Protein 6J27 (pdb70)

Foldseek 3Di:
DDQVLLQVLQVVVCVVPVDPGGSVLLLLLVQQLVPFFAPLSSLQRRLAAPLRNLSSLVSCVVVVQWDQDQTIHGPDDDPHHHGDDDQDPVLRNQPFWLCPFALSLLVVVVVLVVVADAADPVAPDWEFDSRLLSRLLRVCVVVVQAAQWEEEEEAPSNVNQVSSQSSVGHPAYEYEHQDVSNQVSQVVVCVVVVTRYHYDRDDLLAFDPPCQFLAGQEYEYAWLQDVLRCCSRVVNVLRRHVWAFGKYKYWAGNNQAPVVSVVVVQVVQVVQAKDWDDKRFQSTWIDFHPCQCVWQCQVSDSHHDRDDDIRTGTIMIMMGGRTRGDDDRHRRDDDSGDSSDTRD/DDLVVLQVLQVVVCVVPVDPGGSLLLLLLVQLQVVDFAPLSSLQRRLAAPLSSLSSLVSCVVVVQWDFDQTIHGRDDDPHHHDDDPQDPVQRNQPFWLCVQALSLLVVQVVLVVVADADDPVQLDFEFDSRLLSRLLRVCVVVVQAAAWEEEEEAPSNCNQSSSQSSVGYPAYEYEHQDVRNQVSQVVVCVVVVTRYHYDHDDLLAFDPPCQFLATQEYEYAWLQDPLGCCSGVVNVLRRHVWANGKYKYWAGNNLAPVVSVVVVCVVQVVQFKDWDDKRFQSTWTDFHPCQCVWQCQVSDSHHDRDPDTRTGTIIIMMGGRTRGPDDRHRRDDDSHDSSDTGD/DLVLLQVLQVVLCVVPVDPGGSLLLLLLVQLLVVDFAPLSSLQRRLAAPLSSLSSLVSCVVVVQWDFDQTIHGPDDDPRHRDDDPADPVQRNQPFWLCPFALSLLVLQVVLVVPADAADPVQLDWEFDSRLLSRLLRVCVVVVQAAAWEEEEEAPSNPNQSSSQSSVGHPAYEYEHQDPRNQVSQVVSCVVVVTRYHYDHDDLLAFDPPVQFLATQEYEYEWAQAPLGCCSRVVNVLRRHVWAFGKYKYWAGNNQAPVVSVVVVQVVQVVQAKDWDDKRFQSTWTDDHDCQCVWQCQVSDSHHDRDPDTRTGTIMIMMGGRTRRNDDRHRRDDDSGDSSDTGD/DDLVLLQVLQVVLCVVPVDPGGSLLLLLLVLQLVVDFAPLSSLQRRLAAVLSNLSSLVSCVVVVQWDQDQTIHGDDDDPHHNDDDPADPVQRNQPFWLCVQALSLLVVQVVLVVPADAADPVALDWEFDSRLLSRLLRVCVVVVQAAQWEEEEEAASNVNQVSSQSSVGYPAYEYEHQDVSNQVSQVVSCVVVVTRYHYDRDFLLAFDDPCQFLAGQEYEYAWAQDPLGCCSRVVNVLRRHVWAFGKYKYWAGNNQAPVVSVVVVQVVQVVQQKDWDDKRFQSTWTDDHDCQCVWQCQVSDSHHDRDPGTRTGTIIIMMGGRTRGDDDRHGRDDDSGDSSDIRD

Solvent-accessible surface area: 47296 Å² total; per-residue (Å²): 74,98,90,97,21,4,48,82,0,1,75,48,5,91,174,89,42,73,17,61,1,13,27,9,18,0,7,24,0,0,2,2,9,97,34,23,125,50,6,15,40,0,3,97,37,2,64,1,4,0,37,1,0,6,20,0,2,87,0,1,34,157,80,45,24,5,122,55,99,133,3,0,33,42,98,42,160,13,52,5,16,92,25,18,85,2,49,1,100,64,4,100,12,10,0,8,16,7,44,82,9,40,19,80,0,2,27,25,0,69,44,28,12,175,105,25,23,135,16,47,63,112,80,42,11,13,41,0,14,20,86,0,0,1,1,8,0,0,3,0,26,16,7,8,1,0,47,49,12,27,0,0,1,1,23,2,24,4,0,1,0,0,0,0,2,1,5,67,33,11,142,71,0,0,0,0,12,29,4,49,84,0,11,170,13,0,81,119,0,11,127,36,19,67,26,68,12,57,5,63,86,26,48,12,106,69,53,4,51,143,81,30,28,39,26,0,37,0,0,0,5,41,10,22,15,0,84,57,0,10,69,0,29,0,4,5,0,0,9,0,0,67,6,70,3,4,0,0,1,0,1,0,4,18,7,14,0,2,21,32,19,0,3,88,5,2,110,42,0,8,110,20,7,1,0,2,0,6,0,8,17,34,2,0,33,11,58,57,16,58,21,2,66,118,2,68,0,32,91,76,2,46,17,104,107,116,19,165,128,58,1,19,28,2,0,1,0,0,0,4,1,58,116,120,0,102,34,147,50,52,135,5,119,53,96,19,30,36,78,11,6,0,7,74,74,110,94,109,21,3,36,101,1,0,90,37,4,84,178,85,40,70,18,69,1,15,19,8,14,0,7,25,0,0,1,0,2,31,14,4,15,58,7,16,24,0,4,94,28,1,60,1,3,0,38,0,0,8,21,0,1,77,0,0,38,159,87,45,18,5,83,56,90,115,4,0,15,19,71,25,90,19,60,5,10,52,21,16,123,0,54,1,100,70,3,105,12,8,0,6,39,0,140,125,7,41,39,155,0,17,110,54,0,79,63,32,10,178,108,18,21,118,16,51,61,114,81,42,10,15,28,0,23,31,61,0,0,2,0,7,0,0,4,0,28,22,5,11,1,0,53,44,14,23,0,0,2,0,22,2,24,3,0,0,0,0,0,0,2,2,5,64,31,9,134,74,1,0,0,0,12,37,3,49,81,0,13,171,14,0,81,129,0,8,183,73,56,63,27,68,12,56,6,64,90,21,50,12,106,65,48,3,55,139,78,27,28,53,25,0,30,0,0,1,4,39,9,21,15,1,84,58,0,10,90,0,29,0,4,10,0,0,7,0,0,76,5,73,2,4,0,0,1,0,1,0,4,18,8,13,1,2,19,33,18,0,2,92,5,2,86,52,0,12,120,37,7,1,0,2,0,5,0,6,18,33,2,0,18,11,60,56,14,59,22,2,66,119,2,65,0,28,90,77,2,41,14,100,122,122,19,170,133,54,1,19,29,2,0,1,0,0,0,4,1,56,113,123,0,97,35,155,36,53,146,9,144,47,99,29,29,38,74,12,4,0,7,79,119,101,129,30,10,58,104,1,3,76,62,6,111,220,89,44,68,20,64,3,17,19,9,15,0,13,21,0,3,1,0,9,66,53,26,103,47,7,16,44,0,3,102,34,1,60,1,3,0,38,1,0,6,22,0,1,80,0,1,37,154,74,42,43,4,116,56,101,116,3,1,34,44,103,46,172,23,84,0,10,105,21,18,102,0,50,2,114,70,4,103,11,2,0,5,30,0,65,35,10,41,40,142,0,7,81,54,0,74,65,30,9,175,101,29,22,120,10,42,59,118,80,43,11,16,46,0,22,32,53,0,0,2,0,9,0,0,4,0,27,13,5,8,1,0,48,46,14,24,0,0,1,0,21,2,25,4,0,0,0,0,0,0,1,1,5,65,34,10,141,76,0,0,0,0,12,38,2,51,65,1,12,149,15,0,77,128,0,8,183,73,56,67,28,65,13,51,7,63,88,22,50,12,105,79,56,2,56,137,80,33,28,42,25,0,32,0,0,1,5,41,10,21,15,1,80,63,0,10,69,0,28,0,4,7,0,0,8,0,0,73,6,75,2,4,0,0,2,0,1,1,4,19,8,14,0,2,19,34,17,0,2,89,6,2,87,56,0,15,115,30,8,1,0,2,0,5,0,7,18,32,2,0,29,10,57,55,15,55,22,3,69,119,3,66,0,30,91,78,2,41,16,105,124,118,19,163,142,53,1,20,29,2,0,0,0,0,0,5,1,56,115,117,0,95,35,135,41,42,147,6,113,51,104,31,29,38,77,11,4,0,8,80,74,92,84,92,14,0,49,83,0,0,72,51,5,90,169,87,40,70,16,66,1,12,27,8,19,0,5,23,1,0,1,0,9,95,40,24,115,46,4,16,10,0,3,49,43,2,59,1,2,0,37,1,0,8,22,0,2,80,0,0,38,158,80,43,20,4,116,57,96,116,2,0,34,42,101,38,169,18,50,6,12,90,21,16,91,0,47,2,39,72,3,67,10,4,0,6,27,0,133,126,8,41,37,71,0,9,29,46,0,38,8,1,9,93,64,26,19,123,14,42,60,116,80,40,10,15,44,0,24,30,66,0,0,1,0,6,0,0,2,0,23,16,6,8,1,1,43,47,10,32,0,0,1,0,21,2,25,3,0,0,0,0,0,0,1,2,4,66,32,10,134,72,0,0,0,0,14,30,4,48,84,1,8,163,14,0,82,110,0,10,185,22,29,70,28,66,15,59,2,64,85,23,44,14,104,67,48,4,50,141,81,31,26,39,26,0,36,0,0,1,4,39,9,22,12,1,86,65,0,12,59,0,29,0,2,5,0,0,9,0,0,63,6,79,3,3,0,0,1,0,0,0,4,18,8,15,1,4,21,31,18,0,4,83,4,2,90,42,0,6,116,25,6,1,0,2,0,6,0,7,16,28,2,0,7,10,62,54,15,56,23,1,72,121,3,66,0,30,92,75,1,40,14,104,104,116,11,71,34,40,2,19,22,2,0,0,0,0,0,5,1,57,111,118,0,114,22,154,47,59,108,13,127,49,95,19,29,38,81,12,6,0,7,80

InterPro domains:
  IPR002723 N(4)-bis(aminopropyl)spermidine synthase, C-terminal [PF01861] (115-351)
  IPR014435 N(4)-bis(aminopropyl)spermidine synthase [MF_01947] (30-353)
  IPR014435 N(4)-bis(aminopropyl)spermidine synthase [PIRSF005895] (12-352)
  IPR029063 S-adenosyl-L-methionine-dependent methyltransferase superfamily [G3DSA:3.40.50.150] (113-331)
  IPR029063 S-adenosyl-L-methionine-dependent methyltransferase superfamily [SSF53335] (169-288)
  IPR036388 Winged helix-like DNA-binding domain superfamily [G3DSA:1.10.10.10] (15-87)
  IPR051720 rRNA N6-Adenosine-Methyltransferase/Polyamine Synthase [PTHR23290] (116-289)

Radius of gyration: 34.95 Å; Cα contacts (8 Å, |Δi|>4): 3190; chains: 4; bounding box: 82×90×99 Å

B-factor: mean 28.36, std 10.37, range [14.69, 94.41]

Structure (mmCIF, N/CA/C/O backbone):
data_6J27
#
_entry.id   6J27
#
_cell.length_a   69.570
_cell.length_b   158.606
_cell.length_c   71.936
_cell.angle_alpha   90.00
_cell.angle_beta   118.95
_cell.angle_gamma   90.00
#
_symmetry.space_group_name_H-M   'P 1 21 1'
#
loop_
_entity.id
_entity.type
_entity.pdbx_description
1 polymer 'N(4)-bis(aminopropyl)spermidine synthase'
2 non-polymer 'FE (III) ION'
3 non-polymer "5'-DEOXY-5'-METHYLTHIOADENOSINE"
4 non-polymer N,N-bis(3-aminopropyl)butane-1,4-diamine
5 non-polymer 'TRIETHYLENE GLYCOL'
6 non-polymer DI(HYDROXYETHYL)ETHER
7 water water
#
loop_
_atom_site.group_PDB
_atom_site.id
_atom_site.type_symbol
_atom_site.label_atom_id
_atom_site.label_alt_id
_atom_site.label_comp_id
_atom_site.label_asym_id
_atom_site.label_entity_id
_atom_site.label_seq_id
_atom_site.pdbx_PDB_ins_code
_atom_site.Cartn_x
_atom_site.Cartn_y
_atom_site.Cartn_z
_atom_site.occupancy
_atom_site.B_iso_or_equiv
_atom_site.auth_seq_id
_atom_site.auth_comp_id
_atom_site.auth_asym_id
_atom_site.auth_atom_id
_atom_site.pdbx_PDB_model_num
ATOM 1 N N . VAL A 1 31 ? -14.804 14.471 34.313 1.00 53.93 10 VAL A N 1
ATOM 2 C CA . VAL A 1 31 ? -13.915 13.956 35.376 1.00 51.79 10 VAL A CA 1
ATOM 3 C C . VAL A 1 31 ? -14.704 13.358 36.554 1.00 51.42 10 VAL A C 1
ATOM 4 O O . VAL A 1 31 ? -15.381 14.062 37.296 1.00 55.16 10 VAL A O 1
ATOM 8 N N . ASN A 1 32 ? -14.567 12.066 36.761 1.00 49.89 11 ASN A N 1
ATOM 9 C CA . ASN A 1 32 ? -15.386 11.383 37.774 1.00 48.71 11 ASN A CA 1
ATOM 10 C C . ASN A 1 32 ? -14.480 10.858 38.848 1.00 43.69 11 ASN A C 1
ATOM 11 O O . ASN A 1 32 ? -13.228 10.934 38.727 1.00 39.43 11 ASN A O 1
ATOM 16 N N . LYS A 1 33 ? -15.124 10.321 39.889 1.00 37.70 12 LYS A N 1
ATOM 17 C CA . LYS A 1 33 ? -14.469 9.772 41.060 1.00 39.58 12 LYS A CA 1
ATOM 18 C C . LYS A 1 33 ? -13.366 8.743 40.772 1.00 34.52 12 LYS A C 1
ATOM 19 O O . LYS A 1 33 ? -12.352 8.718 41.456 1.00 25.04 12 LYS A O 1
ATOM 25 N N . GLU A 1 34 ? -13.564 7.887 39.765 1.00 30.62 13 GLU A N 1
ATOM 26 C CA . GLU A 1 34 ? -12.591 6.849 39.513 1.00 30.45 13 GLU A CA 1
ATOM 27 C C . GLU A 1 34 ? -11.269 7.428 39.033 1.00 30.56 13 GLU A C 1
ATOM 28 O O . GLU A 1 34 ? -10.219 6.875 39.292 1.00 32.39 13 GLU A O 1
ATOM 34 N N . ALA A 1 35 ? -11.316 8.548 38.354 1.00 30.94 14 ALA A N 1
ATOM 35 C CA . ALA A 1 35 ? -10.105 9.140 37.890 1.00 32.24 14 ALA A CA 1
ATOM 36 C C . ALA A 1 35 ? -9.248 9.558 39.111 1.00 34.39 14 ALA A C 1
ATOM 37 O O . ALA A 1 35 ? -8.020 9.364 39.058 1.00 31.98 14 ALA A O 1
ATOM 39 N N . LEU A 1 36 ? -9.865 10.021 40.219 1.00 30.08 15 LEU A N 1
ATOM 40 C CA . LEU A 1 36 ? -9.074 10.362 41.402 1.00 27.52 15 LEU A CA 1
ATOM 41 C C . LEU A 1 36 ? -8.416 9.158 41.998 1.00 28.15 15 LEU A C 1
ATOM 42 O O . LEU A 1 36 ? -7.268 9.196 42.461 1.00 27.67 15 LEU A O 1
ATOM 47 N N . VAL A 1 37 ? -9.154 8.044 42.008 1.00 24.14 16 VAL A N 1
ATOM 48 C CA . VAL A 1 37 ? -8.655 6.826 42.503 1.00 26.24 16 VAL A CA 1
ATOM 49 C C . VAL A 1 37 ? -7.497 6.369 41.617 1.00 25.98 16 VAL A C 1
ATOM 50 O O . VAL A 1 37 ? -6.485 5.929 42.117 1.00 25.58 16 VAL A O 1
ATOM 54 N N . GLN A 1 38 ? -7.657 6.470 40.314 1.00 26.83 17 GLN A N 1
ATOM 55 C CA . GLN A 1 38 ? -6.564 5.978 39.462 1.00 28.27 17 GLN A CA 1
ATOM 56 C C . GLN A 1 38 ? -5.260 6.819 39.524 1.00 26.24 17 GLN A C 1
ATOM 57 O O . GLN A 1 38 ? -4.155 6.286 39.404 1.00 28.46 17 GLN A O 1
ATOM 63 N N . VAL A 1 39 ? -5.402 8.115 39.702 1.00 26.97 18 VAL A N 1
ATOM 64 C CA . VAL A 1 39 ? -4.239 8.988 39.825 1.00 26.39 18 VAL A CA 1
ATOM 65 C C . VAL A 1 39 ? -3.482 8.583 41.082 1.00 25.98 18 VAL A C 1
ATOM 66 O O . VAL A 1 39 ? -2.268 8.446 41.074 1.00 24.36 18 VAL A O 1
ATOM 70 N N . ALA A 1 40 ? -4.203 8.384 42.186 1.00 25.44 19 ALA A N 1
ATOM 71 C CA . ALA A 1 40 ? -3.573 8.041 43.460 1.00 24.80 19 ALA A CA 1
ATOM 72 C C . ALA A 1 40 ? -2.835 6.683 43.371 1.00 25.53 19 ALA A C 1
ATOM 73 O O . ALA A 1 40 ? -1.732 6.507 43.852 1.00 24.78 19 ALA A O 1
ATOM 75 N N . GLU A 1 41 ? -3.502 5.694 42.783 1.00 26.73 20 GLU A N 1
ATOM 76 C CA . GLU A 1 41 ? -2.953 4.356 42.641 1.00 29.94 20 GLU A CA 1
ATOM 77 C C . GLU A 1 41 ? -1.613 4.414 41.826 1.00 29.95 20 GLU A C 1
ATOM 78 O O . GLU A 1 41 ? -0.682 3.735 42.141 1.00 27.84 20 GLU A O 1
ATOM 84 N N . GLU A 1 42 ? -1.590 5.244 40.798 1.00 29.17 21 GLU A N 1
ATOM 85 C CA . GLU A 1 42 ? -0.385 5.424 39.950 1.00 34.03 21 GLU A CA 1
ATOM 86 C C . GLU A 1 42 ? 0.782 5.948 40.768 1.00 34.81 21 GLU A C 1
ATOM 87 O O . GLU A 1 42 ? 1.891 5.415 40.719 1.00 34.45 21 GLU A O 1
ATOM 93 N N . VAL A 1 43 ? 0.524 6.978 41.566 1.00 31.59 22 VAL A N 1
ATOM 94 C CA . VAL A 1 43 ? 1.559 7.511 42.455 1.00 31.54 22 VAL A CA 1
ATOM 95 C C . VAL A 1 43 ? 1.927 6.477 43.446 1.00 32.98 22 VAL A C 1
ATOM 96 O O . VAL A 1 43 ? 3.117 6.220 43.723 1.00 31.10 22 VAL A O 1
ATOM 100 N N . ARG A 1 44 ? 0.931 5.802 43.983 1.00 31.22 23 ARG A N 1
ATOM 101 C CA . ARG A 1 44 ? 1.237 4.764 44.935 1.00 34.80 23 ARG A CA 1
ATOM 102 C C . ARG A 1 44 ? 2.168 3.688 44.313 1.00 40.15 23 ARG A C 1
ATOM 103 O O . ARG A 1 44 ? 3.147 3.246 44.945 1.00 33.65 23 ARG A O 1
ATOM 111 N N . ARG A 1 45 ? 1.855 3.282 43.087 1.00 37.68 24 ARG A N 1
ATOM 112 C CA . ARG A 1 45 ? 2.635 2.252 42.399 1.00 43.58 24 ARG A CA 1
ATOM 113 C C . ARG A 1 45 ? 4.047 2.730 42.110 1.00 41.71 24 ARG A C 1
ATOM 114 O O . ARG A 1 45 ? 4.957 1.960 42.201 1.00 39.03 24 ARG A O 1
ATOM 122 N N . ALA A 1 46 ? 4.203 3.989 41.727 1.00 38.98 25 ALA A N 1
ATOM 123 C CA . ALA A 1 46 ? 5.531 4.515 41.441 1.00 43.12 25 ALA A CA 1
ATOM 124 C C . ALA A 1 46 ? 6.420 4.833 42.690 1.00 46.36 25 ALA A C 1
ATOM 125 O O . ALA A 1 46 ? 7.654 4.862 42.579 1.00 42.85 25 ALA A O 1
ATOM 127 N N . THR A 1 47 ? 5.830 5.038 43.869 1.00 39.10 26 THR A N 1
ATOM 128 C CA . THR A 1 47 ? 6.602 5.548 45.018 1.00 37.70 26 THR A CA 1
ATOM 129 C C . THR A 1 47 ? 6.590 4.711 46.285 1.00 39.04 26 THR A C 1
ATOM 130 O O . THR A 1 47 ? 7.446 4.886 47.119 1.00 36.06 26 THR A O 1
ATOM 134 N N . GLY A 1 48 ? 5.611 3.832 46.476 1.00 35.00 27 GLY A N 1
ATOM 135 C CA . GLY A 1 48 ? 5.504 3.110 47.708 1.00 31.18 27 GLY A CA 1
ATOM 136 C C . GLY A 1 48 ? 4.924 3.927 48.840 1.00 27.86 27 GLY A C 1
ATOM 137 O O . GLY A 1 48 ? 4.831 3.399 49.957 1.00 33.44 27 GLY A O 1
ATOM 138 N N . LEU A 1 49 ? 4.537 5.171 48.561 1.00 27.75 28 LEU A N 1
ATOM 139 C CA . LEU A 1 49 ? 4.008 6.076 49.571 1.00 29.31 28 LEU A CA 1
ATOM 140 C C . LEU A 1 49 ? 2.492 5.925 49.781 1.00 28.51 28 LEU A C 1
ATOM 141 O O . LEU A 1 49 ? 1.796 5.515 48.871 1.00 31.26 28 LEU A O 1
ATOM 146 N N . PRO A 1 50 ? 1.969 6.293 50.966 1.00 29.36 29 PRO A N 1
ATOM 147 C CA . PRO A 1 50 ? 0.525 6.159 51.222 1.00 29.67 29 PRO A CA 1
ATOM 148 C C . PRO A 1 50 ? -0.354 7.297 50.629 1.00 30.34 29 PRO A C 1
ATOM 149 O O . PRO A 1 50 ? -0.941 8.149 51.378 1.00 30.63 29 PRO A O 1
ATOM 153 N N . VAL A 1 51 ? -0.487 7.289 49.311 1.00 25.49 30 VAL A N 1
ATOM 154 C CA . VAL A 1 51 ? -1.211 8.272 48.585 1.00 25.15 30 VAL A CA 1
ATOM 155 C C . VAL A 1 51 ? -2.622 7.751 48.269 1.00 30.43 30 VAL A C 1
ATOM 156 O O . VAL A 1 51 ? -2.788 6.714 47.580 1.00 29.48 30 VAL A O 1
ATOM 160 N N . GLY A 1 52 ? -3.625 8.503 48.708 1.00 27.59 31 GLY A N 1
ATOM 161 C CA . GLY A 1 52 ? -5.056 8.113 48.542 1.00 27.24 31 GLY A CA 1
ATOM 162 C C . GLY A 1 52 ? -5.825 8.972 47.597 1.00 25.55 31 GLY A C 1
ATOM 163 O O . GLY A 1 52 ? -5.386 10.073 47.263 1.00 26.18 31 GLY A O 1
ATOM 164 N N . TRP A 1 53 ? -7.053 8.555 47.239 1.00 22.53 32 TRP A N 1
ATOM 165 C CA . TRP A 1 53 ? -7.877 9.315 46.378 1.00 22.10 32 TRP A CA 1
ATOM 166 C C . TRP A 1 53 ? -8.189 10.688 46.991 1.00 23.37 32 TRP A C 1
ATOM 167 O O . TRP A 1 53 ? -8.337 11.653 46.272 1.00 23.90 32 TRP A O 1
ATOM 178 N N . ARG A 1 54 ? -8.324 10.757 48.327 1.00 24.18 33 ARG A N 1
ATOM 179 C CA . ARG A 1 54 ? -8.712 12.044 48.938 1.00 25.76 33 ARG A CA 1
ATOM 180 C C . ARG A 1 54 ? -7.534 13.039 48.864 1.00 23.87 33 ARG A C 1
ATOM 181 O O . ARG A 1 54 ? -7.786 14.258 48.729 1.00 24.19 33 ARG A O 1
ATOM 189 N N . ASP A 1 55 ? -6.297 12.537 48.786 1.00 25.81 34 ASP A N 1
ATOM 190 C CA . ASP A 1 55 ? -5.138 13.454 48.504 1.00 26.64 34 ASP A CA 1
ATOM 191 C C . ASP A 1 55 ? -5.302 14.118 47.162 1.00 25.56 34 ASP A C 1
ATOM 192 O O . ASP A 1 55 ? -5.084 15.327 47.006 1.00 21.33 34 ASP A O 1
ATOM 197 N N . VAL A 1 56 ? -5.749 13.353 46.155 1.00 22.40 35 VAL A N 1
ATOM 198 C CA . VAL A 1 56 ? -6.006 13.914 44.878 1.00 22.16 35 VAL A CA 1
ATOM 199 C C . VAL A 1 56 ? -7.160 14.869 44.893 1.00 21.57 35 VAL A C 1
ATOM 200 O O . VAL A 1 56 ? -7.144 15.897 44.259 1.00 21.58 35 VAL A O 1
ATOM 204 N N . GLU A 1 57 ? -8.192 14.577 45.690 1.00 22.45 36 GLU A N 1
ATOM 205 C CA . GLU A 1 57 ? -9.334 15.433 45.728 1.00 23.85 36 GLU A CA 1
ATOM 206 C C . GLU A 1 57 ? -8.911 16.779 46.286 1.00 22.72 36 GLU A C 1
ATOM 207 O O . GLU A 1 57 ? -9.297 17.815 45.794 1.00 20.82 36 GLU A O 1
ATOM 213 N N . ARG A 1 58 ? -8.116 16.719 47.321 1.00 23.29 37 ARG A N 1
ATOM 214 C CA A ARG A 1 58 ? -7.658 17.930 48.003 0.50 22.23 37 ARG A CA 1
ATOM 215 C CA B ARG A 1 58 ? -7.630 17.928 48.003 0.50 21.65 37 ARG A CA 1
ATOM 216 C C . ARG A 1 58 ? -6.793 18.755 47.055 1.00 21.95 37 ARG A C 1
ATOM 217 O O . ARG A 1 58 ? -6.903 19.974 47.023 1.00 22.80 37 ARG A O 1
ATOM 232 N N . THR A 1 59 ? -5.974 18.072 46.261 1.00 20.74 38 THR A N 1
ATOM 233 C CA . THR A 1 59 ? -5.101 18.756 45.315 1.00 22.78 38 THR A CA 1
ATOM 234 C C . THR A 1 59 ? -5.930 19.535 44.290 1.00 21.53 38 THR A C 1
ATOM 235 O O . THR A 1 59 ? -5.666 20.712 43.999 1.00 22.06 38 THR A O 1
ATOM 239 N N . LEU A 1 60 ? -6.988 18.908 43.749 1.00 21.69 39 LEU A N 1
ATOM 240 C CA . LEU A 1 60 ? -7.846 19.552 42.792 1.00 22.55 39 LEU A CA 1
ATOM 241 C C . LEU A 1 60 ? -8.643 20.665 43.355 1.00 21.94 39 LEU A C 1
ATOM 242 O O . LEU A 1 60 ? -8.771 21.721 42.724 1.00 23.10 39 LEU A O 1
ATOM 247 N N . GLY A 1 61 ? -9.206 20.433 44.547 1.00 22.78 40 GLY A N 1
ATOM 248 C CA . GLY A 1 61 ? -9.921 21.456 45.302 1.00 23.05 40 GLY A CA 1
ATOM 249 C C . GLY A 1 61 ? -9.183 22.741 45.451 1.00 22.78 40 GLY A C 1
ATOM 250 O O . GLY A 1 61 ? -9.749 23.811 45.212 1.00 23.70 40 GLY A O 1
ATOM 251 N N . ALA A 1 62 ? -7.920 22.650 45.887 1.00 21.41 41 ALA A N 1
ATOM 252 C CA . ALA A 1 62 ? -7.113 23.839 46.057 1.00 23.26 41 ALA A CA 1
ATOM 253 C C . ALA A 1 62 ? -6.959 24.634 44.736 1.00 22.15 41 ALA A C 1
ATOM 254 O O . ALA A 1 62 ? -6.968 25.851 44.698 1.00 21.50 41 ALA A O 1
ATOM 256 N N . LEU A 1 63 ? -6.838 23.897 43.651 1.00 24.70 42 LEU A N 1
ATOM 257 C CA . LEU A 1 63 ? -6.633 24.508 42.333 1.00 27.01 42 LEU A CA 1
ATOM 258 C C . LEU A 1 63 ? -7.899 25.179 41.834 1.00 29.40 42 LEU A C 1
ATOM 259 O O . LEU A 1 63 ? -7.855 25.952 40.881 1.00 28.88 42 LEU A O 1
ATOM 264 N N . ARG A 1 64 ? -9.041 24.915 42.476 1.00 27.10 43 ARG A N 1
ATOM 265 C CA . ARG A 1 64 ? -10.240 25.634 42.116 1.00 28.92 43 ARG A CA 1
ATOM 266 C C . ARG A 1 64 ? -10.124 27.036 42.633 1.00 30.02 43 ARG A C 1
ATOM 267 O O . ARG A 1 64 ? -10.808 27.918 42.138 1.00 33.01 43 ARG A O 1
ATOM 275 N N . ALA A 1 65 ? -9.296 27.248 43.663 1.00 27.27 44 ALA A N 1
ATOM 276 C CA . ALA A 1 65 ? -9.175 28.565 44.259 1.00 28.96 44 ALA A CA 1
ATOM 277 C C . ALA A 1 65 ? -7.932 29.326 43.867 1.00 28.21 44 ALA A C 1
ATOM 278 O O . ALA A 1 65 ? -7.826 30.493 44.172 1.00 30.50 44 ALA A O 1
ATOM 280 N N . THR A 1 66 ? -6.937 28.672 43.319 1.00 27.04 45 THR A N 1
ATOM 281 C CA . THR A 1 66 ? -5.693 29.390 43.035 1.00 25.78 45 THR A CA 1
ATOM 282 C C . THR A 1 66 ? -4.957 28.785 41.896 1.00 29.25 45 THR A C 1
ATOM 283 O O . THR A 1 66 ? -5.092 27.588 41.667 1.00 29.91 45 THR A O 1
ATOM 287 N N . ARG A 1 67 ? -4.143 29.617 41.216 1.00 28.75 46 ARG A N 1
ATOM 288 C CA . ARG A 1 67 ? -3.187 29.151 40.220 1.00 31.97 46 ARG A CA 1
ATOM 289 C C . ARG A 1 67 ? -1.769 29.132 40.725 1.00 32.18 46 ARG A C 1
ATOM 290 O O . ARG A 1 67 ? -0.871 28.573 40.079 1.00 31.70 46 ARG A O 1
ATOM 298 N N . ASP A 1 68 ? -1.546 29.695 41.900 1.00 27.81 47 ASP A N 1
ATOM 299 C CA . ASP A 1 68 ? -0.205 29.872 42.411 1.00 27.13 47 ASP A CA 1
ATOM 300 C C . ASP A 1 68 ? 0.231 28.591 43.106 1.00 25.10 47 ASP A C 1
ATOM 301 O O . ASP A 1 68 ? -0.514 28.019 43.937 1.00 24.58 47 ASP A O 1
ATOM 306 N N . LEU A 1 69 ? 1.412 28.090 42.789 1.00 25.29 48 LEU A N 1
ATOM 307 C CA . LEU A 1 69 ? 1.840 26.823 43.344 1.00 21.60 48 LEU A CA 1
ATOM 308 C C . LEU A 1 69 ? 1.934 26.841 44.888 1.00 22.84 48 LEU A C 1
ATOM 309 O O . LEU A 1 69 ? 1.498 25.906 45.538 1.00 23.71 48 LEU A O 1
ATOM 314 N N . TRP A 1 70 ? 2.526 27.881 45.473 1.00 20.50 49 TRP A N 1
ATOM 315 C CA . TRP A 1 70 ? 2.737 27.880 46.916 1.00 21.89 49 TRP A CA 1
ATOM 316 C C . TRP A 1 70 ? 1.383 27.933 47.649 1.00 20.22 49 TRP A C 1
ATOM 317 O O . TRP A 1 70 ? 1.176 27.242 48.663 1.00 22.63 49 TRP A O 1
ATOM 328 N N . GLU A 1 71 ? 0.507 28.783 47.186 1.00 22.10 50 GLU A N 1
ATOM 329 C CA . GLU A 1 71 ? -0.852 28.862 47.716 1.00 24.46 50 GLU A CA 1
ATOM 330 C C . GLU A 1 71 ? -1.590 27.504 47.574 1.00 25.96 50 GLU A C 1
ATOM 331 O O . GLU A 1 71 ? -2.296 27.074 48.498 1.00 25.36 50 GLU A O 1
ATOM 337 N N . ALA A 1 72 ? -1.411 26.811 46.441 1.00 24.17 51 ALA A N 1
ATOM 338 C CA . ALA A 1 72 ? -1.979 25.496 46.255 1.00 24.06 51 ALA A CA 1
ATOM 339 C C . ALA A 1 72 ? -1.486 24.517 47.283 1.00 26.07 51 ALA A C 1
ATOM 340 O O . ALA A 1 72 ? -2.280 23.664 47.768 1.00 25.21 51 ALA A O 1
ATOM 342 N N . VAL A 1 73 ? -0.179 24.578 47.604 1.00 21.88 52 VAL A N 1
ATOM 343 C CA . VAL A 1 73 ? 0.319 23.778 48.677 1.00 20.36 52 VAL A CA 1
ATOM 344 C C . VAL A 1 73 ? -0.421 24.118 49.987 1.00 20.52 52 VAL A C 1
ATOM 345 O O . VAL A 1 73 ? -0.922 23.206 50.669 1.00 21.36 52 VAL A O 1
ATOM 349 N N . ARG A 1 74 ? -0.492 25.395 50.331 1.00 18.90 53 ARG A N 1
ATOM 350 C CA . ARG A 1 74 ? -1.147 25.797 51.606 1.00 20.00 53 ARG A CA 1
ATOM 351 C C . ARG A 1 74 ? -2.613 25.340 51.707 1.00 22.11 53 ARG A C 1
ATOM 352 O O . ARG A 1 74 ? -3.099 24.817 52.756 1.00 25.85 53 ARG A O 1
ATOM 360 N N . LEU A 1 75 ? -3.330 25.430 50.613 1.00 20.43 54 LEU A N 1
ATOM 361 C CA . LEU A 1 75 ? -4.749 25.111 50.637 1.00 21.84 54 LEU A CA 1
ATOM 362 C C . LEU A 1 75 ? -5.044 23.635 50.640 1.00 23.34 54 LEU A C 1
ATOM 363 O O . LEU A 1 75 ? -6.098 23.256 51.078 1.00 25.38 54 LEU A O 1
ATOM 368 N N . SER A 1 76 ? -4.145 22.828 50.095 1.00 21.28 55 SER A N 1
ATOM 369 C CA . SER A 1 76 ? -4.309 21.434 49.841 1.00 20.94 55 SER A CA 1
ATOM 370 C C . SER A 1 76 ? -4.353 20.575 51.057 1.00 21.95 55 SER A C 1
ATOM 371 O O . SER A 1 76 ? -5.093 19.601 51.054 1.00 21.94 55 SER A O 1
ATOM 374 N N . ARG A 1 77 ? -3.518 20.862 52.071 1.00 20.09 56 ARG A N 1
ATOM 375 C CA . ARG A 1 77 ? -3.283 19.960 53.147 1.00 19.03 56 ARG A CA 1
ATOM 376 C C . ARG A 1 77 ? -2.752 18.616 52.721 1.00 21.90 56 ARG A C 1
ATOM 377 O O . ARG A 1 77 ? -3.009 17.637 53.373 1.00 19.00 56 ARG A O 1
ATOM 385 N N . VAL A 1 78 ? -1.953 18.592 51.666 1.00 21.35 57 VAL A N 1
ATOM 386 C CA . VAL A 1 78 ? -1.350 17.316 51.190 1.00 19.95 57 VAL A CA 1
ATOM 387 C C . VAL A 1 78 ? 0.192 17.474 51.251 1.00 18.97 57 VAL A C 1
ATOM 388 O O . VAL A 1 78 ? 0.663 18.596 50.979 1.00 17.86 57 VAL A O 1
ATOM 392 N N . PRO A 1 79 ? 0.932 16.395 51.534 1.00 17.85 58 PRO A N 1
ATOM 393 C CA . PRO A 1 79 ? 2.401 16.574 51.525 1.00 18.40 58 PRO A CA 1
ATOM 394 C C . PRO A 1 79 ? 2.930 17.038 50.169 1.00 16.90 58 PRO A C 1
ATOM 395 O O . PRO A 1 79 ? 2.435 16.580 49.099 1.00 17.49 58 PRO A O 1
ATOM 399 N N . LEU A 1 80 ? 3.917 17.943 50.194 1.00 17.15 59 LEU A N 1
ATOM 400 C CA . LEU A 1 80 ? 4.556 18.375 48.951 1.00 17.58 59 LEU A CA 1
ATOM 401 C C . LEU A 1 80 ? 5.148 17.139 48.175 1.00 18.25 59 LEU A C 1
ATOM 402 O O . LEU A 1 80 ? 5.075 17.091 46.907 1.00 19.22 59 LEU A O 1
ATOM 407 N N . ARG A 1 81 ? 5.675 16.168 48.896 1.00 18.59 60 ARG A N 1
ATOM 408 C CA . ARG A 1 81 ? 6.137 14.894 48.247 1.00 19.89 60 ARG A CA 1
ATOM 409 C C . ARG A 1 81 ? 5.086 14.206 47.387 1.00 23.45 60 ARG A C 1
ATOM 410 O O . ARG A 1 81 ? 5.437 13.437 46.411 1.00 21.47 60 ARG A O 1
ATOM 418 N N . PHE A 1 82 ? 3.834 14.318 47.817 1.00 21.06 61 PHE A N 1
ATOM 419 C CA . PHE A 1 82 ? 2.694 13.752 47.109 1.00 22.44 61 PHE A CA 1
ATOM 420 C C . PHE A 1 82 ? 2.203 14.673 46.031 1.00 20.51 61 PHE A C 1
ATOM 421 O O . PHE A 1 82 ? 1.810 14.232 44.942 1.00 20.25 61 PHE A O 1
ATOM 429 N N . LEU A 1 83 ? 2.152 15.977 46.298 1.00 19.97 62 LEU A N 1
ATOM 430 C CA . LEU A 1 83 ? 1.628 16.947 45.380 1.00 19.40 62 LEU A CA 1
ATOM 431 C C . LEU A 1 83 ? 2.319 16.916 44.044 1.00 19.37 62 LEU A C 1
ATOM 432 O O . LEU A 1 83 ? 1.665 17.004 43.005 1.00 20.96 62 LEU A O 1
ATOM 437 N N . VAL A 1 84 ? 3.634 16.788 44.063 1.00 20.89 63 VAL A N 1
ATOM 438 C CA . VAL A 1 84 ? 4.357 16.838 42.810 1.00 22.64 63 VAL A CA 1
ATOM 439 C C . VAL A 1 84 ? 3.916 15.720 41.855 1.00 20.68 63 VAL A C 1
ATOM 440 O O . VAL A 1 84 ? 3.544 16.023 40.724 1.00 21.98 63 VAL A O 1
ATOM 444 N N . PRO A 1 85 ? 3.921 14.474 42.305 1.00 19.77 64 PRO A N 1
ATOM 445 C CA . PRO A 1 85 ? 3.495 13.444 41.338 1.00 22.23 64 PRO A CA 1
ATOM 446 C C . PRO A 1 85 ? 1.997 13.445 41.079 1.00 24.03 64 PRO A C 1
ATOM 447 O O . PRO A 1 85 ? 1.598 13.047 39.980 1.00 22.59 64 PRO A O 1
ATOM 451 N N . ILE A 1 86 ? 1.185 13.923 42.031 1.00 20.11 65 ILE A N 1
ATOM 452 C CA . ILE A 1 86 ? -0.219 14.062 41.748 1.00 21.87 65 ILE A CA 1
ATOM 453 C C . ILE A 1 86 ? -0.435 15.096 40.635 1.00 21.79 65 ILE A C 1
ATOM 454 O O . ILE A 1 86 ? -1.153 14.838 39.669 1.00 22.09 65 ILE A O 1
ATOM 459 N N . TRP A 1 87 ? 0.169 16.263 40.763 1.00 20.56 66 TRP A N 1
ATOM 460 C CA . TRP A 1 87 ? 0.048 17.326 39.759 1.00 21.59 66 TRP A CA 1
ATOM 461 C C . TRP A 1 87 ? 0.519 16.830 38.391 1.00 23.10 66 TRP A C 1
ATOM 462 O O . TRP A 1 87 ? -0.090 17.198 37.356 1.00 25.55 66 TRP A O 1
ATOM 473 N N . GLU A 1 88 ? 1.578 16.021 38.405 1.00 22.57 67 GLU A N 1
ATOM 474 C CA . GLU A 1 88 ? 2.110 15.382 37.131 1.00 27.12 67 GLU A CA 1
ATOM 475 C C . GLU A 1 88 ? 1.078 14.471 36.531 1.00 27.45 67 GLU A C 1
ATOM 476 O O . GLU A 1 88 ? 0.837 14.463 35.299 1.00 25.72 67 GLU A O 1
ATOM 482 N N . GLY A 1 89 ? 0.433 13.700 37.381 1.00 26.98 68 GLY A N 1
ATOM 483 C CA . GLY A 1 89 ? -0.587 12.725 36.906 1.00 27.43 68 GLY A CA 1
ATOM 484 C C . GLY A 1 89 ? -1.797 13.390 36.370 1.00 27.94 68 GLY A C 1
ATOM 485 O O . GLY A 1 89 ? -2.434 12.881 35.435 1.00 27.27 68 GLY A O 1
ATOM 486 N N . LEU A 1 90 ? -2.190 14.492 36.990 1.00 25.52 69 LEU A N 1
ATOM 487 C CA . LEU A 1 90 ? -3.343 15.261 36.537 1.00 25.47 69 LEU A CA 1
ATOM 488 C C . LEU A 1 90 ? -3.052 15.922 35.179 1.00 27.58 69 LEU A C 1
ATOM 489 O O . LEU A 1 90 ? -3.912 15.958 34.320 1.00 28.47 69 LEU A O 1
ATOM 494 N N . ALA A 1 91 ? -1.817 16.411 34.979 1.00 25.94 70 ALA A N 1
ATOM 495 C CA . ALA A 1 91 ? -1.406 16.989 33.680 1.00 28.60 70 ALA A CA 1
ATOM 496 C C . ALA A 1 91 ? -1.332 15.923 32.594 1.00 29.35 70 ALA A C 1
ATOM 497 O O . ALA A 1 91 ? -1.795 16.176 31.483 1.00 32.01 70 ALA A O 1
ATOM 499 N N . ARG A 1 92 ? -0.897 14.715 32.930 1.00 31.52 71 ARG A N 1
ATOM 500 C CA . ARG A 1 92 ? -0.826 13.644 31.923 1.00 35.50 71 ARG A CA 1
ATOM 501 C C . ARG A 1 92 ? -2.205 13.281 31.426 1.00 36.92 71 ARG A C 1
ATOM 502 O O . ARG A 1 92 ? -2.327 12.870 30.293 1.00 38.88 71 ARG A O 1
ATOM 510 N N . ARG A 1 93 ? -3.234 13.448 32.259 1.00 33.41 72 ARG A N 1
ATOM 511 C CA . ARG A 1 93 ? -4.622 13.277 31.860 1.00 32.63 72 ARG A CA 1
ATOM 512 C C . ARG A 1 93 ? -5.277 14.515 31.289 1.00 34.91 72 ARG A C 1
ATOM 513 O O . ARG A 1 93 ? -6.486 14.561 31.150 1.00 38.34 72 ARG A O 1
ATOM 521 N N . GLY A 1 94 ? -4.516 15.536 30.941 1.00 36.74 73 GLY A N 1
ATOM 522 C CA . GLY A 1 94 ? -5.150 16.758 30.450 1.00 35.86 73 GLY A CA 1
ATOM 523 C C . GLY A 1 94 ? -6.074 17.531 31.382 1.00 34.45 73 GLY A C 1
ATOM 524 O O . GLY A 1 94 ? -6.821 18.402 30.926 1.00 35.63 73 GLY A O 1
ATOM 525 N N . LEU A 1 95 ? -5.996 17.302 32.695 1.00 34.10 74 LEU A N 1
ATOM 526 C CA . LEU A 1 95 ? -6.832 18.031 33.666 1.00 32.83 74 LEU A CA 1
ATOM 527 C C . LEU A 1 95 ? -6.265 19.296 34.176 1.00 33.18 74 LEU A C 1
ATOM 528 O O . LEU A 1 95 ? -6.984 20.113 34.711 1.00 37.83 74 LEU A O 1
ATOM 533 N N . LEU A 1 96 ? -4.965 19.474 33.961 1.00 30.06 75 LEU A N 1
ATOM 534 C CA . LEU A 1 96 ? -4.163 20.493 34.536 1.00 32.05 75 LEU A CA 1
ATOM 535 C C . LEU A 1 96 ? -3.104 20.952 33.550 1.00 28.73 75 LEU A C 1
ATOM 536 O O . LEU A 1 96 ? -2.411 20.117 32.948 1.00 29.22 75 LEU A O 1
ATOM 541 N N . ARG A 1 97 ? -2.989 22.263 33.385 1.00 28.53 76 ARG A N 1
ATOM 542 C CA . ARG A 1 97 ? -1.944 22.847 32.537 1.00 32.98 76 ARG A CA 1
ATOM 543 C C . ARG A 1 97 ? -0.874 23.384 33.466 1.00 34.03 76 ARG A C 1
ATOM 544 O O . ARG A 1 97 ? -1.165 24.097 34.437 1.00 31.24 76 ARG A O 1
ATOM 552 N N . VAL A 1 98 ? 0.371 23.056 33.149 1.00 33.48 77 VAL A N 1
ATOM 553 C CA . VAL A 1 98 ? 1.506 23.466 33.944 1.00 40.19 77 VAL A CA 1
ATOM 554 C C . VAL A 1 98 ? 2.347 24.368 33.102 1.00 40.29 77 VAL A C 1
ATOM 555 O O . VAL A 1 98 ? 3.102 23.889 32.213 1.00 40.89 77 VAL A O 1
ATOM 559 N N . GLU A 1 99 ? 2.142 25.651 33.304 1.00 37.52 78 GLU A N 1
ATOM 560 C CA . GLU A 1 99 ? 2.787 26.672 32.532 1.00 42.88 78 GLU A CA 1
ATOM 561 C C . GLU A 1 99 ? 2.639 28.038 33.285 1.00 45.24 78 GLU A C 1
ATOM 562 O O . GLU A 1 99 ? 1.544 28.614 33.330 1.00 52.61 78 GLU A O 1
ATOM 568 N N . GLU A 1 100 ? 3.713 28.556 33.877 1.00 46.30 79 GLU A N 1
ATOM 569 C CA . GLU A 1 100 ? 3.661 29.787 34.742 1.00 46.89 79 GLU A CA 1
ATOM 570 C C . GLU A 1 100 ? 2.682 29.817 35.948 1.00 44.22 79 GLU A C 1
ATOM 571 O O . GLU A 1 100 ? 2.544 30.825 36.630 1.00 40.51 79 GLU A O 1
ATOM 577 N N . GLY A 1 101 ? 2.045 28.700 36.230 1.00 39.31 80 GLY A N 1
ATOM 578 C CA . GLY A 1 101 ? 0.946 28.633 37.200 1.00 32.94 80 GLY A CA 1
ATOM 579 C C . GLY A 1 101 ? 0.462 27.223 37.062 1.00 34.28 80 GLY A C 1
ATOM 580 O O . GLY A 1 101 ? 0.965 26.451 36.225 1.00 31.58 80 GLY A O 1
ATOM 581 N N . LEU A 1 102 ? -0.489 26.842 37.896 1.00 29.20 81 LEU A N 1
ATOM 582 C CA . LEU A 1 102 ? -1.139 25.554 37.746 1.00 28.09 81 LEU A CA 1
ATOM 583 C C . LEU A 1 102 ? -2.625 25.877 37.446 1.00 30.87 81 LEU A C 1
ATOM 584 O O . LEU A 1 102 ? -3.341 26.442 38.288 1.00 27.96 81 LEU A O 1
ATOM 589 N N . ASP A 1 103 ? -3.061 25.567 36.232 1.00 30.27 82 ASP A N 1
ATOM 590 C CA . ASP A 1 103 ? -4.426 25.932 35.775 1.00 32.81 82 ASP A CA 1
ATOM 591 C C . ASP A 1 103 ? -5.278 24.732 35.563 1.00 31.25 82 ASP A C 1
ATOM 592 O O . ASP A 1 103 ? -4.950 23.896 34.760 1.00 33.44 82 ASP A O 1
ATOM 597 N N . LEU A 1 104 ? -6.403 24.635 36.272 1.00 34.28 83 LEU A N 1
ATOM 598 C CA . LEU A 1 104 ? -7.374 23.552 36.021 1.00 37.02 83 LEU A CA 1
ATOM 599 C C . LEU A 1 104 ? -7.984 23.642 34.631 1.00 35.92 83 LEU A C 1
ATOM 600 O O . LEU A 1 104 ? -8.394 24.665 34.243 1.00 36.98 83 LEU A O 1
ATOM 605 N N . LEU A 1 105 ? -8.024 22.559 33.892 1.00 35.87 84 LEU A N 1
ATOM 606 C CA . LEU A 1 105 ? -8.613 22.629 32.550 1.00 39.88 84 LEU A CA 1
ATOM 607 C C . LEU A 1 105 ? -10.023 22.044 32.487 1.00 39.42 84 LEU A C 1
ATOM 608 O O . LEU A 1 105 ? -10.638 22.055 31.428 1.00 41.30 84 LEU A O 1
ATOM 613 N N . ALA A 1 106 ? -10.508 21.488 33.581 1.00 42.22 85 ALA A N 1
ATOM 614 C CA . ALA A 1 106 ? -11.827 20.896 33.595 1.00 40.01 85 ALA A CA 1
ATOM 615 C C . ALA A 1 106 ? -12.554 21.130 34.924 1.00 43.77 85 ALA A C 1
ATOM 616 O O . ALA A 1 106 ? -11.930 21.410 35.952 1.00 35.87 85 ALA A O 1
ATOM 618 N N . GLU A 1 107 ? -13.882 20.988 34.900 1.00 43.41 86 GLU A N 1
ATOM 619 C CA . GLU A 1 107 ? -14.660 20.998 36.139 1.00 47.81 86 GLU A CA 1
ATOM 620 C C . GLU A 1 107 ? -14.337 19.693 36.868 1.00 46.47 86 GLU A C 1
ATOM 621 O O . GLU A 1 107 ? -14.232 18.638 36.243 1.00 44.81 86 GLU A O 1
ATOM 627 N N . VAL A 1 108 ? -14.213 19.754 38.193 1.00 43.26 87 VAL A N 1
ATOM 628 C CA . VAL A 1 108 ? -13.798 18.572 38.946 1.00 40.14 87 VAL A CA 1
ATOM 629 C C . VAL A 1 108 ? -14.688 18.241 40.118 1.00 39.99 87 VAL A C 1
ATOM 630 O O . VAL A 1 108 ? -15.329 19.118 40.655 1.00 42.42 87 VAL A O 1
ATOM 634 N N . PRO A 1 109 ? -14.709 16.969 40.518 1.00 41.94 88 PRO A N 1
ATOM 635 C CA . PRO A 1 109 ? -15.483 16.553 41.680 1.00 45.01 88 PRO A CA 1
ATOM 636 C C . PRO A 1 109 ? -14.664 16.769 42.947 1.00 40.90 88 PRO A C 1
ATOM 637 O O . PRO A 1 109 ? -14.250 15.761 43.580 1.00 38.11 88 PRO A O 1
ATOM 641 N N . ALA A 1 110 ? -14.423 18.048 43.292 1.00 36.31 89 ALA A N 1
ATOM 642 C CA . ALA A 1 110 ? -13.567 18.391 44.451 1.00 31.39 89 ALA A CA 1
ATOM 643 C C . ALA A 1 110 ? -14.070 19.613 45.116 1.00 27.86 89 ALA A C 1
ATOM 644 O O . ALA A 1 110 ? -14.261 20.632 44.474 1.00 27.69 89 ALA A O 1
ATOM 646 N N . PRO A 1 111 ? -14.239 19.557 46.441 1.00 24.96 90 PRO A N 1
ATOM 647 C CA . PRO A 1 111 ? -14.744 20.729 47.130 1.00 24.26 90 PRO A CA 1
ATOM 648 C C . PRO A 1 111 ? -13.760 21.885 47.100 1.00 27.03 90 PRO A C 1
ATOM 649 O O . PRO A 1 111 ? -12.568 21.691 47.278 1.00 26.16 90 PRO A O 1
ATOM 653 N N . ARG A 1 112 ? -14.245 23.067 46.912 1.00 29.17 91 ARG A N 1
ATOM 654 C CA A ARG A 1 112 ? -13.428 24.271 46.933 0.50 32.99 91 ARG A CA 1
ATOM 655 C CA B ARG A 1 112 ? -13.372 24.218 46.938 0.50 33.37 91 ARG A CA 1
ATOM 656 C C . ARG A 1 112 ? -13.104 24.608 48.411 1.00 35.40 91 ARG A C 1
ATOM 657 O O . ARG A 1 112 ? -13.895 24.293 49.299 1.00 29.23 91 ARG A O 1
ATOM 672 N N . PRO A 1 113 ? -11.939 25.226 48.676 1.00 37.09 92 PRO A N 1
ATOM 673 C CA . PRO A 1 113 ? -11.578 25.647 50.032 1.00 36.67 92 PRO A CA 1
ATOM 674 C C . PRO A 1 113 ? -12.598 26.539 50.677 1.00 32.25 92 PRO A C 1
ATOM 675 O O . PRO A 1 113 ? -13.085 27.475 50.032 1.00 35.64 92 PRO A O 1
ATOM 679 N N . GLY A 1 114 ? -12.917 26.285 51.931 1.00 33.56 93 GLY A N 1
ATOM 680 C CA . GLY A 1 114 ? -13.862 27.145 52.647 1.00 34.32 93 GLY A CA 1
ATOM 681 C C . GLY A 1 114 ? -13.176 28.406 53.117 1.00 35.04 93 GLY A C 1
ATOM 682 O O . GLY A 1 114 ? -11.979 28.511 53.097 1.00 41.93 93 GLY A O 1
ATOM 683 N N . GLU A 1 115 ? -13.939 29.366 53.574 1.00 33.59 94 GLU A N 1
ATOM 684 C CA . GLU A 1 115 ? -13.409 30.636 53.974 1.00 36.44 94 GLU A CA 1
ATOM 685 C C . GLU A 1 115 ? -13.868 31.029 55.367 1.00 32.05 94 GLU A C 1
ATOM 686 O O . GLU A 1 115 ? -14.104 32.196 55.641 1.00 30.32 94 GLU A O 1
ATOM 692 N N . ALA A 1 116 ? -13.931 30.090 56.283 1.00 30.53 95 ALA A N 1
ATOM 693 C CA . ALA A 1 116 ? -14.505 30.408 57.571 1.00 30.87 95 ALA A CA 1
ATOM 694 C C . ALA A 1 116 ? -13.501 30.757 58.693 1.00 32.94 95 ALA A C 1
ATOM 695 O O . ALA A 1 116 ? -13.929 31.047 59.818 1.00 35.60 95 ALA A O 1
ATOM 697 N N . ALA A 1 117 ? -12.208 30.714 58.423 1.00 27.44 96 ALA A N 1
ATOM 698 C CA . ALA A 1 117 ? -11.170 31.150 59.408 1.00 31.87 96 ALA A CA 1
ATOM 699 C C . ALA A 1 117 ? -11.510 32.498 60.034 1.00 30.75 96 ALA A C 1
ATOM 700 O O . ALA A 1 117 ? -11.881 33.430 59.329 1.00 34.37 96 ALA A O 1
ATOM 702 N N . CYS A 1 118 ? -11.386 32.635 61.345 1.00 34.33 97 CYS A N 1
ATOM 703 C CA . CYS A 1 118 ? -11.624 33.957 61.984 1.00 33.31 97 CYS A CA 1
ATOM 704 C C . CYS A 1 118 ? -10.481 34.887 61.634 1.00 35.70 97 CYS A C 1
ATOM 705 O O . CYS A 1 118 ? -9.325 34.613 61.980 1.00 35.60 97 CYS A O 1
ATOM 708 N N . PRO A 1 119 ? -10.782 36.002 60.945 1.00 39.77 98 PRO A N 1
ATOM 709 C CA . PRO A 1 119 ? -9.650 36.841 60.512 1.00 44.81 98 PRO A CA 1
ATOM 710 C C . PRO A 1 119 ? -8.922 37.530 61.674 1.00 44.31 98 PRO A C 1
ATOM 711 O O . PRO A 1 119 ? -7.741 37.844 61.524 1.00 41.78 98 PRO A O 1
ATOM 715 N N . ALA A 1 120 ? -9.584 37.729 62.822 1.00 42.18 99 ALA A N 1
ATOM 716 C CA . ALA A 1 120 ? -8.918 38.413 63.949 1.00 41.57 99 ALA A CA 1
ATOM 717 C C . ALA A 1 120 ? -7.724 37.633 64.543 1.00 46.65 99 ALA A C 1
ATOM 718 O O . ALA A 1 120 ? -6.743 38.239 64.951 1.00 44.24 99 ALA A O 1
ATOM 720 N N . CYS A 1 121 ? -7.796 36.301 64.563 1.00 39.10 100 CYS A N 1
ATOM 721 C CA . CYS A 1 121 ? -6.749 35.492 65.167 1.00 37.78 100 CYS A CA 1
ATOM 722 C C . CYS A 1 121 ? -6.108 34.564 64.120 1.00 40.29 100 CYS A C 1
ATOM 723 O O . CYS A 1 121 ? -5.405 33.605 64.496 1.00 37.16 100 CYS A O 1
ATOM 726 N N . GLU A 1 122 ? -6.314 34.854 62.829 1.00 37.91 101 GLU A N 1
ATOM 727 C CA . GLU A 1 122 ? -5.851 34.011 61.712 1.00 37.68 101 GLU A CA 1
ATOM 728 C C . GLU A 1 122 ? -6.216 32.526 61.861 1.00 36.07 101 GLU A C 1
ATOM 729 O O . GLU A 1 122 ? -5.466 31.604 61.502 1.00 31.48 101 GLU A O 1
ATOM 735 N N . GLY A 1 123 ? -7.407 32.313 62.387 1.00 28.63 102 GLY A N 1
ATOM 736 C CA . GLY A 1 123 ? -7.906 30.966 62.593 1.00 27.83 102 GLY A CA 1
ATOM 737 C C . GLY A 1 123 ? -7.364 30.179 63.746 1.00 28.13 102 GLY A C 1
ATOM 738 O O . GLY A 1 123 ? -7.730 29.018 63.910 1.00 30.92 102 GLY A O 1
ATOM 739 N N . ARG A 1 124 ? -6.562 30.816 64.610 1.00 27.45 103 ARG A N 1
ATOM 740 C CA . ARG A 1 124 ? -5.974 30.134 65.771 1.00 27.16 103 ARG A CA 1
ATOM 741 C C . ARG A 1 124 ? -6.927 29.914 66.941 1.00 27.39 103 ARG A C 1
ATOM 742 O O . ARG A 1 124 ? -6.869 28.891 67.627 1.00 26.00 103 ARG A O 1
ATOM 750 N N . GLY A 1 125 ? -7.758 30.907 67.202 1.00 26.28 104 GLY A N 1
ATOM 751 C CA . GLY A 1 125 ? -8.574 30.949 68.392 1.00 27.23 104 GLY A CA 1
ATOM 752 C C . GLY A 1 125 ? -7.896 31.617 69.564 1.00 27.24 104 GLY A C 1
ATOM 753 O O . GLY A 1 125 ? -8.539 31.849 70.592 1.00 31.23 104 GLY A O 1
ATOM 754 N N . LEU A 1 126 ? -6.595 31.899 69.442 1.00 28.22 105 LEU A N 1
ATOM 755 C CA . LEU A 1 126 ? -5.767 32.388 70.552 1.00 29.53 105 LEU A CA 1
ATOM 756 C C . LEU A 1 126 ? -5.046 33.611 70.019 1.00 28.60 105 LEU A C 1
ATOM 757 O O . LEU A 1 126 ? -4.670 33.605 68.829 1.00 27.84 105 LEU A O 1
ATOM 762 N N . VAL A 1 127 ? -4.883 34.629 70.872 1.00 28.08 106 VAL A N 1
ATOM 763 C CA . VAL A 1 127 ? -4.194 35.873 70.485 1.00 29.03 106 VAL A CA 1
ATOM 764 C C . VAL A 1 127 ? -3.006 36.111 71.480 1.00 29.16 106 VAL A C 1
ATOM 765 O O . VAL A 1 127 ? -3.208 36.270 72.664 1.00 31.89 106 VAL A O 1
ATOM 769 N N . GLY A 1 128 ? -1.784 36.209 70.973 1.00 26.04 107 GLY A N 1
ATOM 770 C CA . GLY A 1 128 ? -0.617 36.311 71.854 1.00 26.81 107 GLY A CA 1
ATOM 771 C C . GLY A 1 128 ? -0.463 37.669 72.528 1.00 31.60 107 GLY A C 1
ATOM 772 O O . GLY A 1 128 ? 0.305 37.811 73.491 1.00 25.98 107 GLY A O 1
ATOM 773 N N . GLU A 1 129 ? -1.150 38.676 71.958 1.00 36.57 108 GLU A N 1
ATOM 774 C CA A GLU A 1 129 ? -1.168 40.045 72.485 0.50 37.09 108 GLU A CA 1
ATOM 775 C CA B GLU A 1 129 ? -1.156 40.041 72.508 0.50 36.35 108 GLU A CA 1
ATOM 776 C C . GLU A 1 129 ? -1.637 40.108 73.942 1.00 36.24 108 GLU A C 1
ATOM 777 O O . GLU A 1 129 ? -1.246 40.984 74.688 1.00 35.69 108 GLU A O 1
ATOM 788 N N . ARG A 1 130 ? -2.439 39.143 74.351 1.00 32.59 109 ARG A N 1
ATOM 789 C CA . ARG A 1 130 ? -2.973 39.137 75.667 1.00 36.34 109 ARG A CA 1
ATOM 790 C C . ARG A 1 130 ? -1.999 38.583 76.732 1.00 34.74 109 ARG A C 1
ATOM 791 O O . ARG A 1 130 ? -2.294 38.593 77.921 1.00 30.81 109 ARG A O 1
ATOM 799 N N . LEU A 1 131 ? -0.845 38.071 76.327 1.00 30.33 110 LEU A N 1
ATOM 800 C CA . LEU A 1 131 ? 0.127 37.529 77.301 1.00 26.31 110 LEU A CA 1
ATOM 801 C C . LEU A 1 131 ? 0.599 38.513 78.373 1.00 27.54 110 LEU A C 1
ATOM 802 O O . LEU A 1 131 ? 0.808 39.686 78.087 1.00 30.51 110 LEU A O 1
ATOM 807 N N . PRO A 1 132 ? 0.842 38.024 79.560 1.00 27.22 111 PRO A N 1
ATOM 808 C CA . PRO A 1 132 ? 1.374 38.871 80.628 1.00 32.85 111 PRO A CA 1
ATOM 809 C C . PRO A 1 132 ? 2.775 39.400 80.357 1.00 31.84 111 PRO A C 1
ATOM 810 O O . PRO A 1 132 ? 3.452 38.946 79.449 1.00 27.77 111 PRO A O 1
ATOM 814 N N . GLY A 1 133 ? 3.181 40.381 81.161 1.00 30.94 112 GLY A N 1
ATOM 815 C CA . GLY A 1 133 ? 4.550 40.908 81.171 1.00 32.56 112 GLY A CA 1
ATOM 816 C C . GLY A 1 133 ? 4.911 41.678 79.916 1.00 28.34 112 GLY A C 1
ATOM 817 O O . GLY A 1 133 ? 6.098 41.827 79.596 1.00 26.61 112 GLY A O 1
ATOM 818 N N . ARG A 1 134 ? 3.898 42.082 79.178 1.00 27.42 113 ARG A N 1
ATOM 819 C CA . ARG A 1 134 ? 4.085 42.755 77.913 1.00 28.51 113 ARG A CA 1
ATOM 820 C C . ARG A 1 134 ? 4.947 41.879 76.983 1.00 29.14 113 ARG A C 1
ATOM 821 O O . ARG A 1 134 ? 5.730 42.402 76.193 1.00 25.99 113 ARG A O 1
ATOM 829 N N . ALA A 1 135 ? 4.846 40.548 77.132 1.00 23.85 114 ALA A N 1
ATOM 830 C CA . ALA A 1 135 ? 5.643 39.641 76.313 1.00 22.67 114 ALA A CA 1
ATOM 831 C C . ALA A 1 135 ? 5.549 39.863 74.861 1.00 22.94 114 ALA A C 1
ATOM 832 O O . ALA A 1 135 ? 6.530 39.686 74.200 1.00 24.15 114 ALA A O 1
ATOM 834 N N . ALA A 1 136 ? 4.427 40.286 74.330 1.00 23.20 115 ALA A N 1
ATOM 835 C CA . ALA A 1 136 ? 4.267 40.359 72.912 1.00 24.45 115 ALA A CA 1
ATOM 836 C C . ALA A 1 136 ? 5.084 41.485 72.367 1.00 26.67 115 ALA A C 1
ATOM 837 O O . ALA A 1 136 ? 5.830 41.338 71.455 1.00 25.80 115 ALA A O 1
ATOM 839 N N . GLU A 1 137 ? 5.017 42.643 73.000 1.00 28.09 116 GLU A N 1
ATOM 840 C CA A GLU A 1 137 ? 5.776 43.824 72.541 0.50 27.62 116 GLU A CA 1
ATOM 841 C CA B GLU A 1 137 ? 5.794 43.750 72.479 0.50 28.12 116 GLU A CA 1
ATOM 842 C C . GLU A 1 137 ? 7.324 43.605 72.769 1.00 26.93 116 GLU A C 1
ATOM 843 O O . GLU A 1 137 ? 8.194 43.996 71.945 1.00 29.54 116 GLU A O 1
ATOM 854 N N . ARG A 1 138 ? 7.681 42.991 73.901 1.00 24.32 117 ARG A N 1
ATOM 855 C CA . ARG A 1 138 ? 9.084 42.783 74.174 1.00 26.78 117 ARG A CA 1
ATOM 856 C C . ARG A 1 138 ? 9.639 41.734 73.191 1.00 28.19 117 ARG A C 1
ATOM 857 O O . ARG A 1 138 ? 10.737 41.879 72.642 1.00 25.18 117 ARG A O 1
ATOM 865 N N . PHE A 1 139 ? 8.812 40.736 72.870 1.00 25.99 118 PHE A N 1
ATOM 866 C CA . PHE A 1 139 ? 9.246 39.665 71.918 1.00 23.75 118 PHE A CA 1
ATOM 867 C C . PHE A 1 139 ? 9.503 40.228 70.532 1.00 24.62 118 PHE A C 1
ATOM 868 O O . PHE A 1 139 ? 10.490 39.884 69.911 1.00 24.76 118 PHE A O 1
ATOM 876 N N . LEU A 1 140 ? 8.625 41.098 70.070 1.00 27.83 119 LEU A N 1
ATOM 877 C CA . LEU A 1 140 ? 8.738 41.640 68.740 1.00 28.79 119 LEU A CA 1
ATOM 878 C C . LEU A 1 140 ? 10.009 42.470 68.580 1.00 28.02 119 LEU A C 1
ATOM 879 O O . LEU A 1 140 ? 10.597 42.439 67.500 1.00 28.37 119 LEU A O 1
ATOM 884 N N . ALA A 1 141 ? 10.441 43.184 69.645 1.00 25.40 120 ALA A N 1
ATOM 885 C CA . ALA A 1 141 ? 11.732 43.852 69.641 1.00 28.24 120 ALA A CA 1
ATOM 886 C C . ALA A 1 141 ? 12.926 42.890 69.458 1.00 31.07 120 ALA A C 1
ATOM 887 O O . ALA A 1 141 ? 13.807 43.163 68.661 1.00 31.52 120 ALA A O 1
ATOM 889 N N . TRP A 1 142 ? 12.946 41.756 70.207 1.00 26.52 121 TRP A N 1
ATOM 890 C CA . TRP A 1 142 ? 14.000 40.788 70.110 1.00 25.21 121 TRP A CA 1
ATOM 891 C C . TRP A 1 142 ? 13.958 40.069 68.764 1.00 28.14 121 TRP A C 1
ATOM 892 O O . TRP A 1 142 ? 14.998 39.724 68.202 1.00 27.30 121 TRP A O 1
ATOM 903 N N . ALA A 1 143 ? 12.765 39.870 68.246 1.00 22.83 122 ALA A N 1
ATOM 904 C CA . ALA A 1 143 ? 12.609 39.105 66.955 1.00 23.70 122 ALA A CA 1
ATOM 905 C C . ALA A 1 143 ? 13.297 39.819 65.783 1.00 26.84 122 ALA A C 1
ATOM 906 O O . ALA A 1 143 ? 13.773 39.176 64.852 1.00 26.55 122 ALA A O 1
ATOM 908 N N . LYS A 1 144 ? 13.360 41.139 65.848 1.00 25.93 123 LYS A N 1
ATOM 909 C CA . LYS A 1 144 ? 14.024 41.910 64.857 1.00 31.22 123 LYS A CA 1
ATOM 910 C C . LYS A 1 144 ? 15.498 41.638 64.716 1.00 31.34 123 LYS A C 1
ATOM 911 O O . LYS A 1 144 ? 16.053 41.947 63.657 1.00 32.56 123 LYS A O 1
ATOM 917 N N . GLU A 1 145 ? 16.143 41.066 65.725 1.00 28.67 124 GLU A N 1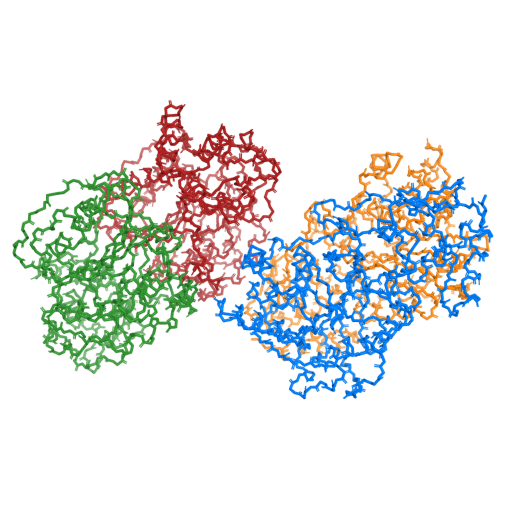
ATOM 918 C CA . GLU A 1 145 ? 17.561 40.723 65.639 1.00 30.60 124 GLU A CA 1
ATOM 919 C C . GLU A 1 145 ? 17.847 39.215 65.665 1.00 26.54 124 GLU A C 1
ATOM 920 O O . GLU A 1 145 ? 18.955 38.818 65.891 1.00 26.56 124 GLU A O 1
ATOM 926 N N . ARG A 1 146 ? 16.846 38.376 65.489 1.00 23.30 125 ARG A N 1
ATOM 927 C CA . ARG A 1 146 ? 17.032 36.902 65.610 1.00 23.03 125 ARG A CA 1
ATOM 928 C C . ARG A 1 146 ? 17.951 36.328 64.540 1.00 24.67 125 ARG A C 1
ATOM 929 O O . ARG A 1 146 ? 18.018 36.873 63.436 1.00 22.62 125 ARG A O 1
ATOM 937 N N . PRO A 1 147 ? 18.611 35.222 64.827 1.00 24.67 126 PRO A N 1
ATOM 938 C CA . PRO A 1 147 ? 19.391 34.590 63.815 1.00 24.62 126 PRO A CA 1
ATOM 939 C C . PRO A 1 147 ? 18.535 34.106 62.623 1.00 28.75 126 PRO A C 1
ATOM 940 O O . PRO A 1 147 ? 17.466 33.485 62.850 1.00 24.92 126 PRO A O 1
ATOM 944 N N . GLU A 1 148 ? 18.998 34.394 61.398 1.00 26.36 127 GLU A N 1
ATOM 945 C CA . GLU A 1 148 ? 18.458 33.853 60.151 1.00 30.61 127 GLU A CA 1
ATOM 946 C C . GLU A 1 148 ? 18.343 32.299 60.147 1.00 24.50 127 GLU A C 1
ATOM 947 O O . GLU A 1 148 ? 19.201 31.619 60.642 1.00 23.20 127 GLU A O 1
ATOM 953 N N . ALA A 1 149 ? 17.320 31.755 59.531 1.00 21.49 128 ALA A N 1
ATOM 954 C CA . ALA A 1 149 ? 17.182 30.321 59.378 1.00 21.86 128 ALA A CA 1
ATOM 955 C C . ALA A 1 149 ? 18.201 29.763 58.388 1.00 21.49 128 ALA A C 1
ATOM 956 O O . ALA A 1 149 ? 18.292 30.273 57.258 1.00 24.32 128 ALA A O 1
ATOM 958 N N . ILE A 1 150 ? 18.953 28.756 58.801 1.00 19.48 129 ILE A N 1
ATOM 959 C CA . ILE A 1 150 ? 19.956 28.121 57.938 1.00 21.43 129 ILE A CA 1
ATOM 960 C C . ILE A 1 150 ? 19.687 26.671 57.665 1.00 20.56 129 ILE A C 1
ATOM 961 O O . ILE A 1 150 ? 19.114 25.938 58.484 1.00 22.14 129 ILE A O 1
ATOM 966 N N . GLN A 1 151 ? 20.153 26.248 56.505 1.00 20.92 130 GLN A N 1
ATOM 967 C CA . GLN A 1 151 ? 19.887 24.912 56.047 1.00 20.75 130 GLN A CA 1
ATOM 968 C C . GLN A 1 151 ? 20.569 23.834 56.875 1.00 21.99 130 GLN A C 1
ATOM 969 O O . GLN A 1 151 ? 20.089 22.684 56.882 1.00 23.41 130 GLN A O 1
ATOM 975 N N . ASP A 1 152 ? 21.734 24.154 57.498 1.00 20.48 131 ASP A N 1
ATOM 976 C CA . ASP A 1 152 ? 22.527 23.223 58.289 1.00 23.97 131 ASP A CA 1
ATOM 977 C C . ASP A 1 152 ? 21.688 22.493 59.291 1.00 23.17 131 ASP A C 1
ATOM 978 O O . ASP A 1 152 ? 21.970 21.370 59.576 1.00 22.27 131 ASP A O 1
ATOM 983 N N . PHE A 1 153 ? 20.617 23.115 59.795 1.00 23.57 132 PHE A N 1
ATOM 984 C CA . PHE A 1 153 ? 19.769 22.474 60.831 1.00 23.76 132 PHE A CA 1
ATOM 985 C C . PHE A 1 153 ? 18.284 22.427 60.473 1.00 23.95 132 PHE A C 1
ATOM 986 O O . PHE A 1 153 ? 17.430 22.357 61.347 1.00 25.37 132 PHE A O 1
ATOM 994 N N . ASP A 1 154 ? 17.969 22.451 59.192 1.00 24.25 133 ASP A N 1
ATOM 995 C CA . ASP A 1 154 ? 16.570 22.362 58.733 1.00 22.33 133 ASP A CA 1
ATOM 996 C C . ASP A 1 154 ? 15.720 23.468 59.341 1.00 23.47 133 ASP A C 1
ATOM 997 O O . ASP A 1 154 ? 14.542 23.280 59.581 1.00 23.25 133 ASP A O 1
ATOM 1002 N N . GLN A 1 155 ? 16.323 24.639 59.534 1.00 21.95 134 GLN A N 1
ATOM 1003 C CA . GLN A 1 155 ? 15.631 25.760 60.195 1.00 20.22 134 GLN A CA 1
ATOM 1004 C C . GLN A 1 155 ? 14.566 26.458 59.389 1.00 21.21 134 GLN A C 1
ATOM 1005 O O . GLN A 1 155 ? 14.618 26.585 58.165 1.00 20.70 134 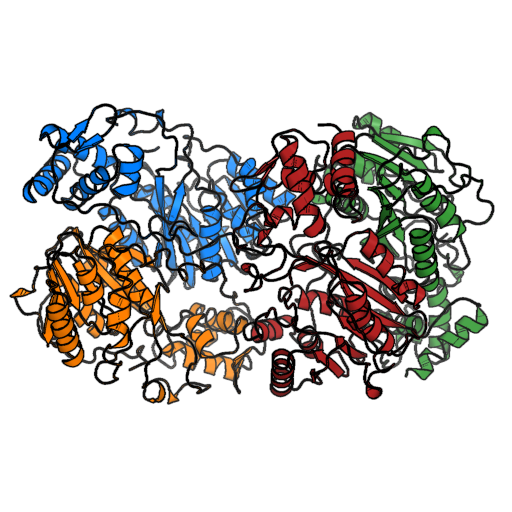GLN A O 1
ATOM 1011 N N . GLY A 1 156 ? 13.570 27.004 60.096 1.00 22.46 135 GLY A N 1
ATOM 1012 C CA . GLY A 1 156 ? 12.588 27.861 59.474 1.00 22.32 135 GLY A CA 1
ATOM 1013 C C . GLY A 1 156 ? 11.595 28.281 60.541 1.00 20.82 135 GLY A C 1
ATOM 1014 O O . GLY A 1 156 ? 10.836 27.438 61.059 1.00 21.29 135 GLY A O 1
ATOM 1015 N N . TYR A 1 157 ? 11.626 29.536 60.920 1.00 19.23 136 TYR A N 1
ATOM 1016 C CA . TYR A 1 157 ? 10.883 29.904 62.090 1.00 19.31 136 TYR A CA 1
ATOM 1017 C C . TYR A 1 157 ? 9.511 30.399 61.733 1.00 19.76 136 TYR A C 1
ATOM 1018 O O . TYR A 1 157 ? 9.237 30.926 60.634 1.00 20.04 136 TYR A O 1
ATOM 1027 N N . VAL A 1 158 ? 8.618 30.218 62.697 1.00 19.27 137 VAL A N 1
ATOM 1028 C CA . VAL A 1 158 ? 7.290 30.686 62.583 1.00 20.36 137 VAL A CA 1
ATOM 1029 C C . VAL A 1 158 ? 7.257 32.198 62.752 1.00 20.27 137 VAL A C 1
ATOM 1030 O O . VAL A 1 158 ? 8.205 32.798 63.266 1.00 22.91 137 VAL A O 1
ATOM 1034 N N . THR A 1 159 ? 6.177 32.800 62.320 1.00 19.02 138 THR A N 1
ATOM 1035 C CA . THR A 1 159 ? 5.951 34.226 62.529 1.00 20.00 138 THR A CA 1
ATOM 1036 C C . THR A 1 159 ? 5.925 34.557 63.997 1.00 20.18 138 THR A C 1
ATOM 1037 O O . THR A 1 159 ? 5.587 33.732 64.832 1.00 20.84 138 THR A O 1
ATOM 1041 N N . PRO A 1 160 ? 6.274 35.794 64.354 1.00 20.79 139 PRO A N 1
ATOM 1042 C CA . PRO A 1 160 ? 6.217 36.139 65.784 1.00 20.36 139 PRO A CA 1
ATOM 1043 C C . PRO A 1 160 ? 4.845 35.921 66.372 1.00 19.05 139 PRO A C 1
ATOM 1044 O O . PRO A 1 160 ? 4.780 35.425 67.511 1.00 19.28 139 PRO A O 1
ATOM 1048 N N . GLU A 1 161 ? 3.766 36.218 65.647 1.00 20.28 140 GLU A N 1
ATOM 1049 C CA A GLU A 1 161 ? 2.421 36.040 66.151 0.50 21.79 140 GLU A CA 1
ATOM 1050 C CA B GLU A 1 161 ? 2.396 36.024 66.136 0.50 22.89 140 GLU A CA 1
ATOM 1051 C C . GLU A 1 161 ? 2.175 34.536 66.478 1.00 20.84 140 GLU A C 1
ATOM 1052 O O . GLU A 1 161 ? 1.460 34.179 67.441 1.00 18.91 140 GLU A O 1
ATOM 1063 N N . SER A 1 162 ? 2.753 33.656 65.633 1.00 19.71 141 SER A N 1
ATOM 1064 C CA . SER A 1 162 ? 2.646 32.229 65.820 1.00 18.30 141 SER A CA 1
ATOM 1065 C C . SER A 1 162 ? 3.358 31.746 67.107 1.00 17.49 141 SER A C 1
ATOM 1066 O O . SER A 1 162 ? 2.802 30.908 67.881 1.00 17.81 141 SER A O 1
ATOM 1069 N N . THR A 1 163 ? 4.553 32.272 67.353 1.00 16.72 142 THR A N 1
ATOM 1070 C CA . THR A 1 163 ? 5.283 31.935 68.559 1.00 18.49 142 THR A CA 1
ATOM 1071 C C . THR A 1 163 ? 4.518 32.350 69.800 1.00 18.66 142 THR A C 1
ATOM 1072 O O . THR A 1 163 ? 4.390 31.552 70.786 1.00 17.48 142 THR A O 1
ATOM 1076 N N . LEU A 1 164 ? 4.069 33.592 69.759 1.00 19.02 143 LEU A N 1
ATOM 1077 C CA . LEU A 1 164 ? 3.316 34.129 70.883 1.00 20.22 143 LEU A CA 1
ATOM 1078 C C . LEU A 1 164 ? 2.016 33.367 71.099 1.00 18.63 143 LEU A C 1
ATOM 1079 O O . LEU A 1 164 ? 1.674 33.161 72.243 1.00 22.33 143 LEU A O 1
ATOM 1084 N N . ALA A 1 165 ? 1.312 32.956 70.037 1.00 18.29 144 ALA A N 1
ATOM 1085 C CA . ALA A 1 165 ? 0.059 32.223 70.205 1.00 17.71 144 ALA A CA 1
ATOM 1086 C C . ALA A 1 165 ? 0.338 30.853 70.760 1.00 17.52 144 ALA A C 1
ATOM 1087 O O . ALA A 1 165 ? -0.477 30.314 71.514 1.00 18.84 144 ALA A O 1
ATOM 1089 N N . ARG A 1 166 ? 1.466 30.274 70.373 1.00 18.22 145 ARG A N 1
ATOM 1090 C CA . ARG A 1 166 ? 1.870 28.934 70.876 1.00 17.92 145 ARG A CA 1
ATOM 1091 C C . ARG A 1 166 ? 2.050 28.974 72.400 1.00 16.15 145 ARG A C 1
ATOM 1092 O O . ARG A 1 166 ? 1.528 28.121 73.193 1.00 17.49 145 ARG A O 1
ATOM 1100 N N . VAL A 1 167 ? 2.728 29.998 72.855 1.00 18.46 146 VAL A N 1
ATOM 1101 C CA . VAL A 1 167 ? 2.942 30.214 74.284 1.00 20.55 146 VAL A CA 1
ATOM 1102 C C . VAL A 1 167 ? 1.608 30.587 74.993 1.00 18.55 146 VAL A C 1
ATOM 1103 O O . VAL A 1 167 ? 1.394 30.150 76.135 1.00 19.79 146 VAL A O 1
ATOM 1107 N N . ALA A 1 168 ? 0.746 31.356 74.340 1.00 17.90 147 ALA A N 1
ATOM 1108 C CA . ALA A 1 168 ? -0.622 31.676 74.859 1.00 18.47 147 ALA A CA 1
ATOM 1109 C C . ALA A 1 168 ? -1.459 30.400 75.107 1.00 16.56 147 ALA A C 1
ATOM 1110 O O . ALA A 1 168 ? -2.161 30.327 76.091 1.00 18.41 147 ALA A O 1
ATOM 1112 N N . LEU A 1 169 ? -1.356 29.408 74.208 1.00 17.24 148 LEU A N 1
ATOM 1113 C CA . LEU A 1 169 ? -2.058 28.157 74.409 1.00 16.92 148 LEU A CA 1
ATOM 1114 C C . LEU A 1 169 ? -1.603 27.521 75.735 1.00 17.38 148 LEU A C 1
ATOM 1115 O O . LEU A 1 169 ? -2.415 26.997 76.511 1.00 17.37 148 LEU A O 1
ATOM 1120 N N . ALA A 1 170 ? -0.279 27.516 75.981 1.00 15.92 149 ALA A N 1
ATOM 1121 C CA . ALA A 1 170 ? 0.323 26.960 77.184 1.00 16.68 149 ALA A CA 1
ATOM 1122 C C . ALA A 1 170 ? -0.048 27.738 78.423 1.00 17.31 149 ALA A C 1
ATOM 1123 O O . ALA A 1 170 ? -0.342 27.163 79.469 1.00 18.78 149 ALA A O 1
ATOM 1125 N N . TRP A 1 171 ? -0.170 29.049 78.248 1.00 17.33 150 TRP A N 1
ATOM 1126 C CA . TRP A 1 171 ? -0.646 29.894 79.364 1.00 18.20 150 TRP A CA 1
ATOM 1127 C C . TRP A 1 171 ? -2.092 29.464 79.736 1.00 18.59 150 TRP A C 1
ATOM 1128 O O . TRP A 1 171 ? -2.427 29.175 80.920 1.00 21.08 150 TRP A O 1
ATOM 1139 N N . ASN A 1 172 ? -2.923 29.319 78.723 1.00 17.28 151 ASN A N 1
ATOM 1140 C CA . ASN A 1 172 ? -4.367 29.016 78.921 1.00 20.60 151 ASN A CA 1
ATOM 1141 C C . ASN A 1 172 ? -4.541 27.654 79.591 1.00 20.36 151 ASN A C 1
ATOM 1142 O O . ASN A 1 172 ? -5.459 27.443 80.349 1.00 21.85 151 ASN A O 1
ATOM 1147 N N . TRP A 1 173 ? -3.647 26.705 79.282 1.00 18.71 152 TRP A N 1
ATOM 1148 C CA . TRP A 1 173 ? -3.747 25.377 79.880 1.00 20.56 152 TRP A CA 1
ATOM 1149 C C . TRP A 1 173 ? -2.967 25.261 81.181 1.00 19.92 152 TRP A C 1
ATOM 1150 O O . TRP A 1 173 ? -2.828 24.132 81.760 1.00 21.34 152 TRP A O 1
ATOM 1161 N N . GLY A 1 174 ? -2.465 26.375 81.739 1.00 19.70 153 GLY A N 1
ATOM 1162 C CA . GLY A 1 174 ? -1.791 26.251 83.012 1.00 17.98 153 GLY A CA 1
ATOM 1163 C C . GLY A 1 174 ? -0.436 25.552 83.005 1.00 19.69 153 GLY A C 1
ATOM 1164 O O . GLY A 1 174 ? 0.000 25.023 84.017 1.00 21.23 153 GLY A O 1
ATOM 1165 N N . ASP A 1 175 ? 0.232 25.525 81.849 1.00 18.76 154 ASP A N 1
ATOM 1166 C CA . ASP A 1 175 ? 1.508 24.853 81.696 1.00 18.34 154 ASP A CA 1
ATOM 1167 C C . ASP A 1 175 ? 2.725 25.742 81.723 1.00 18.00 154 ASP A C 1
ATOM 1168 O O . ASP A 1 175 ? 3.845 25.249 81.547 1.00 21.00 154 ASP A O 1
ATOM 1173 N N . LEU A 1 176 ? 2.562 27.031 82.094 1.00 19.41 155 LEU A N 1
ATOM 1174 C CA . LEU A 1 176 ? 3.700 27.912 82.280 1.00 19.13 155 LEU A CA 1
ATOM 1175 C C . LEU A 1 176 ? 3.960 28.318 83.723 1.00 20.48 155 LEU A C 1
ATOM 1176 O O . LEU A 1 176 ? 5.095 28.263 84.199 1.00 19.48 155 LEU A O 1
ATOM 1181 N N . GLU A 1 177 ? 2.924 28.779 84.403 1.00 19.43 156 GLU A N 1
ATOM 1182 C CA . GLU A 1 177 ? 3.122 29.415 85.724 1.00 21.45 156 GLU A CA 1
ATOM 1183 C C . GLU A 1 177 ? 3.680 28.493 86.795 1.00 22.59 156 GLU A C 1
ATOM 1184 O O . GLU A 1 177 ? 3.055 27.469 87.155 1.00 22.73 156 GLU A O 1
ATOM 1190 N N . GLY A 1 178 ? 4.876 28.848 87.276 1.00 22.68 157 GLY A N 1
ATOM 1191 C CA . GLY A 1 178 ? 5.592 28.152 88.320 1.00 22.70 157 GLY A CA 1
ATOM 1192 C C . GLY A 1 178 ? 6.179 26.818 87.843 1.00 26.16 157 GLY A C 1
ATOM 1193 O O . GLY A 1 178 ? 6.570 26.004 88.663 1.00 25.12 157 GLY A O 1
ATOM 1194 N N . LYS A 1 179 ? 6.184 26.586 86.534 1.00 21.05 158 LYS A N 1
ATOM 1195 C CA . LYS A 1 179 ? 6.607 25.305 85.946 1.00 20.35 158 LYS A CA 1
ATOM 1196 C C . LYS A 1 179 ? 8.062 25.361 85.383 1.00 22.10 158 LYS A C 1
ATOM 1197 O O . LYS A 1 179 ? 8.561 26.419 84.991 1.00 21.60 158 LYS A O 1
ATOM 1203 N N . GLU A 1 180 ? 8.626 24.196 85.196 1.00 20.22 159 GLU A N 1
ATOM 1204 C CA . GLU A 1 180 ? 9.923 23.974 84.631 1.00 22.87 159 GLU A CA 1
ATOM 1205 C C . GLU A 1 180 ? 9.635 23.603 83.153 1.00 19.39 159 GLU A C 1
ATOM 1206 O O . GLU A 1 180 ? 8.995 22.642 82.906 1.00 21.29 159 GLU A O 1
ATOM 1212 N N . VAL A 1 181 ? 10.108 24.416 82.230 1.00 18.87 160 VAL A N 1
ATOM 1213 C CA . VAL A 1 181 ? 9.800 24.334 80.792 1.00 20.64 160 VAL A CA 1
ATOM 1214 C C . VAL A 1 181 ? 11.051 23.971 80.008 1.00 20.06 160 VAL A C 1
ATOM 1215 O O . VAL A 1 181 ? 12.108 24.589 80.222 1.00 19.42 160 VAL A O 1
ATOM 1219 N N . LEU A 1 182 ? 10.964 22.933 79.178 1.00 19.93 161 LEU A N 1
ATOM 1220 C CA . LEU A 1 182 ? 12.048 22.575 78.246 1.00 18.68 161 LEU A CA 1
ATOM 1221 C C . LEU A 1 182 ? 11.600 22.888 76.818 1.00 19.44 161 LEU A C 1
ATOM 1222 O O . LEU A 1 182 ? 10.509 22.533 76.451 1.00 18.41 161 LEU A O 1
ATOM 1227 N N . VAL A 1 183 ? 12.457 23.518 76.006 1.00 19.52 162 VAL A N 1
ATOM 1228 C CA . VAL A 1 183 ? 12.217 23.713 74.611 1.00 17.89 162 VAL A CA 1
ATOM 1229 C C . VAL A 1 183 ? 13.263 22.924 73.844 1.00 19.77 162 VAL A C 1
ATOM 1230 O O . VAL A 1 183 ? 14.514 23.163 74.092 1.00 20.00 162 VAL A O 1
ATOM 1234 N N . LEU A 1 184 ? 12.825 22.039 72.945 1.00 19.37 163 LEU A N 1
ATOM 1235 C CA . LEU A 1 184 ? 13.745 21.167 72.166 1.00 18.97 163 LEU A CA 1
ATOM 1236 C C . LEU A 1 184 ? 13.825 21.649 70.740 1.00 21.05 163 LEU A C 1
ATOM 1237 O O . LEU A 1 184 ? 12.908 21.387 69.962 1.00 21.40 163 LEU A O 1
ATOM 1242 N N . GLY A 1 185 ? 14.878 22.426 70.421 1.00 20.53 164 GLY A N 1
ATOM 1243 C CA . GLY A 1 185 ? 15.018 23.222 69.149 1.00 18.68 164 GLY A CA 1
ATOM 1244 C C . GLY A 1 185 ? 14.297 24.519 69.353 1.00 20.53 164 GLY A C 1
ATOM 1245 O O . GLY A 1 185 ? 13.121 24.535 69.773 1.00 23.24 164 GLY A O 1
ATOM 1246 N N . ASP A 1 186 ? 14.932 25.620 69.035 1.00 20.90 165 ASP A N 1
ATOM 1247 C CA . ASP A 1 186 ? 14.292 26.876 69.258 1.00 21.60 165 ASP A CA 1
ATOM 1248 C C . ASP A 1 186 ? 14.549 28.031 68.318 1.00 20.27 165 ASP A C 1
ATOM 1249 O O . ASP A 1 186 ? 14.502 29.193 68.744 1.00 20.07 165 ASP A O 1
ATOM 1254 N N . ASP A 1 187 ? 14.565 27.766 67.008 1.00 18.73 166 ASP A N 1
ATOM 1255 C CA . ASP A 1 187 ? 14.613 28.872 66.060 1.00 19.62 166 ASP A CA 1
ATOM 1256 C C . ASP A 1 187 ? 13.400 29.791 66.197 1.00 21.70 166 ASP A C 1
ATOM 1257 O O . ASP A 1 187 ? 13.496 30.976 65.861 1.00 20.38 166 ASP A O 1
ATOM 1262 N N . ASP A 1 188 ? 12.294 29.246 66.727 1.00 19.17 167 ASP A N 1
ATOM 1263 C CA . ASP A 1 188 ? 11.029 29.956 66.918 1.00 19.93 167 ASP A CA 1
ATOM 1264 C C . ASP A 1 188 ? 11.113 30.895 68.105 1.00 20.08 167 ASP A C 1
ATOM 1265 O O . ASP A 1 188 ? 10.227 31.752 68.253 1.00 19.36 167 ASP A O 1
ATOM 1270 N N . LEU A 1 189 ? 12.133 30.702 68.932 1.00 21.32 168 LEU A N 1
ATOM 1271 C CA . LEU A 1 189 ? 12.339 31.516 70.157 1.00 21.17 168 LEU A CA 1
ATOM 1272 C C . LEU A 1 189 ? 11.169 31.396 71.128 1.00 21.78 168 LEU A C 1
ATOM 1273 O O . LEU A 1 189 ? 10.821 32.346 71.890 1.00 20.21 168 LEU A O 1
ATOM 1278 N N . THR A 1 190 ? 10.528 30.242 71.099 1.00 19.57 169 THR A N 1
ATOM 1279 C CA . THR A 1 190 ? 9.502 29.901 72.100 1.00 19.60 169 THR A CA 1
ATOM 1280 C C . THR A 1 190 ? 9.977 30.032 73.525 1.00 17.46 169 THR A C 1
ATOM 1281 O O . THR A 1 190 ? 9.194 30.520 74.392 1.00 19.43 169 THR A O 1
ATOM 1285 N N . GLY A 1 191 ? 11.217 29.622 73.795 1.00 20.23 170 GLY A N 1
ATOM 1286 C CA . GLY A 1 191 ? 11.804 29.749 75.107 1.00 20.64 170 GLY A CA 1
ATOM 1287 C C . GLY A 1 191 ? 11.830 31.186 75.584 1.00 21.20 170 GLY A C 1
ATOM 1288 O O . GLY A 1 191 ? 11.523 31.509 76.743 1.00 21.50 170 GLY A O 1
ATOM 1289 N N . LEU A 1 192 ? 12.204 32.053 74.672 1.00 19.03 171 LEU A N 1
ATOM 1290 C CA . LEU A 1 192 ? 12.172 33.479 74.955 1.00 20.48 171 LEU A CA 1
ATOM 1291 C C . LEU A 1 192 ? 10.796 34.041 75.212 1.00 20.76 171 LEU A C 1
ATOM 1292 O O . LEU A 1 192 ? 10.580 34.728 76.254 1.00 23.41 171 LEU A O 1
ATOM 1297 N N . ALA A 1 193 ? 9.859 33.765 74.341 1.00 18.46 172 ALA A N 1
ATOM 1298 C CA . ALA A 1 193 ? 8.513 34.212 74.582 1.00 19.42 172 ALA A CA 1
ATOM 1299 C C . ALA A 1 193 ? 7.969 33.708 75.929 1.00 19.65 172 ALA A C 1
ATOM 1300 O O . ALA A 1 193 ? 7.373 34.469 76.690 1.00 22.55 172 ALA A O 1
ATOM 1302 N N . ALA A 1 194 ? 8.166 32.436 76.204 1.00 18.13 173 ALA A N 1
ATOM 1303 C CA . ALA A 1 194 ? 7.707 31.863 77.427 1.00 17.88 173 ALA A CA 1
ATOM 1304 C C . ALA A 1 194 ? 8.337 32.561 78.659 1.00 19.55 173 ALA A C 1
ATOM 1305 O O . ALA A 1 194 ? 7.629 32.924 79.603 1.00 18.75 173 ALA A O 1
ATOM 1307 N N . ALA A 1 195 ? 9.660 32.790 78.640 1.00 20.54 174 ALA A N 1
ATOM 1308 C CA . ALA A 1 195 ? 10.318 33.471 79.761 1.00 21.09 174 ALA A CA 1
ATOM 1309 C C . ALA A 1 195 ? 9.908 34.938 79.857 1.00 20.77 174 ALA A C 1
ATOM 1310 O O . ALA A 1 195 ? 9.687 35.410 80.961 1.00 24.97 174 ALA A O 1
ATOM 1312 N N . LEU A 1 196 ? 9.660 35.622 78.753 1.00 21.12 175 LEU A N 1
ATOM 1313 C CA . LEU A 1 196 ? 9.163 36.999 78.813 1.00 22.46 175 LEU A CA 1
ATOM 1314 C C . LEU A 1 196 ? 7.779 37.151 79.521 1.00 26.49 175 LEU A C 1
ATOM 1315 O O . LEU A 1 196 ? 7.422 38.223 80.047 1.00 27.33 175 LEU A O 1
ATOM 1320 N N . THR A 1 197 ? 6.984 36.103 79.565 1.00 24.16 176 THR A N 1
ATOM 1321 C CA . THR A 1 197 ? 5.694 36.251 80.275 1.00 23.58 176 THR A CA 1
ATOM 1322 C C . THR A 1 197 ? 5.816 36.456 81.786 1.00 27.13 176 THR A C 1
ATOM 1323 O O . THR A 1 197 ? 4.818 36.880 82.435 1.00 26.42 176 THR A O 1
ATOM 1327 N N . GLY A 1 198 ? 6.980 36.116 82.345 1.00 25.62 177 GLY A N 1
ATOM 1328 C CA . GLY A 1 198 ? 7.203 36.183 83.790 1.00 27.73 177 GLY A CA 1
ATOM 1329 C C . GLY A 1 198 ? 6.618 34.997 84.522 1.00 27.50 177 GLY A C 1
ATOM 1330 O O . GLY A 1 198 ? 6.646 34.962 85.729 1.00 28.87 177 GLY A O 1
ATOM 1331 N N . LEU A 1 199 ? 6.131 33.996 83.815 1.00 22.90 178 LEU A N 1
ATOM 1332 C CA . LEU A 1 199 ? 5.407 32.865 84.449 1.00 24.00 178 LEU A CA 1
ATOM 1333 C C . LEU A 1 199 ? 6.225 31.677 84.826 1.00 23.05 178 LEU A C 1
ATOM 1334 O O . LEU A 1 199 ? 6.059 31.194 85.938 1.00 24.08 178 LEU A O 1
ATOM 1339 N N . PRO A 1 200 ? 7.107 31.143 83.924 1.00 23.23 179 PRO A N 1
ATOM 1340 C CA . PRO A 1 200 ? 7.763 29.933 84.304 1.00 23.47 179 PRO A CA 1
ATOM 1341 C C . PRO A 1 200 ? 8.750 30.038 85.455 1.00 25.86 179 PRO A C 1
ATOM 1342 O O . PRO A 1 200 ? 9.349 31.063 85.591 1.00 24.48 179 PRO A O 1
ATOM 1346 N N . LYS A 1 201 ? 8.879 28.980 86.262 1.00 22.67 180 LYS A N 1
ATOM 1347 C CA . LYS A 1 201 ? 9.981 28.879 87.237 1.00 26.24 180 LYS A CA 1
ATOM 1348 C C . LYS A 1 201 ? 11.311 28.936 86.502 1.00 25.00 180 LYS A C 1
ATOM 1349 O O . LYS A 1 201 ? 12.228 29.631 86.915 1.00 25.52 180 LYS A O 1
ATOM 1355 N N . ARG A 1 202 ? 11.439 28.165 85.420 1.00 19.54 181 ARG A N 1
ATOM 1356 C CA . ARG A 1 202 ? 12.620 28.304 84.587 1.00 23.21 181 ARG A CA 1
ATOM 1357 C C . ARG A 1 202 ? 12.425 27.700 83.232 1.00 21.75 181 ARG A C 1
ATOM 1358 O O . ARG A 1 202 ? 11.532 26.872 83.086 1.00 20.46 181 ARG A O 1
ATOM 1366 N N . VAL A 1 203 ? 13.189 28.181 82.271 1.00 19.92 182 VAL A N 1
ATOM 1367 C CA . VAL A 1 203 ? 13.059 27.677 80.903 1.00 20.39 182 VAL A CA 1
ATOM 1368 C C . VAL A 1 203 ? 14.435 27.240 80.492 1.00 20.62 182 VAL A C 1
ATOM 1369 O O . VAL A 1 203 ? 15.419 28.004 80.601 1.00 21.34 182 VAL A O 1
ATOM 1373 N N . VAL A 1 204 ? 14.539 26.030 79.970 1.00 20.80 183 VAL A N 1
ATOM 1374 C CA . VAL A 1 204 ? 15.809 25.457 79.508 1.00 20.27 183 VAL A CA 1
ATOM 1375 C C . VAL A 1 204 ? 15.604 25.186 78.026 1.00 21.70 183 VAL A C 1
ATOM 1376 O O . VAL A 1 204 ? 14.571 24.579 77.643 1.00 20.20 183 VAL A O 1
ATOM 1380 N N . VAL A 1 205 ? 16.556 25.598 77.197 1.00 20.59 184 VAL A N 1
ATOM 1381 C CA . VAL A 1 205 ? 16.411 25.419 75.761 1.00 19.97 184 VAL A CA 1
ATOM 1382 C C . VAL A 1 205 ? 17.600 24.593 75.297 1.00 23.56 184 VAL A C 1
ATOM 1383 O O . VAL A 1 205 ? 18.744 24.916 75.672 1.00 21.77 184 VAL A O 1
ATOM 1387 N N . LEU A 1 206 ? 17.351 23.603 74.443 1.00 21.98 185 LEU A N 1
ATOM 1388 C CA . LEU A 1 206 ? 18.415 22.796 73.802 1.00 21.01 185 LEU A CA 1
ATOM 1389 C C . LEU A 1 206 ? 18.359 23.036 72.307 1.00 21.30 185 LEU A C 1
ATOM 1390 O O . LEU A 1 206 ? 17.283 23.061 71.722 1.00 21.76 185 LEU A O 1
ATOM 1395 N N . ASP A 1 207 ? 19.504 23.190 71.654 1.00 21.76 186 ASP A N 1
ATOM 1396 C CA . ASP A 1 207 ? 19.519 23.383 70.210 1.00 20.03 186 ASP A CA 1
ATOM 1397 C C . ASP A 1 207 ? 20.867 23.010 69.730 1.00 23.52 186 ASP A C 1
ATOM 1398 O O . ASP A 1 207 ? 21.847 23.233 70.453 1.00 22.66 186 ASP A O 1
ATOM 1403 N N . ALA A 1 208 ? 20.946 22.454 68.530 1.00 20.99 187 ALA A N 1
ATOM 1404 C CA . ALA A 1 208 ? 22.223 22.121 67.930 1.00 22.36 187 ALA A CA 1
ATOM 1405 C C . ALA A 1 208 ? 22.965 23.315 67.452 1.00 21.78 187 ALA A C 1
ATOM 1406 O O . ALA A 1 208 ? 24.224 23.233 67.220 1.00 24.66 187 ALA A O 1
ATOM 1408 N N . ASP A 1 209 ? 22.311 24.443 67.315 1.00 22.55 188 ASP A N 1
ATOM 1409 C CA . ASP A 1 209 ? 22.925 25.594 66.662 1.00 24.06 188 ASP A CA 1
ATOM 1410 C C . ASP A 1 209 ? 23.393 26.583 67.708 1.00 22.77 188 ASP A C 1
ATOM 1411 O O . ASP A 1 209 ? 22.592 27.190 68.367 1.00 21.14 188 ASP A O 1
ATOM 1416 N N . PRO A 1 210 ? 24.714 26.779 67.827 1.00 23.39 189 PRO A N 1
ATOM 1417 C CA . PRO A 1 210 ? 25.225 27.776 68.782 1.00 23.48 189 PRO A CA 1
ATOM 1418 C C . PRO A 1 210 ? 24.708 29.148 68.553 1.00 20.86 189 PRO A C 1
ATOM 1419 O O . PRO A 1 210 ? 24.629 29.923 69.516 1.00 21.54 189 PRO A O 1
ATOM 1423 N N . ARG A 1 211 ? 24.348 29.527 67.335 1.00 21.58 190 ARG A N 1
ATOM 1424 C CA . ARG A 1 211 ? 23.781 30.892 67.137 1.00 23.78 190 ARG A CA 1
ATOM 1425 C C . ARG A 1 211 ? 22.489 31.107 67.972 1.00 23.81 190 ARG A C 1
ATOM 1426 O O . ARG A 1 211 ? 22.270 32.171 68.545 1.00 24.05 190 ARG A O 1
ATOM 1434 N N . ILE A 1 212 ? 21.654 30.075 68.027 1.00 24.10 191 ILE A N 1
ATOM 1435 C CA . ILE A 1 212 ? 20.369 30.113 68.734 1.00 23.19 191 ILE A CA 1
ATOM 1436 C C . ILE A 1 212 ? 20.637 30.128 70.235 1.00 22.28 191 ILE A C 1
ATOM 1437 O O . ILE A 1 212 ? 20.046 30.936 70.975 1.00 24.35 191 ILE A O 1
ATOM 1442 N N . VAL A 1 213 ? 21.560 29.269 70.657 1.00 22.54 192 VAL A N 1
ATOM 1443 C CA . VAL A 1 213 ? 21.987 29.230 72.068 1.00 24.11 192 VAL A CA 1
ATOM 1444 C C . VAL A 1 213 ? 22.493 30.598 72.543 1.00 26.42 192 VAL A C 1
ATOM 1445 O O . VAL A 1 213 ? 22.056 31.143 73.600 1.00 27.46 192 VAL A O 1
ATOM 1449 N N . ARG A 1 214 ? 23.341 31.206 71.733 1.00 28.26 193 ARG A N 1
ATOM 1450 C CA . ARG A 1 214 ? 23.953 32.497 72.110 1.00 28.00 193 ARG A CA 1
ATOM 1451 C C . ARG A 1 214 ? 22.979 33.616 72.112 1.00 25.15 193 ARG A C 1
ATOM 1452 O O . ARG A 1 214 ? 23.072 34.479 72.978 1.00 26.13 193 ARG A O 1
ATOM 1460 N N . PHE A 1 215 ? 22.050 33.620 71.179 1.00 23.43 194 PHE A N 1
ATOM 1461 C CA . PHE A 1 215 ? 21.025 34.669 71.141 1.00 24.91 194 PHE A CA 1
ATOM 1462 C C . PHE A 1 215 ? 20.124 34.605 72.381 1.00 23.41 194 PHE A C 1
ATOM 1463 O O . PHE A 1 215 ? 19.796 35.643 72.969 1.00 24.63 194 PHE A O 1
ATOM 1471 N N . LEU A 1 216 ? 19.768 33.383 72.776 1.00 22.09 195 LEU A N 1
ATOM 1472 C CA . LEU A 1 216 ? 18.956 33.181 73.960 1.00 23.72 195 LEU A CA 1
ATOM 1473 C C . LEU A 1 216 ? 19.701 33.601 75.232 1.00 23.38 195 LEU A C 1
ATOM 1474 O O . LEU A 1 216 ? 19.139 34.284 76.090 1.00 25.65 195 LEU A O 1
ATOM 1479 N N . GLU A 1 217 ? 20.957 33.227 75.335 1.00 24.92 196 GLU A N 1
ATOM 1480 C CA . GLU A 1 217 ? 21.758 33.662 76.495 1.00 26.43 196 GLU A CA 1
ATOM 1481 C C . GLU A 1 217 ? 21.904 35.193 76.553 1.00 27.97 196 GLU A C 1
ATOM 1482 O O . GLU A 1 217 ? 21.858 35.763 77.626 1.00 27.85 196 GLU A O 1
ATOM 1488 N N . ARG A 1 218 ? 22.043 35.854 75.409 1.00 26.83 197 ARG A N 1
ATOM 1489 C CA . ARG A 1 218 ? 22.082 37.260 75.370 1.00 28.68 197 ARG A CA 1
ATOM 1490 C C . ARG A 1 218 ? 20.796 37.887 75.838 1.00 28.77 197 ARG A C 1
ATOM 1491 O O . ARG A 1 218 ? 20.799 38.861 76.619 1.00 28.36 197 ARG A O 1
ATOM 1499 N N . ALA A 1 219 ? 19.690 37.360 75.356 1.00 25.43 198 ALA A N 1
ATOM 1500 C CA . ALA A 1 219 ? 18.417 37.896 75.759 1.00 26.51 198 ALA A CA 1
ATOM 1501 C C . ALA A 1 219 ? 18.178 37.643 77.265 1.00 27.05 198 ALA A C 1
ATOM 1502 O O . ALA A 1 219 ? 17.681 38.552 77.975 1.00 27.11 198 ALA A O 1
ATOM 1504 N N . ALA A 1 220 ? 18.527 36.431 77.737 1.00 24.34 199 ALA A N 1
ATOM 1505 C CA . ALA A 1 220 ? 18.360 36.090 79.155 1.00 27.50 199 ALA A CA 1
ATOM 1506 C C . ALA A 1 220 ? 19.084 37.065 80.097 1.00 30.12 199 ALA A C 1
ATOM 1507 O O . ALA A 1 220 ? 18.547 37.487 81.117 1.00 28.52 199 ALA A O 1
ATOM 1509 N N . LYS A 1 221 ? 20.286 37.457 79.712 1.00 29.46 200 LYS A N 1
ATOM 1510 C CA . LYS A 1 221 ? 21.089 38.382 80.509 1.00 30.52 200 LYS A CA 1
ATOM 1511 C C . LYS A 1 221 ? 20.516 39.776 80.470 1.00 32.07 200 LYS A C 1
ATOM 1512 O O . LYS A 1 221 ? 20.367 40.423 81.537 1.00 30.47 200 LYS A O 1
ATOM 1518 N N . ALA A 1 222 ? 20.189 40.264 79.268 1.00 32.42 201 ALA A N 1
ATOM 1519 C CA . ALA A 1 222 ? 19.679 41.633 79.127 1.00 31.57 201 ALA A CA 1
ATOM 1520 C C . ALA A 1 222 ? 18.337 41.812 79.808 1.00 32.10 201 ALA A C 1
ATOM 1521 O O . ALA A 1 22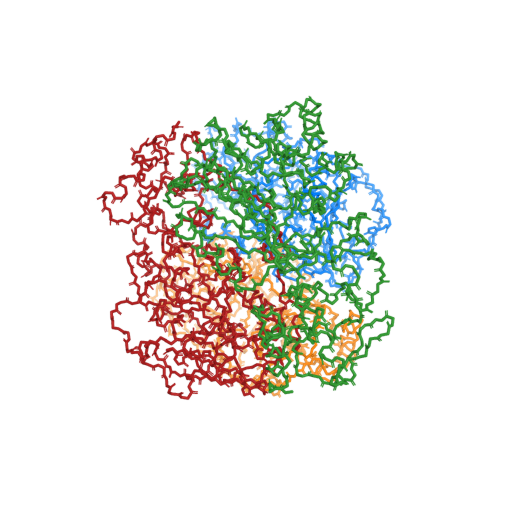2 ? 18.056 42.875 80.371 1.00 30.40 201 ALA A O 1
ATOM 1523 N N . GLU A 1 223 ? 17.504 40.772 79.791 1.00 30.43 202 GLU A N 1
ATOM 1524 C CA . GLU A 1 223 ? 16.173 40.874 80.355 1.00 32.16 202 GLU A CA 1
ATOM 1525 C C . GLU A 1 223 ? 16.057 40.380 81.815 1.00 28.95 202 GLU A C 1
ATOM 1526 O O . GLU A 1 223 ? 15.029 40.588 82.416 1.00 34.26 202 GLU A O 1
ATOM 1532 N N . GLY A 1 224 ? 17.089 39.744 82.377 1.00 27.38 203 GLY A N 1
ATOM 1533 C CA . GLY A 1 224 ? 17.039 39.155 83.699 1.00 27.42 203 GLY A CA 1
ATOM 1534 C C . GLY A 1 224 ? 16.083 37.990 83.857 1.00 31.95 203 GLY A C 1
ATOM 1535 O O . GLY A 1 224 ? 15.370 37.909 84.843 1.00 31.89 203 GLY A O 1
ATOM 1536 N N . LEU A 1 225 ? 16.075 37.089 82.873 1.00 27.02 204 LEU A N 1
ATOM 1537 C CA . LEU A 1 225 ? 15.159 35.976 82.816 1.00 28.57 204 LEU A CA 1
ATOM 1538 C C . LEU A 1 225 ? 15.765 34.673 83.317 1.00 26.34 204 LEU A C 1
ATOM 1539 O O . LEU A 1 225 ? 16.953 34.410 83.118 1.00 26.48 204 LEU A O 1
ATOM 1544 N N . PRO A 1 226 ? 14.931 33.779 83.895 1.00 25.11 205 PRO A N 1
ATOM 1545 C CA . PRO A 1 226 ? 15.382 32.468 84.330 1.00 24.59 205 PRO A CA 1
ATOM 1546 C C . PRO A 1 226 ? 15.368 31.527 83.127 1.00 26.80 205 PRO A C 1
ATOM 1547 O O . PRO A 1 226 ? 14.658 30.544 83.111 1.00 25.62 205 PRO A O 1
ATOM 1551 N N . LEU A 1 227 ? 16.153 31.870 82.146 1.00 23.60 206 LEU A N 1
ATOM 1552 C CA . LEU A 1 227 ? 16.221 31.168 80.848 1.00 23.56 206 LEU A CA 1
ATOM 1553 C C . LEU A 1 227 ? 17.655 30.723 80.661 1.00 25.23 206 LEU A C 1
ATOM 1554 O O . LEU A 1 227 ? 18.571 31.546 80.812 1.00 25.13 206 LEU A O 1
ATOM 1559 N N . GLU A 1 228 ? 17.887 29.439 80.375 1.00 23.57 207 GLU A N 1
ATOM 1560 C CA . GLU A 1 228 ? 19.226 28.939 80.050 1.00 26.23 207 GLU A CA 1
ATOM 1561 C C . GLU A 1 228 ? 19.156 28.183 78.762 1.00 27.07 207 GLU A C 1
ATOM 1562 O O . GLU A 1 228 ? 18.114 27.659 78.431 1.00 27.46 207 GLU A O 1
ATOM 1568 N N . ALA A 1 229 ? 20.206 28.254 77.965 1.00 24.29 208 ALA A N 1
ATOM 1569 C CA . ALA A 1 229 ? 20.254 27.532 76.670 1.00 21.09 208 ALA A CA 1
ATOM 1570 C C . ALA A 1 229 ? 21.568 26.772 76.557 1.00 24.21 208 ALA A C 1
ATOM 1571 O O . ALA A 1 229 ? 22.633 27.237 77.080 1.00 25.39 208 ALA A O 1
ATOM 1573 N N . HIS A 1 230 ? 21.503 25.612 75.936 1.00 23.22 209 HIS A N 1
ATOM 1574 C CA . HIS A 1 230 ? 22.628 24.704 75.809 1.00 25.42 209 HIS A CA 1
ATOM 1575 C C . HIS A 1 230 ? 22.708 24.126 74.432 1.00 25.83 209 HIS A C 1
ATOM 1576 O O . HIS A 1 230 ? 21.706 23.716 73.866 1.00 22.63 209 HIS A O 1
ATOM 1583 N N . VAL A 1 231 ? 23.944 24.000 73.916 1.00 25.11 210 VAL A N 1
ATOM 1584 C CA . VAL A 1 231 ? 24.167 23.379 72.611 1.00 24.08 210 VAL A CA 1
ATOM 1585 C C . VAL A 1 231 ? 24.050 21.933 72.855 1.00 24.99 210 VAL A C 1
ATOM 1586 O O . VAL A 1 231 ? 24.772 21.363 73.693 1.00 27.45 210 VAL A O 1
ATOM 1590 N N . HIS A 1 232 ? 23.124 21.306 72.174 1.00 23.46 211 HIS A N 1
ATOM 1591 C CA . HIS A 1 232 ? 22.940 19.858 72.311 1.00 25.21 211 HIS A CA 1
ATOM 1592 C C . HIS A 1 232 ? 22.315 19.285 71.064 1.00 23.90 211 HIS A C 1
ATOM 1593 O O . HIS A 1 232 ? 21.322 19.814 70.591 1.00 25.12 211 HIS A O 1
ATOM 1600 N N . ASP A 1 233 ? 22.807 18.159 70.582 1.00 23.93 212 ASP A N 1
ATOM 1601 C CA . ASP A 1 233 ? 22.230 17.515 69.409 1.00 23.83 212 ASP A CA 1
ATOM 1602 C C . ASP A 1 233 ? 21.368 16.380 69.917 1.00 25.02 212 ASP A C 1
ATOM 1603 O O . ASP A 1 233 ? 21.813 15.449 70.604 1.00 25.26 212 ASP A O 1
ATOM 1608 N N . LEU A 1 234 ? 20.098 16.391 69.498 1.00 20.28 213 LEU A N 1
ATOM 1609 C CA . LEU A 1 234 ? 19.136 15.457 70.009 1.00 21.82 213 LEU A CA 1
ATOM 1610 C C . LEU A 1 234 ? 19.278 14.074 69.495 1.00 24.58 213 LEU A C 1
ATOM 1611 O O . LEU A 1 234 ? 18.612 13.177 70.019 1.00 26.99 213 LEU A O 1
ATOM 1616 N N . ARG A 1 235 ? 20.201 13.829 68.566 1.00 25.33 214 ARG A N 1
ATOM 1617 C CA . ARG A 1 235 ? 20.536 12.436 68.224 1.00 26.14 214 ARG A CA 1
ATOM 1618 C C . ARG A 1 235 ? 21.344 11.730 69.357 1.00 30.39 214 ARG A C 1
ATOM 1619 O O . ARG A 1 235 ? 21.409 10.478 69.460 1.00 32.09 214 ARG A O 1
ATOM 1627 N N . GLU A 1 236 ? 21.946 12.503 70.235 1.00 30.90 215 GLU A N 1
ATOM 1628 C CA . GLU A 1 236 ? 22.637 11.862 71.355 1.00 31.34 215 GLU A CA 1
ATOM 1629 C C . GLU A 1 236 ? 21.658 11.758 72.533 1.00 31.67 215 GLU A C 1
ATOM 1630 O O . GLU A 1 236 ? 20.700 12.523 72.603 1.00 31.81 215 GLU A O 1
ATOM 1636 N N . PRO A 1 237 ? 21.846 10.795 73.418 1.00 30.47 216 PRO A N 1
ATOM 1637 C CA . PRO A 1 237 ? 20.988 10.714 74.599 1.00 31.66 216 PRO A CA 1
ATOM 1638 C C . PRO A 1 237 ? 20.821 11.979 75.324 1.00 28.58 216 PRO A C 1
ATOM 1639 O O . PRO A 1 237 ? 21.691 12.823 75.315 1.00 32.20 216 PRO A O 1
ATOM 1643 N N . LEU A 1 238 ? 19.685 12.079 75.998 1.00 31.59 217 LEU A N 1
ATOM 1644 C CA . LEU A 1 238 ? 19.384 13.223 76.833 1.00 32.47 217 LEU A CA 1
ATOM 1645 C C . LEU A 1 238 ? 20.196 13.052 78.113 1.00 31.55 217 LEU A C 1
ATOM 1646 O O . LEU A 1 238 ? 20.137 12.009 78.763 1.00 33.95 217 LEU A O 1
ATOM 1651 N N . PRO A 1 239 ? 20.972 14.071 78.490 1.00 31.97 218 PRO A N 1
ATOM 1652 C CA . PRO A 1 239 ? 21.717 14.141 79.760 1.00 34.66 218 PRO A CA 1
ATOM 1653 C C . PRO A 1 239 ? 20.813 13.878 80.966 1.00 35.56 218 PRO A C 1
ATOM 1654 O O . PRO A 1 239 ? 19.621 14.325 81.004 1.00 28.43 218 PRO A O 1
ATOM 1658 N N . GLU A 1 240 ? 21.332 13.148 81.930 1.00 35.63 219 GLU A N 1
ATOM 1659 C CA . GLU A 1 240 ? 20.526 12.653 83.053 1.00 40.89 219 GLU A CA 1
ATOM 1660 C C . GLU A 1 240 ? 19.881 13.747 83.862 1.00 35.71 219 GLU A C 1
ATOM 1661 O O . GLU A 1 240 ? 18.776 13.552 84.359 1.00 34.92 219 GLU A O 1
ATOM 1667 N N . ALA A 1 241 ? 20.513 14.908 83.935 1.00 33.13 220 ALA A N 1
ATOM 1668 C CA . ALA A 1 241 ? 19.909 16.035 84.625 1.00 35.67 220 ALA A CA 1
ATOM 1669 C C . ALA A 1 241 ? 18.533 16.442 84.043 1.00 31.29 220 ALA A C 1
ATOM 1670 O O . ALA A 1 241 ? 17.749 17.084 84.750 1.00 30.02 220 ALA A O 1
ATOM 1672 N N . TRP A 1 242 ? 18.291 16.134 82.761 1.00 28.51 221 TRP A N 1
ATOM 1673 C CA . TRP A 1 242 ? 17.066 16.555 82.078 1.00 27.08 221 TRP A CA 1
ATOM 1674 C C . TRP A 1 242 ? 16.042 15.465 81.980 1.00 26.65 221 TRP A C 1
ATOM 1675 O O . TRP A 1 242 ? 14.917 15.737 81.603 1.00 25.26 221 TRP A O 1
ATOM 1686 N N . VAL A 1 243 ? 16.382 14.241 82.364 1.00 25.92 222 VAL A N 1
ATOM 1687 C CA . VAL A 1 243 ? 15.449 13.148 82.309 1.00 26.72 222 VAL A CA 1
ATOM 1688 C C . VAL A 1 243 ? 14.457 13.270 83.460 1.00 25.69 222 VAL A C 1
ATOM 1689 O O . VAL A 1 243 ? 14.840 13.415 84.640 1.00 25.32 222 VAL A O 1
ATOM 1693 N N . HIS A 1 244 ? 13.171 13.161 83.136 1.00 24.42 223 HIS A N 1
ATOM 1694 C CA . HIS A 1 244 ? 12.115 13.292 84.123 1.00 21.91 223 HIS A CA 1
ATOM 1695 C C . HIS A 1 244 ? 12.280 14.476 85.037 1.00 23.67 223 HIS A C 1
ATOM 1696 O O . HIS A 1 244 ? 12.103 14.357 86.222 1.00 25.46 223 HIS A O 1
ATOM 1703 N N . ALA A 1 245 ? 12.639 15.641 84.488 1.00 22.65 224 ALA A N 1
ATOM 1704 C CA . ALA A 1 245 ? 12.897 16.844 85.261 1.00 23.71 224 ALA A CA 1
ATOM 1705 C C . ALA A 1 245 ? 12.019 18.028 84.906 1.00 23.25 224 ALA A C 1
ATOM 1706 O O . ALA A 1 245 ? 12.198 19.065 85.492 1.00 25.90 224 ALA A O 1
ATOM 1708 N N . PHE A 1 246 ? 11.090 17.900 83.963 1.00 21.61 225 PHE A N 1
ATOM 1709 C CA . PHE A 1 246 ? 10.356 19.074 83.492 1.00 19.79 225 PHE A CA 1
ATOM 1710 C C . PHE A 1 246 ? 8.856 18.845 83.572 1.00 19.58 225 PHE A C 1
ATOM 1711 O O . PHE A 1 246 ? 8.393 17.706 83.569 1.00 20.64 225 PHE A O 1
ATOM 1719 N N . HIS A 1 247 ? 8.103 19.927 83.590 1.00 19.68 226 HIS A N 1
ATOM 1720 C CA . HIS A 1 247 ? 6.662 19.852 83.609 1.00 19.96 226 HIS A CA 1
ATOM 1721 C C . HIS A 1 247 ? 6.080 19.997 82.232 1.00 17.99 226 HIS A C 1
ATOM 1722 O O . HIS A 1 247 ? 4.970 19.577 82.041 1.00 17.45 226 HIS A O 1
ATOM 1729 N N . THR A 1 248 ? 6.753 20.733 81.359 1.00 17.44 227 THR A N 1
ATOM 1730 C CA . THR A 1 248 ? 6.213 21.176 80.088 1.00 17.93 227 THR A CA 1
ATOM 1731 C C . THR A 1 248 ? 7.355 21.164 79.080 1.00 16.94 227 THR A C 1
ATOM 1732 O O . THR A 1 248 ? 8.480 21.590 79.424 1.00 17.78 227 THR A O 1
ATOM 1736 N N . PHE A 1 249 ? 7.100 20.623 77.878 1.00 18.08 228 PHE A N 1
ATOM 1737 C CA . PHE A 1 249 ? 7.995 20.821 76.752 1.00 16.73 228 PHE A CA 1
ATOM 1738 C C . PHE A 1 249 ? 7.326 21.451 75.545 1.00 15.13 228 PHE A C 1
ATOM 1739 O O . PHE A 1 249 ? 6.124 21.268 75.368 1.00 15.65 228 PHE A O 1
ATOM 1747 N N . PHE A 1 250 ? 8.132 22.136 74.723 1.00 15.79 229 PHE A N 1
ATOM 1748 C CA . PHE A 1 250 ? 7.768 22.596 73.414 1.00 16.60 229 PHE A CA 1
ATOM 1749 C C . PHE A 1 250 ? 8.765 22.079 72.382 1.00 17.16 229 PHE A C 1
ATOM 1750 O O . PHE A 1 250 ? 9.976 22.185 72.640 1.00 17.56 229 PHE A O 1
ATOM 1758 N N . THR A 1 251 ? 8.280 21.679 71.208 1.00 16.87 230 THR A N 1
ATOM 1759 C CA . THR A 1 251 ? 9.154 21.326 70.102 1.00 17.78 230 THR A CA 1
ATOM 1760 C C . THR A 1 251 ? 8.467 21.493 68.744 1.00 19.72 230 THR A C 1
ATOM 1761 O O . THR A 1 251 ? 7.254 21.308 68.661 1.00 18.31 230 THR A O 1
ATOM 1765 N N . ASP A 1 252 ? 9.213 21.796 67.669 1.00 17.48 231 ASP A N 1
ATOM 1766 C CA . ASP A 1 252 ? 8.657 21.873 66.346 1.00 17.82 231 ASP A CA 1
ATOM 1767 C C . ASP A 1 252 ? 9.613 21.021 65.488 1.00 19.99 231 ASP A C 1
ATOM 1768 O O . ASP A 1 252 ? 10.520 21.546 64.848 1.00 19.94 231 ASP A O 1
ATOM 1773 N N . PRO A 1 253 ? 9.396 19.701 65.499 1.00 18.20 232 PRO A N 1
ATOM 1774 C CA . PRO A 1 253 ? 10.465 18.771 65.136 1.00 18.21 232 PRO A CA 1
ATOM 1775 C C . PRO A 1 253 ? 10.610 18.459 63.666 1.00 20.15 232 PRO A C 1
ATOM 1776 O O . PRO A 1 253 ? 9.726 18.749 62.839 1.00 18.46 232 PRO A O 1
ATOM 1780 N N . VAL A 1 254 ? 11.752 17.884 63.347 1.00 21.46 233 VAL A N 1
ATOM 1781 C CA . VAL A 1 254 ? 11.908 17.191 62.056 1.00 21.97 233 VAL A CA 1
ATOM 1782 C C . VAL A 1 254 ? 10.938 16.021 62.079 1.00 20.10 233 VAL A C 1
ATOM 1783 O O . VAL A 1 254 ? 10.779 15.392 63.086 1.00 21.61 233 VAL A O 1
ATOM 1787 N N . GLU A 1 255 ? 10.305 15.736 60.965 1.00 21.17 234 GLU A N 1
ATOM 1788 C CA . GLU A 1 255 ? 9.106 14.896 60.955 1.00 22.50 234 GLU A CA 1
ATOM 1789 C C . GLU A 1 255 ? 9.290 13.512 60.318 1.00 22.06 234 GLU A C 1
ATOM 1790 O O . GLU A 1 255 ? 8.341 12.792 60.149 1.00 21.71 234 GLU A O 1
ATOM 1796 N N . GLY A 1 256 ? 10.524 13.082 60.040 1.00 22.53 235 GLY A N 1
ATOM 1797 C CA . GLY A 1 256 ? 10.694 11.625 59.806 1.00 23.10 235 GLY A CA 1
ATOM 1798 C C . GLY A 1 256 ? 10.476 10.898 61.149 1.00 21.57 235 GLY A C 1
ATOM 1799 O O . GLY A 1 256 ? 10.585 11.510 62.233 1.00 20.71 235 GLY A O 1
ATOM 1800 N N . PRO A 1 257 ? 10.160 9.614 61.129 1.00 22.37 236 PRO A N 1
ATOM 1801 C CA . PRO A 1 257 ? 10.019 8.914 62.423 1.00 24.23 236 PRO A CA 1
ATOM 1802 C C . PRO A 1 257 ? 11.201 9.011 63.345 1.00 24.14 236 PRO A C 1
ATOM 1803 O O . PRO A 1 257 ? 11.067 9.148 64.577 1.00 23.20 236 PRO A O 1
ATOM 1807 N N . LEU A 1 258 ? 12.408 8.975 62.796 1.00 22.45 237 LEU A N 1
ATOM 1808 C CA . LEU A 1 258 ? 13.577 9.193 63.649 1.00 23.37 237 LEU A CA 1
ATOM 1809 C C . LEU A 1 258 ? 13.629 10.611 64.241 1.00 22.89 237 LEU A C 1
ATOM 1810 O O . LEU A 1 258 ? 14.037 10.766 65.389 1.00 23.71 237 LEU A O 1
ATOM 1815 N N . GLY A 1 259 ? 13.221 11.613 63.444 1.00 22.15 238 GLY A N 1
ATOM 1816 C CA . GLY A 1 259 ? 13.188 12.999 63.913 1.00 20.60 238 GLY A CA 1
ATOM 1817 C C . GLY A 1 259 ? 12.140 13.118 65.013 1.00 21.63 238 GLY A C 1
ATOM 1818 O O . GLY A 1 259 ? 12.359 13.766 66.036 1.00 21.34 238 GLY A O 1
ATOM 1819 N N . LEU A 1 260 ? 11.025 12.440 64.828 1.00 20.26 239 LEU A N 1
ATOM 1820 C CA . LEU A 1 260 ? 9.961 12.416 65.901 1.00 21.85 239 LEU A CA 1
ATOM 1821 C C . LEU A 1 260 ? 10.451 11.794 67.189 1.00 20.96 239 LEU A C 1
ATOM 1822 O O . LEU A 1 260 ? 10.214 12.304 68.264 1.00 20.35 239 LEU A O 1
ATOM 1827 N N . GLN A 1 261 ? 11.190 10.704 67.072 1.00 22.79 240 GLN A N 1
ATOM 1828 C CA . GLN A 1 261 ? 11.822 10.098 68.177 1.00 22.99 240 GLN A CA 1
ATOM 1829 C C . GLN A 1 261 ? 12.838 10.975 68.862 1.00 20.80 240 GLN A C 1
ATOM 1830 O O . GLN A 1 261 ? 12.837 11.057 70.068 1.00 23.70 240 GLN A O 1
ATOM 1836 N N . ALA A 1 262 ? 13.679 11.633 68.113 1.00 21.33 241 ALA A N 1
ATOM 1837 C CA . ALA A 1 262 ? 14.774 12.409 68.671 1.00 20.92 241 ALA A CA 1
ATOM 1838 C C . ALA A 1 262 ? 14.269 13.711 69.331 1.00 22.95 241 ALA A C 1
ATOM 1839 O O . ALA A 1 262 ? 14.871 14.214 70.295 1.00 24.97 241 ALA A O 1
ATOM 1841 N N . PHE A 1 263 ? 13.202 14.292 68.780 1.00 20.83 242 PHE A N 1
ATOM 1842 C CA . PHE A 1 263 ? 12.634 15.518 69.371 1.00 19.44 242 PHE A CA 1
ATOM 1843 C C . PHE A 1 263 ? 11.494 15.196 70.337 1.00 18.83 242 PHE A C 1
ATOM 1844 O O . PHE A 1 263 ? 11.536 15.606 71.516 1.00 20.31 242 PHE A O 1
ATOM 1852 N N . VAL A 1 264 ? 10.418 14.568 69.864 1.00 18.83 243 VAL A N 1
ATOM 1853 C CA . VAL A 1 264 ? 9.254 14.322 70.725 1.00 17.60 243 VAL A CA 1
ATOM 1854 C C . VAL A 1 264 ? 9.509 13.224 71.781 1.00 19.23 243 VAL A C 1
ATOM 1855 O O . VAL A 1 264 ? 9.106 13.344 72.944 1.00 20.82 243 VAL A O 1
ATOM 1859 N N . GLY A 1 265 ? 10.179 12.147 71.423 1.00 21.15 244 GLY A N 1
ATOM 1860 C CA . GLY A 1 265 ? 10.491 11.113 72.415 1.00 22.69 244 GLY A CA 1
ATOM 1861 C C . GLY A 1 265 ? 11.397 11.626 73.520 1.00 23.01 244 GLY A C 1
ATOM 1862 O O . GLY A 1 265 ? 11.240 11.238 74.671 1.00 25.15 244 GLY A O 1
ATOM 1863 N N . ARG A 1 266 ? 12.351 12.506 73.183 1.00 21.43 245 ARG A N 1
ATOM 1864 C CA . ARG A 1 266 ? 13.213 13.099 74.197 1.00 22.86 245 ARG A CA 1
ATOM 1865 C C . ARG A 1 266 ? 12.331 13.956 75.064 1.00 23.30 245 ARG A C 1
ATOM 1866 O O . ARG A 1 266 ? 12.583 14.101 76.293 1.00 22.81 245 ARG A O 1
ATOM 1874 N N . GLY A 1 267 ? 11.372 14.629 74.427 1.00 20.64 246 GLY A N 1
ATOM 1875 C CA . GLY A 1 267 ? 10.498 15.532 75.226 1.00 21.12 246 GLY A CA 1
ATOM 1876 C C . GLY A 1 267 ? 9.739 14.735 76.264 1.00 18.79 246 GLY A C 1
ATOM 1877 O O . GLY A 1 267 ? 9.609 15.150 77.445 1.00 21.85 246 GLY A O 1
ATOM 1878 N N . LEU A 1 268 ? 9.216 13.614 75.828 1.00 21.15 247 LEU A N 1
ATOM 1879 C CA . LEU A 1 268 ? 8.430 12.743 76.715 1.00 20.02 247 LEU A CA 1
ATOM 1880 C C . LEU A 1 268 ? 9.269 12.193 77.821 1.00 23.99 247 LEU A C 1
ATOM 1881 O O . LEU A 1 268 ? 8.805 12.075 78.980 1.00 23.83 247 LEU A O 1
ATOM 1886 N N . LEU A 1 269 ? 10.525 11.892 77.501 1.00 21.09 248 LEU A N 1
ATOM 1887 C CA . LEU A 1 269 ? 11.467 11.418 78.522 1.00 21.74 248 LEU A CA 1
ATOM 1888 C C . LEU A 1 269 ? 11.818 12.505 79.493 1.00 22.30 248 LEU A C 1
ATOM 1889 O O . LEU A 1 269 ? 12.012 12.242 80.679 1.00 23.86 248 LEU A O 1
ATOM 1894 N N . ALA A 1 270 ? 11.853 13.754 79.019 1.00 17.95 249 ALA A N 1
ATOM 1895 C CA . ALA A 1 270 ? 12.074 14.861 79.834 1.00 19.58 249 ALA A CA 1
ATOM 1896 C C . ALA A 1 270 ? 10.955 15.198 80.814 1.00 18.20 249 ALA A C 1
ATOM 1897 O O . ALA A 1 270 ? 11.239 15.822 81.856 1.00 19.31 249 ALA A O 1
ATOM 1899 N N . LEU A 1 271 ? 9.728 14.769 80.542 1.00 19.71 250 LEU A N 1
ATOM 1900 C CA . LEU A 1 271 ? 8.644 15.083 81.463 1.00 19.99 250 LEU A CA 1
ATOM 1901 C C . LEU A 1 271 ? 8.723 14.259 82.755 1.00 21.27 250 LEU A C 1
ATOM 1902 O O . LEU A 1 271 ? 8.933 13.062 82.685 1.00 22.30 250 LEU A O 1
ATOM 1907 N N . GLU A 1 272 ? 8.494 14.913 83.893 1.00 21.62 251 GLU A N 1
ATOM 1908 C CA . GLU A 1 272 ? 8.466 14.162 85.169 1.00 24.04 251 GLU A CA 1
ATOM 1909 C C . GLU A 1 272 ? 7.524 12.983 85.148 1.00 25.42 251 GLU A C 1
ATOM 1910 O O . GLU A 1 272 ? 7.855 11.909 85.632 1.00 26.61 251 GLU A O 1
ATOM 1916 N N . GLY A 1 273 ? 6.325 13.168 84.625 1.00 23.10 252 GLY A N 1
ATOM 1917 C CA . GLY A 1 273 ? 5.381 12.085 84.490 1.00 25.72 252 GLY A CA 1
ATOM 1918 C C . GLY A 1 273 ? 3.944 12.544 84.398 1.00 22.57 252 GLY A C 1
ATOM 1919 O O . GLY A 1 273 ? 3.608 13.533 83.727 1.00 23.38 252 GLY A O 1
ATOM 1920 N N . GLU A 1 274 ? 3.049 11.821 85.059 1.00 23.28 253 GLU A N 1
ATOM 1921 C CA . GLU A 1 274 ? 1.617 12.130 84.991 1.00 22.39 253 GLU A CA 1
ATOM 1922 C C . GLU A 1 274 ? 1.347 13.628 85.224 1.00 20.94 253 GLU A C 1
ATOM 1923 O O . GLU A 1 274 ? 1.896 14.216 86.175 1.00 23.85 253 GLU A O 1
ATOM 1929 N N . GLY A 1 275 ? 0.483 14.182 84.384 1.00 20.38 254 GLY A N 1
ATOM 1930 C CA . GLY A 1 275 ? 0.073 15.560 84.492 1.00 20.78 254 GLY A CA 1
ATOM 1931 C C . GLY A 1 275 ? 0.948 16.573 83.800 1.00 22.18 254 GLY A C 1
ATOM 1932 O O . GLY A 1 275 ? 0.638 17.759 83.835 1.00 23.49 254 GLY A O 1
ATOM 1933 N N . CYS A 1 276 ? 2.048 16.133 83.228 1.00 18.93 255 CYS A N 1
ATOM 1934 C CA . CYS A 1 276 ? 2.970 17.010 82.518 1.00 17.94 255 CYS A CA 1
ATOM 1935 C C . CYS A 1 276 ? 2.546 17.143 81.068 1.00 19.37 255 CYS A C 1
ATOM 1936 O O . CYS A 1 276 ? 1.826 16.290 80.540 1.00 22.39 255 CYS A O 1
ATOM 1939 N N . ALA A 1 277 ? 2.978 18.210 80.376 1.00 18.44 256 ALA A N 1
ATOM 1940 C CA . ALA A 1 277 ? 2.411 18.526 79.070 1.00 19.36 256 ALA A CA 1
ATOM 1941 C C . ALA A 1 277 ? 3.478 18.733 78.022 1.00 17.76 256 ALA A C 1
ATOM 1942 O O . ALA A 1 277 ? 4.607 19.101 78.348 1.00 19.07 256 ALA A O 1
ATOM 1944 N N . GLY A 1 278 ? 3.147 18.437 76.786 1.00 17.35 257 GLY A N 1
ATOM 1945 C CA . GLY A 1 278 ? 4.000 18.725 75.638 1.00 16.59 257 GLY A CA 1
ATOM 1946 C C . GLY A 1 278 ? 3.260 19.440 74.544 1.00 17.63 257 GLY A C 1
ATOM 1947 O O . GLY A 1 278 ? 2.052 19.264 74.383 1.00 19.30 257 GLY A O 1
ATOM 1948 N N . TYR A 1 279 ? 3.974 20.275 73.796 1.00 15.24 258 TYR A N 1
ATOM 1949 C CA . TYR A 1 279 ? 3.445 21.020 72.681 1.00 15.43 258 TYR A CA 1
ATOM 1950 C C . TYR A 1 279 ? 4.250 20.727 71.463 1.00 15.87 258 TYR A C 1
ATOM 1951 O O . TYR A 1 279 ? 5.480 20.841 71.565 1.00 17.32 258 TYR A O 1
ATOM 1960 N N . VAL A 1 280 ? 3.601 20.275 70.367 1.00 15.36 259 VAL A N 1
ATOM 1961 C CA . VAL A 1 280 ? 4.339 19.809 69.192 1.00 16.94 259 VAL A CA 1
ATOM 1962 C C . VAL A 1 280 ? 3.784 20.461 67.930 1.00 17.18 259 VAL A C 1
ATOM 1963 O O . VAL A 1 280 ? 2.557 20.527 67.738 1.00 18.55 259 VAL A O 1
ATOM 1967 N N . GLY A 1 281 ? 4.674 20.973 67.072 1.00 15.76 260 GLY A N 1
ATOM 1968 C CA . GLY A 1 281 ? 4.315 21.425 65.776 1.00 18.10 260 GLY A CA 1
ATOM 1969 C C . GLY A 1 281 ? 4.302 20.277 64.759 1.00 18.02 260 GLY A C 1
ATOM 1970 O O . GLY A 1 281 ? 5.249 19.517 64.718 1.00 19.00 260 GLY A O 1
ATOM 1971 N N . LEU A 1 282 ? 3.253 20.179 63.963 1.00 18.02 261 LEU A N 1
ATOM 1972 C CA . LEU A 1 282 ? 3.128 19.064 62.963 1.00 19.10 261 LEU A CA 1
ATOM 1973 C C . LEU A 1 282 ? 2.502 19.529 61.695 1.00 18.55 261 LEU A C 1
ATOM 1974 O O . LEU A 1 282 ? 1.382 20.045 61.681 1.00 19.40 261 LEU A O 1
ATOM 1979 N N . THR A 1 283 ? 3.187 19.307 60.573 1.00 18.41 262 THR A N 1
ATOM 1980 C CA . THR A 1 283 ? 2.718 19.785 59.299 1.00 17.08 262 THR A CA 1
ATOM 1981 C C . THR A 1 283 ? 1.976 18.747 58.529 1.00 18.50 262 THR A C 1
ATOM 1982 O O . THR A 1 283 ? 1.936 17.570 58.899 1.00 18.92 262 THR A O 1
ATOM 1986 N N . HIS A 1 284 ? 1.273 19.198 57.518 1.00 18.11 263 HIS A N 1
ATOM 1987 C CA . HIS A 1 284 ? 0.860 18.305 56.397 1.00 19.09 263 HIS A CA 1
ATOM 1988 C C . HIS A 1 284 ? 1.908 18.315 55.303 1.00 18.43 263 HIS A C 1
ATOM 1989 O O . HIS A 1 284 ? 2.042 17.353 54.573 1.00 20.61 263 HIS A O 1
ATOM 1996 N N . VAL A 1 285 ? 2.580 19.456 55.110 1.00 18.14 264 VAL A N 1
ATOM 1997 C CA . VAL A 1 285 ? 3.559 19.599 54.041 1.00 19.39 264 VAL A CA 1
ATOM 1998 C C . VAL A 1 285 ? 4.577 18.479 54.038 1.00 18.95 264 VAL A C 1
ATOM 1999 O O . VAL A 1 285 ? 4.883 17.999 52.925 1.00 18.79 264 VAL A O 1
ATOM 2003 N N . GLU A 1 286 ? 5.009 17.964 55.194 1.00 18.49 265 GLU A N 1
ATOM 2004 C CA . GLU A 1 286 ? 6.027 16.934 55.269 1.00 19.88 265 GLU A CA 1
ATOM 2005 C C . GLU A 1 286 ? 5.630 15.669 56.020 1.00 20.25 265 GLU A C 1
ATOM 2006 O O . GLU A 1 286 ? 6.454 14.852 56.457 1.00 19.67 265 GLU A O 1
ATOM 2012 N N . ALA A 1 287 ? 4.313 15.522 56.226 1.00 18.57 266 ALA A N 1
ATOM 2013 C CA . ALA A 1 287 ? 3.805 14.373 57.019 1.00 20.27 266 ALA A CA 1
ATOM 2014 C C . ALA A 1 287 ? 2.404 13.979 56.517 1.00 20.85 266 ALA A C 1
ATOM 2015 O O . ALA A 1 287 ? 1.460 14.758 56.616 1.00 19.41 266 ALA A O 1
ATOM 2017 N N . SER A 1 288 ? 2.264 12.753 56.009 1.00 19.10 267 SER A N 1
ATOM 2018 C CA . SER A 1 288 ? 1.008 12.253 55.470 1.00 17.90 267 SER A CA 1
ATOM 2019 C C . SER A 1 288 ? 0.048 11.940 56.667 1.00 19.06 267 SER A C 1
ATOM 2020 O O . SER A 1 288 ? 0.517 11.763 57.812 1.00 20.08 267 SER A O 1
ATOM 2023 N N . LEU A 1 289 ? -1.237 11.791 56.367 1.00 19.67 268 LEU A N 1
ATOM 2024 C CA . LEU A 1 289 ? -2.170 11.379 57.419 1.00 19.66 268 LEU A CA 1
ATOM 2025 C C . LEU A 1 289 ? -1.876 10.032 57.944 1.00 19.60 268 LEU A C 1
ATOM 2026 O O . LEU A 1 289 ? -2.046 9.774 59.123 1.00 19.04 268 LEU A O 1
ATOM 2031 N N . ALA A 1 290 ? -1.366 9.141 57.088 1.00 21.66 269 ALA A N 1
ATOM 2032 C CA . ALA A 1 290 ? -0.822 7.928 57.618 1.00 20.58 269 ALA A CA 1
ATOM 2033 C C . ALA A 1 290 ? 0.256 8.092 58.699 1.00 21.86 269 ALA A C 1
ATOM 2034 O O . ALA A 1 290 ? 0.250 7.434 59.763 1.00 19.85 269 ALA A O 1
ATOM 2036 N N . LYS A 1 291 ? 1.167 9.019 58.483 1.00 19.23 270 LYS A N 1
ATOM 2037 C CA . LYS A 1 291 ? 2.172 9.281 59.507 1.00 19.02 270 LYS A CA 1
ATOM 2038 C C . LYS A 1 291 ? 1.570 10.012 60.726 1.00 17.19 270 LYS A C 1
ATOM 2039 O O . LYS A 1 291 ? 2.032 9.766 61.835 1.00 18.88 270 LYS A O 1
ATOM 2045 N N . TRP A 1 292 ? 0.567 10.829 60.507 1.00 17.26 271 TRP A N 1
ATOM 2046 C CA . TRP A 1 292 ? -0.181 11.476 61.633 1.00 17.09 271 TRP A CA 1
ATOM 2047 C C . TRP A 1 292 ? -0.744 10.396 62.575 1.00 18.39 271 TRP A C 1
ATOM 2048 O O . TRP A 1 292 ? -0.561 10.461 63.803 1.00 17.03 271 TRP A O 1
ATOM 2059 N N . ALA A 1 293 ? -1.295 9.354 61.954 1.00 18.57 272 ALA A N 1
ATOM 2060 C CA . ALA A 1 293 ? -1.867 8.265 62.745 1.00 18.91 272 ALA A CA 1
ATOM 2061 C C . ALA A 1 293 ? -0.776 7.499 63.507 1.00 19.46 272 ALA A C 1
ATOM 2062 O O . ALA A 1 293 ? -0.950 7.145 64.683 1.00 22.02 272 ALA A O 1
ATOM 2064 N N . ASP A 1 294 ? 0.328 7.137 62.811 1.00 20.19 273 ASP A N 1
ATOM 2065 C CA . ASP A 1 294 ? 1.453 6.533 63.455 1.00 19.85 273 ASP A CA 1
ATOM 2066 C C . ASP A 1 294 ? 1.998 7.353 64.627 1.00 19.83 273 ASP A C 1
ATOM 2067 O O . ASP A 1 294 ? 2.399 6.788 65.656 1.00 21.66 273 ASP A O 1
ATOM 2072 N N . PHE A 1 295 ? 2.127 8.652 64.462 1.00 18.07 274 PHE A N 1
ATOM 2073 C CA . PHE A 1 295 ? 2.550 9.483 65.559 1.00 17.68 274 PHE A CA 1
ATOM 2074 C C . PHE A 1 295 ? 1.551 9.480 66.758 1.00 18.25 274 PHE A C 1
ATOM 2075 O O . PHE A 1 295 ? 1.970 9.530 67.921 1.00 19.06 274 PHE A O 1
ATOM 2083 N N . GLN A 1 296 ? 0.259 9.525 66.451 1.00 16.59 275 GLN A N 1
ATOM 2084 C CA . GLN A 1 296 ? -0.772 9.461 67.460 1.00 17.25 275 GLN A CA 1
ATOM 2085 C C . GLN A 1 296 ? -0.723 8.142 68.192 1.00 18.83 275 GLN A C 1
ATOM 2086 O O . GLN A 1 296 ? -0.806 8.104 69.443 1.00 18.47 275 GLN A O 1
ATOM 2092 N N . ARG A 1 297 ? -0.478 7.066 67.473 1.00 19.91 276 ARG A N 1
ATOM 2093 C CA . ARG A 1 297 ? -0.284 5.761 68.172 1.00 23.95 276 ARG A CA 1
ATOM 2094 C C . ARG A 1 297 ? 0.978 5.742 69.117 1.00 21.97 276 ARG A C 1
ATOM 2095 O O . ARG A 1 297 ? 0.979 5.211 70.244 1.00 23.28 276 ARG A O 1
ATOM 2103 N N . PHE A 1 298 ? 2.019 6.385 68.638 1.00 20.72 277 PHE A N 1
ATOM 2104 C CA . PHE A 1 298 ? 3.263 6.526 69.391 1.00 20.73 277 PHE A CA 1
ATOM 2105 C C . PHE A 1 298 ? 2.956 7.317 70.676 1.00 21.65 277 PHE A C 1
ATOM 2106 O O . PHE A 1 298 ? 3.419 6.945 71.755 1.00 21.30 277 PHE A O 1
ATOM 2114 N N . LEU A 1 299 ? 2.203 8.406 70.564 1.00 19.64 278 LEU A N 1
ATOM 2115 C CA . LEU A 1 299 ? 1.837 9.110 71.799 1.00 19.51 278 LEU A CA 1
ATOM 2116 C C . LEU A 1 299 ? 1.004 8.247 72.749 1.00 19.27 278 LEU A C 1
ATOM 2117 O O . LEU A 1 299 ? 1.300 8.191 73.951 1.00 20.42 278 LEU A O 1
ATOM 2122 N N . LEU A 1 300 ? -0.017 7.611 72.243 1.00 20.05 279 LEU A N 1
ATOM 2123 C CA . LEU A 1 300 ? -0.936 6.849 73.119 1.00 23.19 279 LEU A CA 1
ATOM 2124 C C . LEU A 1 300 ? -0.220 5.661 73.805 1.00 26.33 279 LEU A C 1
ATOM 2125 O O . LEU A 1 300 ? -0.436 5.354 75.014 1.00 24.73 279 LEU A O 1
ATOM 2130 N N . GLU A 1 301 ? 0.681 5.035 73.060 1.00 26.33 280 GLU A N 1
ATOM 2131 C CA . GLU A 1 301 ? 1.380 3.908 73.612 1.00 29.14 280 GLU A CA 1
ATOM 2132 C C . GLU A 1 301 ? 2.443 4.308 74.658 1.00 27.49 280 GLU A C 1
ATOM 2133 O O . GLU A 1 301 ? 2.862 3.483 75.459 1.00 31.28 280 GLU A O 1
ATOM 2139 N N . ASN A 1 302 ? 2.873 5.565 74.671 1.00 25.26 281 ASN A N 1
ATOM 2140 C CA . ASN A 1 302 ? 3.759 6.026 75.669 1.00 25.32 281 ASN A CA 1
ATOM 2141 C C . ASN A 1 302 ? 3.036 6.801 76.748 1.00 28.19 281 ASN A C 1
ATOM 2142 O O . ASN A 1 302 ? 3.677 7.539 77.473 1.00 29.54 281 ASN A O 1
ATOM 2147 N N . GLY A 1 303 ? 1.714 6.670 76.831 1.00 24.42 282 GLY A N 1
ATOM 2148 C CA . GLY A 1 303 ? 0.999 7.145 78.021 1.00 26.50 282 GLY A CA 1
ATOM 2149 C C . GLY A 1 303 ? 0.482 8.565 77.936 1.00 23.57 282 GLY A C 1
ATOM 2150 O O . GLY A 1 303 ? -0.009 9.098 78.925 1.00 24.98 282 GLY A O 1
ATOM 2151 N N . ALA A 1 304 ? 0.536 9.149 76.749 1.00 21.10 283 ALA A N 1
ATOM 2152 C CA . ALA A 1 304 ? 0.063 10.500 76.532 1.00 19.26 283 ALA A CA 1
ATOM 2153 C C . ALA A 1 304 ? -1.364 10.460 75.985 1.00 20.65 283 ALA A C 1
ATOM 2154 O O . ALA A 1 304 ? -1.885 9.407 75.621 1.00 24.65 283 ALA A O 1
ATOM 2156 N N . VAL A 1 305 ? -2.023 11.604 75.980 1.00 18.95 284 VAL A N 1
ATOM 2157 C CA . VAL A 1 305 ? -3.291 11.805 75.387 1.00 20.73 284 VAL A CA 1
ATOM 2158 C C . VAL A 1 305 ? -3.299 13.200 74.725 1.00 20.52 284 VAL A C 1
ATOM 2159 O O . VAL A 1 305 ? -2.716 14.129 75.301 1.00 20.24 284 VAL A O 1
ATOM 2163 N N . ILE A 1 306 ? -3.967 13.361 73.587 1.00 19.66 285 ILE A N 1
ATOM 2164 C CA . ILE A 1 306 ? -4.035 14.636 72.880 1.00 18.76 285 ILE A CA 1
ATOM 2165 C C . ILE A 1 306 ? -5.195 15.415 73.446 1.00 19.86 285 ILE A C 1
ATOM 2166 O O . ILE A 1 306 ? -6.304 14.892 73.569 1.00 18.55 285 ILE A O 1
ATOM 2171 N N . THR A 1 307 ? -4.960 16.666 73.825 1.00 19.73 286 THR A N 1
ATOM 2172 C CA . THR A 1 307 ? -6.011 17.514 74.358 1.00 17.29 286 THR A CA 1
ATOM 2173 C C . THR A 1 307 ? -6.234 18.734 73.521 1.00 19.07 286 THR A C 1
ATOM 2174 O O . THR A 1 307 ? -7.214 19.431 73.715 1.00 19.11 286 THR A O 1
ATOM 2178 N N . GLU A 1 308 ? -5.366 19.022 72.568 1.00 19.40 287 GLU A N 1
ATOM 2179 C CA . GLU A 1 308 ? -5.618 20.059 71.560 1.00 19.04 287 GLU A CA 1
ATOM 2180 C C . GLU A 1 308 ? -4.916 19.659 70.292 1.00 17.55 287 GLU A C 1
ATOM 2181 O O . GLU A 1 308 ? -3.799 19.128 70.366 1.00 18.25 287 GLU A O 1
ATOM 2187 N N . LEU A 1 309 ? -5.518 19.952 69.156 1.00 16.58 288 LEU A N 1
ATOM 2188 C CA . LEU A 1 309 ? -4.869 19.755 67.835 1.00 17.83 288 LEU A CA 1
ATOM 2189 C C . LEU A 1 309 ? -5.465 20.834 66.973 1.00 17.38 288 LEU A C 1
ATOM 2190 O O . LEU A 1 309 ? -6.581 20.698 66.451 1.00 18.95 288 LEU A O 1
ATOM 2195 N N . ARG A 1 310 ? -4.776 21.961 66.853 1.00 18.84 289 ARG A N 1
ATOM 2196 C CA . ARG A 1 310 ? -5.262 23.073 66.087 1.00 17.53 289 ARG A CA 1
ATOM 2197 C C . ARG A 1 310 ? -4.552 23.168 64.773 1.00 18.38 289 ARG A C 1
ATOM 2198 O O . ARG A 1 310 ? -3.382 23.491 64.727 1.00 16.32 289 ARG A O 1
ATOM 2206 N N . ASP A 1 311 ? -5.185 22.700 63.706 1.00 19.35 290 ASP A N 1
ATOM 2207 C CA . ASP A 1 311 ? -4.511 22.595 62.426 1.00 18.97 290 ASP A CA 1
ATOM 2208 C C . ASP A 1 311 ? -4.332 23.960 61.779 1.00 19.27 290 ASP A C 1
ATOM 2209 O O . ASP A 1 311 ? -5.095 24.895 62.042 1.00 20.37 290 ASP A O 1
ATOM 2214 N N . GLY A 1 312 ? -3.181 24.166 61.164 1.00 19.66 291 GLY A N 1
ATOM 2215 C CA . GLY A 1 312 ? -2.902 25.460 60.542 1.00 22.56 291 GLY A CA 1
ATOM 2216 C C . GLY A 1 312 ? -2.650 26.605 61.496 1.00 22.44 291 GLY A C 1
ATOM 2217 O O . GLY A 1 312 ? -2.831 27.803 61.147 1.00 24.78 291 GLY A O 1
ATOM 2218 N N . PHE A 1 313 ? -2.281 26.257 62.704 1.00 18.37 292 PHE A N 1
ATOM 2219 C CA . PHE A 1 313 ? -2.042 27.221 63.772 1.00 17.59 292 PHE A CA 1
ATOM 2220 C C . PHE A 1 313 ? -0.783 28.094 63.518 1.00 19.03 292 PHE A C 1
ATOM 2221 O O . PHE A 1 313 ? -0.793 29.280 63.812 1.00 23.87 292 PHE A O 1
ATOM 2229 N N . HIS A 1 314 ? 0.317 27.483 63.052 1.00 17.29 293 HIS A N 1
ATOM 2230 C CA . HIS A 1 314 ? 1.558 28.187 62.873 1.00 17.12 293 HIS A CA 1
ATOM 2231 C C . HIS A 1 314 ? 1.671 28.564 61.411 1.00 18.71 293 HIS A C 1
ATOM 2232 O O . HIS A 1 314 ? 1.509 27.706 60.510 1.00 19.48 293 HIS A O 1
ATOM 2239 N N . VAL A 1 315 ? 2.104 29.796 61.165 1.00 17.71 294 VAL A N 1
ATOM 2240 C CA . VAL A 1 315 ? 2.478 30.226 59.791 1.00 18.90 294 VAL A CA 1
ATOM 2241 C C . VAL A 1 315 ? 4.014 30.485 59.817 1.00 17.25 294 VAL A C 1
ATOM 2242 O O . VAL A 1 315 ? 4.510 31.065 60.777 1.00 17.90 294 VAL A O 1
ATOM 2246 N N . TYR A 1 316 ? 4.763 30.017 58.835 1.00 16.98 295 TYR A N 1
ATOM 2247 C CA . TYR A 1 316 ? 6.207 30.056 58.832 1.00 17.11 295 TYR A CA 1
ATOM 2248 C C . TYR A 1 316 ? 6.682 31.194 57.902 1.00 18.92 295 TYR A C 1
ATOM 2249 O O . TYR A 1 316 ? 6.119 31.426 56.810 1.00 22.58 295 TYR A O 1
ATOM 2258 N N . GLU A 1 317 ? 7.707 31.879 58.332 1.00 20.09 296 GLU A N 1
ATOM 2259 C CA . GLU A 1 317 ? 8.376 32.861 57.466 1.00 22.11 296 GLU A CA 1
ATOM 2260 C C . GLU A 1 317 ? 9.203 32.164 56.424 1.00 22.10 296 GLU A C 1
ATOM 2261 O O . GLU A 1 317 ? 9.755 31.130 56.663 1.00 24.49 296 GLU A O 1
ATOM 2267 N N . ASN A 1 318 ? 9.287 32.738 55.234 1.00 23.63 297 ASN A N 1
ATOM 2268 C CA . ASN A 1 318 ? 10.030 32.101 54.135 1.00 23.99 297 ASN A CA 1
ATOM 2269 C C . ASN A 1 318 ? 11.486 32.133 54.485 1.00 24.96 297 ASN A C 1
ATOM 2270 O O . ASN A 1 318 ? 11.925 33.097 55.032 1.00 24.37 297 ASN A O 1
ATOM 2275 N N . TRP A 1 319 ? 12.180 31.029 54.257 1.00 23.31 298 TRP A N 1
ATOM 2276 C CA . TRP A 1 319 ? 13.579 30.878 54.588 1.00 22.54 298 TRP A CA 1
ATOM 2277 C C . TRP A 1 319 ? 14.389 31.145 53.310 1.00 22.25 298 TRP A C 1
ATOM 2278 O O . TRP A 1 319 ? 13.914 30.907 52.178 1.00 22.08 298 TRP A O 1
ATOM 2289 N N . GLY A 1 320 ? 15.630 31.566 53.511 1.00 24.24 299 GLY A N 1
ATOM 2290 C CA . GLY A 1 320 ? 16.491 32.066 52.407 1.00 22.34 299 GLY A CA 1
ATOM 2291 C C . GLY A 1 320 ? 16.941 30.953 51.464 1.00 23.90 299 GLY A C 1
ATOM 2292 O O . GLY A 1 320 ? 17.223 31.223 50.265 1.00 24.96 299 GLY A O 1
ATOM 2293 N N . TYR A 1 321 ? 16.977 29.715 51.965 1.00 21.63 300 TYR A N 1
ATOM 2294 C CA . TYR A 1 321 ? 17.551 28.580 51.235 1.00 24.02 300 TYR A CA 1
ATOM 2295 C C . TYR A 1 321 ? 16.546 27.739 50.415 1.00 23.59 300 TYR A C 1
ATOM 2296 O O . TYR A 1 321 ? 16.886 26.636 50.004 1.00 24.07 300 TYR A O 1
ATOM 2305 N N . ILE A 1 322 ? 15.359 28.265 50.158 1.00 23.20 301 ILE A N 1
ATOM 2306 C CA . ILE A 1 322 ? 14.281 27.523 49.468 1.00 23.18 301 ILE A CA 1
ATOM 2307 C C . ILE A 1 322 ? 14.786 26.902 48.142 1.00 24.39 301 ILE A C 1
ATOM 2308 O O . ILE A 1 322 ? 14.510 25.750 47.853 1.00 23.71 301 ILE A O 1
ATOM 2313 N N . GLU A 1 323 ? 15.601 27.615 47.357 1.00 25.69 302 GLU A N 1
ATOM 2314 C CA . GLU A 1 323 ? 16.110 27.003 46.110 1.00 24.53 302 GLU A CA 1
ATOM 2315 C C . GLU A 1 323 ? 17.082 25.898 46.240 1.00 24.89 302 GLU A C 1
ATOM 2316 O O . GLU A 1 323 ? 17.428 25.302 45.241 1.00 25.71 302 GLU A O 1
ATOM 2322 N N . GLN A 1 324 ? 17.605 25.618 47.441 1.00 22.40 303 GLN A N 1
ATOM 2323 C CA . GLN A 1 324 ? 18.495 24.551 47.685 1.00 24.46 303 GLN A CA 1
ATOM 2324 C C . GLN A 1 324 ? 17.808 23.420 48.417 1.00 21.94 303 GLN A C 1
ATOM 2325 O O . GLN A 1 324 ? 18.488 22.489 48.855 1.00 23.42 303 GLN A O 1
ATOM 2331 N N . MET A 1 325 ? 16.498 23.490 48.603 1.00 23.93 304 MET A N 1
ATOM 2332 C CA . MET A 1 325 ? 15.848 22.385 49.336 1.00 23.71 304 MET A CA 1
ATOM 2333 C C . MET A 1 325 ? 15.606 21.225 48.404 1.00 25.07 304 MET A C 1
ATOM 2334 O O . MET A 1 325 ? 15.528 21.412 47.154 1.00 23.04 304 MET A O 1
ATOM 2339 N N . ARG A 1 326 ? 15.367 20.079 49.030 1.00 22.91 305 ARG A N 1
ATOM 2340 C CA . ARG A 1 326 ? 15.248 18.816 48.333 1.00 22.42 305 ARG A CA 1
ATOM 2341 C C . ARG A 1 326 ? 14.271 18.865 47.127 1.00 23.54 305 ARG A C 1
ATOM 2342 O O . ARG A 1 326 ? 14.650 18.490 46.034 1.00 24.66 305 ARG A O 1
ATOM 2350 N N . ALA A 1 327 ? 13.033 19.315 47.311 1.00 20.28 306 ALA A N 1
ATOM 2351 C CA . ALA A 1 327 ? 12.033 19.314 46.264 1.00 21.60 306 ALA A CA 1
ATOM 2352 C C . ALA A 1 327 ? 12.154 20.370 45.188 1.00 20.71 306 ALA A C 1
ATOM 2353 O O . ALA A 1 327 ? 11.415 20.307 44.221 1.00 24.45 306 ALA A O 1
ATOM 2355 N N . TRP A 1 328 ? 12.969 21.391 45.377 1.00 20.15 307 TRP A N 1
ATOM 2356 C CA . TRP A 1 328 ? 13.060 22.474 44.393 1.00 21.74 307 TRP A CA 1
ATOM 2357 C C . TRP A 1 328 ? 13.191 22.009 42.935 1.00 20.27 307 TRP A C 1
ATOM 2358 O O . TRP A 1 328 ? 12.371 22.427 42.126 1.00 21.68 307 TRP A O 1
ATOM 2369 N N . PRO A 1 329 ? 14.144 21.072 42.654 1.00 23.18 308 PRO A N 1
ATOM 2370 C CA . PRO A 1 329 ? 14.296 20.631 41.253 1.00 24.40 308 PRO A CA 1
ATOM 2371 C C . PRO A 1 329 ? 13.047 19.946 40.684 1.00 29.45 308 PRO A C 1
ATOM 2372 O O . PRO A 1 329 ? 12.884 19.912 39.464 1.00 29.09 308 PRO A O 1
ATOM 2376 N N . TRP A 1 330 ? 12.192 19.407 41.556 1.00 26.50 309 TRP A N 1
ATOM 2377 C CA . TRP A 1 330 ? 10.961 18.731 41.103 1.00 27.32 309 TRP A CA 1
ATOM 2378 C C . TRP A 1 330 ? 9.778 19.583 40.839 1.00 25.23 309 TRP A C 1
ATOM 2379 O O . TRP A 1 330 ? 8.811 19.123 40.205 1.00 29.85 309 TRP A O 1
ATOM 2390 N N . LEU A 1 331 ? 9.795 20.851 41.247 1.00 25.45 310 LEU A N 1
ATOM 2391 C CA . LEU A 1 331 ? 8.641 21.650 41.184 1.00 26.26 310 LEU A CA 1
ATOM 2392 C C . LEU A 1 331 ? 8.277 21.993 39.744 1.00 31.53 310 LEU A C 1
ATOM 2393 O O . LEU A 1 331 ? 9.153 22.348 38.983 1.00 27.84 310 LEU A O 1
ATOM 2398 N N . PRO A 1 332 ? 6.983 21.971 39.401 1.00 28.79 311 PRO A N 1
ATOM 2399 C CA . PRO A 1 332 ? 6.610 22.251 38.016 1.00 29.74 311 PRO A CA 1
ATOM 2400 C C . PRO A 1 332 ? 6.695 23.687 37.605 1.00 31.64 311 PRO A C 1
ATOM 2401 O O . PRO A 1 332 ? 6.729 23.988 36.404 1.00 35.45 311 PRO A O 1
ATOM 2405 N N . VAL A 1 333 ? 6.620 24.570 38.579 1.00 26.68 312 VAL A N 1
ATOM 2406 C CA . VAL A 1 333 ? 6.772 25.982 38.449 1.00 29.29 312 VAL A CA 1
ATOM 2407 C C . VAL A 1 333 ? 7.809 26.356 39.526 1.00 29.70 312 VAL A C 1
ATOM 2408 O O . VAL A 1 333 ? 7.647 26.014 40.689 1.00 26.86 312 VAL A O 1
ATOM 2412 N N . LYS A 1 334 ? 8.843 27.096 39.161 1.00 27.63 313 LYS A N 1
ATOM 2413 C CA . LYS A 1 334 ? 9.916 27.443 40.128 1.00 28.51 313 LYS A CA 1
ATOM 2414 C C . LYS A 1 334 ? 10.031 28.926 40.196 1.00 32.23 313 LYS A C 1
ATOM 2415 O O . LYS A 1 334 ? 10.685 29.578 39.348 1.00 32.56 313 LYS A O 1
ATOM 2421 N N . ARG A 1 335 ? 9.417 29.477 41.235 1.00 30.50 314 ARG A N 1
ATOM 2422 C CA . ARG A 1 335 ? 9.464 30.889 41.494 1.00 29.20 314 ARG A CA 1
ATOM 2423 C C . ARG A 1 335 ? 9.611 31.070 43.008 1.00 27.51 314 ARG A C 1
ATOM 2424 O O . ARG A 1 335 ? 8.906 30.401 43.766 1.00 27.22 314 ARG A O 1
ATOM 2432 N N . ARG A 1 336 ? 10.466 31.978 43.450 1.00 26.31 315 ARG A N 1
ATOM 2433 C CA . ARG A 1 336 ? 10.677 32.148 44.920 1.00 28.36 315 ARG A CA 1
ATOM 2434 C C . ARG A 1 336 ? 9.331 32.634 45.526 1.00 27.45 315 ARG A C 1
ATOM 2435 O O . ARG A 1 336 ? 8.643 33.417 44.932 1.00 24.71 315 ARG A O 1
ATOM 2443 N N . PRO A 1 337 ? 8.898 32.112 46.682 1.00 24.83 316 PRO A N 1
ATOM 2444 C CA . PRO A 1 337 ? 7.592 32.569 47.225 1.00 26.28 316 PRO A CA 1
ATOM 2445 C C . PRO A 1 337 ? 7.711 33.961 47.768 1.00 25.18 316 PRO A C 1
ATOM 2446 O O . PRO A 1 337 ? 8.783 34.324 48.210 1.00 26.33 316 PRO A O 1
ATOM 2450 N N . GLU A 1 338 ? 6.629 34.735 47.699 1.00 28.47 317 GLU A N 1
ATOM 2451 C CA . GLU A 1 338 ? 6.621 36.113 48.144 1.00 30.82 317 GLU A CA 1
ATOM 2452 C C . GLU A 1 338 ? 5.732 36.333 49.328 1.00 32.28 317 GLU A C 1
ATOM 2453 O O . GLU A 1 338 ? 5.675 37.448 49.847 1.00 35.91 317 GLU A O 1
ATOM 2459 N N . LYS A 1 339 ? 4.989 35.314 49.718 1.00 28.99 318 LYS A N 1
ATOM 2460 C CA . LYS A 1 339 ? 4.166 35.347 50.929 1.00 29.99 318 LYS A CA 1
ATOM 2461 C C . LYS A 1 339 ? 4.207 34.003 51.610 1.00 27.15 318 LYS A C 1
ATOM 2462 O O . LYS A 1 339 ? 4.664 33.011 51.025 1.00 25.12 318 LYS A O 1
ATOM 2468 N N . PRO A 1 340 ? 3.753 33.958 52.866 1.00 27.06 319 PRO A N 1
ATOM 2469 C CA . PRO A 1 340 ? 3.814 32.660 53.511 1.00 25.00 319 PRO A CA 1
ATOM 2470 C C . PRO A 1 340 ? 2.926 31.560 52.910 1.00 26.61 319 PRO A C 1
ATOM 2471 O O . PRO A 1 340 ? 1.819 31.814 52.425 1.00 26.28 319 PRO A O 1
ATOM 2475 N N . TRP A 1 341 ? 3.429 30.332 52.976 1.00 24.63 320 TRP A N 1
ATOM 2476 C CA . TRP A 1 341 ? 2.751 29.181 52.418 1.00 23.22 320 TRP A CA 1
ATOM 2477 C C . TRP A 1 341 ? 2.863 27.941 53.289 1.00 23.35 320 TRP A C 1
ATOM 2478 O O . TRP A 1 341 ? 2.007 27.030 53.174 1.00 23.72 320 TRP A O 1
ATOM 2489 N N . TYR A 1 342 ? 3.890 27.888 54.133 1.00 20.67 321 TYR A N 1
ATOM 2490 C CA . TYR A 1 342 ? 4.185 26.702 54.902 1.00 18.48 321 TYR A CA 1
ATOM 2491 C C . TYR A 1 342 ? 3.607 26.936 56.293 1.00 20.83 321 TYR A C 1
ATOM 2492 O O . TYR A 1 342 ? 3.798 27.982 56.869 1.00 20.11 321 TYR A O 1
ATOM 2501 N N . THR A 1 343 ? 2.828 25.949 56.776 1.00 19.99 322 THR A N 1
ATOM 2502 C CA . THR A 1 343 ? 2.057 26.041 57.996 1.00 19.62 322 THR A CA 1
ATOM 2503 C C . THR A 1 343 ? 2.154 24.686 58.731 1.00 18.54 322 THR A C 1
ATOM 2504 O O . THR A 1 343 ? 2.558 23.647 58.148 1.00 18.83 322 THR A O 1
ATOM 2508 N N . SER A 1 344 ? 1.791 24.720 59.999 1.00 16.93 323 SER A N 1
ATOM 2509 C CA . SER A 1 344 ? 1.711 23.516 60.811 1.00 16.66 323 SER A CA 1
ATOM 2510 C C . SER A 1 344 ? 0.680 23.599 61.902 1.00 16.88 323 SER A C 1
ATOM 2511 O O . SER A 1 344 ? 0.291 24.681 62.342 1.00 18.54 323 SER A O 1
ATOM 2514 N N . ALA A 1 345 ? 0.245 22.431 62.359 1.00 16.24 324 ALA A N 1
ATOM 2515 C CA . ALA A 1 345 ? -0.655 22.332 63.483 1.00 16.56 324 ALA A CA 1
ATOM 2516 C C . ALA A 1 345 ? 0.071 22.510 64.789 1.00 17.65 324 ALA A C 1
ATOM 2517 O O . ALA A 1 345 ? 1.274 22.266 64.843 1.00 17.07 324 ALA A O 1
ATOM 2519 N N . LEU A 1 346 ? -0.653 22.880 65.858 1.00 16.50 325 LEU A N 1
ATOM 2520 C CA . LEU A 1 346 ? -0.170 22.776 67.203 1.00 16.38 325 LEU A CA 1
ATOM 2521 C C . LEU A 1 346 ? -0.931 21.700 67.947 1.00 16.73 325 LEU A C 1
ATOM 2522 O O . LEU A 1 346 ? -2.183 21.759 68.032 1.00 16.49 325 LEU A O 1
ATOM 2527 N N . ILE A 1 347 ? -0.178 20.778 68.501 1.00 15.63 326 ILE A N 1
ATOM 2528 C CA . ILE A 1 347 ? -0.721 19.703 69.307 1.00 16.61 326 ILE A CA 1
ATOM 2529 C C . ILE A 1 347 ? -0.340 19.965 70.780 1.00 17.27 326 ILE A C 1
ATOM 2530 O O . ILE A 1 347 ? 0.835 20.257 71.114 1.00 19.61 326 ILE A O 1
ATOM 2535 N N . ARG A 1 348 ? -1.295 19.763 71.675 1.00 16.22 327 ARG A N 1
ATOM 2536 C CA . ARG A 1 348 ? -1.046 19.652 73.107 1.00 16.72 327 ARG A CA 1
ATOM 2537 C C . ARG A 1 348 ? -1.319 18.248 73.552 1.00 16.94 327 ARG A C 1
ATOM 2538 O O . ARG A 1 348 ? -2.384 17.745 73.325 1.00 17.28 327 ARG A O 1
ATOM 2546 N N . LEU A 1 349 ? -0.344 17.683 74.196 1.00 16.75 328 LEU A N 1
ATOM 2547 C CA . LEU A 1 349 ? -0.447 16.365 74.807 1.00 17.49 328 LEU A CA 1
ATOM 2548 C C . LEU A 1 349 ? -0.230 16.464 76.300 1.00 18.77 328 LEU A C 1
ATOM 2549 O O . LEU A 1 349 ? 0.419 17.390 76.780 1.00 18.64 328 LEU A O 1
ATOM 2554 N N . GLU A 1 350 ? -0.800 15.500 77.028 1.00 18.51 329 GLU A N 1
ATOM 2555 C CA . GLU A 1 350 ? -0.631 15.410 78.462 1.00 18.96 329 GLU A CA 1
ATOM 2556 C C . GLU A 1 350 ? -0.362 13.965 78.801 1.00 19.56 329 GLU A C 1
ATOM 2557 O O . GLU A 1 350 ? -0.944 13.055 78.193 1.00 19.39 329 GLU A O 1
ATOM 2563 N N . LEU A 1 351 ? 0.586 13.754 79.700 1.00 21.30 330 LEU A N 1
ATOM 2564 C CA . LEU A 1 351 ? 0.877 12.401 80.190 1.00 21.96 330 LEU A CA 1
ATOM 2565 C C . LEU A 1 351 ? -0.107 11.931 81.225 1.00 19.94 330 LEU A C 1
ATOM 2566 O O . LEU A 1 351 ? -0.446 12.682 82.182 1.00 20.33 330 LEU A O 1
ATOM 2571 N N . LEU A 1 352 ? -0.562 10.707 81.055 1.00 20.70 331 LEU A N 1
ATOM 2572 C CA . LEU A 1 352 ? -1.382 10.030 82.065 1.00 23.73 331 LEU A CA 1
ATOM 2573 C C . LEU A 1 352 ? -0.556 9.175 82.996 1.00 25.39 331 LEU A C 1
ATOM 2574 O O . LEU A 1 352 ? -1.049 8.802 84.053 1.00 24.39 331 LEU A O 1
ATOM 2579 N N . ARG A 1 353 ? 0.699 8.907 82.621 1.00 23.17 332 ARG A N 1
ATOM 2580 C CA . ARG A 1 353 ? 1.683 8.161 83.405 1.00 23.84 332 ARG A CA 1
ATOM 2581 C C . ARG A 1 353 ? 3.073 8.520 82.879 1.00 23.76 332 ARG A C 1
ATOM 2582 O O . ARG A 1 353 ? 3.203 9.081 81.783 1.00 25.17 332 ARG A O 1
ATOM 2590 N N . ARG A 1 354 ? 4.091 8.168 83.630 1.00 24.56 333 ARG A N 1
ATOM 2591 C CA . ARG A 1 354 ? 5.435 8.394 83.161 1.00 30.03 333 ARG A CA 1
ATOM 2592 C C . ARG A 1 354 ? 5.737 7.668 81.867 1.00 29.50 333 ARG A C 1
ATOM 2593 O O . ARG A 1 354 ? 5.378 6.494 81.726 1.00 26.83 333 ARG A O 1
ATOM 2601 N N . ALA A 1 355 ? 6.343 8.376 80.915 1.00 26.11 334 ALA A N 1
ATOM 2602 C CA . ALA A 1 355 ? 6.760 7.754 79.653 1.00 30.97 334 ALA A CA 1
ATOM 2603 C C . ALA A 1 355 ? 8.147 7.115 79.848 1.00 35.74 334 ALA A C 1
ATOM 2604 O O . ALA A 1 355 ? 9.137 7.812 80.116 1.00 37.86 334 ALA A O 1
ATOM 2606 N N . ASP A 1 356 ? 8.223 5.808 79.712 1.00 38.26 335 ASP A N 1
ATOM 2607 C CA . ASP A 1 356 ? 9.490 5.134 79.927 1.00 49.72 335 ASP A CA 1
ATOM 2608 C C . ASP A 1 356 ? 10.054 4.698 78.579 1.00 49.12 335 ASP A C 1
ATOM 2609 O O . ASP A 1 356 ? 9.935 3.547 78.163 1.00 44.48 335 ASP A O 1
ATOM 2614 N N . LEU A 1 357 ? 10.623 5.692 77.887 1.00 45.85 336 LEU A N 1
ATOM 2615 C CA . LEU A 1 357 ? 11.242 5.484 76.596 1.00 44.47 336 LEU A CA 1
ATOM 2616 C C . LEU A 1 357 ? 12.709 5.206 76.756 1.00 40.79 336 LEU A C 1
ATOM 2617 O O . LEU A 1 357 ? 13.334 5.696 77.689 1.00 39.91 336 LEU A O 1
ATOM 2622 N N . GLU A 1 358 ? 13.242 4.449 75.804 1.00 43.98 337 GLU A N 1
ATOM 2623 C CA . GLU A 1 358 ? 14.675 4.160 75.750 1.00 49.95 337 GLU A CA 1
ATOM 2624 C C . GLU A 1 358 ? 15.378 5.475 75.492 1.00 44.25 337 GLU A C 1
ATOM 2625 O O . GLU A 1 358 ? 14.955 6.228 74.639 1.00 47.92 337 GLU A O 1
ATOM 2631 N N . ASN A 1 359 ? 16.431 5.768 76.238 1.00 42.04 338 ASN A N 1
ATOM 2632 C CA . ASN A 1 359 ? 17.200 7.003 76.016 1.00 38.04 338 ASN A CA 1
ATOM 2633 C C . ASN A 1 359 ? 18.498 6.705 75.223 1.00 34.18 338 ASN A C 1
ATOM 2634 O O . ASN A 1 359 ? 19.574 6.968 75.679 1.00 38.24 338 ASN A O 1
ATOM 2639 N N . ALA A 1 360 ? 18.318 6.129 74.044 1.00 35.65 339 ALA A N 1
ATOM 2640 C CA . ALA A 1 360 ? 19.371 5.671 73.187 1.00 37.95 339 ALA A CA 1
ATOM 2641 C C . ALA A 1 360 ? 19.726 6.736 72.176 1.00 39.93 339 ALA A C 1
ATOM 2642 O O . ALA A 1 360 ? 18.999 7.700 71.921 1.00 36.71 339 ALA A O 1
ATOM 2644 N N . ARG A 1 361 ? 20.869 6.525 71.567 1.00 36.91 340 ARG A N 1
ATOM 2645 C CA . ARG A 1 361 ? 21.294 7.301 70.440 1.00 40.79 340 ARG A CA 1
ATOM 2646 C C . ARG A 1 361 ? 20.335 7.059 69.284 1.00 38.69 340 ARG A C 1
ATOM 2647 O O . ARG A 1 361 ? 19.876 5.959 69.076 1.00 33.57 340 ARG A O 1
ATOM 2655 N N . VAL A 1 362 ? 20.029 8.088 68.521 1.00 36.22 341 VAL A N 1
ATOM 2656 C CA . VAL A 1 362 ? 19.265 7.882 67.308 1.00 34.88 341 VAL A CA 1
ATOM 2657 C C . VAL A 1 362 ? 20.258 7.848 66.158 1.00 39.34 341 VAL A C 1
ATOM 2658 O O . VAL A 1 362 ? 20.958 8.814 65.902 1.00 40.59 341 VAL A O 1
ATOM 2662 N N . GLU A 1 363 ? 20.299 6.729 65.463 1.00 45.21 342 GLU A N 1
ATOM 2663 C CA . GLU A 1 363 ? 21.181 6.564 64.299 1.00 51.99 342 GLU A CA 1
ATOM 2664 C C . GLU A 1 363 ? 20.351 6.602 63.049 1.00 48.92 342 GLU A C 1
ATOM 2665 O O . GLU A 1 363 ? 19.259 6.032 62.985 1.00 53.58 342 GLU A O 1
ATOM 2671 N N . GLY A 1 364 ? 20.870 7.220 62.021 1.00 46.87 343 GLY A N 1
ATOM 2672 C CA . GLY A 1 364 ? 20.108 7.226 60.797 1.00 48.41 343 GLY A CA 1
ATOM 2673 C C . GLY A 1 364 ? 19.485 8.583 60.593 1.00 47.89 343 GLY A C 1
ATOM 2674 O O . GLY A 1 364 ? 19.670 9.520 61.388 1.00 43.56 343 GLY A O 1
ATOM 2675 N N . ASP A 1 365 ? 18.781 8.687 59.478 1.00 42.94 344 ASP A N 1
ATOM 2676 C CA . ASP A 1 365 ? 18.393 9.970 58.953 1.00 37.05 344 ASP A CA 1
ATOM 2677 C C . ASP A 1 365 ? 17.152 10.470 59.687 1.00 33.51 344 ASP A C 1
ATOM 2678 O O . ASP A 1 365 ? 16.150 9.709 59.760 1.00 30.69 344 ASP A O 1
ATOM 2683 N N . LEU A 1 366 ? 17.178 11.704 60.206 1.00 29.04 345 LEU A N 1
ATOM 2684 C CA . LEU A 1 366 ? 15.973 12.243 60.853 1.00 27.09 345 LEU A CA 1
ATOM 2685 C C . LEU A 1 366 ? 14.901 12.580 59.832 1.00 26.08 345 LEU A C 1
ATOM 2686 O O . LEU A 1 366 ? 13.715 12.607 60.151 1.00 27.31 345 LEU A O 1
ATOM 2691 N N . GLN A 1 367 ? 15.319 12.934 58.628 1.00 26.96 346 GLN A N 1
ATOM 2692 C CA A GLN A 1 367 ? 14.404 13.106 57.490 0.50 28.43 346 GLN A CA 1
ATOM 2693 C CA B GLN A 1 367 ? 14.415 13.093 57.486 0.50 27.52 346 GLN A CA 1
ATOM 2694 C C . GLN A 1 367 ? 14.027 11.753 56.846 1.00 29.11 346 GLN A C 1
ATOM 2695 O O . GLN A 1 367 ? 14.827 10.788 56.761 1.00 35.38 346 GLN A O 1
ATOM 2706 N N . ASP A 1 368 ? 12.809 11.663 56.383 1.00 24.59 347 ASP A N 1
ATOM 2707 C CA . ASP A 1 368 ? 12.373 10.462 55.693 1.00 25.49 347 ASP A CA 1
ATOM 2708 C C . ASP A 1 368 ? 12.024 10.797 54.246 1.00 25.04 347 ASP A C 1
ATOM 2709 O O . ASP A 1 368 ? 12.278 11.902 53.787 1.00 23.75 347 ASP A O 1
ATOM 2714 N N . GLU A 1 369 ? 11.428 9.856 53.521 1.00 25.04 348 GLU A N 1
ATOM 2715 C CA . GLU A 1 369 ? 11.027 10.076 52.119 1.00 25.78 348 GLU A CA 1
ATOM 2716 C C . GLU A 1 369 ? 9.995 11.191 51.920 1.00 25.04 348 GLU A C 1
ATOM 2717 O O . GLU A 1 369 ? 9.975 11.861 50.884 1.00 22.53 348 GLU A O 1
ATOM 2723 N N . GLU A 1 370 ? 9.123 11.381 52.919 1.00 23.25 349 GLU A N 1
ATOM 2724 C CA . GLU A 1 370 ? 8.148 12.444 52.860 1.00 23.29 349 GLU A CA 1
ATOM 2725 C C . GLU A 1 370 ? 8.748 13.828 53.038 1.00 23.30 349 GLU A C 1
ATOM 2726 O O . GLU A 1 370 ? 8.065 14.804 52.724 1.00 22.98 349 GLU A O 1
ATOM 2732 N N . ALA A 1 371 ? 9.964 13.920 53.554 1.00 21.45 350 ALA A N 1
ATOM 2733 C CA . ALA A 1 371 ? 10.582 15.229 53.840 1.00 21.00 350 ALA A CA 1
ATOM 2734 C C . ALA A 1 371 ? 11.069 15.851 52.552 1.00 23.15 350 ALA A C 1
ATOM 2735 O O . ALA A 1 371 ? 11.639 15.148 51.718 1.00 23.16 350 ALA A O 1
ATOM 2737 N N . THR A 1 372 ? 10.781 17.124 52.336 1.00 21.75 351 THR A N 1
ATOM 2738 C CA . THR A 1 372 ? 11.119 17.791 51.092 1.00 21.86 351 THR A CA 1
ATOM 2739 C C . THR A 1 372 ? 11.708 19.185 51.213 1.00 24.64 351 THR A C 1
ATOM 2740 O O . THR A 1 372 ? 12.112 19.714 50.188 1.00 23.29 351 THR A O 1
ATOM 2744 N N . THR A 1 373 ? 11.696 19.845 52.378 1.00 22.94 352 THR A N 1
ATOM 2745 C CA . THR A 1 373 ? 12.136 21.275 52.445 1.00 23.44 352 THR A CA 1
ATOM 2746 C C . THR A 1 373 ? 13.496 21.462 53.121 1.00 22.69 352 THR A C 1
ATOM 2747 O O . THR A 1 373 ? 13.918 22.570 53.368 1.00 29.08 352 THR A O 1
ATOM 2751 N N . TYR A 1 374 ? 14.162 20.385 53.442 1.00 23.13 353 TYR A N 1
ATOM 2752 C CA . TYR A 1 374 ? 15.507 20.405 54.040 1.00 26.28 353 TYR A CA 1
ATOM 2753 C C . TYR A 1 374 ? 16.578 20.502 52.934 1.00 32.74 353 TYR A C 1
ATOM 2754 O O . TYR A 1 374 ? 17.737 20.837 53.353 1.00 30.50 353 TYR A O 1
ATOM 2764 N N . VAL B 1 31 ? 0.696 24.898 101.623 1.00 62.87 10 VAL B N 1
ATOM 2765 C CA . VAL B 1 31 ? 0.237 23.803 100.713 1.00 62.22 10 VAL B CA 1
ATOM 2766 C C . VAL B 1 31 ? 1.304 23.498 99.665 1.00 62.11 10 VAL B C 1
ATOM 2767 O O . VAL B 1 31 ? 1.755 24.399 98.951 1.00 54.70 10 VAL B O 1
ATOM 2771 N N . ASN B 1 32 ? 1.662 22.217 99.573 1.00 61.33 11 ASN B N 1
ATOM 2772 C CA . ASN B 1 32 ? 2.704 21.705 98.684 1.00 63.24 11 ASN B CA 1
ATOM 2773 C C . ASN B 1 32 ? 2.080 20.802 97.649 1.00 59.48 11 ASN B C 1
ATOM 2774 O O . ASN B 1 32 ? 0.939 20.365 97.794 1.00 67.30 11 ASN B O 1
ATOM 2779 N N . LYS B 1 33 ? 2.863 20.425 96.651 1.00 52.79 12 LYS B N 1
ATOM 2780 C CA . LYS B 1 33 ? 2.407 19.453 95.658 1.00 55.54 12 LYS B CA 1
ATOM 2781 C C . LYS B 1 33 ? 1.970 18.123 96.286 1.00 52.44 12 LYS B C 1
ATOM 2782 O O . LYS B 1 33 ? 1.064 17.450 95.777 1.00 44.06 12 LYS B O 1
ATOM 2788 N N . GLU B 1 34 ? 2.651 17.705 97.350 1.00 45.84 13 GLU B N 1
ATOM 2789 C CA . GLU B 1 34 ? 2.284 16.439 97.992 1.00 47.31 13 GLU B CA 1
ATOM 2790 C C . GLU B 1 34 ? 0.828 16.429 98.446 1.00 36.16 13 GLU B C 1
ATOM 2791 O O . GLU B 1 34 ? 0.176 15.397 98.386 1.00 38.09 13 GLU B O 1
ATOM 2797 N N . ALA B 1 35 ? 0.339 17.572 98.905 1.00 35.26 14 ALA B N 1
ATOM 2798 C CA . ALA B 1 35 ? -1.048 17.746 99.293 1.00 33.18 14 ALA B CA 1
ATOM 2799 C C . ALA B 1 35 ? -1.997 17.447 98.127 1.00 30.88 14 ALA B C 1
ATOM 2800 O O . ALA B 1 35 ? -3.074 16.950 98.351 1.00 30.76 14 ALA B O 1
ATOM 2802 N N . LEU B 1 36 ? -1.622 17.858 96.916 1.00 30.90 15 LEU B N 1
ATOM 2803 C CA . LEU B 1 36 ? -2.494 17.673 95.743 1.00 28.84 15 LEU B CA 1
ATOM 2804 C C . LEU B 1 36 ? -2.568 16.210 95.419 1.00 28.87 15 LEU B C 1
ATOM 2805 O O . LEU B 1 36 ? -3.647 15.689 95.134 1.00 25.84 15 LEU B O 1
ATOM 2810 N N . VAL B 1 37 ? -1.428 15.540 95.484 1.00 28.07 16 VAL B N 1
ATOM 2811 C CA . VAL B 1 37 ? -1.382 14.109 95.297 1.00 29.77 16 VAL B CA 1
ATOM 2812 C C . VAL B 1 37 ? -2.260 13.393 96.351 1.00 29.17 16 VAL B C 1
ATOM 2813 O O . VAL B 1 37 ? -2.997 12.443 96.026 1.00 29.23 16 VAL B O 1
ATOM 2817 N N . GLN B 1 38 ? -2.172 13.819 97.606 1.00 33.89 17 GLN B N 1
ATOM 2818 C CA . GLN B 1 38 ? -2.986 13.214 98.709 1.00 37.25 17 GLN B CA 1
ATOM 2819 C C . GLN B 1 38 ? -4.487 13.338 98.469 1.00 35.20 17 GLN B C 1
ATOM 2820 O O . GLN B 1 38 ? -5.238 12.404 98.689 1.00 31.07 17 GLN B O 1
ATOM 2826 N N . VAL B 1 39 ? -4.921 14.515 98.043 1.00 29.08 18 VAL B N 1
ATOM 2827 C CA . VAL B 1 39 ? -6.326 14.763 97.790 1.00 25.82 18 VAL B CA 1
ATOM 2828 C C . VAL B 1 39 ? -6.788 13.840 96.676 1.00 27.17 18 VAL B C 1
ATOM 2829 O O . VAL B 1 39 ? -7.861 13.225 96.741 1.00 23.65 18 VAL B O 1
ATOM 2833 N N . ALA B 1 40 ? -6.002 13.797 95.606 1.00 25.90 19 ALA B N 1
ATOM 2834 C CA . ALA B 1 40 ? -6.331 12.918 94.509 1.00 25.83 19 ALA B CA 1
ATOM 2835 C C . ALA B 1 40 ? -6.444 11.455 94.902 1.00 29.47 19 ALA B C 1
ATOM 2836 O O . ALA B 1 40 ? -7.388 10.812 94.530 1.00 25.84 19 ALA B O 1
ATOM 2838 N N . GLU B 1 41 ? -5.511 10.975 95.710 1.00 34.98 20 GLU B N 1
ATOM 2839 C CA . GLU B 1 41 ? -5.483 9.556 96.118 1.00 39.76 20 GLU B CA 1
ATOM 2840 C C . GLU B 1 41 ? -6.709 9.232 96.958 1.00 33.81 20 GLU B C 1
ATOM 2841 O O . GLU B 1 41 ? -7.343 8.215 96.734 1.00 34.96 20 GLU B O 1
ATOM 2847 N N . GLU B 1 42 ? -7.068 10.130 97.870 1.00 34.19 21 GLU B N 1
ATOM 2848 C CA . GLU B 1 42 ? -8.306 9.977 98.642 1.00 30.94 21 GLU B CA 1
ATOM 2849 C C . GLU B 1 42 ? -9.522 9.801 97.771 1.00 28.58 21 GLU B C 1
ATOM 2850 O O . GLU B 1 42 ? -10.299 8.871 97.954 1.00 31.52 21 GLU B O 1
ATOM 2856 N N . VAL B 1 43 ? -9.677 10.624 96.740 1.00 25.85 22 VAL B N 1
ATOM 2857 C CA . VAL B 1 43 ? -10.829 10.522 95.885 1.00 26.35 22 VAL B CA 1
ATOM 2858 C C . VAL B 1 43 ? -10.756 9.244 95.056 1.00 30.96 22 VAL B C 1
ATOM 2859 O O . VAL B 1 43 ? -11.753 8.553 94.914 1.00 30.93 22 VAL B O 1
ATOM 2863 N N A ARG B 1 44 ? -9.575 8.949 94.527 0.50 31.12 23 ARG B N 1
ATOM 2864 N N B ARG B 1 44 ? -9.568 8.951 94.518 0.50 32.43 23 ARG B N 1
ATOM 2865 C CA A ARG B 1 44 ? -9.353 7.757 93.736 0.50 32.12 23 ARG B CA 1
ATOM 2866 C CA B ARG B 1 44 ? -9.311 7.720 93.766 0.50 34.31 23 ARG B CA 1
ATOM 2867 C C A ARG B 1 44 ? -9.719 6.492 94.512 0.50 35.50 23 ARG B C 1
ATOM 2868 C C B ARG B 1 44 ? -9.740 6.491 94.525 0.50 36.89 23 ARG B C 1
ATOM 2869 O O A ARG B 1 44 ? -10.383 5.598 93.984 0.50 40.04 23 ARG B O 1
ATOM 2870 O O B ARG B 1 44 ? -10.404 5.600 93.992 0.50 41.24 23 ARG B O 1
ATOM 2885 N N . ARG B 1 45 ? -9.329 6.449 95.779 1.00 39.20 24 ARG B N 1
ATOM 2886 C CA . ARG B 1 45 ? -9.604 5.306 96.645 1.00 46.88 24 ARG B CA 1
ATOM 2887 C C . ARG B 1 45 ? -11.079 5.197 96.994 1.00 42.38 24 ARG B C 1
ATOM 2888 O O . ARG B 1 45 ? -11.650 4.119 96.956 1.00 48.54 24 ARG B O 1
ATOM 2896 N N . ALA B 1 46 ? -11.689 6.323 97.319 1.00 36.96 25 ALA B N 1
ATOM 2897 C CA . ALA B 1 46 ? -13.084 6.376 97.686 1.00 37.72 25 ALA B CA 1
ATOM 2898 C C . ALA B 1 46 ? -14.006 6.029 96.531 1.00 37.97 25 ALA B C 1
ATOM 2899 O O . ALA B 1 46 ? -15.062 5.460 96.740 1.00 40.04 25 ALA B O 1
ATOM 2901 N N . THR B 1 47 ? -13.625 6.381 95.310 1.00 35.69 26 THR B N 1
ATOM 2902 C CA . THR B 1 47 ? -14.529 6.227 94.185 1.00 37.23 26 THR B CA 1
ATOM 2903 C C . THR B 1 47 ? -14.168 5.209 93.134 1.00 31.61 26 THR B C 1
ATOM 2904 O O . THR B 1 47 ? -14.999 4.909 92.302 1.00 33.60 26 THR B O 1
ATOM 2908 N N . GLY B 1 48 ? -12.920 4.765 93.086 1.00 32.84 27 GLY B N 1
ATOM 2909 C CA . GLY B 1 48 ? -12.479 3.930 91.980 1.00 35.04 27 GLY B CA 1
ATOM 2910 C C . GLY B 1 48 ? -12.260 4.608 90.621 1.00 36.71 27 GLY B C 1
ATOM 2911 O O . GLY B 1 48 ? -11.918 3.938 89.648 1.00 37.73 27 GLY B O 1
ATOM 2912 N N . LEU B 1 49 ? -12.425 5.921 90.558 1.00 30.38 28 LEU B N 1
ATOM 2913 C CA . LEU B 1 49 ? -12.249 6.650 89.316 1.00 30.60 28 LEU B CA 1
ATOM 2914 C C . LEU B 1 49 ? -10.817 7.154 89.178 1.00 29.54 28 LEU B C 1
ATOM 2915 O O . LEU B 1 49 ? -10.131 7.311 90.186 1.00 29.79 28 LEU B O 1
ATOM 2920 N N . PRO B 1 50 ? -10.367 7.412 87.930 1.00 28.81 29 PRO B N 1
ATOM 2921 C CA . PRO B 1 50 ? -9.005 7.842 87.651 1.00 26.28 29 PRO B CA 1
ATOM 2922 C C . PRO B 1 50 ? -8.743 9.321 87.933 1.00 27.91 29 PRO B C 1
ATOM 2923 O O . PRO B 1 50 ? -8.525 10.115 86.987 1.00 25.36 29 PRO B O 1
ATOM 2927 N N . VAL B 1 51 ? -8.755 9.691 89.203 1.00 25.64 30 VAL B N 1
ATOM 2928 C CA . VAL B 1 51 ? -8.501 11.084 89.624 1.00 26.78 30 VAL B CA 1
ATOM 2929 C C . VAL B 1 51 ? -7.020 11.228 89.993 1.00 26.43 30 VAL B C 1
ATOM 2930 O O . VAL B 1 51 ? -6.529 10.551 90.859 1.00 25.79 30 VAL B O 1
ATOM 2934 N N . GLY B 1 52 ? -6.347 12.177 89.367 1.00 26.64 31 GLY B N 1
ATOM 2935 C CA . GLY B 1 52 ? -4.934 12.436 89.559 1.00 25.55 31 GLY B CA 1
ATOM 2936 C C . GLY B 1 52 ? -4.681 13.822 90.099 1.00 25.53 31 GLY B C 1
ATOM 2937 O O . GLY B 1 52 ? -5.610 14.657 90.191 1.00 23.91 31 GLY B O 1
ATOM 2938 N N . TRP B 1 53 ? -3.433 14.027 90.502 1.00 22.36 32 TRP B N 1
ATOM 2939 C CA . TRP B 1 53 ? -3.003 15.256 91.130 1.00 23.23 32 TRP B CA 1
ATOM 2940 C C . TRP B 1 53 ? -3.263 16.424 90.227 1.00 22.12 32 TRP B C 1
ATOM 2941 O O . TRP B 1 53 ? -3.563 17.549 90.729 1.00 24.28 32 TRP B O 1
ATOM 2952 N N . ARG B 1 54 ? -3.196 16.213 88.900 1.00 19.62 33 ARG B N 1
ATOM 2953 C CA . ARG B 1 54 ? -3.333 17.393 88.021 1.00 22.36 33 ARG B CA 1
ATOM 2954 C C . ARG B 1 54 ? -4.777 17.899 88.000 1.00 22.16 33 ARG B C 1
ATOM 2955 O O . ARG B 1 54 ? -5.012 19.136 87.863 1.00 22.49 33 ARG B O 1
ATOM 2963 N N . ASP B 1 55 ? -5.742 16.963 88.132 1.00 22.69 34 ASP B N 1
ATOM 2964 C CA . ASP B 1 55 ? -7.150 17.396 88.251 1.00 23.28 34 ASP B CA 1
ATOM 2965 C C . ASP B 1 55 ? -7.353 18.258 89.517 1.00 20.98 34 ASP B C 1
ATOM 2966 O O . ASP B 1 55 ? -8.031 19.238 89.441 1.00 21.28 34 ASP B O 1
ATOM 2971 N N . VAL B 1 56 ? -6.679 17.932 90.619 1.00 21.07 35 VAL B N 1
ATOM 2972 C CA . VAL B 1 56 ? -6.701 18.786 91.831 1.00 22.02 35 VAL B CA 1
ATOM 2973 C C . VAL B 1 56 ? -6.072 20.138 91.554 1.00 21.13 35 VAL B C 1
ATOM 2974 O O . VAL B 1 56 ? -6.593 21.150 91.914 1.00 20.32 35 VAL B O 1
ATOM 2978 N N . GLU B 1 57 ? -4.958 20.155 90.828 1.00 21.61 36 GLU B N 1
ATOM 2979 C CA . GLU B 1 57 ? -4.276 21.388 90.538 1.00 19.42 36 GLU B CA 1
ATOM 2980 C C . GLU B 1 57 ? -5.181 22.263 89.695 1.00 18.11 36 GLU B C 1
ATOM 2981 O O . GLU B 1 57 ? -5.299 23.504 89.883 1.00 19.11 36 GLU B O 1
ATOM 2987 N N . ARG B 1 58 ? -5.768 21.666 88.688 1.00 17.96 37 ARG B N 1
ATOM 2988 C CA A ARG B 1 58 ? -6.717 22.362 87.833 0.50 17.25 37 ARG B CA 1
ATOM 2989 C CA B ARG B 1 58 ? -6.731 22.361 87.838 0.50 18.03 37 ARG B CA 1
ATOM 2990 C C . ARG B 1 58 ? -7.933 22.912 88.612 1.00 17.50 37 ARG B C 1
ATOM 2991 O O . ARG B 1 58 ? -8.466 24.033 88.317 1.00 18.28 37 ARG B O 1
ATOM 3006 N N . THR B 1 59 ? -8.402 22.107 89.557 1.00 17.46 38 THR B N 1
ATOM 3007 C CA . THR B 1 59 ? -9.527 22.553 90.422 1.00 18.83 38 THR B CA 1
ATOM 3008 C C . THR B 1 59 ? -9.116 23.820 91.205 1.00 18.85 38 THR B C 1
ATOM 3009 O O . THR B 1 59 ? -9.829 24.807 91.199 1.00 20.40 38 THR B O 1
ATOM 3013 N N . LEU B 1 60 ? -7.970 23.764 91.879 1.00 19.49 39 LEU B N 1
ATOM 3014 C CA . LEU B 1 60 ? -7.443 24.887 92.644 1.00 19.18 39 LEU B CA 1
ATOM 3015 C C . LEU B 1 60 ? -7.183 26.088 91.733 1.00 20.50 39 LEU B C 1
ATOM 3016 O O . LEU B 1 60 ? -7.524 27.224 92.113 1.00 18.88 39 LEU B O 1
ATOM 3021 N N . GLY B 1 61 ? -6.584 25.868 90.568 1.00 20.87 40 GLY B N 1
ATOM 3022 C CA . GLY B 1 61 ? -6.300 27.005 89.659 1.00 20.46 40 GLY B CA 1
ATOM 3023 C C . GLY B 1 61 ? -7.542 27.776 89.257 1.00 19.61 40 GLY B C 1
ATOM 3024 O O . GLY B 1 61 ? -7.574 29.021 89.200 1.00 21.35 40 GLY B O 1
ATOM 3025 N N . ALA B 1 62 ? -8.601 27.062 88.921 1.00 18.21 41 ALA B N 1
ATOM 3026 C CA . ALA B 1 62 ? -9.900 27.670 88.596 1.00 20.88 41 ALA B CA 1
ATOM 3027 C C . ALA B 1 62 ? -10.411 28.552 89.742 1.00 20.23 41 ALA B C 1
ATOM 3028 O O . ALA B 1 62 ? -10.877 29.632 89.521 1.00 20.39 41 ALA B O 1
ATOM 3030 N N . LEU B 1 63 ? -10.278 28.047 90.955 1.00 20.72 42 LEU B N 1
ATOM 3031 C CA . LEU B 1 63 ? -10.696 28.810 92.176 1.00 19.54 42 LEU B CA 1
ATOM 3032 C C . LEU B 1 63 ? -9.877 30.047 92.452 1.00 21.75 42 LEU B C 1
ATOM 3033 O O . LEU B 1 63 ? -10.359 30.981 93.116 1.00 20.95 42 LEU B O 1
ATOM 3038 N N . ARG B 1 64 ? -8.632 30.090 91.984 1.00 22.93 43 ARG B N 1
ATOM 3039 C CA . ARG B 1 64 ? -7.900 31.357 92.023 1.00 24.05 43 ARG B CA 1
ATOM 3040 C C . ARG B 1 64 ? -8.555 32.444 91.178 1.00 25.72 43 ARG B C 1
ATOM 3041 O O . ARG B 1 64 ? -8.397 33.657 91.430 1.00 26.90 43 ARG B O 1
ATOM 3049 N N . ALA B 1 65 ? -9.260 32.040 90.116 1.00 23.66 44 ALA B N 1
ATOM 3050 C CA . ALA B 1 65 ? -9.847 32.955 89.192 1.00 24.24 44 ALA B CA 1
ATOM 3051 C C . ALA B 1 65 ? -11.294 33.324 89.439 1.00 23.46 44 ALA B C 1
ATOM 3052 O O . ALA B 1 65 ? -11.768 34.271 88.873 1.00 25.59 44 ALA B O 1
ATOM 3054 N N . THR B 1 66 ? -12.048 32.546 90.211 1.00 19.16 45 THR B N 1
ATOM 3055 C CA . THR B 1 66 ? -13.431 32.809 90.360 1.00 20.04 45 THR B CA 1
ATOM 3056 C C . THR B 1 66 ? -13.939 32.235 91.694 1.00 22.61 45 THR B C 1
ATOM 3057 O O . THR B 1 66 ? -13.384 31.260 92.188 1.00 22.51 45 THR B O 1
ATOM 3061 N N . ARG B 1 67 ? -15.006 32.817 92.194 1.00 22.38 46 ARG B N 1
ATOM 3062 C CA . ARG B 1 67 ? -15.705 32.221 93.333 1.00 24.22 46 ARG B CA 1
ATOM 3063 C C . ARG B 1 67 ? -17.065 31.627 92.980 1.00 23.98 46 ARG B C 1
ATOM 3064 O O . ARG B 1 67 ? -17.864 31.254 93.904 1.00 25.04 46 ARG B O 1
ATOM 3072 N N . ASP B 1 68 ? -17.366 31.588 91.687 1.00 20.18 47 ASP B N 1
ATOM 3073 C CA . ASP B 1 68 ? -18.622 31.103 91.203 1.00 21.17 47 ASP B CA 1
ATOM 3074 C C . ASP B 1 68 ? -18.480 29.624 90.803 1.00 19.57 47 ASP B C 1
ATOM 3075 O O . ASP B 1 68 ? -17.566 29.259 90.045 1.00 18.94 47 ASP B O 1
ATOM 3080 N N . LEU B 1 69 ? -19.399 28.762 91.275 1.00 20.97 48 LEU B N 1
ATOM 3081 C CA . LEU B 1 69 ? -19.259 27.353 91.021 1.00 19.76 48 LEU B CA 1
ATOM 3082 C C . LEU B 1 69 ? -19.257 26.999 89.509 1.00 19.95 48 LEU B C 1
ATOM 3083 O O . LEU B 1 69 ? -18.425 26.185 89.039 1.00 19.86 48 LEU B O 1
ATOM 3088 N N . TRP B 1 70 ? -20.203 27.589 88.775 1.00 20.30 49 TRP B N 1
ATOM 3089 C CA . TRP B 1 70 ? -20.352 27.216 87.376 1.00 19.80 49 TRP B CA 1
ATOM 3090 C C . TRP B 1 70 ? -19.091 27.673 86.590 1.00 19.11 49 TRP B C 1
ATOM 3091 O O . TRP B 1 70 ? -18.547 26.926 85.741 1.00 16.51 49 TRP B O 1
ATOM 3102 N N . GLU B 1 71 ? -18.676 28.908 86.816 1.00 19.66 50 GLU B N 1
ATOM 3103 C CA . GLU B 1 71 ? -17.410 29.350 86.225 1.00 23.04 50 GLU B CA 1
ATOM 3104 C C . GLU B 1 71 ? -16.181 28.497 86.657 1.00 20.89 50 GLU B C 1
ATOM 3105 O O . GLU B 1 71 ? -15.297 28.224 85.850 1.00 20.54 50 GLU B O 1
ATOM 3111 N N . ALA B 1 72 ? -16.166 28.018 87.893 1.00 19.94 51 ALA B N 1
ATOM 3112 C CA . ALA B 1 72 ? -15.106 27.161 88.342 1.00 19.10 51 ALA B CA 1
ATOM 3113 C C . ALA B 1 72 ? -15.145 25.849 87.520 1.00 22.96 51 ALA B C 1
ATOM 3114 O O . ALA B 1 72 ? -14.109 25.363 87.073 1.00 24.64 51 ALA B O 1
ATOM 3116 N N . VAL B 1 73 ? -16.317 25.344 87.257 1.00 19.44 52 VAL B N 1
ATOM 3117 C CA . VAL B 1 73 ? -16.403 24.099 86.425 1.00 20.26 52 VAL B CA 1
ATOM 3118 C C . VAL B 1 73 ? -15.823 24.384 85.013 1.00 20.09 52 VAL B C 1
ATOM 3119 O O . VAL B 1 73 ? -14.986 23.624 84.495 1.00 20.84 52 VAL B O 1
ATOM 3123 N N . ARG B 1 74 ? -16.252 25.514 84.441 1.00 18.67 53 ARG B N 1
ATOM 3124 C CA . ARG B 1 74 ? -15.807 25.891 83.094 1.00 20.61 53 ARG B CA 1
ATOM 3125 C C . ARG B 1 74 ? -14.329 26.023 82.994 1.00 19.81 53 ARG B C 1
ATOM 3126 O O . ARG B 1 74 ? -13.688 25.489 82.051 1.00 21.45 53 ARG B O 1
ATOM 3134 N N . LEU B 1 75 ? -13.727 26.744 83.942 1.00 20.67 54 LEU B N 1
ATOM 3135 C CA . LEU B 1 75 ? -12.303 26.985 83.942 1.00 19.30 54 LEU B CA 1
ATOM 3136 C C . LEU B 1 75 ? -11.427 25.810 84.371 1.00 21.29 54 LEU B C 1
ATOM 3137 O O . LEU B 1 75 ? -10.213 25.807 84.111 1.00 23.37 54 LEU B O 1
ATOM 3142 N N . SER B 1 76 ? -11.997 24.793 84.987 1.00 18.56 55 SER B N 1
ATOM 3143 C CA A SER B 1 76 ? -11.246 23.677 85.526 0.50 18.58 55 SER B CA 1
ATOM 3144 C CA B SER B 1 76 ? -11.137 23.760 85.491 0.50 19.39 55 SER B CA 1
ATOM 3145 C C . SER B 1 76 ? -10.784 22.645 84.468 1.00 19.03 55 SER B C 1
ATOM 3146 O O . SER B 1 76 ? -9.710 22.039 84.544 1.00 19.73 55 SER B O 1
ATOM 3151 N N . ARG B 1 77 ? -11.616 22.459 83.466 1.00 20.01 56 ARG B N 1
ATOM 3152 C CA . ARG B 1 77 ? -11.373 21.296 82.560 1.00 19.20 56 ARG B CA 1
ATOM 3153 C C . ARG B 1 77 ? -11.285 19.953 83.305 1.00 19.26 56 ARG B C 1
ATOM 3154 O O . ARG B 1 77 ? -10.568 19.048 82.902 1.00 22.33 56 ARG B O 1
ATOM 3162 N N . VAL B 1 78 ? -12.072 19.807 84.327 1.00 19.79 57 VAL B N 1
ATOM 3163 C CA . VAL B 1 78 ? -12.099 18.585 85.157 1.00 18.70 57 VAL B CA 1
ATOM 3164 C C . VAL B 1 78 ? -13.580 18.062 85.145 1.00 18.46 57 VAL B C 1
ATOM 3165 O O . VAL B 1 78 ? -14.530 18.837 85.261 1.00 17.90 57 VAL B O 1
ATOM 3169 N N . PRO B 1 79 ? -13.801 16.730 85.163 1.00 16.94 58 PRO B N 1
ATOM 3170 C CA . PRO B 1 79 ? -15.183 16.266 85.224 1.00 18.83 58 PRO B CA 1
ATOM 3171 C C . PRO B 1 79 ? -15.906 16.700 86.501 1.00 17.53 58 PRO B C 1
ATOM 3172 O O . PRO B 1 79 ? -15.292 16.643 87.557 1.00 17.52 58 PRO B O 1
ATOM 3176 N N . LEU B 1 80 ? -17.171 17.071 86.366 1.00 16.92 59 LEU B N 1
ATOM 3177 C CA . LEU B 1 80 ? -17.975 17.458 87.534 1.00 17.90 59 LEU B CA 1
ATOM 3178 C C . LEU B 1 80 ? -17.993 16.308 88.563 1.00 18.08 59 LEU B C 1
ATOM 3179 O O . LEU B 1 80 ? -17.949 16.528 89.772 1.00 17.85 59 LEU B O 1
ATOM 3184 N N . ARG B 1 81 ? -17.985 15.068 88.052 1.00 17.36 60 ARG B N 1
ATOM 3185 C CA . ARG B 1 81 ? -17.968 13.900 88.962 1.00 18.77 60 ARG B CA 1
ATOM 3186 C C . ARG B 1 81 ? -16.772 13.897 89.915 1.00 18.53 60 ARG B C 1
ATOM 3187 O O . ARG B 1 81 ? -16.829 13.326 91.005 1.00 21.82 60 ARG B O 1
ATOM 3195 N N . PHE B 1 82 ? -15.654 14.447 89.441 1.00 17.81 61 PHE B N 1
ATOM 3196 C CA . PHE B 1 82 ? -14.425 14.556 90.167 1.00 18.54 61 PHE B CA 1
ATOM 3197 C C . PHE B 1 82 ? -14.423 15.854 90.955 1.00 18.88 61 PHE B C 1
ATOM 3198 O O . PHE B 1 82 ? -13.884 15.854 92.076 1.00 19.66 61 PHE B O 1
ATOM 3206 N N . LEU B 1 83 ? -14.858 16.940 90.362 1.00 18.19 62 LEU B N 1
ATOM 3207 C CA . LEU B 1 83 ? -14.896 18.262 91.051 1.00 20.61 62 LEU B CA 1
ATOM 3208 C C . LEU B 1 83 ? -15.631 18.241 92.421 1.00 19.67 62 LEU B C 1
ATOM 3209 O O . LEU B 1 83 ? -15.135 18.770 93.397 1.00 20.10 62 LEU B O 1
ATOM 3214 N N . VAL B 1 84 ? -16.740 17.549 92.498 1.00 21.95 63 VAL B N 1
ATOM 3215 C CA . VAL B 1 84 ? -17.532 17.505 93.749 1.00 20.60 63 VAL B CA 1
ATOM 3216 C C . VAL B 1 84 ? -16.687 16.935 94.904 1.00 21.14 63 VAL B C 1
ATOM 3217 O O . VAL B 1 84 ? -16.399 17.636 95.893 1.00 20.03 63 VAL B O 1
ATOM 3221 N N . PRO B 1 85 ? -16.166 15.712 94.772 1.00 20.70 64 PRO B N 1
ATOM 3222 C CA . PRO B 1 85 ? -15.358 15.172 95.848 1.00 21.38 64 PRO B CA 1
ATOM 3223 C C . PRO B 1 85 ? -13.981 15.850 96.034 1.00 20.69 64 PRO B C 1
ATOM 3224 O O . PRO B 1 85 ? -13.497 15.866 97.172 1.00 22.53 64 PRO B O 1
ATOM 3228 N N . ILE B 1 86 ? -13.386 16.468 94.989 1.00 19.56 65 ILE B N 1
ATOM 3229 C CA . ILE B 1 86 ? -12.181 17.267 95.168 1.00 19.15 65 ILE B CA 1
ATOM 3230 C C . ILE B 1 86 ? -12.517 18.488 96.014 1.00 19.12 65 ILE B C 1
ATOM 3231 O O . ILE B 1 86 ? -11.806 18.767 96.987 1.00 20.40 65 ILE B O 1
ATOM 3236 N N . TRP B 1 87 ? -13.570 19.194 95.635 1.00 18.42 66 TRP B N 1
ATOM 3237 C CA . TRP B 1 87 ? -13.981 20.423 96.419 1.00 19.42 66 TRP B CA 1
ATOM 3238 C C . TRP B 1 87 ? -14.236 20.005 97.885 1.00 20.32 66 TRP B C 1
ATOM 3239 O O . TRP B 1 87 ? -13.831 20.701 98.791 1.00 20.96 66 TRP B O 1
ATOM 3250 N N . GLU B 1 88 ? -14.888 18.878 98.107 1.00 21.26 67 GLU B N 1
ATOM 3251 C CA . GLU B 1 88 ? -15.222 18.468 99.473 1.00 23.19 67 GLU B CA 1
ATOM 3252 C C . GLU B 1 88 ? -13.985 18.119 100.220 1.00 24.14 67 GLU B C 1
ATOM 3253 O O . GLU B 1 88 ? -13.886 18.452 101.419 1.00 23.95 67 GLU B O 1
ATOM 3259 N N . GLY B 1 89 ? -13.004 17.486 99.563 1.00 22.09 68 GLY B N 1
ATOM 3260 C CA . GLY B 1 89 ? -11.769 17.145 100.208 1.00 24.82 68 GLY B CA 1
ATOM 3261 C C . GLY B 1 89 ? -10.944 18.375 100.554 1.00 23.09 68 GLY B C 1
ATOM 3262 O O . GLY B 1 89 ? -10.241 18.409 101.573 1.00 22.39 68 GLY B O 1
ATOM 3263 N N . LEU B 1 90 ? -10.959 19.375 99.658 1.00 20.66 69 LEU B N 1
ATOM 3264 C CA . LEU B 1 90 ? -10.267 20.631 99.912 1.00 20.58 69 LEU B CA 1
ATOM 3265 C C . LEU B 1 90 ? -10.892 21.350 101.114 1.00 21.86 69 LEU B C 1
ATOM 3266 O O . LEU B 1 90 ? -10.186 21.911 101.915 1.00 25.21 69 LEU B O 1
ATOM 3271 N N . ALA B 1 91 ? -12.205 21.330 101.213 1.00 20.10 70 ALA B N 1
ATOM 3272 C CA . ALA B 1 91 ? -12.909 21.989 102.311 1.00 22.40 70 ALA B CA 1
ATOM 3273 C C . ALA B 1 91 ? -12.585 21.288 103.631 1.00 26.36 70 ALA B C 1
ATOM 3274 O O . ALA B 1 91 ? -12.350 21.974 104.613 1.00 26.41 70 ALA B O 1
ATOM 3276 N N . ARG B 1 92 ? -12.517 19.955 103.636 1.00 25.56 71 ARG B N 1
ATOM 3277 C CA . ARG B 1 92 ? -12.181 19.189 104.869 1.00 27.77 71 ARG B CA 1
ATOM 3278 C C . ARG B 1 92 ? -10.791 19.529 105.332 1.00 29.53 71 ARG B C 1
ATOM 3279 O O . ARG B 1 92 ? -10.504 19.499 106.519 1.00 29.93 71 ARG B O 1
ATOM 3287 N N . ARG B 1 93 ? -9.906 19.914 104.421 1.00 29.55 72 ARG B N 1
ATOM 3288 C CA . ARG B 1 93 ? -8.563 20.312 104.785 1.00 29.54 72 ARG B CA 1
ATOM 3289 C C . ARG B 1 93 ? -8.403 21.795 105.154 1.00 26.74 72 ARG B C 1
ATOM 3290 O O . ARG B 1 93 ? -7.268 22.256 105.318 1.00 30.04 72 ARG B O 1
ATOM 3298 N N . GLY B 1 94 ? -9.482 22.533 105.289 1.00 27.74 73 GLY B N 1
ATOM 3299 C CA . GLY B 1 94 ? -9.356 23.960 105.597 1.00 27.28 73 GLY B CA 1
ATOM 3300 C C . GLY B 1 94 ? -8.798 24.782 104.460 1.00 29.78 73 GLY B C 1
ATOM 3301 O O . GLY B 1 94 ? -8.458 25.945 104.688 1.00 27.23 73 GLY B O 1
ATOM 3302 N N . LEU B 1 95 ? -8.788 24.247 103.224 1.00 24.17 74 LEU B N 1
ATOM 3303 C CA . LEU B 1 95 ? -8.332 25.057 102.044 1.00 26.36 74 LEU B CA 1
ATOM 3304 C C . LEU B 1 95 ? -9.380 25.801 101.271 1.00 23.82 74 LEU B C 1
ATOM 3305 O O . LEU B 1 95 ? -9.044 26.758 100.533 1.00 22.95 74 LEU B O 1
ATOM 3310 N N . LEU B 1 96 ? -10.649 25.437 101.442 1.00 23.01 75 LEU B N 1
ATOM 3311 C CA . LEU B 1 96 ? -11.749 26.053 100.690 1.00 24.31 75 LEU B CA 1
ATOM 3312 C C . LEU B 1 96 ? -12.936 26.351 101.584 1.00 23.73 75 LEU B C 1
ATOM 3313 O O . LEU B 1 96 ? -13.423 25.432 102.265 1.00 25.30 75 LEU B O 1
ATOM 3318 N N . ARG B 1 97 ? -13.431 27.575 101.503 1.00 20.53 76 ARG B N 1
ATOM 3319 C CA . ARG B 1 97 ? -14.608 27.990 102.204 1.00 22.99 76 ARG B CA 1
ATOM 3320 C C . ARG B 1 97 ? -15.735 27.889 101.216 1.00 23.14 76 ARG B C 1
ATOM 3321 O O . ARG B 1 97 ? -15.655 28.440 100.132 1.00 23.00 76 ARG B O 1
ATOM 3329 N N . VAL B 1 98 ? -16.825 27.216 101.607 1.00 20.67 77 VAL B N 1
ATOM 3330 C CA . VAL B 1 98 ? -18.023 27.128 100.796 1.00 22.68 77 VAL B CA 1
ATOM 3331 C C . VAL B 1 98 ? -19.172 27.824 101.494 1.00 26.53 77 VAL B C 1
ATOM 3332 O O . VAL B 1 98 ? -19.568 27.426 102.611 1.00 27.22 77 VAL B O 1
ATOM 3336 N N . GLU B 1 99 ? -19.692 28.867 100.895 1.00 23.69 78 GLU B N 1
ATOM 3337 C CA . GLU B 1 99 ? -20.798 29.606 101.520 1.00 30.01 78 GLU B CA 1
ATOM 3338 C C . GLU B 1 99 ? -21.721 29.985 100.405 1.00 31.81 78 GLU B C 1
ATOM 3339 O O . GLU B 1 99 ? -22.254 29.121 99.754 1.00 31.60 78 GLU B O 1
ATOM 3345 N N . GLU B 1 100 ? -21.878 31.251 100.143 1.00 36.80 79 GLU B N 1
ATOM 3346 C CA . GLU B 1 100 ? -22.592 31.692 98.966 1.00 46.31 79 GLU B CA 1
ATOM 3347 C C . GLU B 1 100 ? -21.697 31.566 97.722 1.00 43.31 79 GLU B C 1
ATOM 3348 O O . GLU B 1 100 ? -22.201 31.479 96.636 1.00 40.40 79 GLU B O 1
ATOM 3354 N N . GLY B 1 101 ? -20.386 31.512 97.895 1.00 38.63 80 GLY B N 1
ATOM 3355 C CA . GLY B 1 101 ? -19.485 31.205 96.790 1.00 35.58 80 GLY B CA 1
ATOM 3356 C C . GLY B 1 101 ? -18.421 30.249 97.230 1.00 33.88 80 GLY B C 1
ATOM 3357 O O . GLY B 1 101 ? -18.493 29.651 98.302 1.00 30.72 80 GLY B O 1
ATOM 3358 N N . LEU B 1 102 ? -17.405 30.089 96.412 1.00 28.53 81 LEU B N 1
ATOM 3359 C CA . LEU B 1 102 ? -16.309 29.207 96.710 1.00 25.40 81 LEU B CA 1
ATOM 3360 C C . LEU B 1 102 ? -15.011 29.985 96.930 1.00 27.96 81 LEU B C 1
ATOM 3361 O O . LEU B 1 102 ? -14.531 30.603 95.995 1.00 31.95 81 LEU B O 1
ATOM 3366 N N . ASP B 1 103 ? -14.470 30.062 98.142 1.00 22.12 82 ASP B N 1
ATOM 3367 C CA . ASP B 1 103 ? -13.275 30.943 98.338 1.00 24.13 82 ASP B CA 1
ATOM 3368 C C . ASP B 1 103 ? -12.115 30.156 98.872 1.00 21.82 82 ASP B C 1
ATOM 3369 O O . ASP B 1 103 ? -12.231 29.367 99.819 1.00 22.06 82 ASP B O 1
ATOM 3374 N N . LEU B 1 104 ? -10.943 30.333 98.256 1.00 19.89 83 LEU B N 1
ATOM 3375 C CA . LEU B 1 104 ? -9.748 29.658 98.730 1.00 21.99 83 LEU B CA 1
ATOM 3376 C C . LEU B 1 104 ? -9.279 30.278 100.052 1.00 22.31 83 LEU B C 1
ATOM 3377 O O . LEU B 1 104 ? -9.353 31.498 100.205 1.00 23.76 83 LEU B O 1
ATOM 3382 N N . LEU B 1 105 ? -8.820 29.453 100.972 1.00 21.91 84 LEU B N 1
ATOM 3383 C CA . LEU B 1 105 ? -8.401 29.911 102.304 1.00 23.35 84 LEU B CA 1
ATOM 3384 C C . LEU B 1 105 ? -6.935 29.922 102.517 1.00 26.33 84 LEU B C 1
ATOM 3385 O O . LEU B 1 105 ? -6.466 30.338 103.613 1.00 24.97 84 LEU B O 1
ATOM 3390 N N . ALA B 1 106 ? -6.198 29.451 101.518 1.00 22.86 85 ALA B N 1
ATOM 3391 C CA . ALA B 1 106 ? -4.789 29.477 101.536 1.00 25.83 85 ALA B CA 1
ATOM 3392 C C . ALA B 1 106 ? -4.215 29.793 100.176 1.00 25.39 85 ALA B C 1
ATOM 3393 O O . ALA B 1 106 ? -4.910 29.653 99.131 1.00 22.98 85 ALA B O 1
ATOM 3395 N N . GLU B 1 107 ? -2.940 30.146 100.180 1.00 26.27 86 GLU B N 1
ATOM 3396 C CA . GLU B 1 107 ? -2.197 30.323 98.915 1.00 32.56 86 GLU B CA 1
ATOM 3397 C C . GLU B 1 107 ? -1.931 28.935 98.355 1.00 29.87 86 GLU B C 1
ATOM 3398 O O . GLU B 1 107 ? -1.556 28.036 99.146 1.00 28.56 86 GLU B O 1
ATOM 3404 N N . VAL B 1 108 ? -2.126 28.701 97.041 1.00 27.34 87 VAL B N 1
ATOM 3405 C CA . VAL B 1 108 ? -1.953 27.341 96.499 1.00 28.88 87 VAL B CA 1
ATOM 3406 C C . VAL B 1 108 ? -0.993 27.239 95.307 1.00 31.44 87 VAL B C 1
ATOM 3407 O O . VAL B 1 108 ? -0.874 28.171 94.546 1.00 30.89 87 VAL B O 1
ATOM 3411 N N . PRO B 1 109 ? -0.322 26.091 95.141 1.00 34.89 88 PRO B N 1
ATOM 3412 C CA . PRO B 1 109 ? 0.619 25.940 94.004 1.00 36.84 88 PRO B CA 1
ATOM 3413 C C . PRO B 1 109 ? -0.143 25.479 92.775 1.00 35.09 88 PRO B C 1
ATOM 3414 O O . PRO B 1 109 ? -0.012 24.297 92.340 1.00 34.34 88 PRO B O 1
ATOM 3418 N N . ALA B 1 110 ? -0.943 26.393 92.218 1.00 26.83 89 ALA B N 1
ATOM 3419 C CA . ALA B 1 110 ? -1.745 26.042 91.075 1.00 23.49 89 ALA B CA 1
ATOM 3420 C C . ALA B 1 110 ? -1.776 27.192 90.098 1.00 24.17 89 ALA B C 1
ATOM 3421 O O . ALA B 1 110 ? -2.041 28.334 90.476 1.00 27.74 89 ALA B O 1
ATOM 3423 N N . PRO B 1 111 ? -1.566 26.919 88.810 1.00 22.84 90 PRO B N 1
ATOM 3424 C CA . PRO B 1 111 ? -1.609 28.028 87.886 1.00 21.92 90 PRO B CA 1
ATOM 3425 C C . PRO B 1 111 ? -3.019 28.631 87.674 1.00 24.11 90 PRO B C 1
ATOM 3426 O O . PRO B 1 111 ? -3.985 27.880 87.549 1.00 26.54 90 PRO B O 1
ATOM 3430 N N . ARG B 1 112 ? -3.148 29.961 87.602 1.00 25.19 91 ARG B N 1
ATOM 3431 C CA . ARG B 1 112 ? -4.376 30.549 87.068 1.00 27.92 91 ARG B CA 1
ATOM 3432 C C . ARG B 1 112 ? -4.524 30.216 85.604 1.00 32.69 91 ARG B C 1
ATOM 3433 O O . ARG B 1 112 ? -3.576 30.358 84.857 1.00 29.56 91 ARG B O 1
ATOM 3441 N N . PRO B 1 113 ? -5.719 29.818 85.188 1.00 31.77 92 PRO B N 1
ATOM 3442 C CA . PRO B 1 113 ? -5.973 29.663 83.775 1.00 29.97 92 PRO B CA 1
ATOM 3443 C C . PRO B 1 113 ? -5.746 31.005 83.034 1.00 28.28 92 PRO B C 1
ATOM 3444 O O . PRO B 1 113 ? -6.062 32.092 83.527 1.00 29.49 92 PRO B O 1
ATOM 3448 N N . GLY B 1 114 ? -5.076 30.916 81.918 1.00 26.02 93 GLY B N 1
ATOM 3449 C CA . GLY B 1 114 ? -4.792 32.117 81.143 1.00 27.08 93 GLY B CA 1
ATOM 3450 C C . GLY B 1 114 ? -6.002 32.681 80.412 1.00 31.81 93 GLY B C 1
ATOM 3451 O O . GLY B 1 114 ? -7.048 32.033 80.360 1.00 30.94 93 GLY B O 1
ATOM 3452 N N . GLU B 1 115 ? -5.819 33.856 79.783 1.00 32.07 94 GLU B N 1
ATOM 3453 C CA . GLU B 1 115 ? -6.913 34.656 79.256 1.00 32.43 94 GLU B CA 1
ATOM 3454 C C . GLU B 1 115 ? -6.631 35.056 77.830 1.00 33.77 94 GLU B C 1
ATOM 3455 O O . GLU B 1 115 ? -6.919 36.181 77.409 1.00 28.96 94 GLU B O 1
ATOM 3461 N N . ALA B 1 116 ? -6.098 34.117 77.052 1.00 30.45 95 ALA B N 1
ATOM 3462 C CA . ALA B 1 116 ? -5.727 34.467 75.691 1.00 30.21 95 ALA B CA 1
ATOM 3463 C C . ALA B 1 116 ? -6.686 34.059 74.606 1.00 30.39 95 ALA B C 1
ATOM 3464 O O . ALA B 1 116 ? -6.387 34.320 73.421 1.00 32.29 95 ALA B O 1
ATOM 3466 N N . ALA B 1 117 ? -7.841 33.455 74.929 1.00 27.10 96 ALA B N 1
ATOM 3467 C CA . ALA B 1 117 ? -8.890 33.210 73.857 1.00 33.56 96 ALA B CA 1
ATOM 3468 C C . ALA B 1 117 ? -9.258 34.451 73.049 1.00 34.74 96 ALA B C 1
ATOM 3469 O O . ALA B 1 117 ? -9.428 35.503 73.633 1.00 36.61 96 ALA B O 1
ATOM 3471 N N . CYS B 1 118 ? -9.348 34.307 71.710 1.00 32.49 97 CYS B N 1
ATOM 3472 C CA . CYS B 1 118 ? -9.749 35.405 70.831 1.00 34.41 97 CYS B CA 1
ATOM 3473 C C . CYS B 1 118 ? -11.230 35.723 71.105 1.00 37.37 97 CYS B C 1
ATOM 3474 O O . CYS B 1 118 ? -12.074 34.817 71.083 1.00 31.27 97 CYS B O 1
ATOM 3477 N N . PRO B 1 119 ? -11.550 37.003 71.381 1.00 41.93 98 PRO B N 1
ATOM 3478 C CA . PRO B 1 119 ? -12.941 37.341 71.748 1.00 44.69 98 PRO B CA 1
ATOM 3479 C C . PRO B 1 119 ? -13.879 37.323 70.546 1.00 40.81 98 PRO B C 1
ATOM 3480 O O . PRO B 1 119 ? -15.032 36.999 70.721 1.00 45.78 98 PRO B O 1
ATOM 3484 N N . ALA B 1 120 ? -13.353 37.584 69.349 1.00 39.66 99 ALA B N 1
ATOM 3485 C CA . ALA B 1 120 ? -14.113 37.616 68.106 1.00 41.00 99 ALA B CA 1
ATOM 3486 C C . ALA B 1 120 ? -14.770 36.260 67.745 1.00 40.28 99 ALA B C 1
ATOM 3487 O O . ALA B 1 120 ? -15.891 36.236 67.257 1.00 40.35 99 ALA B O 1
ATOM 3489 N N . CYS B 1 121 ? -14.084 35.142 68.003 1.00 34.73 100 CYS B N 1
ATOM 3490 C CA . CYS B 1 121 ? -14.590 33.819 67.655 1.00 31.94 100 CYS B CA 1
ATOM 3491 C C . CYS B 1 121 ? -14.809 32.992 68.880 1.00 34.76 100 CYS B C 1
ATOM 3492 O O . CYS B 1 121 ? -14.980 31.766 68.771 1.00 34.03 100 CYS B O 1
ATOM 3495 N N . GLU B 1 122 ? -14.795 33.631 70.061 1.00 34.74 101 GLU B N 1
ATOM 3496 C CA . GLU B 1 122 ? -14.990 32.916 71.275 1.00 38.42 101 GLU B CA 1
ATOM 3497 C C . GLU B 1 122 ? -13.984 31.750 71.374 1.00 35.96 101 GLU B C 1
ATOM 3498 O O . GLU B 1 122 ? -14.293 30.669 71.897 1.00 34.38 101 GLU B O 1
ATOM 3504 N N . GLY B 1 123 ? -12.758 31.998 70.918 1.00 30.99 102 GLY B N 1
ATOM 3505 C CA . GLY B 1 123 ? -11.671 31.029 71.004 1.00 29.76 102 GLY B CA 1
ATOM 3506 C C . GLY B 1 123 ? -11.714 29.888 69.992 1.00 30.21 102 GLY B C 1
ATOM 3507 O O . GLY B 1 123 ? -10.857 28.979 70.023 1.00 31.58 102 GLY B O 1
ATOM 3508 N N . ARG B 1 124 ? -12.696 29.891 69.099 1.00 27.78 103 ARG B N 1
ATOM 3509 C CA . ARG B 1 124 ? -12.860 28.741 68.160 1.00 27.25 103 ARG B CA 1
ATOM 3510 C C . ARG B 1 124 ? -11.907 28.810 66.962 1.00 29.98 103 ARG B C 1
ATOM 3511 O O . ARG B 1 124 ? -11.544 27.769 66.418 1.00 28.09 103 ARG B O 1
ATOM 3519 N N . GLY B 1 125 ? -11.539 30.034 66.540 1.00 28.93 104 GLY B N 1
ATOM 3520 C CA . GLY B 1 125 ? -10.794 30.231 65.277 1.00 28.52 104 GLY B CA 1
ATOM 3521 C C . GLY B 1 125 ? -11.624 30.165 63.985 1.00 30.65 104 GLY B C 1
ATOM 3522 O O . GLY B 1 125 ? -11.106 30.363 62.887 1.00 31.44 104 GLY B O 1
ATOM 3523 N N . LEU B 1 126 ? -12.905 29.844 64.126 1.00 29.08 105 LEU B N 1
ATOM 3524 C CA . LEU B 1 126 ? -13.867 29.723 63.013 1.00 34.01 105 LEU B CA 1
ATOM 3525 C C . LEU B 1 126 ? -15.131 30.508 63.344 1.00 35.07 105 LEU B C 1
ATOM 3526 O O . LEU B 1 126 ? -15.568 30.591 64.524 1.00 28.79 105 LEU B O 1
ATOM 3531 N N . VAL B 1 127 ? -15.696 31.078 62.291 1.00 35.11 106 VAL B N 1
ATOM 3532 C CA . VAL B 1 127 ? -16.915 31.911 62.402 1.00 36.51 106 VAL B CA 1
ATOM 3533 C C . VAL B 1 127 ? -17.932 31.406 61.364 1.00 37.35 106 VAL B C 1
ATOM 3534 O O . VAL B 1 127 ? -17.552 31.070 60.229 1.00 36.62 106 VAL B O 1
ATOM 3538 N N . GLY B 1 128 ? -19.199 31.299 61.760 1.00 36.53 107 GLY B N 1
ATOM 3539 C CA . GLY B 1 128 ? -20.243 30.777 60.874 1.00 34.75 107 GLY B CA 1
ATOM 3540 C C . GLY B 1 128 ? -20.811 31.740 59.845 1.00 36.82 107 GLY B C 1
ATOM 3541 O O . GLY B 1 128 ? -21.492 31.312 58.897 1.00 33.56 107 GLY B O 1
ATOM 3542 N N . GLU B 1 129 ? -20.533 33.032 60.018 1.00 39.00 108 GLU B N 1
ATOM 3543 C CA . GLU B 1 129 ? -21.088 34.104 59.191 1.00 41.58 108 GLU B CA 1
ATOM 3544 C C . GLU B 1 129 ? -20.905 34.009 57.663 1.00 44.47 108 GLU B C 1
ATOM 3545 O O . GLU B 1 129 ? -21.823 34.366 56.979 1.00 42.14 108 GLU B O 1
ATOM 3551 N N . ARG B 1 130 ? -19.761 33.546 57.135 1.00 39.77 109 ARG B N 1
ATOM 3552 C CA . ARG B 1 130 ? -19.524 33.505 55.680 1.00 38.08 109 ARG B CA 1
ATOM 3553 C C . ARG B 1 130 ? -20.020 32.252 55.056 1.00 32.97 109 ARG B C 1
ATOM 3554 O O . ARG B 1 130 ? -19.879 32.082 53.842 1.00 36.05 109 ARG B O 1
ATOM 3562 N N . LEU B 1 131 ? -20.592 31.330 55.830 1.00 29.12 110 LEU B N 1
ATOM 3563 C CA . LEU B 1 131 ? -21.210 30.165 55.228 1.00 28.93 110 LEU B CA 1
ATOM 3564 C C . LEU B 1 131 ? -22.057 30.490 53.974 1.00 29.23 110 LEU B C 1
ATOM 3565 O O . LEU B 1 131 ? -22.803 31.453 53.959 1.00 31.89 110 LEU B O 1
ATOM 3570 N N . PRO B 1 132 ? -21.970 29.668 52.933 1.00 28.32 111 PRO B N 1
ATOM 3571 C CA . PRO B 1 132 ? -22.777 29.944 51.709 1.00 29.83 111 PRO B CA 1
ATOM 3572 C C . PRO B 1 132 ? -24.278 29.856 52.008 1.00 33.91 111 PRO B C 1
ATOM 3573 O O . PRO B 1 132 ? -24.674 29.389 53.092 1.00 30.03 111 PRO B O 1
ATOM 3577 N N . GLY B 1 133 ? -25.101 30.240 51.034 1.00 30.91 112 GLY B N 1
ATOM 3578 C CA . GLY B 1 133 ? -26.542 30.064 51.137 1.00 30.18 112 GLY B CA 1
ATOM 3579 C C . GLY B 1 133 ? -27.243 30.969 52.129 1.00 31.77 112 GLY B C 1
ATOM 3580 O O . GLY B 1 133 ? -28.396 30.719 52.447 1.00 36.57 112 GLY B O 1
ATOM 3581 N N . ARG B 1 134 ? -26.581 31.988 52.655 1.00 28.78 113 ARG B N 1
ATOM 3582 C CA . ARG B 1 134 ? -27.157 32.806 53.714 1.00 32.59 113 ARG B CA 1
ATOM 3583 C C . ARG B 1 134 ? -27.531 31.916 54.924 1.00 29.26 113 ARG B C 1
ATOM 3584 O O . ARG B 1 134 ? -28.492 32.158 55.680 1.00 28.39 113 ARG B O 1
ATOM 3592 N N . ALA B 1 135 ? -26.732 30.895 55.095 1.00 26.32 114 ALA B N 1
ATOM 3593 C CA . ALA B 1 135 ? -27.051 29.843 56.056 1.00 26.37 114 ALA B CA 1
ATOM 3594 C C . ALA B 1 135 ? -27.111 30.362 57.468 1.00 26.75 114 ALA B C 1
ATOM 3595 O O . ALA B 1 135 ? -28.023 29.988 58.234 1.00 27.78 114 ALA B O 1
ATOM 3597 N N . ALA B 1 136 ? -26.209 31.268 57.823 1.00 26.21 115 ALA B N 1
ATOM 3598 C CA . ALA B 1 136 ? -26.220 31.744 59.164 1.00 28.15 115 ALA B CA 1
ATOM 3599 C C . ALA B 1 136 ? -27.559 32.434 59.476 1.00 32.17 115 ALA B C 1
ATOM 3600 O O . ALA B 1 136 ? -28.261 32.089 60.401 1.00 30.73 115 ALA B O 1
ATOM 3602 N N . GLU B 1 137 ? -27.974 33.340 58.622 1.00 32.69 116 GLU B N 1
ATOM 3603 C CA A GLU B 1 137 ? -29.153 34.157 58.915 0.50 33.15 116 GLU B CA 1
ATOM 3604 C CA B GLU B 1 137 ? -29.128 34.157 58.877 0.50 33.06 116 GLU B CA 1
ATOM 3605 C C . GLU B 1 137 ? -30.393 33.268 58.894 1.00 31.53 116 GLU B C 1
ATOM 3606 O O . GLU B 1 137 ? -31.275 33.397 59.756 1.00 31.02 116 GLU B O 1
ATOM 3617 N N . ARG B 1 138 ? -30.456 32.356 57.926 1.00 27.65 117 ARG B N 1
ATOM 3618 C CA . ARG B 1 138 ? -31.594 31.457 57.794 1.00 31.87 117 ARG B CA 1
ATOM 3619 C C . ARG B 1 138 ? -31.685 30.496 58.956 1.00 31.82 117 ARG B C 1
ATOM 3620 O O . ARG B 1 138 ? -32.783 30.248 59.490 1.00 28.19 117 ARG B O 1
ATOM 3628 N N . PHE B 1 139 ? -30.510 29.969 59.354 1.00 27.88 118 PHE B N 1
ATOM 3629 C CA . PHE B 1 139 ? -30.453 29.113 60.518 1.00 25.34 118 PHE B CA 1
ATOM 3630 C C . PHE B 1 139 ? -30.960 29.793 61.775 1.00 23.30 118 PHE B C 1
ATOM 3631 O O . PHE B 1 139 ? -31.691 29.152 62.558 1.00 23.79 118 PHE B O 1
ATOM 3639 N N . LEU B 1 140 ? -30.627 31.057 61.983 1.00 24.41 119 LEU B N 1
ATOM 3640 C CA . LEU B 1 140 ? -30.956 31.737 63.234 1.00 25.90 119 LEU B CA 1
ATOM 3641 C C . LEU B 1 140 ? -32.478 31.880 63.348 1.00 30.25 119 LEU B C 1
ATOM 3642 O O . LEU B 1 140 ? -32.995 31.820 64.434 1.00 29.50 119 LEU B O 1
ATOM 3647 N N . ALA B 1 141 ? -33.154 32.117 62.211 1.00 28.91 120 ALA B N 1
ATOM 3648 C CA . ALA B 1 141 ? -34.620 32.162 62.158 1.00 31.03 120 ALA B CA 1
ATOM 3649 C C . ALA B 1 141 ? -35.264 30.854 62.604 1.00 30.61 120 ALA B C 1
ATOM 3650 O O . ALA B 1 141 ? -36.174 30.878 63.421 1.00 30.84 120 ALA B O 1
ATOM 3652 N N . TRP B 1 142 ? -34.735 29.723 62.126 1.00 24.92 121 TRP B N 1
ATOM 3653 C CA . TRP B 1 142 ? -35.260 28.445 62.444 1.00 25.30 121 TRP B CA 1
ATOM 3654 C C . TRP B 1 142 ? -34.986 28.137 63.913 1.00 25.33 121 TRP B C 1
ATOM 3655 O O . TRP B 1 142 ? -35.798 27.512 64.573 1.00 25.00 121 TRP B O 1
ATOM 3666 N N . ALA B 1 143 ? -33.798 28.512 64.400 1.00 26.48 122 ALA B N 1
ATOM 3667 C CA . ALA B 1 143 ? -33.410 28.185 65.782 1.00 28.29 122 ALA B CA 1
ATOM 3668 C C . ALA B 1 143 ? -34.348 28.817 66.812 1.00 26.01 122 ALA B C 1
ATOM 3669 O O . ALA B 1 143 ? -34.618 28.213 67.844 1.00 26.47 122 ALA B O 1
ATOM 3671 N N . LYS B 1 144 ? -34.866 29.990 66.520 1.00 27.06 123 LYS B N 1
ATOM 3672 C CA . LYS B 1 144 ? -35.905 30.624 67.329 1.00 27.20 123 LYS B CA 1
ATOM 3673 C C . LYS B 1 144 ? -37.135 29.755 67.585 1.00 30.60 123 LYS B C 1
ATOM 3674 O O . LYS B 1 144 ? -37.811 29.952 68.566 1.00 28.89 123 LYS B O 1
ATOM 3680 N N . GLU B 1 145 ? -37.386 28.746 66.737 1.00 31.72 124 GLU B N 1
ATOM 3681 C CA . GLU B 1 145 ? -38.504 27.857 66.929 1.00 31.36 124 GLU B CA 1
ATOM 3682 C C . GLU B 1 145 ? -38.131 26.435 67.254 1.00 27.53 124 GLU B C 1
ATOM 3683 O O . GLU B 1 145 ? -38.980 25.567 67.240 1.00 25.77 124 GLU B O 1
ATOM 3689 N N . ARG B 1 146 ? -36.879 26.189 67.655 1.00 23.21 125 ARG B N 1
ATOM 3690 C CA . ARG B 1 146 ? -36.451 24.815 67.909 1.00 22.72 125 ARG B CA 1
ATOM 3691 C C . ARG B 1 146 ? -37.068 24.104 69.099 1.00 22.59 125 ARG B C 1
ATOM 3692 O O . ARG B 1 146 ? -37.464 24.755 70.070 1.00 24.85 125 ARG B O 1
ATOM 3700 N N . PRO B 1 147 ? -37.083 22.770 69.068 1.00 21.55 126 PRO B N 1
ATOM 3701 C CA . PRO B 1 147 ? -37.557 2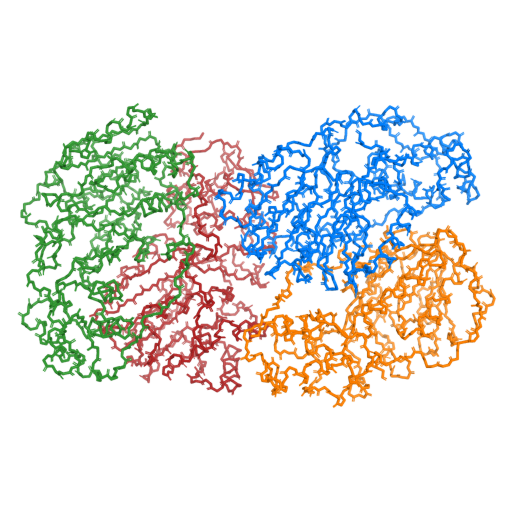1.958 70.237 1.00 22.77 126 PRO B CA 1
ATOM 3702 C C . PRO B 1 147 ? -36.697 22.158 71.453 1.00 25.22 126 PRO B C 1
ATOM 3703 O O . PRO B 1 147 ? -35.463 22.095 71.319 1.00 24.39 126 PRO B O 1
ATOM 3707 N N . GLU B 1 148 ? -37.290 22.437 72.600 1.00 23.55 127 GLU B N 1
ATOM 3708 C CA . GLU B 1 148 ? -36.500 22.708 73.789 1.00 27.00 127 GLU B CA 1
ATOM 3709 C C . GLU B 1 148 ? -35.856 21.418 74.251 1.00 23.64 127 GLU B C 1
ATOM 3710 O O . GLU B 1 148 ? -36.366 20.323 73.923 1.00 23.63 127 GLU B O 1
ATOM 3716 N N . ALA B 1 149 ? -34.722 21.509 74.963 1.00 19.70 128 ALA B N 1
ATOM 3717 C CA . ALA B 1 149 ? -34.042 20.307 75.385 1.00 20.70 128 ALA B CA 1
ATOM 3718 C C . ALA B 1 149 ? -34.772 19.579 76.542 1.00 22.87 128 ALA B C 1
ATOM 3719 O O . ALA B 1 149 ? -35.080 20.187 77.535 1.00 24.91 128 ALA B O 1
ATOM 3721 N N . ILE B 1 150 ? -34.984 18.289 76.390 1.00 20.69 129 ILE B N 1
ATOM 3722 C CA . ILE B 1 150 ? -35.598 17.457 77.429 1.00 22.94 129 ILE B CA 1
ATOM 3723 C C . ILE B 1 150 ? -34.745 16.369 77.994 1.00 20.28 129 ILE B C 1
ATOM 3724 O O . ILE B 1 150 ? -33.865 15.806 77.329 1.00 21.02 129 ILE B O 1
ATOM 3729 N N . GLN B 1 151 ? -35.001 16.059 79.257 1.00 20.78 130 GLN B N 1
ATOM 3730 C CA . GLN B 1 151 ? -34.217 15.120 80.023 1.00 21.82 130 GLN B CA 1
ATOM 3731 C C . GLN B 1 151 ? -34.363 13.723 79.496 1.00 22.64 130 GLN B C 1
ATOM 3732 O O . GLN B 1 151 ? -33.426 12.967 79.607 1.00 24.60 130 GLN B O 1
ATOM 3738 N N . ASP B 1 152 ? -35.469 13.417 78.801 1.00 24.78 131 ASP B N 1
ATOM 3739 C CA . ASP B 1 152 ? -35.716 12.023 78.403 1.00 27.84 131 ASP B CA 1
ATOM 3740 C C . ASP B 1 152 ? -34.626 11.540 77.465 1.00 25.87 131 ASP B C 1
ATOM 3741 O O . ASP B 1 152 ? -34.389 10.375 77.403 1.00 25.38 131 ASP B O 1
ATOM 3746 N N . PHE B 1 153 ? -33.982 12.433 76.736 1.00 23.88 132 PHE B N 1
ATOM 3747 C CA . PHE B 1 153 ? -32.937 12.013 75.770 1.00 24.94 132 PHE B CA 1
ATOM 3748 C C . PHE B 1 153 ? -31.580 12.648 76.086 1.00 23.71 132 PHE B C 1
ATOM 3749 O O . PHE B 1 153 ? -30.687 12.751 75.211 1.00 25.93 132 PHE B O 1
ATOM 3757 N N . ASP B 1 154 ? -31.419 13.139 77.309 1.00 23.54 133 ASP B N 1
ATOM 3758 C CA . ASP B 1 154 ? -30.168 13.754 77.761 1.00 23.94 133 ASP B CA 1
ATOM 3759 C C . ASP B 1 154 ? -29.783 14.945 76.852 1.00 23.99 133 ASP B C 1
ATOM 3760 O O . ASP B 1 154 ? -28.600 15.147 76.544 1.00 25.88 133 ASP B O 1
ATOM 3765 N N . GLN B 1 155 ? -30.765 15.703 76.403 1.00 20.07 134 GLN B N 1
ATOM 3766 C CA . GLN B 1 155 ? -30.556 16.807 75.449 1.00 20.61 134 GLN B CA 1
ATOM 3767 C C . GLN B 1 155 ? -29.984 18.069 76.100 1.00 20.78 134 GLN B C 1
ATOM 3768 O O . GLN B 1 155 ? -30.165 18.320 77.295 1.00 22.25 134 GLN B O 1
ATOM 3774 N N . GLY B 1 156 ? -29.283 18.851 75.272 1.00 21.29 135 GLY B N 1
ATOM 3775 C CA . GLY B 1 156 ? -28.821 20.161 75.631 1.00 19.64 135 GLY B CA 1
ATOM 3776 C C . GLY B 1 156 ? -28.078 20.665 74.442 1.00 21.57 135 GLY B C 1
ATOM 3777 O O . GLY B 1 156 ? -27.018 20.124 74.079 1.00 20.35 135 GLY B O 1
ATOM 3778 N N . TYR B 1 157 ? -28.673 21.633 73.776 1.00 18.57 136 TYR B N 1
ATOM 3779 C CA . TYR B 1 157 ? -28.130 22.110 72.543 1.00 20.39 136 TYR B CA 1
ATOM 3780 C C . TYR B 1 157 ? -27.071 23.164 72.717 1.00 21.22 136 TYR B C 1
ATOM 3781 O O . TYR B 1 157 ? -27.058 23.944 73.691 1.00 19.54 136 TYR B O 1
ATOM 3790 N N . VAL B 1 158 ? -26.170 23.179 71.748 1.00 20.28 137 VAL B N 1
ATOM 3791 C CA . VAL B 1 158 ? -25.160 24.255 71.655 1.00 21.01 137 VAL B CA 1
ATOM 3792 C C . VAL B 1 158 ? -25.774 25.585 71.216 1.00 19.40 137 VAL B C 1
ATOM 3793 O O . VAL B 1 158 ? -26.849 25.615 70.627 1.00 20.10 137 VAL B O 1
ATOM 3797 N N . THR B 1 159 ? -25.067 26.696 71.426 1.00 19.14 138 THR B N 1
ATOM 3798 C CA . THR B 1 159 ? -25.498 27.953 70.957 1.00 19.24 138 THR B CA 1
ATOM 3799 C C . THR B 1 159 ? -25.584 27.923 69.435 1.00 21.45 138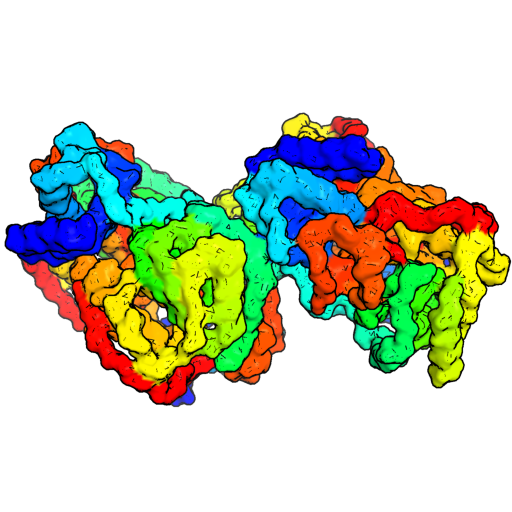 THR B C 1
ATOM 3800 O O . THR B 1 159 ? -24.853 27.146 68.763 1.00 20.73 138 THR B O 1
ATOM 3804 N N . PRO B 1 160 ? -26.466 28.726 68.860 1.00 21.36 139 PRO B N 1
ATOM 3805 C CA . PRO B 1 160 ? -26.556 28.756 67.393 1.00 22.98 139 PRO B CA 1
ATOM 3806 C C . PRO B 1 160 ? -25.207 29.017 66.723 1.00 22.52 139 PRO B C 1
ATOM 3807 O O . PRO B 1 160 ? -24.871 28.368 65.723 1.00 20.32 139 PRO B O 1
ATOM 3811 N N . GLU B 1 161 ? -24.409 29.909 67.285 1.00 19.87 140 GLU B N 1
ATOM 3812 C CA . GLU B 1 161 ? -23.065 30.130 66.676 1.00 23.95 140 GLU B CA 1
ATOM 3813 C C . GLU B 1 161 ? -22.136 28.953 66.759 1.00 21.00 140 GLU B C 1
ATOM 3814 O O . GLU B 1 161 ? -21.255 28.776 65.905 1.00 21.16 140 GLU B O 1
ATOM 3820 N N . SER B 1 162 ? -22.311 28.126 67.798 1.00 20.25 141 SER B N 1
ATOM 3821 C CA . SER B 1 162 ? -21.572 26.895 67.887 1.00 19.45 141 SER B CA 1
ATOM 3822 C C . SER B 1 162 ? -21.961 25.911 66.804 1.00 19.94 141 SER B C 1
ATOM 3823 O O . SER B 1 162 ? -21.078 25.204 66.281 1.00 20.19 141 SER B O 1
ATOM 3826 N N . THR B 1 163 ? -23.260 25.770 66.511 1.00 16.86 142 THR B N 1
ATOM 3827 C CA . THR B 1 163 ? -23.660 24.883 65.463 1.00 18.44 142 THR B CA 1
ATOM 3828 C C . THR B 1 163 ? -23.056 25.385 64.139 1.00 20.51 142 THR B C 1
ATOM 3829 O O . THR B 1 163 ? -22.571 24.617 63.311 1.00 17.56 142 THR B O 1
ATOM 3833 N N . LEU B 1 164 ? -23.180 26.681 63.890 1.00 17.87 143 LEU B N 1
ATOM 3834 C CA . LEU B 1 164 ? -22.715 27.228 62.656 1.00 20.45 143 LEU B CA 1
ATOM 3835 C C . LEU B 1 164 ? -21.200 27.117 62.529 1.00 20.52 143 LEU B C 1
ATOM 3836 O O . LEU B 1 164 ? -20.650 26.845 61.436 1.00 20.45 143 LEU B O 1
ATOM 3841 N N . ALA B 1 165 ? -20.500 27.279 63.639 1.00 18.12 144 ALA B N 1
ATOM 3842 C CA . ALA B 1 165 ? -19.058 27.105 63.609 1.00 17.90 144 ALA B CA 1
ATOM 3843 C C . ALA B 1 165 ? -18.646 25.679 63.290 1.00 17.86 144 ALA B C 1
ATOM 3844 O O . ALA B 1 165 ? -17.612 25.469 62.635 1.00 19.87 144 ALA B O 1
ATOM 3846 N N . ARG B 1 166 ? -19.373 24.713 63.867 1.00 16.93 145 ARG B N 1
ATOM 3847 C CA . ARG B 1 166 ? -19.130 23.330 63.618 1.00 18.83 145 ARG B CA 1
ATOM 3848 C C . ARG B 1 166 ? -19.261 23.038 62.139 1.00 18.85 145 ARG B C 1
ATOM 3849 O O . ARG B 1 166 ? -18.376 22.443 61.533 1.00 20.53 145 ARG B O 1
ATOM 3857 N N . VAL B 1 167 ? -20.362 23.453 61.552 1.00 18.21 146 VAL B N 1
ATOM 3858 C CA . VAL B 1 167 ? -20.579 23.286 60.115 1.00 18.98 146 VAL B CA 1
ATOM 3859 C C . VAL B 1 167 ? -19.512 24.035 59.271 1.00 19.28 146 VAL B C 1
ATOM 3860 O O . VAL B 1 167 ? -18.998 23.533 58.239 1.00 20.43 146 VAL B O 1
ATOM 3864 N N . ALA B 1 168 ? -19.094 25.186 59.745 1.00 19.05 147 ALA B N 1
ATOM 3865 C CA . ALA B 1 168 ? -18.035 25.932 59.045 1.00 20.50 147 ALA B CA 1
ATOM 3866 C C . ALA B 1 168 ? -16.678 25.250 59.093 1.00 19.81 147 ALA B C 1
ATOM 3867 O O . ALA B 1 168 ? -15.944 25.365 58.117 1.00 20.76 147 ALA B O 1
ATOM 3869 N N . LEU B 1 169 ? -16.395 24.488 60.141 1.00 18.97 148 LEU B N 1
ATOM 3870 C CA . LEU B 1 169 ? -15.165 23.659 60.204 1.00 18.61 148 LEU B CA 1
ATOM 3871 C C . LEU B 1 169 ? -15.228 22.587 59.080 1.00 19.01 148 LEU B C 1
ATOM 3872 O O . LEU B 1 169 ? -14.262 22.376 58.303 1.00 17.80 148 LEU B O 1
ATOM 3877 N N . ALA B 1 170 ? -16.400 21.986 58.927 1.00 18.74 149 ALA B N 1
ATOM 3878 C CA . ALA B 1 170 ? -16.639 20.999 57.876 1.00 18.68 149 ALA B CA 1
ATOM 3879 C C . ALA B 1 170 ? -16.528 21.602 56.451 1.00 18.94 149 ALA B C 1
ATOM 3880 O O . ALA B 1 170 ? -15.979 20.942 55.535 1.00 19.69 149 ALA B O 1
ATOM 3882 N N . TRP B 1 171 ? -17.033 22.815 56.268 1.00 18.78 150 TRP B N 1
ATOM 3883 C CA . TRP B 1 171 ? -16.911 23.553 55.028 1.00 18.51 150 TRP B CA 1
ATOM 3884 C C . TRP B 1 171 ? -15.441 23.725 54.678 1.00 19.60 150 TRP B C 1
ATOM 3885 O O . TRP B 1 171 ? -14.971 23.355 53.586 1.00 18.71 150 TRP B O 1
ATOM 3896 N N . ASN B 1 172 ? -14.703 24.222 55.644 1.00 20.53 151 ASN B N 1
ATOM 3897 C CA . ASN B 1 172 ? -13.253 24.439 55.469 1.00 21.07 151 ASN B CA 1
ATOM 3898 C C . ASN B 1 172 ? -12.438 23.243 55.152 1.00 20.19 151 ASN B C 1
ATOM 3899 O O . ASN B 1 172 ? -11.416 23.384 54.521 1.00 22.74 151 ASN B O 1
ATOM 3904 N N . TRP B 1 173 ? -12.843 22.081 55.639 1.00 18.60 152 TRP B N 1
ATOM 3905 C CA . TRP B 1 173 ? -12.162 20.844 55.390 1.00 18.90 152 TRP B CA 1
ATOM 3906 C C . TRP B 1 173 ? -12.682 20.068 54.166 1.00 22.29 152 TRP B C 1
ATOM 3907 O O . TRP B 1 173 ? -12.342 18.868 53.974 1.00 21.05 152 TRP B O 1
ATOM 3918 N N . GLY B 1 174 ? -13.537 20.711 53.370 1.00 21.25 153 GLY B N 1
ATOM 3919 C CA . GLY B 1 174 ? -14.132 20.038 52.186 1.00 21.65 153 GLY B CA 1
ATOM 3920 C C . GLY B 1 174 ? -15.084 18.897 52.445 1.00 20.85 153 GLY B C 1
ATOM 3921 O O . GLY B 1 174 ? -15.214 17.963 51.623 1.00 21.00 153 GLY B O 1
ATOM 3922 N N . ASP B 1 175 ? -15.731 18.915 53.608 1.00 18.32 154 ASP B N 1
ATOM 3923 C CA . ASP B 1 175 ? -16.564 17.789 53.995 1.00 18.95 154 ASP B CA 1
ATOM 3924 C C . ASP B 1 175 ? -18.027 18.012 53.743 1.00 19.01 154 ASP B C 1
ATOM 3925 O O . ASP B 1 175 ? -18.819 17.131 54.074 1.00 21.76 154 ASP B O 1
ATOM 3930 N N . LEU B 1 176 ? -18.409 19.148 53.143 1.00 20.52 155 LEU B N 1
ATOM 3931 C CA . LEU B 1 176 ? -19.814 19.364 52.777 1.00 20.56 155 LEU B CA 1
ATOM 3932 C C . LEU B 1 176 ? -20.149 19.278 51.306 1.00 24.62 155 LEU B C 1
ATOM 3933 O O . LEU B 1 176 ? -21.184 18.727 50.912 1.00 23.79 155 LEU B O 1
ATOM 3938 N N . GLU B 1 177 ? -19.334 19.935 50.485 1.00 25.51 156 GLU B N 1
ATOM 3939 C CA . GLU B 1 177 ? -19.705 20.160 49.105 1.00 27.15 156 GLU B CA 1
ATOM 3940 C C . GLU B 1 177 ? -19.809 18.875 48.305 1.00 27.58 156 GLU B C 1
ATOM 3941 O O . GLU B 1 177 ? -18.827 18.160 48.115 1.00 26.23 156 GLU B O 1
ATOM 3947 N N . GLY B 1 178 ? -21.029 18.586 47.818 1.00 26.49 157 GLY B N 1
ATOM 3948 C CA . GLY B 1 178 ? -21.276 17.357 47.099 1.00 28.55 157 GLY B CA 1
ATOM 3949 C C . GLY B 1 178 ? -21.190 16.094 47.912 1.00 29.30 157 GLY B C 1
ATOM 3950 O O . GLY B 1 178 ? -21.180 15.015 47.336 1.00 30.74 157 GLY B O 1
ATOM 3951 N N . LYS B 1 179 ? -21.155 16.170 49.248 1.00 23.82 158 LYS B N 1
ATOM 3952 C CA . LYS B 1 179 ? -21.041 14.971 50.026 1.00 24.29 158 LYS B CA 1
ATOM 3953 C C . LYS B 1 179 ? -22.398 14.530 50.602 1.00 25.09 158 LYS B C 1
ATOM 3954 O O . LYS B 1 179 ? -23.333 15.339 50.741 1.00 26.93 158 LYS B O 1
ATOM 3960 N N . GLU B 1 180 ? -22.410 13.305 51.057 1.00 22.16 159 GLU B N 1
ATOM 3961 C CA . GLU B 1 180 ? -23.513 12.629 51.722 1.00 26.15 159 GLU B CA 1
ATOM 3962 C C . GLU B 1 180 ? -23.194 12.766 53.207 1.00 22.67 159 GLU B C 1
ATOM 3963 O O . GLU B 1 180 ? -22.202 12.267 53.652 1.00 21.70 159 GLU B O 1
ATOM 3969 N N . VAL B 1 181 ? -24.072 13.429 53.948 1.00 21.66 160 VAL B N 1
ATOM 3970 C CA . VAL B 1 181 ? -23.835 13.798 55.358 1.00 19.64 160 VAL B CA 1
ATOM 3971 C C . VAL B 1 181 ? -24.811 13.060 56.264 1.00 19.98 160 VAL B C 1
ATOM 3972 O O . VAL B 1 181 ? -26.010 13.104 55.999 1.00 20.28 160 VAL B O 1
ATOM 3976 N N . LEU B 1 182 ? -24.325 12.343 57.281 1.00 19.80 161 LEU B N 1
ATOM 3977 C CA . LEU B 1 182 ? -25.150 11.736 58.327 1.00 20.07 161 LEU B CA 1
ATOM 3978 C C . LEU B 1 182 ? -24.993 12.475 59.664 1.00 22.00 161 LEU B C 1
ATOM 3979 O O . LEU B 1 182 ? -23.858 12.769 60.047 1.00 19.24 161 LEU B O 1
ATOM 3984 N N . VAL B 1 183 ? -26.108 12.798 60.347 1.00 20.69 162 VAL B N 1
ATOM 3985 C CA . VAL B 1 183 ? -26.039 13.435 61.688 1.00 18.53 162 VAL B CA 1
ATOM 3986 C C . VAL B 1 183 ? -26.670 12.454 62.662 1.00 21.05 162 VAL B C 1
ATOM 3987 O O . VAL B 1 183 ? -27.823 12.031 62.421 1.00 22.24 162 VAL B O 1
ATOM 3991 N N . LEU B 1 184 ? -25.951 12.025 63.685 1.00 17.75 163 LEU B N 1
ATOM 3992 C CA . LEU B 1 184 ? -26.408 11.043 64.653 1.00 20.53 163 LEU B CA 1
ATOM 3993 C C . LEU B 1 184 ? -26.767 11.737 65.968 1.00 22.05 163 LEU B C 1
ATOM 3994 O O . LEU B 1 184 ? -25.906 12.055 66.749 1.00 20.73 163 LEU B O 1
ATOM 3999 N N . GLY B 1 185 ? -28.033 11.992 66.187 1.00 21.65 164 GLY B N 1
ATOM 4000 C CA . GLY B 1 185 ? -28.470 12.898 67.277 1.00 21.60 164 GLY B CA 1
ATOM 4001 C C . GLY B 1 185 ? -28.474 14.302 66.738 1.00 23.93 164 GLY B C 1
ATOM 4002 O O . GLY B 1 185 ? -27.437 14.745 66.301 1.00 24.32 164 GLY B O 1
ATOM 4003 N N . ASP B 1 186 ? -29.587 15.060 66.825 1.00 20.91 165 ASP B N 1
ATOM 4004 C CA . ASP B 1 186 ? -29.549 16.396 66.320 1.00 23.38 165 ASP B CA 1
ATOM 4005 C C . ASP B 1 186 ? -30.297 17.482 67.032 1.00 18.50 165 ASP B C 1
ATOM 4006 O O . ASP B 1 186 ? -30.728 18.410 66.373 1.00 22.77 165 ASP B O 1
ATOM 4011 N N . ASP B 1 187 ? -30.294 17.466 68.354 1.00 21.17 166 ASP B N 1
ATOM 4012 C CA . ASP B 1 187 ? -30.795 18.669 69.092 1.00 20.97 166 ASP B CA 1
ATOM 4013 C C . ASP B 1 187 ? -30.105 19.944 68.681 1.00 21.57 166 ASP B C 1
ATOM 4014 O O . ASP B 1 187 ? -30.715 21.009 68.697 1.00 19.68 166 ASP B O 1
ATOM 4019 N N . ASP B 1 188 ? -28.794 19.847 68.348 1.00 20.35 167 ASP B N 1
ATOM 4020 C CA . ASP B 1 188 ? -28.014 20.975 67.826 1.00 19.66 167 ASP B CA 1
ATOM 4021 C C . ASP B 1 188 ? -28.424 21.539 66.458 1.00 19.79 167 ASP B C 1
ATOM 4022 O O . ASP B 1 188 ? -28.008 22.636 66.104 1.00 18.67 167 ASP B O 1
ATOM 4027 N N . LEU B 1 189 ? -29.224 20.784 65.689 1.00 20.14 168 LEU B N 1
ATOM 4028 C CA . LEU B 1 189 ? -29.739 21.182 64.369 1.00 21.36 168 LEU B CA 1
ATOM 4029 C C . LEU B 1 189 ? -28.593 21.319 63.365 1.00 19.73 168 LEU B C 1
ATOM 4030 O O . LEU B 1 189 ? -28.674 22.120 62.428 1.00 19.18 168 LEU B O 1
ATOM 4035 N N . THR B 1 190 ? -27.498 20.612 63.620 1.00 20.09 169 THR B N 1
ATOM 4036 C CA . THR B 1 190 ? -26.354 20.647 62.694 1.00 19.77 169 THR B CA 1
ATOM 4037 C C . THR B 1 190 ? -26.821 20.251 61.286 1.00 19.86 169 THR B C 1
ATOM 4038 O O . THR B 1 190 ? -26.384 20.824 60.307 1.00 19.98 169 THR B O 1
ATOM 4042 N N . GLY B 1 191 ? -27.747 19.292 61.184 1.00 20.74 170 GLY B N 1
ATOM 4043 C CA . GLY B 1 191 ? -28.218 18.839 59.866 1.00 22.36 170 GLY B CA 1
ATOM 4044 C C . GLY B 1 191 ? -28.926 19.902 59.090 1.00 22.79 170 GLY B C 1
ATOM 4045 O O . GLY B 1 191 ? -28.791 20.000 57.865 1.00 22.00 170 GLY B O 1
ATOM 4046 N N . LEU B 1 192 ? -29.714 20.718 59.813 1.00 21.50 171 LEU B N 1
ATOM 4047 C CA . LEU B 1 192 ? -30.296 21.867 59.209 1.00 23.78 171 LEU B CA 1
ATOM 4048 C C . LEU B 1 192 ? -29.286 22.936 58.798 1.00 24.05 171 LEU B C 1
ATOM 4049 O O . LEU B 1 192 ? -29.354 23.482 57.675 1.00 20.63 171 LEU B O 1
ATOM 4054 N N . ALA B 1 193 ? -28.320 23.249 59.672 1.00 20.28 172 ALA B N 1
ATOM 4055 C CA . ALA B 1 193 ? -27.322 24.196 59.281 1.00 20.14 172 ALA B CA 1
ATOM 4056 C C . ALA B 1 193 ? -26.532 23.725 58.051 1.00 20.09 172 ALA B C 1
ATOM 4057 O O . ALA B 1 193 ? -26.275 24.520 57.143 1.00 23.46 172 ALA B O 1
ATOM 4059 N N . ALA B 1 194 ? -26.182 22.460 58.021 1.00 19.20 173 ALA B N 1
ATOM 4060 C CA . ALA B 1 194 ? -25.444 21.936 56.895 1.00 20.86 173 ALA B CA 1
ATOM 4061 C C . ALA B 1 194 ? -26.242 21.974 55.617 1.00 24.54 173 ALA B C 1
ATOM 4062 O O . ALA B 1 194 ? -25.731 22.362 54.549 1.00 24.73 173 ALA B O 1
ATOM 4064 N N . ALA B 1 195 ? -27.500 21.576 55.719 1.00 23.69 174 ALA B N 1
ATOM 4065 C CA . ALA B 1 195 ? -28.360 21.655 54.498 1.00 25.53 174 ALA B CA 1
ATOM 4066 C C . ALA B 1 195 ? -28.584 23.084 53.971 1.00 27.42 174 ALA B C 1
ATOM 4067 O O . ALA B 1 195 ? -28.588 23.305 52.746 1.00 28.35 174 ALA B O 1
ATOM 4069 N N . LEU B 1 196 ? -28.762 24.051 54.865 1.00 25.96 175 LEU B N 1
ATOM 4070 C CA . LEU B 1 196 ? -28.910 25.449 54.486 1.00 26.66 175 LEU B CA 1
ATOM 4071 C C . LEU B 1 196 ? -27.743 26.036 53.675 1.00 26.75 175 LEU B C 1
ATOM 4072 O O . LEU B 1 196 ? -27.930 26.997 52.956 1.00 27.89 175 LEU B O 1
ATOM 4077 N N . THR B 1 197 ? -26.549 25.481 53.782 1.00 25.60 176 THR B N 1
ATOM 4078 C CA . THR B 1 197 ? -25.440 25.972 52.992 1.00 26.36 176 THR B CA 1
ATOM 4079 C C . THR B 1 197 ? -25.645 25.780 51.516 1.00 26.87 176 THR B C 1
ATOM 4080 O O . THR B 1 197 ? -24.957 26.448 50.717 1.00 27.19 176 THR B O 1
ATOM 4084 N N . GLY B 1 198 ? -26.468 24.785 51.188 1.00 26.34 177 GLY B N 1
ATOM 4085 C CA . GLY B 1 198 ? -26.645 24.335 49.802 1.00 29.59 177 GLY B CA 1
ATOM 4086 C C . GLY B 1 198 ? -25.494 23.471 49.352 1.00 29.26 177 GLY B C 1
ATOM 4087 O O . GLY B 1 198 ? -25.437 23.134 48.188 1.00 29.03 177 GLY B O 1
ATOM 4088 N N . LEU B 1 199 ? -24.546 23.107 50.233 1.00 27.60 178 LEU B N 1
ATOM 4089 C CA . LEU B 1 199 ? -23.369 22.362 49.781 1.00 25.29 178 LEU B CA 1
ATOM 4090 C C . LEU B 1 199 ? -23.615 20.892 49.702 1.00 22.65 178 LEU B C 1
ATOM 4091 O O . LEU B 1 199 ? -23.183 20.255 48.709 1.00 24.11 178 LEU B O 1
ATOM 4096 N N . PRO B 1 200 ? -24.226 20.274 50.744 1.00 22.40 179 PRO B N 1
ATOM 4097 C CA . PRO B 1 200 ? -24.299 18.816 50.625 1.00 21.78 179 PRO B CA 1
ATOM 4098 C C . PRO B 1 200 ? -25.151 18.277 49.529 1.00 24.07 179 PRO B C 1
ATOM 4099 O O . PRO B 1 200 ? -26.153 18.897 49.186 1.00 25.06 179 PRO B O 1
ATOM 4103 N N . LYS B 1 201 ? -24.840 17.076 49.061 1.00 25.45 180 LYS B N 1
ATOM 4104 C CA . LYS B 1 201 ? -25.702 16.433 48.077 1.00 28.50 180 LYS B CA 1
ATOM 4105 C C . LYS B 1 201 ? -26.931 15.943 48.824 1.00 27.80 180 LYS B C 1
ATOM 4106 O O . LYS B 1 201 ? -28.092 16.072 48.373 1.00 25.92 180 LYS B O 1
ATOM 4112 N N . ARG B 1 202 ? -26.718 15.378 50.015 1.00 25.35 181 ARG B N 1
ATOM 4113 C CA . ARG B 1 202 ? -27.894 15.158 50.866 1.00 26.95 181 ARG B CA 1
ATOM 4114 C C . ARG B 1 202 ? -27.518 15.108 52.343 1.00 23.97 181 ARG B C 1
ATOM 4115 O O . ARG B 1 202 ? -26.411 14.747 52.648 1.00 23.54 181 ARG B O 1
ATOM 4123 N N . VAL B 1 203 ? -28.478 15.385 53.223 1.00 22.29 182 VAL B N 1
ATOM 4124 C CA . VAL B 1 203 ? -28.255 15.217 54.675 1.00 20.08 182 VAL B CA 1
ATOM 4125 C C . VAL B 1 203 ? -29.298 14.290 55.248 1.00 22.14 182 VAL B C 1
ATOM 4126 O O . VAL B 1 203 ? -30.507 14.466 54.989 1.00 24.51 182 VAL B O 1
ATOM 4130 N N . VAL B 1 204 ? -28.871 13.307 55.976 1.00 20.72 183 VAL B N 1
ATOM 4131 C CA . VAL B 1 204 ? -29.743 12.388 56.685 1.00 21.27 183 VAL B CA 1
ATOM 4132 C C . VAL B 1 204 ? -29.523 12.544 58.202 1.00 23.17 183 VAL B C 1
ATOM 4133 O O . VAL B 1 204 ? -28.380 12.511 58.644 1.00 21.79 183 VAL B O 1
ATOM 4137 N N . VAL B 1 205 ? -30.610 12.722 58.983 1.00 20.80 184 VAL B N 1
ATOM 4138 C CA . VAL B 1 205 ? -30.494 12.805 60.418 1.00 20.81 184 VAL B CA 1
ATOM 4139 C C . VAL B 1 205 ? -31.166 11.654 61.117 1.00 20.98 184 VAL B C 1
ATOM 4140 O O . VAL B 1 205 ? -32.315 11.333 60.788 1.00 23.02 184 VAL B O 1
ATOM 4144 N N . LEU B 1 206 ? -30.539 11.047 62.119 1.00 19.94 185 LEU B N 1
ATOM 4145 C CA . LEU B 1 206 ? -31.148 10.049 62.960 1.00 21.34 185 LEU B CA 1
ATOM 4146 C C . LEU B 1 206 ? -31.316 10.628 64.361 1.00 23.41 185 LEU B C 1
ATOM 4147 O O . LEU B 1 206 ? -30.370 11.201 64.901 1.00 23.07 185 LEU B O 1
ATOM 4152 N N . ASP B 1 207 ? -32.483 10.432 65.006 1.00 20.42 186 ASP B N 1
ATOM 4153 C CA . ASP B 1 207 ? -32.600 10.839 66.443 1.00 20.59 186 ASP B CA 1
ATOM 4154 C C . ASP B 1 207 ? -33.692 9.962 67.081 1.00 23.16 186 ASP B C 1
ATOM 4155 O O . ASP B 1 207 ? -34.631 9.602 66.378 1.00 21.91 186 ASP B O 1
ATOM 4160 N N . ALA B 1 208 ? -33.568 9.646 68.353 1.00 22.00 187 ALA B N 1
ATOM 4161 C CA . ALA B 1 208 ? -34.586 8.836 69.045 1.00 22.97 187 ALA B CA 1
ATOM 4162 C C . ALA B 1 208 ? -35.824 9.727 69.369 1.00 22.64 187 ALA B C 1
ATOM 4163 O O . ALA B 1 208 ? -36.911 9.223 69.631 1.00 21.74 187 ALA B O 1
ATOM 4165 N N . ASP B 1 209 ? -35.646 11.048 69.347 1.00 21.59 188 ASP B N 1
ATOM 4166 C CA . ASP B 1 209 ? -36.707 11.987 69.744 1.00 24.24 188 ASP B CA 1
ATOM 4167 C C . ASP B 1 209 ? -37.536 12.370 68.525 1.00 22.07 188 ASP B C 1
ATOM 4168 O O . ASP B 1 209 ? -37.063 13.115 67.674 1.00 22.21 188 ASP B O 1
ATOM 4173 N N . PRO B 1 210 ? -38.832 11.931 68.447 1.00 23.59 189 PRO B N 1
ATOM 4174 C CA . PRO B 1 210 ? -39.616 12.365 67.339 1.00 23.64 189 PRO B CA 1
ATOM 4175 C C . PRO B 1 210 ? -39.795 13.875 67.177 1.00 22.27 189 PRO B C 1
ATOM 4176 O O . PRO B 1 210 ? -39.979 14.314 66.069 1.00 23.64 189 PRO B O 1
ATOM 4180 N N . ARG B 1 211 ? -39.636 14.694 68.223 1.00 23.64 190 ARG B N 1
ATOM 4181 C CA . ARG B 1 211 ? -39.727 16.115 68.011 1.00 20.71 190 ARG B CA 1
ATOM 4182 C C . ARG B 1 211 ? -38.639 16.655 67.142 1.00 22.34 190 ARG B C 1
ATOM 4183 O O . ARG B 1 211 ? -38.859 17.580 66.399 1.00 24.11 190 ARG B O 1
ATOM 4191 N N . ILE B 1 212 ? -37.433 16.129 67.299 1.00 21.18 191 ILE B N 1
ATOM 4192 C CA . ILE B 1 212 ? -36.304 16.578 66.514 1.00 21.92 191 ILE B CA 1
ATOM 4193 C C . ILE B 1 212 ? -36.541 16.187 65.056 1.00 22.00 191 ILE B C 1
ATOM 4194 O O . ILE B 1 212 ? -36.382 16.993 64.135 1.00 20.19 191 ILE B O 1
ATOM 4199 N N . VAL B 1 213 ? -36.949 14.949 64.879 1.00 24.01 192 VAL B N 1
ATOM 4200 C CA . VAL B 1 213 ? -37.213 14.447 63.523 1.00 23.03 192 VAL B CA 1
ATOM 4201 C C . VAL B 1 213 ? -38.275 15.260 62.837 1.00 24.79 192 VAL B C 1
ATOM 4202 O O . VAL B 1 213 ? -38.078 15.771 61.699 1.00 22.01 192 VAL B O 1
ATOM 4206 N N . ARG B 1 214 ? -39.415 15.465 63.513 1.00 23.40 193 ARG B N 1
ATOM 4207 C CA . ARG B 1 214 ? -40.460 16.265 62.877 1.00 23.52 193 ARG B CA 1
ATOM 4208 C C . ARG B 1 214 ? -40.060 17.695 62.561 1.00 24.34 193 ARG B C 1
ATOM 4209 O O . ARG B 1 214 ? -40.413 18.227 61.526 1.00 26.93 193 ARG B O 1
ATOM 4217 N N . PHE B 1 215 ? -39.305 18.342 63.471 1.00 22.21 194 PHE B N 1
ATOM 4218 C CA . PHE B 1 215 ? -38.855 19.694 63.198 1.00 20.65 194 PHE B CA 1
ATOM 4219 C C . PHE B 1 215 ? -37.983 19.775 61.924 1.00 22.35 194 PHE B C 1
ATOM 4220 O O . PHE B 1 215 ? -38.101 20.677 61.133 1.00 23.41 194 PHE B O 1
ATOM 4228 N N . LEU B 1 216 ? -37.057 18.843 61.796 1.00 23.37 195 LEU B N 1
ATOM 4229 C CA . LEU B 1 216 ? -36.159 18.808 60.646 1.00 22.51 195 LEU B CA 1
ATOM 4230 C C . LEU B 1 216 ? -36.958 18.534 59.355 1.00 23.38 195 LEU B C 1
ATOM 4231 O O . LEU B 1 216 ? -36.667 19.130 58.375 1.00 22.84 195 LEU B O 1
ATOM 4236 N N . GLU B 1 217 ? -37.938 17.643 59.427 1.00 25.62 196 GLU B N 1
ATOM 4237 C CA . GLU B 1 217 ? -38.787 17.344 58.237 1.00 29.42 196 GLU B CA 1
ATOM 4238 C C . GLU B 1 217 ? -39.569 18.582 57.839 1.00 28.36 196 GLU B C 1
ATOM 4239 O O . GLU B 1 217 ? -39.661 18.899 56.683 1.00 29.51 196 GLU B O 1
ATOM 4245 N N . ARG B 1 218 ? -40.071 19.295 58.835 1.00 28.65 197 ARG B N 1
ATOM 4246 C CA . ARG B 1 218 ? -40.782 20.511 58.627 1.00 27.87 197 ARG B CA 1
ATOM 4247 C C . ARG B 1 218 ? -39.918 21.547 57.979 1.00 27.52 197 ARG B C 1
ATOM 4248 O O . ARG B 1 218 ? -40.306 22.212 57.043 1.00 30.23 197 ARG B O 1
ATOM 4256 N N . ALA B 1 219 ? -38.709 21.752 58.490 1.00 23.61 198 ALA B N 1
ATOM 4257 C CA . ALA B 1 219 ? -37.863 22.751 57.899 1.00 21.67 198 ALA B CA 1
ATOM 4258 C C . ALA B 1 219 ? -37.385 22.345 56.499 1.00 21.46 198 ALA B C 1
ATOM 4259 O O . ALA B 1 219 ? -37.260 23.202 55.626 1.00 25.23 198 ALA B O 1
ATOM 4261 N N . ALA B 1 220 ? -37.173 21.048 56.298 1.00 24.52 199 ALA B N 1
ATOM 4262 C CA . ALA B 1 220 ? -36.695 20.568 54.994 1.00 26.47 199 ALA B CA 1
ATOM 4263 C C . ALA B 1 220 ? -37.719 20.912 53.920 1.00 28.44 199 ALA B C 1
ATOM 4264 O O . ALA B 1 220 ? -37.376 21.422 52.865 1.00 28.97 199 ALA B O 1
ATOM 4266 N N . LYS B 1 221 ? -38.977 20.638 54.221 1.00 31.04 200 LYS B N 1
ATOM 4267 C CA . LYS B 1 221 ? -40.062 20.929 53.245 1.00 32.62 200 LYS B CA 1
ATOM 4268 C C . LYS B 1 221 ? -40.226 22.403 53.006 1.00 35.04 200 LYS B C 1
ATOM 4269 O O . LYS B 1 221 ? -40.320 22.828 51.860 1.00 33.78 200 LYS B O 1
ATOM 4275 N N . ALA B 1 222 ? -40.163 23.205 54.078 1.00 33.39 201 ALA B N 1
ATOM 4276 C CA . ALA B 1 222 ? -40.338 24.642 53.963 1.00 30.61 201 ALA B CA 1
ATOM 4277 C C . ALA B 1 222 ? -39.303 25.328 53.124 1.00 37.20 201 ALA B C 1
ATOM 4278 O O . ALA B 1 222 ? -39.602 26.323 52.414 1.00 33.01 201 ALA B O 1
ATOM 4280 N N . GLU B 1 223 ? -38.071 24.840 53.247 1.00 35.04 202 GLU B N 1
ATOM 4281 C CA . GLU B 1 223 ? -36.927 25.464 52.620 1.00 37.08 202 GLU B CA 1
ATOM 4282 C C . GLU B 1 223 ? -36.600 24.712 51.319 1.00 35.91 202 GLU B C 1
ATOM 4283 O O . GLU B 1 223 ? -35.763 25.145 50.551 1.00 40.57 202 GLU B O 1
ATOM 4289 N N . GLY B 1 224 ? -37.207 23.550 51.123 1.00 33.80 203 GLY B N 1
ATOM 4290 C CA . GLY B 1 224 ? -36.920 22.784 49.939 1.00 34.77 203 GLY B CA 1
ATOM 4291 C C . GLY B 1 224 ? -35.489 22.305 49.933 1.00 36.01 203 GLY B C 1
ATOM 4292 O O . GLY B 1 224 ? -34.808 22.453 48.949 1.00 38.00 203 GLY B O 1
ATOM 4293 N N . LEU B 1 225 ? -35.049 21.670 51.017 1.00 31.91 204 LEU B N 1
ATOM 4294 C CA . LEU B 1 225 ? -33.658 21.214 51.138 1.00 31.46 204 LEU B CA 1
ATOM 4295 C C . LEU B 1 225 ? -33.620 19.711 50.992 1.00 29.94 204 LEU B C 1
ATOM 4296 O O . LEU B 1 225 ? -34.570 19.039 51.363 1.00 28.22 204 LEU B O 1
ATOM 4301 N N . PRO B 1 226 ? -32.458 19.159 50.571 1.00 27.91 205 PRO B N 1
ATOM 4302 C CA . PRO B 1 226 ? -32.270 17.707 50.503 1.00 30.12 205 PRO B CA 1
ATOM 4303 C C . PRO B 1 226 ? -31.886 17.148 51.852 1.00 29.13 205 PRO B C 1
ATOM 4304 O O . PRO B 1 226 ? -30.759 16.711 52.059 1.00 33.87 205 PRO B O 1
ATOM 4308 N N . LEU B 1 227 ? -32.796 17.253 52.788 1.00 25.31 206 LEU B N 1
ATOM 4309 C CA . LEU B 1 227 ? -32.604 16.931 54.227 1.00 24.21 206 LEU B CA 1
ATOM 4310 C C . LEU B 1 227 ? -33.702 16.006 54.618 1.00 25.35 206 LEU B C 1
ATOM 4311 O O . LEU B 1 227 ? -34.866 16.294 54.294 1.00 28.08 206 LEU B O 1
ATOM 4316 N N . GLU B 1 228 ? -33.382 14.885 55.233 1.00 26.64 207 GLU B N 1
ATOM 4317 C CA . GLU B 1 228 ? -34.419 13.975 55.751 1.00 28.00 207 GLU B CA 1
ATOM 4318 C C . GLU B 1 228 ? -34.045 13.510 57.125 1.00 28.28 207 GLU B C 1
ATOM 4319 O O . GLU B 1 228 ? -32.837 13.475 57.489 1.00 26.00 207 GLU B O 1
ATOM 4325 N N . ALA B 1 229 ? -35.040 13.117 57.891 1.00 24.77 208 ALA B N 1
ATOM 4326 C CA . ALA B 1 229 ? -34.807 12.661 59.265 1.00 25.75 208 ALA B CA 1
ATOM 4327 C C . ALA B 1 229 ? -35.630 11.487 59.566 1.00 26.21 208 ALA B C 1
ATOM 4328 O O . ALA B 1 229 ? -36.752 11.416 59.052 1.00 26.62 208 ALA B O 1
ATOM 4330 N N . HIS B 1 230 ? -35.163 10.680 60.507 1.00 22.26 209 HIS B N 1
ATOM 4331 C CA . HIS B 1 230 ? -35.779 9.427 60.853 1.00 23.98 209 HIS B CA 1
ATOM 4332 C C . HIS B 1 230 ? -35.653 9.097 62.300 1.00 24.53 209 HIS B C 1
ATOM 4333 O O . HIS B 1 230 ? -34.568 9.282 62.872 1.00 24.33 209 HIS B O 1
ATOM 4340 N N . VAL B 1 231 ? -36.720 8.587 62.929 1.00 23.24 210 VAL B N 1
ATOM 4341 C CA . VAL B 1 231 ? -36.663 8.118 64.254 1.00 23.37 210 VAL B CA 1
ATOM 4342 C C . VAL B 1 231 ? -35.910 6.814 64.313 1.00 26.92 210 VAL B C 1
ATOM 4343 O O . VAL B 1 231 ? -36.310 5.803 63.722 1.00 28.87 210 VAL B O 1
ATOM 4347 N N . HIS B 1 232 ? -34.836 6.827 65.096 1.00 24.09 211 HIS B N 1
ATOM 4348 C CA . HIS B 1 232 ? -34.008 5.674 65.269 1.00 27.14 211 HIS B CA 1
ATOM 4349 C C . HIS B 1 232 ? -33.343 5.712 66.627 1.00 25.29 211 HIS B C 1
ATOM 4350 O O . HIS B 1 232 ? -32.754 6.702 66.951 1.00 26.13 211 HIS B O 1
ATOM 4357 N N . ASP B 1 233 ? -33.466 4.664 67.395 1.00 21.49 212 ASP B N 1
ATOM 4358 C CA . ASP B 1 233 ? -32.697 4.476 68.623 1.00 26.27 212 ASP B CA 1
ATOM 4359 C C . ASP B 1 233 ? -31.318 3.879 68.283 1.00 26.34 212 ASP B C 1
ATOM 4360 O O . ASP B 1 233 ? -31.192 2.753 67.776 1.00 25.87 212 ASP B O 1
ATOM 4365 N N . LEU B 1 234 ? -30.250 4.600 68.588 1.00 24.03 213 LEU B N 1
ATOM 4366 C CA . LEU B 1 234 ? -28.920 4.141 68.190 1.00 23.78 213 LEU B CA 1
ATOM 4367 C C . LEU B 1 234 ? -28.434 2.944 69.005 1.00 26.46 213 LEU B C 1
ATOM 4368 O O . LEU B 1 234 ? -27.376 2.436 68.731 1.00 30.17 213 LEU B O 1
ATOM 4373 N N . ARG B 1 235 ? -29.185 2.500 70.020 1.00 26.74 214 ARG B N 1
ATOM 4374 C CA . ARG B 1 235 ? -28.878 1.240 70.648 1.00 31.31 214 ARG B CA 1
ATOM 4375 C C . ARG B 1 235 ? -29.167 0.101 69.680 1.00 30.68 214 ARG B C 1
ATOM 4376 O O . ARG B 1 235 ? -28.512 -0.931 69.782 1.00 31.60 214 ARG B O 1
ATOM 4384 N N . GLU B 1 236 ? -30.096 0.290 68.742 1.00 31.51 215 GLU B N 1
ATOM 4385 C CA . GLU B 1 236 ? -30.372 -0.762 67.767 1.00 33.04 215 GLU B CA 1
ATOM 4386 C C . GLU B 1 236 ? -29.423 -0.635 66.564 1.00 34.61 215 GLU B C 1
ATOM 4387 O O . GLU B 1 236 ? -28.930 0.495 66.265 1.00 31.70 215 GLU B O 1
ATOM 4393 N N . PRO B 1 237 ? -29.247 -1.735 65.811 1.00 30.20 216 PRO B N 1
ATOM 4394 C CA . PRO B 1 237 ? -28.408 -1.684 64.606 1.00 30.02 216 PRO B CA 1
ATOM 4395 C C . PRO B 1 237 ? -28.789 -0.644 63.622 1.00 28.97 216 PRO B C 1
ATOM 4396 O O . PRO B 1 237 ? -29.945 -0.295 63.499 1.00 30.36 216 PRO B O 1
ATOM 4400 N N . LEU B 1 238 ? -27.797 -0.120 62.919 1.00 30.58 217 LEU B N 1
ATOM 4401 C CA . LEU B 1 238 ? -28.037 0.843 61.874 1.00 33.28 217 LEU B CA 1
ATOM 4402 C C . LEU B 1 238 ? -28.721 0.059 60.742 1.00 37.94 217 LEU B C 1
ATOM 4403 O O . LEU B 1 238 ? -28.264 -1.013 60.363 1.00 35.55 217 LEU B O 1
ATOM 4408 N N . PRO B 1 239 ? -29.836 0.549 60.224 1.00 39.55 218 PRO B N 1
ATOM 4409 C CA . PRO B 1 239 ? -30.378 -0.061 58.998 1.00 41.97 218 PRO B CA 1
ATOM 4410 C C . PRO B 1 239 ? -29.316 -0.132 57.879 1.00 41.78 218 PRO B C 1
ATOM 4411 O O . PRO B 1 239 ? -28.439 0.776 57.807 1.00 34.04 218 PRO B O 1
ATOM 4415 N N . GLU B 1 240 ? -29.381 -1.183 57.053 1.00 33.69 219 GLU B N 1
ATOM 4416 C CA . GLU B 1 240 ? -28.426 -1.394 55.978 1.00 37.73 219 GLU B CA 1
ATOM 4417 C C . GLU B 1 240 ? -28.318 -0.234 55.046 1.00 33.57 219 GLU B C 1
ATOM 4418 O O . GLU B 1 240 ? -27.249 0.033 54.560 1.00 37.38 219 GLU B O 1
ATOM 4424 N N . ALA B 1 241 ? -29.397 0.470 54.796 1.00 35.50 220 ALA B N 1
ATOM 4425 C CA . ALA B 1 241 ? -29.357 1.571 53.897 1.00 35.14 220 ALA B CA 1
ATOM 4426 C C . ALA B 1 241 ? -28.337 2.642 54.273 1.00 37.55 220 ALA B C 1
ATOM 4427 O O . ALA B 1 241 ? -27.940 3.439 53.427 1.00 32.76 220 ALA B O 1
ATOM 4429 N N . TRP B 1 242 ? -28.023 2.736 55.563 1.00 34.21 221 TRP B N 1
ATOM 4430 C CA . TRP B 1 242 ? -27.072 3.730 56.042 1.00 32.12 221 TRP B CA 1
ATOM 4431 C C . TRP B 1 242 ? -25.682 3.179 56.357 1.00 30.34 221 TRP B C 1
ATOM 4432 O O . TRP B 1 242 ? -24.805 3.925 56.738 1.00 27.69 221 TRP B O 1
ATOM 4443 N N . VAL B 1 243 ? -25.466 1.886 56.188 1.00 29.25 222 VAL B N 1
ATOM 4444 C CA . VAL B 1 243 ? -24.203 1.321 56.439 1.00 28.24 222 VAL B CA 1
ATOM 4445 C C . VAL B 1 243 ? -23.295 1.614 55.238 1.00 27.70 222 VAL B C 1
ATOM 4446 O O . VAL B 1 243 ? -23.681 1.397 54.076 1.00 26.83 222 VAL B O 1
ATOM 4450 N N . HIS B 1 244 ? -22.062 2.102 55.533 1.00 23.89 223 HIS B N 1
ATOM 4451 C CA . HIS B 1 244 ? -21.081 2.484 54.508 1.00 24.98 223 HIS B CA 1
ATOM 4452 C C . HIS B 1 244 ? -21.693 3.285 53.370 1.00 26.80 223 HIS B C 1
ATOM 4453 O O . HIS B 1 244 ? -21.415 3.037 52.201 1.00 29.66 223 HIS B O 1
ATOM 4460 N N . ALA B 1 245 ? -22.494 4.284 53.704 1.00 25.57 224 ALA B N 1
ATOM 4461 C CA . ALA B 1 245 ? -23.243 5.079 52.781 1.00 24.77 224 ALA B CA 1
ATOM 4462 C C . ALA B 1 245 ? -22.908 6.537 52.766 1.00 24.66 224 ALA B C 1
ATOM 4463 O O . ALA B 1 245 ? -23.445 7.232 51.975 1.00 24.18 224 ALA B O 1
ATOM 4465 N N . PHE B 1 246 ? -22.027 7.022 53.650 1.00 22.59 225 PHE B N 1
ATOM 4466 C CA . PHE B 1 246 ? -21.919 8.463 53.830 1.00 22.78 225 PHE B CA 1
ATOM 4467 C C . PHE B 1 246 ? -20.459 8.890 53.734 1.00 20.33 225 PHE B C 1
ATOM 4468 O O . PHE B 1 246 ? -19.591 8.106 53.921 1.00 22.19 225 PHE B O 1
ATOM 4476 N N . HIS B 1 247 ? -20.232 10.129 53.405 1.00 20.74 226 HIS B N 1
ATOM 4477 C CA . HIS B 1 247 ? -18.886 10.718 53.357 1.00 20.73 226 HIS B CA 1
ATOM 4478 C C . HIS B 1 247 ? -18.505 11.472 54.641 1.00 21.12 226 HIS B C 1
ATOM 4479 O O . HIS B 1 247 ? -17.318 11.668 54.927 1.00 20.06 226 HIS B O 1
ATOM 4486 N N . THR B 1 248 ? -19.498 11.960 55.353 1.00 19.25 227 THR B N 1
ATOM 4487 C CA . THR B 1 248 ? -19.235 12.817 56.496 1.00 18.69 227 THR B CA 1
ATOM 4488 C C . THR B 1 248 ? -20.253 12.500 57.586 1.00 19.60 227 THR B C 1
ATOM 4489 O O . THR B 1 248 ? -21.427 12.279 57.258 1.00 19.28 227 THR B O 1
ATOM 4493 N N . PHE B 1 249 ? -19.840 12.432 58.854 1.00 17.49 228 PHE B N 1
ATOM 4494 C CA . PHE B 1 249 ? -20.885 12.357 59.923 1.00 17.47 228 PHE B CA 1
ATOM 4495 C C . PHE B 1 249 ? -20.621 13.408 60.989 1.00 18.70 228 PHE B C 1
ATOM 4496 O O . PHE B 1 249 ? -19.474 13.871 61.145 1.00 19.41 228 PHE B O 1
ATOM 4504 N N . PHE B 1 250 ? -21.689 13.793 61.665 1.00 16.66 229 PHE B N 1
ATOM 4505 C CA . PHE B 1 250 ? -21.597 14.660 62.850 1.00 15.69 229 PHE B CA 1
ATOM 4506 C C . PHE B 1 250 ? -22.358 14.022 63.988 1.00 16.52 229 PHE B C 1
ATOM 4507 O O . PHE B 1 250 ? -23.463 13.503 63.815 1.00 18.24 229 PHE B O 1
ATOM 4515 N N . THR B 1 251 ? -21.825 14.088 65.208 1.00 17.14 230 THR B N 1
ATOM 4516 C CA . THR B 1 251 ? -22.529 13.647 66.358 1.00 16.78 230 THR B CA 1
ATOM 4517 C C . THR B 1 251 ? -21.973 14.360 67.601 1.00 19.24 230 THR B C 1
ATOM 4518 O O . THR B 1 251 ? -20.761 14.704 67.647 1.00 18.14 230 THR B O 1
ATOM 4522 N N . ASP B 1 252 ? -22.832 14.531 68.614 1.00 19.36 231 ASP B N 1
ATOM 4523 C CA . ASP B 1 252 ? -22.459 15.110 69.910 1.00 18.13 231 ASP B CA 1
ATOM 4524 C C . ASP B 1 252 ? -22.953 14.153 70.976 1.00 19.19 231 ASP B C 1
ATOM 4525 O O . ASP B 1 252 ? -24.041 14.339 71.484 1.00 21.47 231 ASP B O 1
ATOM 4530 N N . PRO B 1 253 ? -22.165 13.112 71.258 1.00 18.43 232 PRO B N 1
ATOM 4531 C CA . PRO B 1 253 ? -22.717 11.936 71.866 1.00 20.91 232 PRO B CA 1
ATOM 4532 C C . PRO B 1 253 ? -22.797 11.867 73.347 1.00 19.99 232 PRO B C 1
ATOM 4533 O O . PRO B 1 253 ? -22.108 12.626 74.021 1.00 21.93 232 PRO B O 1
ATOM 4537 N N . VAL B 1 254 ? -23.622 10.941 73.850 1.00 19.50 233 VAL B N 1
ATOM 4538 C CA . VAL B 1 254 ? -23.514 10.487 75.223 1.00 19.73 233 VAL B CA 1
ATOM 4539 C C . VAL B 1 254 ? -22.130 9.883 75.426 1.00 21.36 233 VAL B C 1
ATOM 4540 O O . VAL B 1 254 ? -21.593 9.202 74.536 1.00 24.14 233 VAL B O 1
ATOM 4544 N N . GLU B 1 255 ? -21.529 10.103 76.584 1.00 19.93 234 GLU B N 1
ATOM 4545 C CA . GLU B 1 255 ? -20.016 9.919 76.730 1.00 21.34 234 GLU B CA 1
ATOM 4546 C C . GLU B 1 255 ? -19.560 8.750 77.582 1.00 20.81 234 GLU B C 1
ATOM 4547 O O . GLU B 1 255 ? -18.413 8.579 77.835 1.00 22.37 234 GLU B O 1
ATOM 4553 N N . GLY B 1 256 ? -20.480 7.914 78.032 1.00 22.68 235 GLY B N 1
ATOM 4554 C CA . GLY B 1 256 ? -20.074 6.653 78.558 1.00 22.51 235 GLY B CA 1
ATOM 4555 C C . GLY B 1 256 ? -19.529 5.815 77.397 1.00 22.90 235 GLY B C 1
ATOM 4556 O O . GLY B 1 256 ? -19.856 6.082 76.262 1.00 22.46 235 GLY B O 1
ATOM 4557 N N . PRO B 1 257 ? -18.721 4.806 77.675 1.00 25.82 236 PRO B N 1
ATOM 4558 C CA . PRO B 1 257 ? -18.151 4.010 76.564 1.00 25.75 236 PRO B CA 1
ATOM 4559 C C . PRO B 1 257 ? -19.183 3.393 75.650 1.00 24.17 236 PRO B C 1
ATOM 4560 O O . PRO B 1 257 ? -19.027 3.407 74.454 1.00 23.53 236 PRO B O 1
ATOM 4564 N N . LEU B 1 258 ? -20.275 2.863 76.221 1.00 26.33 237 LEU B N 1
ATOM 4565 C CA . LEU B 1 258 ? -21.450 2.431 75.422 1.00 27.92 237 LEU B CA 1
ATOM 4566 C C . LEU B 1 258 ? -22.088 3.515 74.630 1.00 24.57 237 LEU B C 1
ATOM 4567 O O . LEU B 1 258 ? -22.471 3.316 73.490 1.00 23.74 237 LEU B O 1
ATOM 4572 N N . GLY B 1 259 ? -22.193 4.712 75.169 1.00 22.28 238 GLY B N 1
ATOM 4573 C CA . GLY B 1 259 ? -22.736 5.769 74.338 1.00 20.23 238 GLY B CA 1
ATOM 4574 C C . GLY B 1 259 ? -21.810 6.152 73.160 1.00 20.23 238 GLY B C 1
ATOM 4575 O O . GLY B 1 259 ? -22.238 6.495 72.072 1.00 22.62 238 GLY B O 1
ATOM 4576 N N . LEU B 1 260 ? -20.521 6.142 73.398 1.00 20.29 239 LEU B N 1
ATOM 4577 C CA . LEU B 1 260 ? -19.580 6.389 72.328 1.00 20.93 239 LEU B CA 1
ATOM 4578 C C . LEU B 1 260 ? -19.659 5.293 71.288 1.00 19.50 239 LEU B C 1
ATOM 4579 O O . LEU B 1 260 ? -19.609 5.576 70.082 1.00 19.69 239 LEU B O 1
ATOM 4584 N N . GLN B 1 261 ? -19.852 4.058 71.719 1.00 21.57 240 GLN B N 1
ATOM 4585 C CA . GLN B 1 261 ? -20.070 2.995 70.713 1.00 24.06 240 GLN B CA 1
ATOM 4586 C C . GLN B 1 261 ? -21.375 3.202 69.906 1.00 26.30 240 GLN B C 1
ATOM 4587 O O . GLN B 1 261 ? -21.374 3.103 68.656 1.00 25.82 240 GLN B O 1
ATOM 4593 N N . ALA B 1 262 ? -22.464 3.581 70.589 1.00 23.94 241 ALA B N 1
ATOM 4594 C CA . ALA B 1 262 ? -23.763 3.735 69.937 1.00 23.49 241 ALA B CA 1
ATOM 4595 C C . ALA B 1 262 ? -23.813 4.897 68.940 1.00 26.02 241 ALA B C 1
ATOM 4596 O O . ALA B 1 262 ? -24.539 4.866 67.911 1.00 23.11 241 ALA B O 1
ATOM 4598 N N . PHE B 1 263 ? -23.085 5.955 69.266 1.00 20.36 242 PHE B N 1
ATOM 4599 C CA . PHE B 1 263 ? -23.083 7.152 68.453 1.00 21.48 242 PHE B CA 1
ATOM 4600 C C . PHE B 1 263 ? -21.877 7.225 67.507 1.00 19.50 242 PHE B C 1
ATOM 4601 O O . PHE B 1 263 ? -22.022 7.331 66.300 1.00 21.20 242 PHE B O 1
ATOM 4609 N N . VAL B 1 264 ? -20.669 7.175 68.043 1.00 20.06 243 VAL B N 1
ATOM 4610 C CA . VAL B 1 264 ? -19.463 7.372 67.200 1.00 19.58 243 VAL B CA 1
ATOM 4611 C C . VAL B 1 264 ? -19.146 6.106 66.403 1.00 19.74 243 VAL B C 1
ATOM 4612 O O . VAL B 1 264 ? -18.853 6.152 65.198 1.00 22.16 243 VAL B O 1
ATOM 4616 N N . GLY B 1 265 ? -19.228 4.996 67.065 1.00 19.86 244 GLY B N 1
ATOM 4617 C CA . GLY B 1 265 ? -19.085 3.706 66.347 1.00 22.02 244 GLY B CA 1
ATOM 4618 C C . GLY B 1 265 ? -20.082 3.505 65.260 1.00 22.28 244 GLY B C 1
ATOM 4619 O O . GLY B 1 265 ? -19.708 3.027 64.185 1.00 23.07 244 GLY B O 1
ATOM 4620 N N . ARG B 1 266 ? -21.356 3.928 65.428 1.00 22.97 245 ARG B N 1
ATOM 4621 C CA . ARG B 1 266 ? -22.278 3.824 64.326 1.00 23.80 245 ARG B CA 1
ATOM 4622 C C . ARG B 1 266 ? -21.884 4.803 63.233 1.00 24.80 245 ARG B C 1
ATOM 4623 O O . ARG B 1 266 ? -21.996 4.496 62.076 1.00 23.61 245 ARG B O 1
ATOM 4631 N N . GLY B 1 267 ? -21.442 5.989 63.631 1.00 20.68 246 GLY B N 1
ATOM 4632 C CA . GLY B 1 267 ? -20.870 6.961 62.699 1.00 21.24 246 GLY B CA 1
ATOM 4633 C C . GLY B 1 267 ? -19.803 6.349 61.785 1.00 18.67 246 GLY B C 1
ATOM 4634 O O . GLY B 1 267 ? -19.879 6.520 60.556 1.00 20.82 246 GLY B O 1
ATOM 4635 N N . LEU B 1 268 ? -18.870 5.669 62.404 1.00 19.93 247 LEU B N 1
ATOM 4636 C CA . LEU B 1 268 ? -17.685 5.116 61.728 1.00 21.22 247 LEU B CA 1
ATOM 4637 C C . LEU B 1 268 ? -18.205 4.064 60.721 1.00 23.45 247 LEU B C 1
ATOM 4638 O O . LEU B 1 268 ? -17.755 4.008 59.547 1.00 21.85 247 LEU B O 1
ATOM 4643 N N . LEU B 1 269 ? -19.177 3.284 61.184 1.00 23.48 248 LEU B N 1
ATOM 4644 C CA . LEU B 1 269 ? -19.774 2.228 60.341 1.00 25.10 248 LEU B CA 1
ATOM 4645 C C . LEU B 1 269 ? -20.558 2.805 59.212 1.00 24.02 248 LEU B C 1
ATOM 4646 O O . LEU B 1 269 ? -20.624 2.231 58.107 1.00 22.88 248 LEU B O 1
ATOM 4651 N N . ALA B 1 270 ? -21.146 3.981 59.405 1.00 19.66 249 ALA B N 1
ATOM 4652 C CA . ALA B 1 270 ? -21.841 4.670 58.351 1.00 19.33 249 ALA B CA 1
ATOM 4653 C C . ALA B 1 270 ? -20.972 5.278 57.250 1.00 22.26 249 ALA B C 1
ATOM 4654 O O . ALA B 1 270 ? -21.483 5.544 56.109 1.00 22.47 249 ALA B O 1
ATOM 4656 N N . LEU B 1 271 ? -19.692 5.521 57.530 1.00 22.02 250 LEU B N 1
ATOM 4657 C CA . LEU B 1 271 ? -18.855 6.156 56.500 1.00 20.97 250 LEU B CA 1
ATOM 4658 C C . LEU B 1 271 ? -18.453 5.105 55.425 1.00 20.23 250 LEU B C 1
ATOM 4659 O O . LEU B 1 271 ? -18.184 3.990 55.759 1.00 23.92 250 LEU B O 1
ATOM 4664 N N . GLU B 1 272 ? -18.396 5.535 54.184 1.00 21.88 251 GLU B N 1
ATOM 4665 C CA . GLU B 1 272 ? -17.979 4.585 53.073 1.00 24.84 251 GLU B CA 1
ATOM 4666 C C . GLU B 1 272 ? -16.631 3.957 53.281 1.00 25.96 251 GLU B C 1
ATOM 4667 O O . GLU B 1 272 ? -16.436 2.752 53.050 1.00 28.21 251 GLU B O 1
ATOM 4673 N N . GLY B 1 273 ? -15.693 4.719 53.837 1.00 23.77 252 GLY B N 1
ATOM 4674 C CA . GLY B 1 273 ? -14.342 4.246 54.070 1.00 24.66 252 GLY B CA 1
ATOM 4675 C C . GLY B 1 273 ? -13.293 5.315 53.938 1.00 23.99 252 GLY B C 1
ATOM 4676 O O . GLY B 1 273 ? -13.478 6.500 54.390 1.00 20.91 252 GLY B O 1
ATOM 4677 N N . GLU B 1 274 ? -12.160 4.929 53.353 1.00 22.14 253 GLU B N 1
ATOM 4678 C CA . GLU B 1 274 ? -11.018 5.832 53.269 1.00 21.14 253 GLU B CA 1
ATOM 4679 C C . GLU B 1 274 ? -11.380 7.211 52.742 1.00 20.93 253 GLU B C 1
ATOM 4680 O O . GLU B 1 274 ? -12.087 7.367 51.744 1.00 23.29 253 GLU B O 1
ATOM 4686 N N . GLY B 1 275 ? -10.939 8.242 53.473 1.00 19.67 254 GLY B N 1
ATOM 4687 C CA . GLY B 1 275 ? -11.173 9.608 53.019 1.00 19.95 254 GLY B CA 1
ATOM 4688 C C . GLY B 1 275 ? -12.462 10.263 53.549 1.00 21.45 254 GLY B C 1
ATOM 4689 O O . GLY B 1 275 ? -12.671 11.440 53.301 1.00 25.61 254 GLY B O 1
ATOM 4690 N N . CYS B 1 276 ? -13.301 9.509 54.249 1.00 20.39 255 CYS B N 1
ATOM 4691 C CA . CYS B 1 276 ? -14.541 10.011 54.831 1.00 20.55 255 CYS B CA 1
ATOM 4692 C C . CYS B 1 276 ? -14.232 10.536 56.232 1.00 18.48 255 CYS B C 1
ATOM 4693 O O . CYS B 1 276 ? -13.238 10.163 56.818 1.00 20.17 255 CYS B O 1
ATOM 4696 N N . ALA B 1 277 ? -15.019 11.520 56.683 1.00 16.91 256 ALA B N 1
ATOM 4697 C CA . ALA B 1 277 ? -14.755 12.249 57.903 1.00 16.46 256 ALA B CA 1
ATOM 4698 C C . ALA B 1 277 ? -15.835 12.180 58.930 1.00 16.38 256 ALA B C 1
ATOM 4699 O O . ALA B 1 277 ? -17.035 11.983 58.619 1.00 17.95 256 ALA B O 1
ATOM 4701 N N . GLY B 1 278 ? -15.443 12.414 60.186 1.00 17.85 257 GLY B N 1
ATOM 4702 C CA . GLY B 1 278 ? -16.399 12.483 61.304 1.00 18.42 257 GLY B CA 1
ATOM 4703 C C . GLY B 1 278 ? -16.089 13.684 62.197 1.00 17.61 257 GLY B C 1
ATOM 4704 O O . GLY B 1 278 ? -14.900 14.067 62.351 1.00 17.66 257 GLY B O 1
ATOM 4705 N N . TYR B 1 279 ? -17.144 14.250 62.772 1.00 16.68 258 TYR B N 1
ATOM 4706 C CA . TYR B 1 279 ? -17.061 15.421 63.668 1.00 16.82 258 TYR B CA 1
ATOM 4707 C C . TYR B 1 279 ? -17.754 15.014 64.934 1.00 18.88 258 TYR B C 1
ATOM 4708 O O . TYR B 1 279 ? -18.893 14.546 64.884 1.00 18.07 258 TYR B O 1
ATOM 4717 N N . VAL B 1 280 ? -17.048 15.102 66.066 1.00 18.65 259 VAL B N 1
ATOM 4718 C CA . VAL B 1 280 ? -17.532 14.596 67.314 1.00 17.65 259 VAL B CA 1
ATOM 4719 C C . VAL B 1 280 ? -17.315 15.637 68.403 1.00 16.84 259 VAL B C 1
ATOM 4720 O O . VAL B 1 280 ? -16.243 16.193 68.480 1.00 17.07 259 VAL B O 1
ATOM 4724 N N . GLY B 1 281 ? -18.335 15.879 69.201 1.00 16.89 260 GLY B N 1
ATOM 4725 C CA . GLY B 1 281 ? -18.221 16.752 70.414 1.00 15.41 260 GLY B CA 1
ATOM 4726 C C . GLY B 1 281 ? -17.833 16.000 71.596 1.00 15.97 260 GLY B C 1
ATOM 4727 O O . GLY B 1 281 ? -18.383 14.859 71.848 1.00 18.08 260 GLY B O 1
ATOM 4728 N N . LEU B 1 282 ? -16.853 16.510 72.398 1.00 16.61 261 LEU B N 1
ATOM 4729 C CA . LEU B 1 282 ? -16.373 15.740 73.542 1.00 18.30 261 LEU B CA 1
ATOM 4730 C C . LEU B 1 282 ? -16.061 16.673 74.714 1.00 18.02 261 LEU B C 1
ATOM 4731 O O . LEU B 1 282 ? -15.276 17.609 74.544 1.00 17.44 261 LEU B O 1
ATOM 4736 N N . THR B 1 283 ? -16.657 16.418 75.858 1.00 18.41 262 THR B N 1
ATOM 4737 C CA . THR B 1 283 ? -16.485 17.345 77.012 1.00 20.51 262 THR B CA 1
ATOM 4738 C C . THR B 1 283 ? -15.365 16.885 77.905 1.00 20.28 262 THR B C 1
ATOM 4739 O O . THR B 1 283 ? -14.933 15.727 77.822 1.00 21.65 262 THR B O 1
ATOM 4743 N N . HIS B 1 284 ? -14.930 17.761 78.809 1.00 16.79 263 HIS B N 1
ATOM 4744 C CA . HIS B 1 284 ? -14.282 17.418 80.030 1.00 18.25 263 HIS B CA 1
ATOM 4745 C C . HIS B 1 284 ? -15.305 17.213 81.160 1.00 18.05 263 HIS B C 1
ATOM 4746 O O . HIS B 1 284 ? -15.065 16.420 82.068 1.00 18.09 263 HIS B O 1
ATOM 4753 N N . VAL B 1 285 ? -16.417 17.890 81.101 1.00 18.79 264 VAL B N 1
ATOM 4754 C CA . VAL B 1 285 ? -17.363 17.907 82.235 1.00 17.67 264 VAL B CA 1
ATOM 4755 C C . VAL B 1 285 ? -17.791 16.494 82.532 1.00 20.08 264 VAL B C 1
ATOM 4756 O O . VAL B 1 285 ? -17.976 16.134 83.699 1.00 18.74 264 VAL B O 1
ATOM 4760 N N . GLU B 1 286 ? -17.946 15.656 81.499 1.00 18.02 265 GLU B N 1
ATOM 4761 C CA . GLU B 1 286 ? -18.425 14.265 81.742 1.00 17.46 265 GLU B CA 1
ATOM 4762 C C . GLU B 1 286 ? -17.495 13.221 81.153 1.00 19.06 265 GLU B C 1
ATOM 4763 O O . GLU B 1 286 ? -17.871 12.047 80.931 1.00 18.93 265 GLU B O 1
ATOM 4769 N N . ALA B 1 287 ? -16.238 13.593 80.943 1.00 17.82 266 ALA B N 1
ATOM 4770 C CA . ALA B 1 287 ? -15.212 12.659 80.398 1.00 18.52 266 ALA B CA 1
ATOM 4771 C C . ALA B 1 287 ? -13.789 12.996 80.924 1.00 18.52 266 ALA B C 1
ATOM 4772 O O . ALA B 1 287 ? -13.239 14.020 80.649 1.00 18.90 266 ALA B O 1
ATOM 4774 N N . SER B 1 288 ? -13.200 12.077 81.653 1.00 17.44 267 SER B N 1
ATOM 4775 C CA . SER B 1 288 ? -11.858 12.210 82.167 1.00 18.62 267 SER B CA 1
ATOM 4776 C C . SER B 1 288 ? -10.807 12.061 81.047 1.00 18.30 267 SER B C 1
ATOM 4777 O O . SER B 1 288 ? -11.074 11.501 79.975 1.00 19.08 267 SER B O 1
ATOM 4780 N N . LEU B 1 289 ? -9.600 12.551 81.315 1.00 19.19 268 LEU B N 1
ATOM 4781 C CA . LEU B 1 289 ? -8.531 12.330 80.339 1.00 19.83 268 LEU B CA 1
ATOM 4782 C C . LEU B 1 289 ? -8.215 10.854 80.119 1.00 19.61 268 LEU B C 1
ATOM 4783 O O . LEU B 1 289 ? -7.819 10.472 78.993 1.00 19.76 268 LEU B O 1
ATOM 4788 N N . ALA B 1 290 ? -8.424 9.988 81.122 1.00 20.38 269 ALA B N 1
ATOM 4789 C CA . ALA B 1 290 ? -8.240 8.537 80.905 1.00 23.50 269 ALA B CA 1
ATOM 4790 C C . ALA B 1 290 ? -9.215 8.035 79.840 1.00 23.08 269 ALA B C 1
ATOM 4791 O O . ALA B 1 290 ? -8.855 7.271 78.943 1.00 21.32 269 ALA B O 1
ATOM 4793 N N . LYS B 1 291 ? -10.449 8.479 79.944 1.00 21.04 270 LYS B N 1
ATOM 4794 C CA . LYS B 1 291 ? -11.462 8.196 78.925 1.00 21.59 270 LYS B CA 1
ATOM 4795 C C . LYS B 1 291 ? -11.142 8.824 77.569 1.00 20.77 270 LYS B C 1
ATOM 4796 O O . LYS B 1 291 ? -11.330 8.170 76.489 1.00 20.22 270 LYS B O 1
ATOM 4802 N N . TRP B 1 292 ? -10.674 10.078 77.558 1.00 17.27 271 TRP B N 1
ATOM 4803 C CA . TRP B 1 292 ? -10.225 10.665 76.295 1.00 17.98 271 TRP B CA 1
ATOM 4804 C C . TRP B 1 292 ? -9.196 9.743 75.592 1.00 18.23 271 TRP B C 1
ATOM 4805 O O . TRP B 1 292 ? -9.251 9.585 74.361 1.00 17.00 271 TRP B O 1
ATOM 4816 N N . ALA B 1 293 ? -8.236 9.231 76.348 1.00 17.89 272 ALA B N 1
ATOM 4817 C CA . ALA B 1 293 ? -7.222 8.372 75.748 1.00 19.53 272 ALA B CA 1
ATOM 4818 C C . ALA B 1 293 ? -7.816 7.050 75.239 1.00 21.23 272 ALA B C 1
ATOM 4819 O O . ALA B 1 293 ? -7.475 6.557 74.159 1.00 20.21 272 ALA B O 1
ATOM 4821 N N . ASP B 1 294 ? -8.672 6.429 76.045 1.00 19.45 273 ASP B N 1
ATOM 4822 C CA . ASP B 1 294 ? -9.335 5.230 75.567 1.00 23.42 273 ASP B CA 1
ATOM 4823 C C . ASP B 1 294 ? -10.139 5.473 74.277 1.00 22.44 273 ASP B C 1
ATOM 4824 O O . ASP B 1 294 ? -10.164 4.587 73.415 1.00 23.22 273 ASP B O 1
ATOM 4829 N N . PHE B 1 295 ? -10.829 6.614 74.161 1.00 20.44 274 PHE B N 1
ATOM 4830 C CA . PHE B 1 295 ? -11.572 6.969 72.934 1.00 20.16 274 PHE B CA 1
ATOM 4831 C C . PHE B 1 295 ? -10.610 7.158 71.755 1.00 21.05 274 PHE B C 1
ATOM 4832 O O . PHE B 1 295 ? -10.926 6.748 70.625 1.00 20.39 274 PHE B O 1
ATOM 4840 N N . GLN B 1 296 ? -9.474 7.820 71.990 1.00 18.23 275 GLN B N 1
ATOM 4841 C CA . GLN B 1 296 ? -8.514 8.082 70.960 1.00 20.43 275 GLN B CA 1
ATOM 4842 C C . GLN B 1 296 ? -7.919 6.734 70.486 1.00 20.76 275 GLN B C 1
ATOM 4843 O O . GLN B 1 296 ? -7.765 6.495 69.311 1.00 20.24 275 GLN B O 1
ATOM 4849 N N . ARG B 1 297 ? -7.696 5.836 71.416 1.00 20.89 276 ARG B N 1
ATOM 4850 C CA . ARG B 1 297 ? -7.321 4.488 71.027 1.00 25.40 276 ARG B CA 1
ATOM 4851 C C . ARG B 1 297 ? -8.270 3.694 70.144 1.00 24.40 276 ARG B C 1
ATOM 4852 O O . ARG B 1 297 ? -7.925 2.946 69.157 1.00 24.84 276 ARG B O 1
ATOM 4860 N N . PHE B 1 298 ? -9.508 3.806 70.570 1.00 25.93 277 PHE B N 1
ATOM 4861 C CA . PHE B 1 298 ? -10.620 3.260 69.843 1.00 25.34 277 PHE B CA 1
ATOM 4862 C C . PHE B 1 298 ? -10.653 3.789 68.434 1.00 26.97 277 PHE B C 1
ATOM 4863 O O . PHE B 1 298 ? -10.830 3.002 67.485 1.00 23.94 277 PHE B O 1
ATOM 4871 N N . LEU B 1 299 ? -10.505 5.111 68.280 1.00 18.79 278 LEU B N 1
ATOM 4872 C CA . LEU B 1 299 ? -10.459 5.671 66.964 1.00 19.40 278 LEU B CA 1
ATOM 4873 C C . LEU B 1 299 ? -9.258 5.165 66.144 1.00 19.36 278 LEU B C 1
ATOM 4874 O O . LEU B 1 299 ? -9.425 4.761 64.964 1.00 22.36 278 LEU B O 1
ATOM 4879 N N . LEU B 1 300 ? -8.066 5.184 66.711 1.00 20.00 279 LEU B N 1
ATOM 4880 C CA . LEU B 1 300 ? -6.905 4.817 65.904 1.00 23.28 279 LEU B CA 1
ATOM 4881 C C . LEU B 1 300 ? -6.991 3.329 65.537 1.00 28.07 279 LEU B C 1
ATOM 4882 O O . LEU B 1 300 ? -6.678 2.955 64.379 1.00 28.15 279 LEU B O 1
ATOM 4887 N N . GLU B 1 301 ? -7.464 2.500 66.468 1.00 24.20 280 GLU B N 1
ATOM 4888 C CA . GLU B 1 301 ? -7.519 1.061 66.177 1.00 27.47 280 GLU B CA 1
ATOM 4889 C C . GLU B 1 301 ? -8.536 0.685 65.112 1.00 28.03 280 GLU B C 1
ATOM 4890 O O . GLU B 1 301 ? -8.419 -0.383 64.456 1.00 30.89 280 GLU B O 1
ATOM 4896 N N . ASN B 1 302 ? -9.536 1.519 64.893 1.00 22.49 281 ASN B N 1
ATOM 4897 C CA . ASN B 1 302 ? -10.552 1.259 63.915 1.00 23.49 281 ASN B CA 1
ATOM 4898 C C . ASN B 1 302 ? -10.374 2.059 62.602 1.00 23.09 281 ASN B C 1
ATOM 4899 O O . ASN B 1 302 ? -11.323 2.263 61.882 1.00 25.38 281 ASN B O 1
ATOM 4904 N N . GLY B 1 303 ? -9.200 2.592 62.361 1.00 25.19 282 GLY B N 1
ATOM 4905 C CA . GLY B 1 303 ? -8.883 3.157 61.094 1.00 24.40 282 GLY B CA 1
ATOM 4906 C C . GLY B 1 303 ? -8.927 4.611 60.954 1.00 25.44 282 GLY B C 1
ATOM 4907 O O . GLY B 1 303 ? -8.734 5.083 59.840 1.00 23.25 282 GLY B O 1
ATOM 4908 N N . ALA B 1 304 ? -9.173 5.361 62.052 1.00 22.12 283 ALA B N 1
ATOM 4909 C CA . ALA B 1 304 ? -9.282 6.835 61.946 1.00 21.10 283 ALA B CA 1
ATOM 4910 C C . ALA B 1 304 ? -7.987 7.529 62.405 1.00 22.35 283 ALA B C 1
ATOM 4911 O O . ALA B 1 304 ? -7.105 6.927 63.017 1.00 21.89 283 ALA B O 1
ATOM 4913 N N . VAL B 1 305 ? -7.865 8.802 62.056 1.00 20.86 284 VAL B N 1
ATOM 4914 C CA . VAL B 1 305 ? -6.790 9.649 62.520 1.00 19.72 284 VAL B CA 1
ATOM 4915 C C . VAL B 1 305 ? -7.461 10.988 62.933 1.00 18.48 284 VAL B C 1
ATOM 4916 O O . VAL B 1 305 ? -8.398 11.436 62.323 1.00 18.66 284 VAL B O 1
ATOM 4920 N N . ILE B 1 306 ? -6.989 11.616 63.979 1.00 19.65 285 ILE B N 1
ATOM 4921 C CA . ILE B 1 306 ? -7.563 12.879 64.412 1.00 18.21 285 ILE B CA 1
ATOM 4922 C C . ILE B 1 306 ? -6.839 13.974 63.637 1.00 18.34 285 ILE B C 1
ATOM 4923 O O . ILE B 1 306 ? -5.605 14.031 63.640 1.00 18.08 285 ILE B O 1
ATOM 4928 N N . THR B 1 307 ? -7.581 14.879 63.014 1.00 15.37 286 THR B N 1
ATOM 4929 C CA . THR B 1 307 ? -6.986 15.977 62.292 1.00 15.92 286 THR B CA 1
ATOM 4930 C C . THR B 1 307 ? -7.304 17.310 62.886 1.00 17.22 286 THR B C 1
ATOM 4931 O O . THR B 1 307 ? -6.677 18.300 62.488 1.00 18.23 286 THR B O 1
ATOM 4935 N N . GLU B 1 308 ? -8.271 17.400 63.781 1.00 16.63 287 GLU B N 1
ATOM 4936 C CA . GLU B 1 308 ? -8.544 18.639 64.570 1.00 17.95 287 GLU B CA 1
ATOM 4937 C C . GLU B 1 308 ? -9.012 18.243 65.898 1.00 17.65 287 GLU B C 1
ATOM 4938 O O . GLU B 1 308 ? -9.845 17.298 65.997 1.00 17.82 287 GLU B O 1
ATOM 4944 N N . LEU B 1 309 ? -8.605 18.948 66.966 1.00 15.79 288 LEU B N 1
ATOM 4945 C CA . LEU B 1 309 ? -9.236 18.751 68.247 1.00 16.32 288 LEU B CA 1
ATOM 4946 C C . LEU B 1 309 ? -9.207 20.182 68.844 1.00 18.16 288 LEU B C 1
ATOM 4947 O O . LEU B 1 309 ? -8.177 20.644 69.383 1.00 18.74 288 LEU B O 1
ATOM 4952 N N . ARG B 1 310 ? -10.326 20.889 68.731 1.00 17.63 289 ARG B N 1
ATOM 4953 C CA . ARG B 1 310 ? -10.395 22.264 69.222 1.00 18.01 289 ARG B CA 1
ATOM 4954 C C . ARG B 1 310 ? -11.143 22.283 70.547 1.00 17.19 289 ARG B C 1
ATOM 4955 O O . ARG B 1 310 ? -12.384 22.121 70.569 1.00 16.61 289 ARG B O 1
ATOM 4963 N N . ASP B 1 311 ? -10.412 22.374 71.634 1.00 17.77 290 ASP B N 1
ATOM 4964 C CA . ASP B 1 311 ? -11.029 22.225 72.929 1.00 19.49 290 ASP B CA 1
ATOM 4965 C C . ASP B 1 311 ? -11.805 23.472 73.269 1.00 19.74 290 ASP B C 1
ATOM 4966 O O . ASP B 1 311 ? -11.479 24.565 72.821 1.00 22.05 290 ASP B O 1
ATOM 4971 N N . GLY B 1 312 ? -12.940 23.304 73.917 1.00 21.00 291 GLY B N 1
ATOM 4972 C CA . GLY B 1 312 ? -13.801 24.452 74.240 1.00 21.83 291 GLY B CA 1
ATOM 4973 C C . GLY B 1 312 ? -14.490 25.124 73.069 1.00 21.51 291 GLY B C 1
ATOM 4974 O O . GLY B 1 312 ? -14.883 26.229 73.169 1.00 23.84 291 GLY B O 1
ATOM 4975 N N . PHE B 1 313 ? -14.673 24.409 71.964 1.00 20.39 292 PHE B N 1
ATOM 4976 C CA . PHE B 1 313 ? -15.199 24.931 70.739 1.00 18.80 292 PHE B CA 1
ATOM 4977 C C . PHE B 1 313 ? -16.724 25.210 70.855 1.00 18.30 292 PHE B C 1
ATOM 4978 O O . PHE B 1 313 ? -17.171 26.242 70.382 1.00 20.88 292 PHE B O 1
ATOM 4986 N N . HIS B 1 314 ? -17.469 24.276 71.448 1.00 16.71 293 HIS B N 1
ATOM 4987 C CA . HIS B 1 314 ? -18.916 24.405 71.616 1.00 16.89 293 HIS B CA 1
ATOM 4988 C C . HIS B 1 314 ? -19.229 24.988 73.032 1.00 18.67 293 HIS B C 1
ATOM 4989 O O . HIS B 1 314 ? -18.659 24.573 74.062 1.00 19.75 293 HIS B O 1
ATOM 4996 N N . VAL B 1 315 ? -20.132 25.926 73.062 1.00 18.26 294 VAL B N 1
ATOM 4997 C CA . VAL B 1 315 ? -20.722 26.470 74.285 1.00 16.91 294 VAL B CA 1
ATOM 4998 C C . VAL B 1 315 ? -22.177 26.010 74.257 1.00 19.00 294 VAL B C 1
ATOM 4999 O O . VAL B 1 315 ? -22.871 26.098 73.234 1.00 19.78 294 VAL B O 1
ATOM 5003 N N . TYR B 1 316 ? -22.661 25.512 75.379 1.00 16.43 295 TYR B N 1
ATOM 5004 C CA . TYR B 1 316 ? -24.024 24.992 75.429 1.00 17.64 295 TYR B CA 1
ATOM 5005 C C . TYR B 1 316 ? -24.975 25.990 76.114 1.00 20.09 295 TYR B C 1
ATOM 5006 O O . TYR B 1 316 ? -24.609 26.683 77.104 1.00 19.97 295 TYR B O 1
ATOM 5015 N N . GLU B 1 317 ? -26.176 26.052 75.571 1.00 19.10 296 GLU B N 1
ATOM 5016 C CA . GLU B 1 317 ? -27.235 26.797 76.279 1.00 21.10 296 GLU B CA 1
ATOM 5017 C C . GLU B 1 317 ? -27.681 26.010 77.543 1.00 21.87 296 GLU B C 1
ATOM 5018 O O . GLU B 1 317 ? -27.616 24.805 77.618 1.00 22.31 296 GLU B O 1
ATOM 5024 N N . ASN B 1 318 ? -28.061 26.720 78.616 1.00 22.51 297 ASN B N 1
ATOM 5025 C CA . ASN B 1 318 ? -28.467 26.063 79.828 1.00 21.89 297 ASN B CA 1
ATOM 5026 C C . ASN B 1 318 ? -29.855 25.408 79.562 1.00 22.91 297 ASN B C 1
ATOM 5027 O O . ASN B 1 318 ? -30.669 25.956 78.835 1.00 28.83 297 ASN B O 1
ATOM 5032 N N . TRP B 1 319 ? -30.044 24.220 80.108 1.00 21.47 298 TRP B N 1
ATOM 5033 C CA . TRP B 1 319 ? -31.188 23.347 79.812 1.00 23.18 298 TRP B CA 1
ATOM 5034 C C . TRP B 1 319 ? -32.109 23.488 80.998 1.00 22.69 298 TRP B C 1
ATOM 5035 O O . TRP B 1 319 ? -31.663 23.792 82.112 1.00 22.34 298 TRP B O 1
ATOM 5046 N N . GLY B 1 320 ? -33.397 23.303 80.760 1.00 21.19 299 GLY B N 1
ATOM 5047 C CA . GLY B 1 320 ? -34.378 23.666 81.756 1.00 21.28 299 GLY B CA 1
ATOM 5048 C C . GLY B 1 320 ? -34.463 22.724 82.938 1.00 23.30 299 GLY 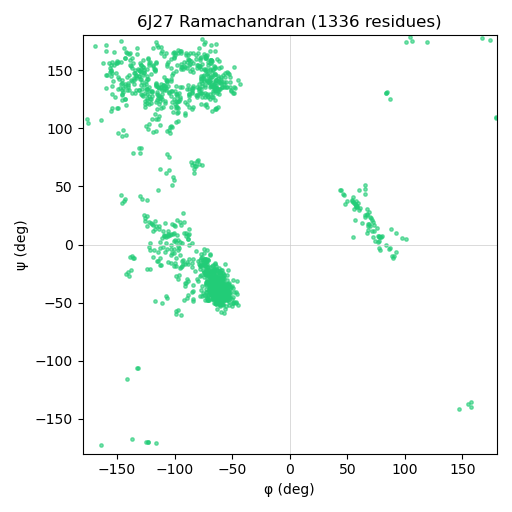B C 1
ATOM 5049 O O . GLY B 1 320 ? -34.914 23.105 84.001 1.00 26.56 299 GLY B O 1
ATOM 5050 N N . TYR B 1 321 ? -33.921 21.529 82.794 1.00 22.39 300 TYR B N 1
ATOM 5051 C CA . TYR B 1 321 ? -33.974 20.492 83.818 1.00 22.23 300 TYR B CA 1
ATOM 5052 C C . TYR B 1 321 ? -32.748 20.353 84.713 1.00 21.78 300 TYR B C 1
ATOM 5053 O O . TYR B 1 321 ? -32.536 19.333 85.349 1.00 25.27 300 TYR B O 1
ATOM 5062 N N . ILE B 1 322 ? -31.943 21.393 84.794 1.00 22.84 301 ILE B N 1
ATOM 5063 C CA . ILE B 1 322 ? -30.717 21.382 85.573 1.00 23.76 301 ILE B CA 1
ATOM 5064 C C . ILE B 1 322 ? -30.929 20.982 87.028 1.00 25.32 301 ILE B C 1
ATOM 5065 O O . ILE B 1 322 ? -30.113 20.260 87.575 1.00 24.66 301 ILE B O 1
ATOM 5070 N N . GLU B 1 323 ? -32.067 21.339 87.637 1.00 25.52 302 GLU B N 1
ATOM 5071 C CA . GLU B 1 323 ? -32.268 20.976 89.034 1.00 26.94 302 GLU B CA 1
ATOM 5072 C C . GLU B 1 323 ? -32.654 19.523 89.213 1.00 28.22 302 GLU B C 1
ATOM 5073 O O . GLU B 1 323 ? -32.688 19.013 90.324 1.00 28.57 302 GLU B O 1
ATOM 5079 N N . GLN B 1 324 ? -32.921 18.826 88.119 1.00 25.83 303 GLN B N 1
ATOM 5080 C CA . GLN B 1 324 ? -33.312 17.434 88.146 1.00 24.97 303 GLN B CA 1
ATOM 5081 C C . GLN B 1 324 ? -32.185 16.561 87.652 1.00 24.96 303 GLN B C 1
ATOM 5082 O O . GLN B 1 324 ? -32.311 15.328 87.639 1.00 27.39 303 GLN B O 1
ATOM 5088 N N . MET B 1 325 ? -31.031 17.144 87.306 1.00 25.43 304 MET B N 1
ATOM 5089 C CA . MET B 1 325 ? -29.934 16.294 86.829 1.00 24.57 304 MET B CA 1
ATOM 5090 C C . MET B 1 325 ? -29.216 15.599 87.958 1.00 23.33 304 MET B C 1
ATOM 5091 O O . MET B 1 325 ? -29.274 16.025 89.122 1.00 23.03 304 MET B O 1
ATOM 5096 N N . ARG B 1 326 ? -28.502 14.533 87.633 1.00 22.59 305 ARG B N 1
ATOM 5097 C CA . ARG B 1 326 ? -27.869 13.679 88.626 1.00 25.02 305 ARG B CA 1
ATOM 5098 C C . ARG B 1 326 ? -27.040 14.416 89.679 1.00 26.84 305 ARG B C 1
ATOM 5099 O O . ARG B 1 326 ? -27.138 14.078 90.857 1.00 24.34 305 ARG B O 1
ATOM 5107 N N . ALA B 1 327 ? -26.208 15.390 89.230 1.00 23.69 306 ALA B N 1
ATOM 5108 C CA . ALA B 1 327 ? -25.278 16.045 90.144 1.00 21.78 306 ALA B CA 1
ATOM 5109 C C . ALA B 1 327 ? -25.877 17.113 91.023 1.00 19.92 306 ALA B C 1
ATOM 5110 O O . ALA B 1 327 ? -25.191 17.471 91.976 1.00 22.27 306 ALA B O 1
ATOM 5112 N N . TRP B 1 328 ? -27.052 17.616 90.706 1.00 19.78 307 TRP B N 1
ATOM 5113 C CA . TRP B 1 328 ? -27.605 18.792 91.393 1.00 20.80 307 TRP B CA 1
ATOM 5114 C C . TRP B 1 328 ? -27.597 18.617 92.927 1.00 21.99 307 TRP B C 1
ATOM 5115 O O . TRP B 1 328 ? -27.093 19.471 93.622 1.00 22.51 307 TRP B O 1
ATOM 5126 N N . PRO B 1 329 ? -28.041 17.449 93.444 1.00 23.96 308 PRO B N 1
ATOM 5127 C CA . PRO B 1 329 ? -28.078 17.374 94.922 1.00 24.34 308 PRO B CA 1
ATOM 5128 C C . PRO B 1 329 ? -26.713 17.429 95.592 1.00 24.74 308 PRO B C 1
ATOM 5129 O O . PRO B 1 329 ? -26.601 17.734 96.780 1.00 24.64 308 PRO B O 1
ATOM 5133 N N . TRP B 1 330 ? -25.696 17.024 94.836 1.00 24.03 309 TRP B N 1
ATOM 5134 C CA . TRP B 1 330 ? -24.320 16.981 95.318 1.00 23.23 309 TRP B CA 1
ATOM 5135 C C . TRP B 1 330 ? -23.630 18.309 95.357 1.00 22.01 309 TRP B C 1
ATOM 5136 O O . TRP B 1 330 ? -22.570 18.419 96.021 1.00 24.41 309 TRP B O 1
ATOM 5147 N N . LEU B 1 331 ? -24.153 19.298 94.654 1.00 21.72 310 LEU B N 1
ATOM 5148 C CA . LEU B 1 331 ? -23.385 20.479 94.447 1.00 21.73 310 LEU B CA 1
ATOM 5149 C C . LEU B 1 331 ? -23.220 21.221 95.779 1.00 24.80 310 LEU B C 1
ATOM 5150 O O . LEU B 1 331 ? -24.206 21.376 96.487 1.00 23.50 310 LEU B O 1
ATOM 5155 N N . PRO B 1 332 ? -22.014 21.717 96.069 1.00 24.94 311 PRO B N 1
ATOM 5156 C CA . PRO B 1 332 ? -21.848 22.439 97.347 1.00 25.90 311 PRO B CA 1
ATOM 5157 C C . PRO B 1 332 ? -22.566 23.740 97.411 1.00 26.53 311 PRO B C 1
ATOM 5158 O O . PRO B 1 332 ? -22.958 24.148 98.493 1.00 27.14 311 PRO B O 1
ATOM 5162 N N . VAL B 1 333 ? -22.746 24.412 96.290 1.00 23.44 312 VAL B N 1
ATOM 5163 C CA . VAL B 1 333 ? -23.562 25.590 96.228 1.00 23.90 312 VAL B CA 1
ATOM 5164 C C . VAL B 1 333 ? -24.606 25.308 95.156 1.00 25.97 312 VAL B C 1
ATOM 5165 O O . VAL B 1 333 ? -24.225 24.827 94.066 1.00 27.23 312 VAL B O 1
ATOM 5169 N N . LYS B 1 334 ? -25.890 25.601 95.413 1.00 23.42 313 LYS B N 1
ATOM 5170 C CA . LYS B 1 334 ? -26.963 25.343 94.430 1.00 25.11 313 LYS B CA 1
ATOM 5171 C C . LYS B 1 334 ? -27.686 26.580 93.998 1.00 26.69 313 LYS B C 1
ATOM 5172 O O . LYS B 1 334 ? -28.658 27.043 94.646 1.00 29.03 313 LYS B O 1
ATOM 5178 N N . ARG B 1 335 ? -27.276 27.120 92.873 1.00 27.82 314 ARG B N 1
ATOM 5179 C CA . ARG B 1 335 ? -27.959 28.267 92.283 1.00 29.27 314 ARG B CA 1
ATOM 5180 C C . ARG B 1 335 ? -28.048 28.015 90.798 1.00 28.27 314 ARG B C 1
ATOM 5181 O O . ARG B 1 335 ? -27.104 27.478 90.225 1.00 27.52 314 ARG B O 1
ATOM 5189 N N . ARG B 1 336 ? -29.155 28.383 90.161 1.00 27.46 315 ARG B N 1
ATOM 5190 C CA . ARG B 1 336 ? -29.291 28.111 88.748 1.00 27.63 315 ARG B CA 1
ATOM 5191 C C . ARG B 1 336 ? -28.269 28.935 88.006 1.00 27.10 315 ARG B C 1
ATOM 5192 O O . ARG B 1 336 ? -28.093 30.098 88.301 1.00 27.48 315 ARG B O 1
ATOM 5200 N N . PRO B 1 337 ? -27.613 28.353 86.993 1.00 24.53 316 PRO B N 1
ATOM 5201 C CA . PRO B 1 337 ? -26.699 29.201 86.194 1.00 25.44 316 PRO B CA 1
ATOM 5202 C C . PRO B 1 337 ? -27.402 30.303 85.400 1.00 28.10 316 PRO B C 1
ATOM 5203 O O . PRO B 1 337 ? -28.517 30.103 84.922 1.00 30.76 316 PRO B O 1
ATOM 5207 N N . GLU B 1 338 ? -26.713 31.432 85.272 1.00 26.43 317 GLU B N 1
ATOM 5208 C CA . GLU B 1 338 ? -27.185 32.654 84.605 1.00 31.44 317 GLU B CA 1
ATOM 5209 C C . GLU B 1 338 ? -26.420 32.950 83.345 1.00 33.89 317 GLU B C 1
ATOM 5210 O O . GLU B 1 338 ? -26.754 33.921 82.613 1.00 29.02 317 GLU B O 1
ATOM 5216 N N . LYS B 1 339 ? -25.411 32.117 83.062 1.00 31.52 318 LYS B N 1
ATOM 5217 C CA . LYS B 1 339 ? -24.665 32.266 81.843 1.00 30.72 318 LYS B CA 1
ATOM 5218 C C . LYS B 1 339 ? -24.127 30.889 81.483 1.00 28.21 318 LYS B C 1
ATOM 5219 O O . LYS B 1 339 ? -24.167 29.971 82.315 1.00 22.08 318 LYS B O 1
ATOM 5225 N N . PRO B 1 340 ? -23.656 30.733 80.249 1.00 27.12 319 PRO B N 1
ATOM 5226 C CA . PRO B 1 340 ? -23.171 29.381 79.918 1.00 26.58 319 PRO B CA 1
ATOM 5227 C C . PRO B 1 340 ? -21.923 28.960 80.704 1.00 24.18 319 PRO B C 1
ATOM 5228 O O . PRO B 1 340 ? -21.100 29.773 81.102 1.00 23.74 319 PRO B O 1
ATOM 5232 N N . TRP B 1 341 ? -21.805 27.660 80.931 1.00 22.44 320 TRP B N 1
ATOM 5233 C CA . TRP B 1 341 ? -20.725 27.063 81.689 1.00 22.47 320 TRP B CA 1
ATOM 5234 C C . TRP B 1 341 ? -20.267 25.697 81.089 1.00 20.10 320 TRP B C 1
ATOM 5235 O O . TRP B 1 341 ? -19.141 25.318 81.321 1.00 20.36 320 TRP B O 1
ATOM 5246 N N . TYR B 1 342 ? -21.135 25.005 80.367 1.00 18.68 321 TYR B N 1
ATOM 5247 C CA . TYR B 1 342 ? -20.876 23.673 79.884 1.00 17.61 321 TYR B CA 1
ATOM 5248 C C . TYR B 1 342 ? -20.400 23.815 78.429 1.00 16.75 321 TYR B C 1
ATOM 5249 O O . TYR B 1 342 ? -21.009 24.534 77.648 1.00 18.62 321 TYR B O 1
ATOM 5258 N N . THR B 1 343 ? -19.261 23.209 78.154 1.00 15.54 322 THR B N 1
ATOM 5259 C CA . THR B 1 343 ? -18.581 23.408 76.898 1.00 17.18 322 THR B CA 1
ATOM 5260 C C . THR B 1 343 ? -18.058 22.077 76.426 1.00 16.44 322 THR B C 1
ATOM 5261 O O . THR B 1 343 ? -17.927 21.145 77.194 1.00 16.32 322 THR B O 1
ATOM 5265 N N . SER B 1 344 ? -17.797 21.973 75.130 1.00 16.81 323 SER B N 1
ATOM 5266 C CA . SER B 1 344 ? -17.127 20.749 74.607 1.00 16.65 323 SER B CA 1
ATOM 5267 C C . SER B 1 344 ? -16.141 21.037 73.475 1.00 16.92 323 SER B C 1
ATOM 5268 O O . SER B 1 344 ? -16.178 22.092 72.807 1.00 18.15 323 SER B O 1
ATOM 5271 N N . ALA B 1 345 ? -15.260 20.095 73.269 1.00 16.22 324 ALA B N 1
ATOM 5272 C CA . ALA B 1 345 ? -14.320 20.108 72.186 1.00 17.02 324 ALA B CA 1
ATOM 5273 C C . ALA B 1 345 ? -14.978 19.655 70.882 1.00 17.08 324 ALA B C 1
ATOM 5274 O O . ALA B 1 345 ? -15.987 18.968 70.923 1.00 17.13 324 ALA B O 1
ATOM 5276 N N . LEU B 1 346 ? -14.427 20.099 69.755 1.00 16.51 325 LEU B N 1
ATOM 5277 C CA . LEU B 1 346 ? -14.831 19.555 68.463 1.00 16.53 325 LEU B CA 1
ATOM 5278 C C . LEU B 1 346 ? -13.672 18.796 67.899 1.00 15.91 325 LEU B C 1
ATOM 5279 O O . LEU B 1 346 ? -12.601 19.389 67.694 1.00 17.52 325 LEU B O 1
ATOM 5284 N N . ILE B 1 347 ? -13.882 17.533 67.592 1.00 15.56 326 ILE B N 1
ATOM 5285 C CA . ILE B 1 347 ? -12.878 16.651 67.036 1.00 16.60 326 ILE B CA 1
ATOM 5286 C C . ILE B 1 347 ? -13.242 16.374 65.598 1.00 17.29 326 ILE B C 1
ATOM 5287 O O . ILE B 1 347 ? -14.399 16.078 65.324 1.00 17.60 326 ILE B O 1
ATOM 5292 N N . ARG B 1 348 ? -12.283 16.477 64.679 1.00 16.29 327 ARG B N 1
ATOM 5293 C CA . ARG B 1 348 ? -12.474 16.015 63.310 1.00 16.21 327 ARG B CA 1
ATOM 5294 C C . ARG B 1 348 ? -11.553 14.836 63.153 1.00 17.14 327 ARG B C 1
ATOM 5295 O O . ARG B 1 348 ? -10.304 14.941 63.370 1.00 16.90 327 ARG B O 1
ATOM 5303 N N . LEU B 1 349 ? -12.148 13.737 62.733 1.00 17.41 328 LEU B N 1
ATOM 5304 C CA . LEU B 1 349 ? -11.399 12.547 62.329 1.00 17.69 328 LEU B CA 1
ATOM 5305 C C . LEU B 1 349 ? -11.593 12.227 60.871 1.00 17.69 328 LEU B C 1
ATOM 5306 O O . LEU B 1 349 ? -12.564 12.679 60.249 1.00 17.17 328 LEU B O 1
ATOM 5311 N N . GLU B 1 350 ? -10.610 11.499 60.324 1.00 17.67 329 GLU B N 1
ATOM 5312 C CA . GLU B 1 350 ? -10.739 11.059 58.919 1.00 18.16 329 GLU B CA 1
ATOM 5313 C C . GLU B 1 350 ? -10.367 9.600 58.943 1.00 18.00 329 GLU B C 1
ATOM 5314 O O . GLU B 1 350 ? -9.470 9.179 59.659 1.00 18.65 329 GLU B O 1
ATOM 5320 N N . LEU B 1 351 ? -11.019 8.805 58.097 1.00 18.97 330 LEU B N 1
ATOM 5321 C CA . LEU B 1 351 ? -10.686 7.413 57.952 1.00 18.34 330 LEU B CA 1
ATOM 5322 C C . LEU B 1 351 ? -9.535 7.195 56.951 1.00 18.09 330 LEU B C 1
ATOM 5323 O O . LEU B 1 351 ? -9.528 7.831 55.888 1.00 20.36 330 LEU B O 1
ATOM 5328 N N . LEU B 1 352 ? -8.552 6.405 57.367 1.00 20.12 331 LEU B N 1
ATOM 5329 C CA . LEU B 1 352 ? -7.472 5.930 56.500 1.00 21.83 331 LEU B CA 1
ATOM 5330 C C . LEU B 1 352 ? -7.883 4.652 55.794 1.00 25.42 331 LEU B C 1
ATOM 5331 O O . LEU B 1 352 ? -7.251 4.262 54.785 1.00 23.95 331 LEU B O 1
ATOM 5336 N N . ARG B 1 353 ? -8.971 4.040 56.230 1.00 24.10 332 ARG B N 1
ATOM 5337 C CA . ARG B 1 353 ? -9.504 2.827 55.611 1.00 26.76 332 ARG B CA 1
ATOM 5338 C C . ARG B 1 353 ? -10.907 2.547 56.196 1.00 29.53 332 ARG B C 1
ATOM 5339 O O . ARG B 1 353 ? -11.319 3.159 57.190 1.00 26.47 332 ARG B O 1
ATOM 5347 N N . ARG B 1 354 ? -11.603 1.601 55.606 1.00 25.14 333 ARG B N 1
ATOM 5348 C CA . ARG B 1 354 ? -12.973 1.315 56.009 1.00 24.80 333 ARG B CA 1
ATOM 5349 C C . ARG B 1 354 ? -13.007 0.737 57.369 1.00 23.51 333 ARG B C 1
ATOM 5350 O O . ARG B 1 354 ? -12.154 -0.047 57.764 1.00 25.25 333 ARG B O 1
ATOM 5358 N N . ALA B 1 355 ? -13.950 1.191 58.175 1.00 23.52 334 ALA B N 1
ATOM 5359 C CA . ALA B 1 355 ? -14.085 0.676 59.516 1.00 24.07 334 ALA B CA 1
ATOM 5360 C C . ALA B 1 355 ? -15.181 -0.373 59.523 1.00 27.28 334 ALA B C 1
ATOM 5361 O O . ALA B 1 355 ? -16.370 -0.006 59.359 1.00 29.53 334 ALA B O 1
ATOM 5363 N N . ASP B 1 356 ? -14.837 -1.631 59.751 1.00 29.64 335 ASP B N 1
ATOM 5364 C CA . ASP B 1 356 ? -15.762 -2.770 59.602 1.00 33.97 335 ASP B CA 1
ATOM 5365 C C . ASP B 1 356 ? -16.307 -3.215 60.954 1.00 32.85 335 ASP B C 1
ATOM 5366 O O . ASP B 1 356 ? -16.227 -4.386 61.352 1.00 30.72 335 ASP B O 1
ATOM 5371 N N . LEU B 1 357 ? -16.899 -2.292 61.671 1.00 31.96 336 LEU B N 1
ATOM 5372 C CA . LEU B 1 357 ? -17.282 -2.592 63.047 1.00 34.16 336 LEU B CA 1
ATOM 5373 C C . LEU B 1 357 ? -18.519 -3.428 63.063 1.00 34.19 336 LEU B C 1
ATOM 5374 O O . LEU B 1 357 ? -19.282 -3.414 62.109 1.00 39.86 336 LEU B O 1
ATOM 5379 N N . GLU B 1 358 ? -18.760 -4.083 64.185 1.00 33.15 337 GLU B N 1
ATOM 5380 C CA . GLU B 1 358 ? -19.977 -4.877 64.294 1.00 41.13 337 GLU B CA 1
ATOM 5381 C C . GLU B 1 358 ? -21.163 -3.926 64.328 1.00 43.94 337 GLU B C 1
ATOM 5382 O O . GLU B 1 358 ? -21.056 -2.808 64.857 1.00 39.88 337 GLU B O 1
ATOM 5388 N N . ASN B 1 359 ? -22.266 -4.346 63.713 1.00 43.16 338 ASN B N 1
ATOM 5389 C CA . ASN B 1 359 ? -23.514 -3.614 63.791 1.00 44.20 338 ASN B CA 1
ATOM 5390 C C . ASN B 1 359 ? -24.527 -4.287 64.730 1.00 42.25 338 ASN B C 1
ATOM 5391 O O . ASN B 1 359 ? -25.582 -4.701 64.311 1.00 45.96 338 ASN B O 1
ATOM 5396 N N . ALA B 1 360 ? -24.204 -4.368 66.002 1.00 40.57 339 ALA B N 1
ATOM 5397 C CA . ALA B 1 360 ? -25.034 -5.112 66.933 1.00 39.61 339 ALA B CA 1
ATOM 5398 C C . ALA B 1 360 ? -25.777 -4.152 67.822 1.00 39.49 339 ALA B C 1
ATOM 5399 O O . ALA B 1 360 ? -25.414 -2.989 67.946 1.00 37.30 339 ALA B O 1
ATOM 5401 N N . ARG B 1 361 ? -26.782 -4.688 68.485 1.00 37.38 340 ARG B N 1
ATOM 5402 C CA . ARG B 1 361 ? -27.436 -4.032 69.592 1.00 36.68 340 ARG B CA 1
ATOM 5403 C C . ARG B 1 361 ? -26.429 -3.623 70.666 1.00 34.07 340 ARG B C 1
ATOM 5404 O O . ARG B 1 361 ? -25.595 -4.390 71.029 1.00 35.81 340 ARG B O 1
ATOM 5412 N N . VAL B 1 362 ? -26.544 -2.416 71.180 1.00 32.54 341 VAL B N 1
ATOM 5413 C CA . VAL B 1 362 ? -25.776 -1.995 72.340 1.00 33.95 341 VAL B CA 1
ATOM 5414 C C . VAL B 1 362 ? -26.644 -2.171 73.552 1.00 34.13 341 VAL B C 1
ATOM 5415 O O . VAL B 1 362 ? -27.745 -1.640 73.633 1.00 38.61 341 VAL B O 1
ATOM 5419 N N . GLU B 1 363 ? -26.161 -2.933 74.513 1.00 39.04 342 GLU B N 1
ATOM 5420 C CA . GLU B 1 363 ? -26.978 -3.310 75.643 1.00 44.58 342 GLU B CA 1
ATOM 5421 C C . GLU B 1 363 ? -26.308 -2.683 76.841 1.00 44.22 342 GLU B C 1
ATOM 5422 O O . GLU B 1 363 ? -25.073 -2.752 76.992 1.00 54.63 342 GLU B O 1
ATOM 5428 N N . GLY B 1 364 ? -27.098 -2.114 77.720 1.00 41.26 343 GLY B N 1
ATOM 5429 C CA . GLY B 1 364 ? -26.528 -1.423 78.871 1.00 45.90 343 GLY B CA 1
ATOM 5430 C C . GLY B 1 364 ? -26.604 0.096 78.764 1.00 41.37 343 GLY B C 1
ATOM 5431 O O . GLY B 1 364 ? -26.980 0.661 77.733 1.00 47.80 343 GLY B O 1
ATOM 5432 N N . ASP B 1 365 ? -26.192 0.739 79.844 1.00 37.07 344 ASP B N 1
ATOM 5433 C CA . ASP B 1 365 ? -26.480 2.131 80.054 1.00 33.50 344 ASP B CA 1
ATOM 5434 C C . ASP B 1 365 ? -25.534 2.910 79.164 1.00 27.41 344 ASP B C 1
ATOM 5435 O O . ASP B 1 365 ? -24.322 2.686 79.203 1.00 30.37 344 ASP B O 1
ATOM 5440 N N . LEU B 1 366 ? -26.044 3.838 78.395 1.00 28.48 345 LEU B N 1
ATOM 5441 C CA . LEU B 1 366 ? -25.141 4.698 77.597 1.00 26.55 345 LEU B CA 1
ATOM 5442 C C . LEU B 1 366 ? -24.330 5.660 78.489 1.00 28.96 345 LEU B C 1
ATOM 5443 O O . LEU B 1 366 ? -23.207 5.969 78.155 1.00 25.90 345 LEU B O 1
ATOM 5448 N N . GLN B 1 367 ? -24.919 6.092 79.611 1.00 28.25 346 GLN B N 1
ATOM 5449 C CA . GLN B 1 367 ? -24.202 6.904 80.626 1.00 29.72 346 GLN B CA 1
ATOM 5450 C C . GLN B 1 367 ? -23.314 6.006 81.493 1.00 31.19 346 GLN B C 1
ATOM 5451 O O . GLN B 1 367 ? -23.636 4.840 81.740 1.00 35.77 346 GLN B O 1
ATOM 5457 N N . ASP B 1 368 ? -22.233 6.555 82.040 1.00 26.72 347 ASP B N 1
ATOM 5458 C CA . ASP B 1 368 ? -21.376 5.840 82.988 1.00 23.70 347 ASP B CA 1
ATOM 5459 C C . ASP B 1 368 ? -21.241 6.595 84.315 1.00 24.24 347 ASP B C 1
ATOM 5460 O O . ASP B 1 368 ? -21.975 7.573 84.529 1.00 22.16 347 ASP B O 1
ATOM 5465 N N . GLU B 1 369 ? -20.321 6.153 85.172 1.00 25.60 348 GLU B N 1
ATOM 5466 C CA . GLU B 1 369 ? -20.139 6.795 86.487 1.00 25.03 348 GLU B CA 1
ATOM 5467 C C . GLU B 1 369 ? -19.654 8.256 86.342 1.00 25.89 348 GLU B C 1
ATOM 5468 O O . GLU B 1 369 ? -19.973 9.108 87.173 1.00 27.45 348 GLU B O 1
ATOM 5474 N N . GLU B 1 370 ? -18.921 8.579 85.283 1.00 24.70 349 GLU B N 1
ATOM 5475 C CA . GLU B 1 370 ? -18.510 9.977 85.058 1.00 24.50 349 GLU B CA 1
ATOM 5476 C C . GLU B 1 370 ? -19.615 10.917 84.577 1.00 23.48 349 GLU B C 1
ATOM 5477 O O . GLU B 1 370 ? -19.450 12.152 84.587 1.00 23.99 349 GLU B O 1
ATOM 5483 N N . ALA B 1 371 ? -20.769 10.380 84.162 1.00 23.51 350 ALA B N 1
ATOM 5484 C CA . ALA B 1 371 ? -21.878 11.185 83.695 1.00 23.49 350 ALA B CA 1
ATOM 5485 C C . ALA B 1 371 ? -22.624 11.766 84.899 1.00 25.14 350 ALA B C 1
ATOM 5486 O O . ALA B 1 371 ? -22.954 11.043 85.855 1.00 23.72 350 ALA B O 1
ATOM 5488 N N . THR B 1 372 ? -22.927 13.048 84.795 1.00 21.47 351 THR B N 1
ATOM 5489 C CA . THR B 1 372 ? -23.552 13.807 85.897 1.00 22.79 351 THR B CA 1
ATOM 5490 C C . THR B 1 372 ? -24.671 14.743 85.469 1.00 23.39 351 THR B C 1
ATOM 5491 O O . THR B 1 372 ? -25.328 15.291 86.335 1.00 23.24 351 THR B O 1
ATOM 5495 N N . THR B 1 373 ? -24.899 14.986 84.169 1.00 21.78 352 THR B N 1
ATOM 5496 C CA . THR B 1 373 ? -25.899 15.945 83.759 1.00 23.93 352 THR B CA 1
ATOM 5497 C C . THR B 1 373 ? -27.185 15.368 83.204 1.00 23.79 352 THR B C 1
ATOM 5498 O O . THR B 1 373 ? -28.013 16.098 82.694 1.00 27.28 352 THR B O 1
ATOM 5502 N N . TYR B 1 374 ? -27.347 14.060 83.291 1.00 24.93 353 TYR B N 1
ATOM 5503 C CA . TYR B 1 374 ? -28.530 13.411 82.810 1.00 30.50 353 TYR B CA 1
ATOM 5504 C C . TYR B 1 374 ? -29.589 13.390 83.906 1.00 33.33 353 TYR B C 1
ATOM 5505 O O . TYR B 1 374 ? -30.737 13.108 83.463 1.00 32.02 353 TYR B O 1
ATOM 5515 N N . ASN C 1 32 ? -1.184 57.070 122.350 1.00 64.21 11 ASN C N 1
ATOM 5516 C CA . ASN C 1 32 ? -2.400 57.535 121.628 1.00 63.57 11 ASN C CA 1
ATOM 5517 C C . ASN C 1 32 ? -2.057 58.805 120.841 1.00 62.02 11 ASN C C 1
ATOM 5518 O O . ASN C 1 32 ? -1.008 59.414 121.022 1.00 63.21 11 ASN C O 1
ATOM 5523 N N . LYS C 1 33 ? -2.973 59.246 120.001 1.00 54.88 12 LYS C N 1
ATOM 5524 C CA . LYS C 1 33 ? -2.747 60.462 119.244 1.00 58.00 12 LYS C CA 1
ATOM 5525 C C . LYS C 1 33 ? -2.199 61.599 120.109 1.00 57.27 12 LYS C C 1
ATOM 5526 O O . LYS C 1 33 ? -1.303 62.321 119.662 1.00 46.97 12 LYS C O 1
ATOM 5532 N N . GLU C 1 34 ? -2.745 61.782 121.314 1.00 51.73 13 GLU C N 1
ATOM 5533 C CA . GLU C 1 34 ? -2.329 62.908 122.146 1.00 52.63 13 GLU C CA 1
ATOM 5534 C C . GLU C 1 34 ? -0.857 62.781 122.495 1.00 39.81 13 GLU C C 1
ATOM 5535 O O . GLU C 1 34 ? -0.157 63.778 122.479 1.00 40.68 13 GLU C O 1
ATOM 5541 N N . ALA C 1 35 ? -0.411 61.566 122.825 1.00 38.57 14 ALA C N 1
ATOM 5542 C CA . ALA C 1 35 ? 0.995 61.330 123.203 1.00 40.00 14 ALA C CA 1
ATOM 5543 C C . ALA C 1 35 ? 1.942 61.749 122.077 1.00 38.90 14 ALA C C 1
ATOM 5544 O O . ALA C 1 35 ? 2.955 62.406 122.303 1.00 39.93 14 ALA C O 1
ATOM 5546 N N . LEU C 1 36 ? 1.567 61.354 120.855 1.00 34.39 15 LEU C N 1
ATOM 5547 C CA . LEU C 1 36 ? 2.310 61.716 119.615 1.00 35.00 15 LEU C CA 1
ATOM 5548 C C . LEU C 1 36 ? 2.447 63.216 119.422 1.00 30.39 15 LEU C C 1
ATOM 5549 O O . LEU C 1 36 ? 3.534 63.742 119.153 1.00 30.01 15 LEU C O 1
ATOM 5554 N N . VAL C 1 37 ? 1.337 63.911 119.581 1.00 29.16 16 VAL C N 1
ATOM 5555 C CA . VAL C 1 37 ? 1.271 65.332 119.350 1.00 31.23 16 VAL C CA 1
ATOM 5556 C C . VAL C 1 37 ? 2.141 66.010 120.415 1.00 33.30 16 VAL C C 1
ATOM 5557 O O . VAL C 1 37 ? 2.891 66.942 120.128 1.00 32.50 16 VAL C O 1
ATOM 5561 N N . GLN C 1 38 ? 2.097 65.425 121.613 1.00 34.58 17 GLN C N 1
ATOM 5562 C CA A GLN C 1 38 ? 2.831 65.928 122.792 0.50 36.48 17 GLN C CA 1
ATOM 5563 C CA B GLN C 1 38 ? 2.818 65.909 122.797 0.50 35.57 17 GLN C CA 1
ATOM 5564 C C . GLN C 1 38 ? 4.368 65.869 122.590 1.00 34.40 17 GLN C C 1
ATOM 5565 O O . GLN C 1 38 ? 5.111 66.830 122.833 1.00 35.51 17 GLN C O 1
ATOM 5576 N N . VAL C 1 39 ? 4.850 64.751 122.107 1.00 29.54 18 VAL C N 1
ATOM 5577 C CA . VAL C 1 39 ? 6.246 64.590 121.800 1.00 29.71 18 VAL C CA 1
ATOM 5578 C C . VAL C 1 39 ? 6.683 65.564 120.738 1.00 31.32 18 VAL C C 1
ATOM 5579 O O . VAL C 1 39 ? 7.770 66.131 120.829 1.00 29.65 18 VAL C O 1
ATOM 5583 N N . ALA C 1 40 ? 5.862 65.739 119.690 1.00 29.68 19 ALA C N 1
ATOM 5584 C CA . ALA C 1 40 ? 6.292 66.626 118.614 1.00 30.11 19 ALA C CA 1
ATOM 5585 C C . ALA C 1 40 ? 6.355 68.055 119.095 1.00 30.17 19 ALA C C 1
ATOM 5586 O O . ALA C 1 40 ? 7.257 68.805 118.697 1.00 31.97 19 ALA C O 1
ATOM 5588 N N . GLU C 1 41 ? 5.366 68.447 119.889 1.00 32.55 20 GLU C N 1
ATOM 5589 C CA . GLU C 1 41 ? 5.294 69.842 120.303 1.00 39.13 20 GLU C CA 1
ATOM 5590 C C . GLU C 1 41 ? 6.484 70.162 121.181 1.00 36.36 20 GLU C C 1
ATOM 5591 O O . GLU C 1 41 ? 7.023 71.225 121.070 1.00 34.33 20 GLU C O 1
ATOM 5597 N N . GLU C 1 42 ? 6.899 69.207 122.006 1.00 36.87 21 GLU C N 1
ATOM 5598 C CA . GLU C 1 42 ? 8.098 69.374 122.797 1.00 39.17 21 GLU C CA 1
ATOM 5599 C C . GLU C 1 42 ? 9.286 69.681 121.940 1.00 37.23 21 GLU C C 1
ATOM 5600 O O . GLU C 1 42 ? 10.002 70.651 122.131 1.00 37.38 21 GLU C O 1
ATOM 5606 N N . VAL C 1 43 ? 9.525 68.800 120.990 1.00 30.19 22 VAL C N 1
ATOM 5607 C CA . VAL C 1 43 ? 10.671 68.944 120.132 1.00 32.99 22 VAL C CA 1
ATOM 5608 C C . VAL C 1 43 ? 10.630 70.242 119.322 1.00 35.21 22 VAL C C 1
ATOM 5609 O O . VAL C 1 43 ? 11.639 70.926 119.152 1.00 38.65 22 VAL C O 1
ATOM 5613 N N . ARG C 1 44 ? 9.461 70.547 118.775 1.00 38.29 23 ARG C N 1
ATOM 5614 C CA . ARG C 1 44 ? 9.257 71.747 117.952 1.00 37.10 23 ARG C CA 1
ATOM 5615 C C . ARG C 1 44 ? 9.517 73.000 118.779 1.00 39.64 23 ARG C C 1
ATOM 5616 O O . ARG C 1 44 ? 10.133 73.964 118.303 1.00 38.69 23 ARG C O 1
ATOM 5624 N N . ARG C 1 45 ? 9.048 72.966 120.021 1.00 42.56 24 ARG C N 1
ATOM 5625 C CA . ARG C 1 45 ? 9.258 74.069 120.926 1.00 49.07 24 ARG C CA 1
ATOM 5626 C C . ARG C 1 45 ? 10.749 74.244 121.250 1.00 44.84 24 ARG C C 1
ATOM 5627 O O . ARG C 1 45 ? 11.233 75.354 121.323 1.00 48.57 24 ARG C O 1
ATOM 5635 N N . ALA C 1 46 ? 11.461 73.146 121.466 1.00 40.79 25 ALA C N 1
ATOM 5636 C CA . ALA C 1 46 ? 12.862 73.204 121.873 1.00 40.08 25 ALA C CA 1
ATOM 5637 C C . ALA C 1 46 ? 13.789 73.534 120.712 1.00 40.62 25 ALA C C 1
ATOM 5638 O O . ALA C 1 46 ? 14.802 74.132 120.932 1.00 42.93 25 ALA C O 1
ATOM 5640 N N . THR C 1 47 ? 13.437 73.226 119.469 1.00 42.50 26 THR C N 1
ATOM 5641 C CA . THR C 1 47 ? 14.368 73.428 118.365 1.00 38.82 26 THR C CA 1
ATOM 5642 C C . THR C 1 47 ? 13.935 74.494 117.357 1.00 37.52 26 THR C C 1
ATOM 5643 O O . THR C 1 47 ? 14.719 74.900 116.504 1.00 40.20 26 THR C O 1
ATOM 5647 N N . GLY C 1 48 ? 12.681 74.904 117.422 1.00 35.68 27 GLY C N 1
ATOM 5648 C CA . GLY C 1 48 ? 12.077 75.681 116.380 1.00 37.43 27 GLY C CA 1
ATOM 5649 C C . GLY C 1 48 ? 12.090 75.061 114.992 1.00 35.20 27 GLY C C 1
ATOM 5650 O O . GLY C 1 48 ? 11.992 75.797 114.022 1.00 37.60 27 GLY C O 1
ATOM 5651 N N . LEU C 1 49 ? 12.242 73.740 114.897 1.00 33.27 28 LEU C N 1
ATOM 5652 C CA . LEU C 1 49 ? 12.103 73.015 113.607 1.00 33.27 28 LEU C CA 1
ATOM 5653 C C . LEU C 1 49 ? 10.684 72.467 113.407 1.00 31.54 28 LEU C C 1
ATOM 5654 O O . LEU C 1 49 ? 9.991 72.207 114.386 1.00 33.34 28 LEU C O 1
ATOM 5659 N N . PRO C 1 50 ? 10.247 72.252 112.133 1.00 33.69 29 PRO C N 1
ATOM 5660 C CA . PRO C 1 50 ? 8.853 71.852 111.858 1.00 32.71 29 PRO C CA 1
ATOM 5661 C C . PRO C 1 50 ? 8.569 70.367 112.088 1.00 29.56 29 PRO C C 1
ATOM 5662 O O . PRO C 1 50 ? 8.434 69.604 111.110 1.00 32.69 29 PRO C O 1
ATOM 5666 N N . VAL C 1 51 ? 8.516 69.980 113.341 1.00 28.66 30 VAL C N 1
ATOM 5667 C CA . VAL C 1 51 ? 8.315 68.590 113.740 1.00 27.84 30 VAL C CA 1
ATOM 5668 C C . VAL C 1 51 ? 6.857 68.343 114.124 1.00 28.56 30 VAL C C 1
ATOM 5669 O O . VAL C 1 51 ? 6.316 68.977 115.046 1.00 31.78 30 VAL C O 1
ATOM 5673 N N . GLY C 1 52 ? 6.206 67.416 113.433 1.00 29.46 31 GLY C N 1
ATOM 5674 C CA . GLY C 1 52 ? 4.833 67.086 113.706 1.00 26.91 31 GLY C CA 1
ATOM 5675 C C . GLY C 1 52 ? 4.607 65.686 114.215 1.00 26.24 31 GLY C C 1
ATOM 5676 O O . GLY C 1 52 ? 5.476 64.824 114.198 1.00 26.40 31 GLY C O 1
ATOM 5677 N N . TRP C 1 53 ? 3.379 65.465 114.623 1.00 23.27 32 TRP C N 1
ATOM 5678 C CA . TRP C 1 53 ? 2.977 64.222 115.194 1.00 23.36 32 TRP C CA 1
ATOM 5679 C C . TRP C 1 53 ? 3.260 63.063 114.247 1.00 22.43 32 TRP C C 1
ATOM 5680 O O . TRP C 1 53 ? 3.520 61.922 114.699 1.00 22.89 32 TRP C O 1
ATOM 5691 N N . ARG C 1 54 ? 3.130 63.304 112.942 1.00 22.41 33 ARG C N 1
ATOM 5692 C CA . ARG C 1 54 ? 3.287 62.151 112.001 1.00 23.30 33 ARG C CA 1
ATOM 5693 C C . ARG C 1 54 ? 4.776 61.697 111.945 1.00 22.64 33 ARG C C 1
ATOM 5694 O O . ARG C 1 54 ? 5.056 60.475 111.745 1.00 22.30 33 ARG C O 1
ATOM 5702 N N . ASP C 1 55 ? 5.708 62.638 112.117 1.00 25.53 34 ASP C N 1
ATOM 5703 C CA . ASP C 1 55 ? 7.129 62.256 112.201 1.00 27.43 34 ASP C CA 1
ATOM 5704 C C . ASP C 1 55 ? 7.382 61.393 113.485 1.00 23.07 34 ASP C C 1
ATOM 5705 O O . ASP C 1 55 ? 8.147 60.472 113.429 1.00 23.41 34 ASP C O 1
ATOM 5710 N N . VAL C 1 56 ? 6.691 61.681 114.578 1.00 22.14 35 VAL C N 1
ATOM 5711 C CA . VAL C 1 56 ? 6.686 60.812 115.785 1.00 20.84 35 VAL C CA 1
ATOM 5712 C C . VAL C 1 56 ? 6.080 59.458 115.486 1.00 21.48 35 VAL C C 1
ATOM 5713 O O . VAL C 1 56 ? 6.636 58.434 115.870 1.00 22.29 35 VAL C O 1
ATOM 5717 N N . GLU C 1 57 ? 4.945 59.425 114.781 1.00 22.92 36 GLU C N 1
ATOM 5718 C CA . GLU C 1 57 ? 4.355 58.163 114.453 1.00 21.70 36 GLU C CA 1
ATOM 5719 C C . GLU C 1 57 ? 5.327 57.362 113.619 1.00 22.91 36 GLU C C 1
ATOM 5720 O O . GLU C 1 57 ? 5.485 56.146 113.787 1.00 21.17 36 GLU C O 1
ATOM 5726 N N . ARG C 1 58 ? 5.906 57.992 112.619 1.00 20.65 37 ARG C N 1
ATOM 5727 C CA A ARG C 1 58 ? 6.883 57.282 111.742 0.50 21.93 37 ARG C CA 1
ATOM 5728 C CA B ARG C 1 58 ? 6.856 57.284 111.758 0.50 20.75 37 ARG C CA 1
ATOM 5729 C C . ARG C 1 58 ? 8.072 56.672 112.482 1.00 19.88 37 ARG C C 1
ATOM 5730 O O . ARG C 1 58 ? 8.559 55.555 112.143 1.00 21.01 37 ARG C O 1
ATOM 5745 N N . THR C 1 59 ? 8.528 57.413 113.490 1.00 20.07 38 THR C N 1
ATOM 5746 C CA . THR C 1 59 ? 9.691 57.020 114.291 1.00 20.50 38 THR C CA 1
ATOM 5747 C C . THR C 1 59 ? 9.295 55.755 115.052 1.00 19.92 38 THR C C 1
ATOM 5748 O O . THR C 1 59 ? 10.084 54.787 115.113 1.00 21.07 38 THR C O 1
ATOM 5752 N N . LEU C 1 60 ? 8.097 55.765 115.655 1.00 20.54 39 LEU C N 1
ATOM 5753 C CA . LEU C 1 60 ? 7.607 54.574 116.434 1.00 21.76 39 LEU C CA 1
ATOM 5754 C C . LEU C 1 60 ? 7.385 53.405 115.541 1.00 22.78 39 LEU C C 1
ATOM 5755 O O . LEU C 1 60 ? 7.727 52.268 115.862 1.00 21.07 39 LEU C O 1
ATOM 5760 N N . GLY C 1 61 ? 6.772 53.648 114.384 1.00 22.16 40 GLY C N 1
ATOM 5761 C CA . GLY C 1 61 ? 6.475 52.536 113.465 1.00 21.09 40 GLY C CA 1
ATOM 5762 C C . GLY C 1 61 ? 7.687 51.776 113.022 1.00 19.86 40 GLY C C 1
ATOM 5763 O O . GLY C 1 61 ? 7.711 50.528 112.998 1.00 21.48 40 GLY C O 1
ATOM 5764 N N . ALA C 1 62 ? 8.757 52.499 112.721 1.00 20.46 41 ALA C N 1
ATOM 5765 C CA . ALA C 1 62 ? 10.026 51.855 112.325 1.00 20.16 41 ALA C CA 1
ATOM 5766 C C . ALA C 1 62 ? 10.568 50.935 113.417 1.00 20.53 41 ALA C C 1
ATOM 5767 O O . ALA C 1 62 ? 11.097 49.879 113.137 1.00 22.23 41 ALA C O 1
ATOM 5769 N N . LEU C 1 63 ? 10.441 51.383 114.659 1.00 23.00 42 LEU C N 1
ATOM 5770 C CA . LEU C 1 63 ? 10.938 50.612 115.792 1.00 23.05 42 LEU C CA 1
ATOM 5771 C C . LEU C 1 63 ? 10.128 49.373 116.090 1.00 23.88 42 LEU C C 1
ATOM 5772 O O . LEU C 1 63 ? 10.583 48.508 116.868 1.00 24.14 42 LEU C O 1
ATOM 5777 N N . ARG C 1 64 ? 8.913 49.246 115.505 1.00 22.55 43 ARG C N 1
ATOM 5778 C CA . ARG C 1 64 ? 8.210 47.969 115.542 1.00 23.57 43 ARG C CA 1
ATOM 5779 C C . ARG C 1 64 ? 8.871 46.964 114.657 1.00 25.76 43 ARG C C 1
ATOM 5780 O O . ARG C 1 64 ? 8.603 45.762 114.791 1.00 25.38 43 ARG C O 1
ATOM 5788 N N . ALA C 1 65 ? 9.691 47.410 113.702 1.00 24.42 44 ALA C N 1
ATOM 5789 C CA . ALA C 1 65 ? 10.351 46.478 112.751 1.00 26.97 44 ALA C CA 1
ATOM 5790 C C . ALA C 1 65 ? 11.839 46.254 113.028 1.00 26.31 44 ALA C C 1
ATOM 5791 O O . ALA C 1 65 ? 12.443 45.343 112.448 1.00 28.31 44 ALA C O 1
ATOM 5793 N N . THR C 1 66 ? 12.480 47.094 113.856 1.00 25.17 45 THR C N 1
ATOM 5794 C CA . THR C 1 66 ? 13.947 46.933 114.051 1.00 23.22 45 THR C CA 1
ATOM 5795 C C . THR C 1 66 ? 14.341 47.546 115.354 1.00 21.10 45 THR C C 1
ATOM 5796 O O . THR C 1 66 ? 13.659 48.413 115.832 1.00 21.80 45 THR C O 1
ATOM 5800 N N . ARG C 1 67 ? 15.441 47.103 115.920 1.00 25.33 46 ARG C N 1
ATOM 5801 C CA . ARG C 1 67 ? 15.988 47.783 117.071 1.00 24.18 46 ARG C CA 1
ATOM 5802 C C . ARG C 1 67 ? 17.339 48.442 116.683 1.00 25.14 46 ARG C C 1
ATOM 5803 O O . ARG C 1 67 ? 18.014 48.997 117.544 1.00 23.84 46 ARG C O 1
ATOM 5811 N N . ASP C 1 68 ? 17.752 48.334 115.418 1.00 22.46 47 ASP C N 1
ATOM 5812 C CA . ASP C 1 68 ? 19.030 48.844 114.981 1.00 22.85 47 ASP C CA 1
ATOM 5813 C C . ASP C 1 68 ? 18.837 50.312 114.597 1.00 23.18 47 ASP C C 1
ATOM 5814 O O . ASP C 1 68 ? 17.926 50.655 113.802 1.00 21.98 47 ASP C O 1
ATOM 5819 N N . LEU C 1 69 ? 19.733 51.162 115.054 1.00 20.52 48 LEU C N 1
ATOM 5820 C CA . LEU C 1 69 ? 19.545 52.603 114.867 1.00 22.73 48 LEU C CA 1
ATOM 5821 C C . LEU C 1 69 ? 19.556 52.974 113.397 1.00 19.43 48 LEU C C 1
ATOM 5822 O O . LEU C 1 69 ? 18.722 53.764 112.954 1.00 20.51 48 LEU C O 1
ATOM 5827 N N . TRP C 1 70 ? 20.504 52.430 112.648 1.00 19.04 49 TRP C N 1
ATOM 5828 C CA . TRP C 1 70 ? 20.622 52.820 111.211 1.00 21.72 49 TRP C CA 1
ATOM 5829 C C . TRP C 1 70 ? 19.413 52.329 110.390 1.00 20.97 49 TRP C C 1
ATOM 5830 O O . TRP C 1 70 ? 18.832 53.046 109.573 1.00 20.16 49 TRP C O 1
ATOM 5841 N N . GLU C 1 71 ? 19.011 51.118 110.630 1.00 20.01 50 GLU C N 1
ATOM 5842 C CA . GLU C 1 71 ? 17.788 50.631 109.946 1.00 23.62 50 GLU C CA 1
ATOM 5843 C C . GLU C 1 71 ? 16.562 51.428 110.420 1.00 22.62 50 GLU C C 1
ATOM 5844 O O . GLU C 1 71 ? 15.686 51.684 109.582 1.00 21.44 50 GLU C O 1
ATOM 5850 N N . ALA C 1 72 ? 16.475 51.850 111.690 1.00 20.84 51 ALA C N 1
ATOM 5851 C CA . ALA C 1 72 ? 15.393 52.699 112.123 1.00 22.24 51 ALA C CA 1
ATOM 5852 C C . ALA C 1 72 ? 15.354 53.999 111.300 1.00 21.63 51 ALA C C 1
ATOM 5853 O O . ALA C 1 72 ? 14.278 54.480 110.966 1.00 24.80 51 ALA C O 1
ATOM 5855 N N . VAL C 1 73 ? 16.528 54.558 111.003 1.00 20.52 52 VAL C N 1
ATOM 5856 C CA . VAL C 1 73 ? 16.592 55.769 110.230 1.00 19.61 52 VAL C CA 1
ATOM 5857 C C . VAL C 1 73 ? 16.031 55.493 108.822 1.00 19.36 52 VAL C C 1
ATOM 5858 O O . VAL C 1 73 ? 15.109 56.202 108.360 1.00 20.58 52 VAL C O 1
ATOM 5862 N N . ARG C 1 74 ? 16.551 54.444 108.200 1.00 19.06 53 ARG C N 1
ATOM 5863 C CA . ARG C 1 74 ? 16.080 54.080 106.817 1.00 20.56 53 ARG C CA 1
ATOM 5864 C C . ARG C 1 74 ? 14.570 53.871 106.793 1.00 21.95 53 ARG C C 1
ATOM 5865 O O . ARG C 1 74 ? 13.868 54.336 105.876 1.00 27.07 53 ARG C O 1
ATOM 5873 N N . LEU C 1 75 ? 14.021 53.173 107.786 1.00 18.59 54 LEU C N 1
ATOM 5874 C CA . LEU C 1 75 ? 12.583 52.909 107.771 1.00 19.76 54 LEU C CA 1
ATOM 5875 C C . LEU C 1 75 ? 11.675 54.022 108.155 1.00 21.51 54 LEU C C 1
ATOM 5876 O O . LEU C 1 75 ? 10.489 53.896 107.898 1.00 23.52 54 LEU C O 1
ATOM 5881 N N . SER C 1 76 ? 12.174 55.060 108.811 1.00 18.77 55 SER C N 1
ATOM 5882 C CA A SER C 1 76 ? 11.359 56.134 109.350 0.50 19.17 55 SER C CA 1
ATOM 5883 C CA B SER C 1 76 ? 11.269 56.075 109.320 0.50 20.34 55 SER C CA 1
ATOM 5884 C C . SER C 1 76 ? 10.912 57.192 108.333 1.00 20.61 55 SER C C 1
ATOM 5885 O O . SER C 1 76 ? 9.861 57.747 108.486 1.00 20.87 55 SER C O 1
ATOM 5890 N N . ARG C 1 77 ? 11.740 57.485 107.341 1.00 20.11 56 ARG C N 1
ATOM 5891 C CA . ARG C 1 77 ? 11.461 58.635 106.441 1.00 20.26 56 ARG C CA 1
ATOM 5892 C C . ARG C 1 77 ? 11.343 59.959 107.208 1.00 20.63 56 ARG C C 1
ATOM 5893 O O . ARG C 1 77 ? 10.488 60.827 106.874 1.00 21.20 56 ARG C O 1
ATOM 5901 N N . VAL C 1 78 ? 12.140 60.072 108.275 1.00 19.89 57 VAL C N 1
ATOM 5902 C CA . VAL C 1 78 ? 12.170 61.263 109.130 1.00 19.50 57 VAL C CA 1
ATOM 5903 C C . VAL C 1 78 ? 13.610 61.799 109.154 1.00 18.54 57 VAL C C 1
ATOM 5904 O O . VAL C 1 78 ? 14.579 61.037 109.153 1.00 20.42 57 VAL C O 1
ATOM 5908 N N . PRO C 1 79 ? 13.800 63.134 109.161 1.00 17.98 58 PRO C N 1
ATOM 5909 C CA . PRO C 1 79 ? 15.179 63.650 109.193 1.00 18.47 58 PRO C CA 1
ATOM 5910 C C . PRO C 1 79 ? 15.892 63.230 110.469 1.00 18.52 58 PRO C C 1
ATOM 5911 O O . PRO C 1 79 ? 15.252 63.161 111.524 1.00 19.97 58 PRO C O 1
ATOM 5915 N N . LEU C 1 80 ? 17.178 62.940 110.342 1.00 18.00 59 LEU C N 1
ATOM 5916 C CA . LEU C 1 80 ? 17.977 62.470 111.499 1.00 18.58 59 LEU C CA 1
ATOM 5917 C C . LEU C 1 80 ? 18.016 63.564 112.547 1.00 21.16 59 LEU C C 1
ATOM 5918 O O . LEU C 1 80 ? 17.954 63.297 113.732 1.00 18.54 59 LEU C O 1
ATOM 5923 N N . ARG C 1 81 ? 18.061 64.812 112.105 1.00 18.66 60 ARG C N 1
ATOM 5924 C CA . ARG C 1 81 ? 17.967 65.933 113.050 1.00 22.13 60 ARG C CA 1
ATOM 5925 C C . ARG C 1 81 ? 16.739 65.914 113.975 1.00 24.41 60 ARG C C 1
ATOM 5926 O O . ARG C 1 81 ? 16.772 66.488 115.094 1.00 22.91 60 ARG C O 1
ATOM 5934 N N . PHE C 1 82 ? 15.633 65.347 113.487 1.00 20.99 61 PHE C N 1
ATOM 5935 C CA . PHE C 1 82 ? 14.407 65.218 114.262 1.00 20.26 61 PHE C CA 1
ATOM 5936 C C . PHE C 1 82 ? 14.380 63.877 115.018 1.00 20.73 61 PHE C C 1
ATOM 5937 O O . PHE C 1 82 ? 13.828 63.759 116.101 1.00 22.42 61 PHE C O 1
ATOM 5945 N N . LEU C 1 83 ? 14.911 62.822 114.423 1.00 19.71 62 LEU C N 1
ATOM 5946 C CA . LEU C 1 83 ? 14.840 61.516 115.052 1.00 19.87 62 LEU C CA 1
ATOM 5947 C C . LEU C 1 83 ? 15.557 61.541 116.407 1.00 21.00 62 LEU C C 1
ATOM 5948 O O . LEU C 1 83 ? 15.069 60.946 117.385 1.00 20.87 62 LEU C O 1
ATOM 5953 N N . VAL C 1 84 ? 16.692 62.209 116.461 1.00 21.08 63 VAL C N 1
ATOM 5954 C CA . VAL C 1 84 ? 17.464 62.220 117.736 1.00 21.75 63 VAL C CA 1
ATOM 5955 C C . VAL C 1 84 ? 16.625 62.763 118.916 1.00 22.74 63 VAL C C 1
ATOM 5956 O O . VAL C 1 84 ? 16.394 62.025 119.893 1.00 20.38 63 VAL C O 1
ATOM 5960 N N . PRO C 1 85 ? 16.120 63.999 118.829 1.00 21.56 64 PRO C N 1
ATOM 5961 C CA . PRO C 1 85 ? 15.229 64.473 119.900 1.00 23.32 64 PRO C CA 1
ATOM 5962 C C . PRO C 1 85 ? 13.909 63.738 120.070 1.00 22.71 64 PRO C C 1
ATOM 5963 O O . PRO C 1 85 ? 13.406 63.632 121.205 1.00 24.15 64 PRO C O 1
ATOM 5967 N N . ILE C 1 86 ? 13.336 63.153 118.981 1.00 23.45 65 ILE C N 1
ATOM 5968 C CA . ILE C 1 86 ? 12.151 62.321 119.150 1.00 23.72 65 ILE C CA 1
ATOM 5969 C C . ILE C 1 86 ? 12.472 61.074 119.973 1.00 22.94 65 ILE C C 1
ATOM 5970 O O . ILE C 1 86 ? 11.734 60.749 120.958 1.00 23.40 65 ILE C O 1
ATOM 5975 N N . TRP C 1 87 ? 13.531 60.369 119.577 1.00 21.53 66 TRP C N 1
ATOM 5976 C CA . TRP C 1 87 ? 13.945 59.179 120.286 1.00 21.37 66 TRP C CA 1
ATOM 5977 C C . TRP C 1 87 ? 14.145 59.502 121.793 1.00 23.43 66 TRP C C 1
ATOM 5978 O O . TRP C 1 87 ? 13.697 58.749 122.652 1.00 22.41 66 TRP C O 1
ATOM 5989 N N . GLU C 1 88 ? 14.791 60.616 122.058 1.00 21.94 67 GLU C N 1
ATOM 5990 C CA . GLU C 1 88 ? 15.068 61.058 123.435 1.00 25.19 67 GLU C CA 1
ATOM 5991 C C . GLU C 1 88 ? 13.782 61.314 124.196 1.00 25.64 67 GLU C C 1
ATOM 5992 O O . GLU C 1 88 ? 13.704 60.962 125.365 1.00 26.16 67 GLU C O 1
ATOM 5998 N N . GLY C 1 89 ? 12.805 61.960 123.546 1.00 23.69 68 GLY C N 1
ATOM 5999 C CA . GLY C 1 89 ? 11.520 62.222 124.140 1.00 26.21 68 GLY C CA 1
ATOM 6000 C C . GLY C 1 89 ? 10.758 60.949 124.398 1.00 29.74 68 GLY C C 1
ATOM 6001 O O . GLY C 1 89 ? 10.103 60.788 125.453 1.00 30.60 68 GLY C O 1
ATOM 6002 N N . LEU C 1 90 ? 10.817 60.027 123.453 1.00 24.73 69 LEU C N 1
ATOM 6003 C CA . LEU C 1 90 ? 10.187 58.762 123.691 1.00 26.26 69 LEU C CA 1
ATOM 6004 C C . LEU C 1 90 ? 10.762 58.005 124.881 1.00 26.19 69 LEU C C 1
ATOM 6005 O O . LEU C 1 90 ? 10.004 57.426 125.666 1.00 27.18 69 LEU C O 1
ATOM 6010 N N . ALA C 1 91 ? 12.096 58.011 125.023 1.00 27.01 70 ALA C N 1
ATOM 6011 C CA . ALA C 1 91 ? 12.742 57.391 126.183 1.00 25.93 70 ALA C CA 1
ATOM 6012 C C . ALA C 1 91 ? 12.380 58.062 127.525 1.00 28.47 70 ALA C C 1
ATOM 6013 O O . ALA C 1 91 ? 12.126 57.377 128.507 1.00 28.83 70 ALA C O 1
ATOM 6015 N N . ARG C 1 92 ? 12.318 59.376 127.564 1.00 29.77 71 ARG C N 1
ATOM 6016 C CA . ARG C 1 92 ? 11.889 60.058 128.769 1.00 34.31 71 ARG C CA 1
ATOM 6017 C C . ARG C 1 92 ? 10.483 59.632 129.172 1.00 39.48 71 ARG C C 1
ATOM 6018 O O . ARG C 1 92 ? 10.189 59.714 130.337 1.00 41.55 71 ARG C O 1
ATOM 6026 N N . ARG C 1 93 ? 9.603 59.234 128.246 1.00 38.29 72 ARG C N 1
ATOM 6027 C CA . ARG C 1 93 ? 8.251 58.772 128.614 1.00 36.92 72 ARG C CA 1
ATOM 6028 C C . ARG C 1 93 ? 8.187 57.291 128.916 1.00 37.64 72 ARG C C 1
ATOM 6029 O O . ARG C 1 93 ? 7.121 56.773 129.112 1.00 40.15 72 ARG C O 1
ATOM 6037 N N . GLY C 1 94 ? 9.309 56.592 128.915 1.00 37.08 73 GLY C N 1
ATOM 6038 C CA . GLY C 1 94 ? 9.315 55.147 129.102 1.00 35.75 73 GLY C CA 1
ATOM 6039 C C . GLY C 1 94 ? 8.823 54.288 127.960 1.00 36.11 73 GLY C C 1
ATOM 6040 O O . GLY C 1 94 ? 8.571 53.110 128.160 1.00 36.63 73 GLY C O 1
ATOM 6041 N N . LEU C 1 95 ? 8.746 54.841 126.753 1.00 33.10 74 LEU C N 1
ATOM 6042 C CA . LEU C 1 95 ? 8.273 54.093 125.606 1.00 32.24 74 LEU C CA 1
ATOM 6043 C C . LEU C 1 95 ? 9.391 53.393 124.845 1.00 32.67 74 LEU C C 1
ATOM 6044 O O . LEU C 1 95 ? 9.157 52.449 124.073 1.00 31.35 74 LEU C O 1
ATOM 6049 N N . LEU C 1 96 ? 10.621 53.821 125.097 1.00 31.34 75 LEU C N 1
ATOM 6050 C CA . LEU C 1 96 ? 11.757 53.345 124.363 1.00 28.24 75 LEU C CA 1
ATOM 6051 C C . LEU C 1 96 ? 12.912 53.146 125.323 1.00 28.01 75 LEU C C 1
ATOM 6052 O O . LEU C 1 96 ? 13.216 54.045 126.078 1.00 29.82 75 LEU C O 1
ATOM 6057 N N . ARG C 1 97 ? 13.597 52.036 125.258 1.00 27.70 76 ARG C N 1
ATOM 6058 C CA . ARG C 1 97 ? 14.835 51.926 126.011 1.00 33.27 76 ARG C CA 1
ATOM 6059 C C . ARG C 1 97 ? 15.979 52.006 125.004 1.00 29.92 76 ARG C C 1
ATOM 6060 O O . ARG C 1 97 ? 15.917 51.456 123.891 1.00 32.31 76 ARG C O 1
ATOM 6068 N N . VAL C 1 98 ? 17.012 52.704 125.415 1.00 28.92 77 VAL C N 1
ATOM 6069 C CA . VAL C 1 98 ? 18.196 52.905 124.633 1.00 28.52 77 VAL C CA 1
ATOM 6070 C C . VAL C 1 98 ? 19.306 52.213 125.329 1.00 33.28 77 VAL C C 1
ATOM 6071 O O . VAL C 1 98 ? 19.708 52.640 126.468 1.00 30.53 77 VAL C O 1
ATOM 6075 N N . GLU C 1 99 ? 19.750 51.097 124.760 1.00 30.42 78 GLU C N 1
ATOM 6076 C CA . GLU C 1 99 ? 20.909 50.421 125.321 1.00 37.70 78 GLU C CA 1
ATOM 6077 C C . GLU C 1 99 ? 21.901 50.092 124.182 1.00 38.02 78 GLU C C 1
ATOM 6078 O O . GLU C 1 99 ? 22.513 51.019 123.654 1.00 44.27 78 GLU C O 1
ATOM 6084 N N . GLU C 1 100 ? 22.035 48.861 123.750 1.00 41.78 79 GLU C N 1
ATOM 6085 C CA . GLU C 1 100 ? 22.918 48.571 122.625 1.00 45.24 79 GLU C CA 1
ATOM 6086 C C . GLU C 1 100 ? 22.137 48.791 121.301 1.00 39.77 79 GLU C C 1
ATOM 6087 O O . GLU C 1 100 ? 22.645 48.561 120.235 1.00 46.75 79 GLU C O 1
ATOM 6093 N N . GLY C 1 101 ? 20.885 49.203 121.413 1.00 34.57 80 GLY C N 1
ATOM 6094 C CA . GLY C 1 101 ? 19.963 49.295 120.305 1.00 29.43 80 GLY C CA 1
ATOM 6095 C C . GLY C 1 101 ? 18.813 50.158 120.761 1.00 28.08 80 GLY C C 1
ATOM 6096 O O . GLY C 1 101 ? 18.874 50.750 121.859 1.00 29.48 80 GLY C O 1
ATOM 6097 N N . LEU C 1 102 ? 17.743 50.266 119.957 1.00 23.19 81 LEU C N 1
ATOM 6098 C CA . LEU C 1 102 ? 16.608 51.068 120.324 1.00 22.45 81 LEU C CA 1
ATOM 6099 C C . LEU C 1 102 ? 15.404 50.114 120.468 1.00 24.87 81 LEU C C 1
ATOM 6100 O O . LEU C 1 102 ? 14.860 49.639 119.466 1.00 24.22 81 LEU C O 1
ATOM 6105 N N . ASP C 1 103 ? 14.959 49.865 121.689 1.00 26.34 82 ASP C N 1
ATOM 6106 C CA . ASP C 1 103 ? 13.954 48.847 121.970 1.00 31.47 82 ASP C CA 1
ATOM 6107 C C . ASP C 1 103 ? 12.599 49.428 122.401 1.00 28.26 82 ASP C C 1
ATOM 6108 O O . ASP C 1 103 ? 12.503 50.108 123.433 1.00 27.30 82 ASP C O 1
ATOM 6113 N N . LEU C 1 104 ? 11.551 49.167 121.628 1.00 27.62 83 LEU C N 1
ATOM 6114 C CA . LEU C 1 104 ? 10.195 49.577 122.064 1.00 32.20 83 LEU C CA 1
ATOM 6115 C C . LEU C 1 104 ? 9.808 48.868 123.351 1.00 32.78 83 LEU C C 1
ATOM 6116 O O . LEU C 1 104 ? 9.982 47.671 123.413 1.00 33.90 83 LEU C O 1
ATOM 6121 N N . LEU C 1 105 ? 9.306 49.601 124.344 1.00 33.01 84 LEU C N 1
ATOM 6122 C CA . LEU C 1 105 ? 8.923 48.983 125.639 1.00 37.11 84 LEU C CA 1
ATOM 6123 C C . LEU C 1 105 ? 7.418 48.714 125.700 1.00 42.38 84 LEU C C 1
ATOM 6124 O O . LEU C 1 105 ? 7.005 47.900 126.520 1.00 45.29 84 LEU C O 1
ATOM 6129 N N . ALA C 1 106 ? 6.613 49.366 124.851 1.00 42.43 85 ALA C N 1
ATOM 6130 C CA . ALA C 1 106 ? 5.149 49.175 124.884 1.00 46.21 85 ALA C CA 1
ATOM 6131 C C . ALA C 1 106 ? 4.557 48.944 123.495 1.00 47.51 85 ALA C C 1
ATOM 6132 O O . ALA C 1 106 ? 5.219 49.145 122.455 1.00 39.60 85 ALA C O 1
ATOM 6134 N N . GLU C 1 107 ? 3.294 48.541 123.490 1.00 44.68 86 GLU C N 1
ATOM 6135 C CA . GLU C 1 107 ? 2.549 48.391 122.256 1.00 45.77 86 GLU C CA 1
ATOM 6136 C C . GLU C 1 107 ? 2.212 49.767 121.857 1.00 42.30 86 GLU C C 1
ATOM 6137 O O . GLU C 1 107 ? 1.839 50.580 122.711 1.00 44.40 86 GLU C O 1
ATOM 6143 N N . VAL C 1 108 ? 2.372 50.081 120.572 1.00 39.13 87 VAL C N 1
ATOM 6144 C CA . VAL C 1 108 ? 2.027 51.426 120.093 1.00 38.91 87 VAL C CA 1
ATOM 6145 C C . VAL C 1 108 ? 1.100 51.339 118.853 1.00 38.55 87 VAL C C 1
ATOM 6146 O O . VAL C 1 108 ? 1.222 50.416 118.063 1.00 40.36 87 VAL C O 1
ATOM 6150 N N . PRO C 1 109 ? 0.213 52.318 118.676 1.00 47.55 88 PRO C N 1
ATOM 6151 C CA . PRO C 1 109 ? -0.675 52.222 117.504 1.00 51.54 88 PRO C CA 1
ATOM 6152 C C . PRO C 1 109 ? 0.047 52.330 116.120 1.00 48.58 88 PRO C C 1
ATOM 6153 O O . PRO C 1 109 ? -0.484 51.835 115.105 1.00 52.70 88 PRO C O 1
ATOM 6157 N N . ALA C 1 110 ? 1.251 52.918 116.102 1.00 34.30 89 ALA C N 1
ATOM 6158 C CA . ALA C 1 110 ? 1.953 53.308 114.884 1.00 26.97 89 ALA C CA 1
ATOM 6159 C C . ALA C 1 110 ? 2.057 52.205 113.867 1.00 26.82 89 ALA C C 1
ATOM 6160 O O . ALA C 1 110 ? 2.460 51.109 114.180 1.00 27.39 89 ALA C O 1
ATOM 6162 N N . PRO C 1 111 ? 1.734 52.497 112.609 1.00 23.06 90 PRO C N 1
ATOM 6163 C CA . PRO C 1 111 ? 1.849 51.440 111.644 1.00 24.01 90 PRO C CA 1
ATOM 6164 C C . PRO C 1 111 ? 3.270 50.932 111.406 1.00 23.78 90 PRO C C 1
ATOM 6165 O O . PRO C 1 111 ? 4.229 51.693 111.269 1.00 24.24 90 PRO C O 1
ATOM 6169 N N . ARG C 1 112 ? 3.390 49.633 111.284 1.00 23.41 91 ARG C N 1
ATOM 6170 C CA . ARG C 1 112 ? 4.674 49.018 110.945 1.00 28.07 91 ARG C CA 1
ATOM 6171 C C . ARG C 1 112 ? 4.901 49.235 109.448 1.00 28.50 91 ARG C C 1
ATOM 6172 O O . ARG C 1 112 ? 3.960 49.139 108.644 1.00 26.10 91 ARG C O 1
ATOM 6180 N N . PRO C 1 113 ? 6.116 49.552 109.020 1.00 34.27 92 PRO C N 1
ATOM 6181 C CA . PRO C 1 113 ? 6.171 49.935 107.612 1.00 35.97 92 PRO C CA 1
ATOM 6182 C C . PRO C 1 113 ? 6.088 48.639 106.775 1.00 30.57 92 PRO C C 1
ATOM 6183 O O . PRO C 1 113 ? 6.493 47.592 107.225 1.00 34.52 92 PRO C O 1
ATOM 6187 N N . GLY C 1 114 ? 5.359 48.701 105.679 1.00 31.56 93 GLY C N 1
ATOM 6188 C CA . GLY C 1 114 ? 5.087 47.496 104.872 1.00 29.81 93 GLY C CA 1
ATOM 6189 C C . GLY C 1 114 ? 6.257 46.996 104.042 1.00 34.58 93 GLY C C 1
ATOM 6190 O O . GLY C 1 114 ? 7.271 47.678 103.901 1.00 40.71 93 GLY C O 1
ATOM 6191 N N . GLU C 1 115 ? 6.082 45.839 103.432 1.00 31.53 94 GLU C N 1
ATOM 6192 C CA . GLU C 1 115 ? 7.176 45.047 102.848 1.00 34.00 94 GLU C CA 1
ATOM 6193 C C . GLU C 1 115 ? 6.906 44.788 101.403 1.00 31.86 94 GLU C C 1
ATOM 6194 O O . GLU C 1 115 ? 7.224 43.720 100.881 1.00 35.14 94 GLU C O 1
ATOM 6200 N N . ALA C 1 116 ? 6.353 45.770 100.688 1.00 28.71 95 ALA C N 1
ATOM 6201 C CA . ALA C 1 116 ? 5.879 45.477 99.316 1.00 26.23 95 ALA C CA 1
ATOM 6202 C C . ALA C 1 116 ? 6.781 45.981 98.220 1.00 26.94 95 ALA C C 1
ATOM 6203 O O . ALA C 1 116 ? 6.373 45.943 97.034 1.00 27.39 95 ALA C O 1
ATOM 6205 N N . ALA C 1 117 ? 7.976 46.457 98.545 1.00 23.35 96 ALA C N 1
ATOM 6206 C CA . ALA C 1 117 ? 8.911 46.776 97.465 1.00 26.27 96 ALA C CA 1
ATOM 6207 C C . ALA C 1 117 ? 9.281 45.556 96.610 1.00 25.45 96 ALA C C 1
ATOM 6208 O O . ALA C 1 117 ? 9.393 44.459 97.115 1.00 28.33 96 ALA C O 1
ATOM 6210 N N . CYS C 1 118 ? 9.370 45.740 95.293 1.00 25.45 97 CYS C N 1
ATOM 6211 C CA . CYS C 1 118 ? 9.844 44.674 94.383 1.00 27.04 97 CYS C CA 1
ATOM 6212 C C . CYS C 1 118 ? 11.307 44.308 94.645 1.00 32.63 97 CYS C C 1
ATOM 6213 O O . CYS C 1 118 ? 12.151 45.186 94.613 1.00 34.10 97 CYS C O 1
ATOM 6216 N N . PRO C 1 119 ? 11.622 43.016 94.917 1.00 39.17 98 PRO C N 1
ATOM 6217 C CA . PRO C 1 119 ? 13.051 42.710 95.222 1.00 40.14 98 PRO C CA 1
ATOM 6218 C C . PRO C 1 119 ? 13.987 42.722 94.000 1.00 36.02 98 PRO C C 1
ATOM 6219 O O . PRO C 1 119 ? 15.190 42.951 94.136 1.00 43.03 98 PRO C O 1
ATOM 6223 N N . ALA C 1 120 ? 13.433 42.521 92.824 1.00 35.59 99 ALA C N 1
ATOM 6224 C CA . ALA C 1 120 ? 14.219 42.480 91.603 1.00 36.17 99 ALA C CA 1
ATOM 6225 C C . ALA C 1 120 ? 14.871 43.832 91.300 1.00 35.05 99 ALA C C 1
ATOM 6226 O O . ALA C 1 120 ? 15.986 43.858 90.800 1.00 32.43 99 ALA C O 1
ATOM 6228 N N . CYS C 1 121 ? 14.181 44.934 91.617 1.00 31.02 100 CYS C N 1
ATOM 6229 C CA . CYS C 1 121 ? 14.709 46.280 91.355 1.00 28.02 100 CYS C CA 1
ATOM 6230 C C . CYS C 1 121 ? 14.876 47.084 92.621 1.00 30.02 100 CYS C C 1
ATOM 6231 O O . CYS C 1 121 ? 15.067 48.287 92.520 1.00 28.01 100 CYS C O 1
ATOM 6234 N N . GLU C 1 122 ? 14.767 46.466 93.804 1.00 28.81 101 GLU C N 1
ATOM 6235 C CA . GLU C 1 122 ? 14.970 47.192 95.042 1.00 30.89 101 GLU C CA 1
ATOM 6236 C C . GLU C 1 122 ? 14.017 48.360 95.189 1.00 28.10 101 GLU C C 1
ATOM 6237 O O . GLU C 1 122 ? 14.370 49.384 95.798 1.00 28.54 101 GLU C O 1
ATOM 6243 N N . GLY C 1 123 ? 12.789 48.205 94.633 1.00 25.77 102 GLY C N 1
ATOM 6244 C CA . GLY C 1 123 ? 11.745 49.192 94.748 1.00 23.24 102 GLY C CA 1
ATOM 6245 C C . GLY C 1 123 ? 11.792 50.339 93.740 1.00 25.43 102 GLY C C 1
ATOM 6246 O O . GLY C 1 123 ? 10.919 51.225 93.747 1.00 27.82 102 GLY C O 1
ATOM 6247 N N . ARG C 1 124 ? 12.783 50.334 92.857 1.00 25.14 103 ARG C N 1
ATOM 6248 C CA . ARG C 1 124 ? 12.998 51.470 91.943 1.00 21.65 103 ARG C CA 1
ATOM 6249 C C . ARG C 1 124 ? 11.991 51.487 90.798 1.00 24.84 103 ARG C C 1
ATOM 6250 O O . ARG C 1 124 ? 11.669 52.550 90.313 1.00 22.91 103 ARG C O 1
ATOM 6258 N N . GLY C 1 125 ? 11.614 50.284 90.325 1.00 23.46 104 GLY C N 1
ATOM 6259 C CA . GLY C 1 125 ? 10.921 50.082 89.071 1.00 24.65 104 GLY C CA 1
ATOM 6260 C C . GLY C 1 125 ? 11.779 50.169 87.828 1.00 25.00 104 GLY C C 1
ATOM 6261 O O . GLY C 1 125 ? 11.270 50.028 86.733 1.00 25.96 104 GLY C O 1
ATOM 6262 N N . LEU C 1 126 ? 13.058 50.475 87.983 1.00 25.48 105 LEU C N 1
ATOM 6263 C CA . LEU C 1 126 ? 14.000 50.554 86.870 1.00 28.15 105 LEU C CA 1
ATOM 6264 C C . LEU C 1 126 ? 15.202 49.682 87.163 1.00 28.02 105 LEU C C 1
ATOM 6265 O O . LEU C 1 126 ? 15.636 49.562 88.311 1.00 24.81 105 LEU C O 1
ATOM 6270 N N . VAL C 1 127 ? 15.798 49.124 86.110 1.00 29.00 106 VAL C N 1
ATOM 6271 C CA . VAL C 1 127 ? 17.003 48.303 86.227 1.00 29.04 106 VAL C CA 1
ATOM 6272 C C . VAL C 1 127 ? 18.149 48.811 85.315 1.00 30.64 106 VAL C C 1
ATOM 6273 O O . VAL C 1 127 ? 18.002 48.853 84.103 1.00 28.29 106 VAL C O 1
ATOM 6277 N N . GLY C 1 128 ? 19.287 49.161 85.915 1.00 30.01 107 GLY C N 1
ATOM 6278 C CA . GLY C 1 128 ? 20.496 49.619 85.192 1.00 30.77 107 GLY C CA 1
ATOM 6279 C C . GLY C 1 128 ? 21.118 48.661 84.192 1.00 30.43 107 GLY C C 1
ATOM 6280 O O . GLY C 1 128 ? 21.596 49.076 83.144 1.00 33.05 107 GLY C O 1
ATOM 6281 N N . GLU C 1 129 ? 21.059 47.368 84.460 1.00 30.80 108 GLU C N 1
ATOM 6282 C CA . GLU C 1 129 ? 21.554 46.368 83.548 1.00 34.19 108 GLU C CA 1
ATOM 6283 C C . GLU C 1 129 ? 20.948 46.497 82.167 1.00 34.96 108 GLU C C 1
ATOM 6284 O O . GLU C 1 129 ? 21.531 46.064 81.181 1.00 36.10 108 GLU C O 1
ATOM 6290 N N . ARG C 1 130 ? 19.752 47.064 82.083 1.00 30.35 109 ARG C N 1
ATOM 6291 C CA . ARG C 1 130 ? 19.076 47.151 80.804 1.00 31.02 109 ARG C CA 1
ATOM 6292 C C . ARG C 1 130 ? 19.637 48.236 79.880 1.00 30.56 109 ARG C C 1
ATOM 6293 O O . ARG C 1 130 ? 19.314 48.271 78.718 1.00 29.47 109 ARG C O 1
ATOM 6301 N N . LEU C 1 131 ? 20.495 49.107 80.389 1.00 29.68 110 LEU C N 1
ATOM 6302 C CA . LEU C 1 131 ? 21.112 50.164 79.547 1.00 27.82 110 LEU C CA 1
ATOM 6303 C C . LEU C 1 131 ? 21.879 49.707 78.302 1.00 27.73 110 LEU C C 1
ATOM 6304 O O . LEU C 1 131 ? 22.462 48.654 78.287 1.00 28.71 110 LEU C O 1
ATOM 6309 N N . PRO C 1 132 ? 21.803 50.480 77.201 1.00 29.40 111 PRO C N 1
ATOM 6310 C CA . PRO C 1 132 ? 22.548 50.054 76.006 1.00 28.27 111 PRO C CA 1
ATOM 6311 C C . PRO C 1 132 ? 24.061 50.314 76.109 1.00 32.69 111 PRO C C 1
ATOM 6312 O O . PRO C 1 132 ? 24.519 50.833 77.125 1.00 27.93 111 PRO C O 1
ATOM 6316 N N . GLY C 1 133 ? 24.818 49.895 75.078 1.00 27.71 112 GLY C N 1
ATOM 6317 C CA . GLY C 1 133 ? 26.244 50.131 75.001 1.00 31.82 112 GLY C CA 1
ATOM 6318 C C . GLY C 1 133 ? 27.060 49.383 76.012 1.00 29.31 112 GLY C C 1
ATOM 6319 O O . GLY C 1 133 ? 28.201 49.715 76.225 1.00 31.19 112 GLY C O 1
ATOM 6320 N N . ARG C 1 134 ? 26.496 48.344 76.614 1.00 32.11 113 ARG C N 1
ATOM 6321 C CA A ARG C 1 134 ? 27.154 47.622 77.718 0.50 30.41 113 ARG C CA 1
ATOM 6322 C CA B ARG C 1 134 ? 27.144 47.606 77.692 0.50 31.09 113 ARG C CA 1
ATOM 6323 C C . ARG C 1 134 ? 27.495 48.532 78.889 1.00 28.56 113 ARG C C 1
ATOM 6324 O O . ARG C 1 134 ? 28.432 48.273 79.677 1.00 30.99 113 ARG C O 1
ATOM 6339 N N . ALA C 1 135 ? 26.700 49.600 79.036 1.00 26.04 114 ALA C N 1
ATOM 6340 C CA . ALA C 1 135 ? 26.995 50.595 80.018 1.00 24.73 114 ALA C CA 1
ATOM 6341 C C . ALA C 1 135 ? 27.139 49.984 81.390 1.00 23.48 114 ALA C C 1
ATOM 6342 O O . ALA C 1 135 ? 28.082 50.316 82.069 1.00 24.68 114 ALA C O 1
ATOM 6344 N N . ALA C 1 136 ? 26.277 49.045 81.801 1.00 23.10 115 ALA C N 1
ATOM 6345 C CA . ALA C 1 136 ? 26.411 48.581 83.175 1.00 23.28 115 ALA C CA 1
ATOM 6346 C C . ALA C 1 136 ? 27.765 47.882 83.420 1.00 26.95 115 ALA C C 1
ATOM 6347 O O . ALA C 1 136 ? 28.397 48.109 84.467 1.00 23.23 115 ALA C O 1
ATOM 6349 N N . GLU C 1 137 ? 28.169 46.962 82.521 1.00 27.79 116 GLU C N 1
ATOM 6350 C CA . GLU C 1 137 ? 29.407 46.181 82.810 1.00 30.94 116 GLU C CA 1
ATOM 6351 C C . GLU C 1 137 ? 30.553 47.162 82.807 1.00 27.89 116 GLU C C 1
ATOM 6352 O O . GLU C 1 137 ? 31.426 47.084 83.668 1.00 28.75 116 GLU C O 1
ATOM 6358 N N . ARG C 1 138 ? 30.560 48.096 81.854 1.00 26.87 117 ARG C N 1
ATOM 6359 C CA . ARG C 1 138 ? 31.667 49.012 81.679 1.00 27.11 117 ARG C CA 1
ATOM 6360 C C . ARG C 1 138 ? 31.769 49.931 82.871 1.00 24.94 117 ARG C C 1
ATOM 6361 O O . ARG C 1 138 ? 32.858 50.136 83.406 1.00 25.43 117 ARG C O 1
ATOM 6369 N N . PHE C 1 139 ? 30.621 50.410 83.338 1.00 22.14 118 PHE C N 1
ATOM 6370 C CA . PHE C 1 139 ? 30.563 51.246 84.514 1.00 20.87 118 PHE C CA 1
ATOM 6371 C C . PHE C 1 139 ? 31.056 50.568 85.768 1.00 20.80 118 PHE C C 1
ATOM 6372 O O . PHE C 1 139 ? 31.786 51.183 86.558 1.00 23.76 118 PHE C O 1
ATOM 6380 N N . LEU C 1 140 ? 30.668 49.319 85.995 1.00 21.64 119 LEU C N 1
ATOM 6381 C CA . LEU C 1 140 ? 31.043 48.635 87.216 1.00 23.82 119 LEU C CA 1
ATOM 6382 C C . LEU C 1 140 ? 32.598 48.516 87.273 1.00 25.50 119 LEU C C 1
ATOM 6383 O O . LEU C 1 140 ? 33.237 48.639 88.328 1.00 30.70 119 LEU C O 1
ATOM 6388 N N . ALA C 1 141 ? 33.192 48.274 86.126 1.00 23.19 120 ALA C N 1
ATOM 6389 C CA . ALA C 1 141 ? 34.656 48.164 86.105 1.00 26.49 120 ALA C CA 1
ATOM 6390 C C . ALA C 1 141 ? 35.354 49.483 86.493 1.00 24.47 120 ALA C C 1
ATOM 6391 O O . ALA C 1 141 ? 36.330 49.475 87.268 1.00 26.59 120 ALA C O 1
ATOM 6393 N N . TRP C 1 142 ? 34.889 50.604 85.958 1.00 23.37 121 TRP C N 1
ATOM 6394 C CA . TRP C 1 142 ? 35.329 51.921 86.397 1.00 23.28 121 TRP C CA 1
ATOM 6395 C C . TRP C 1 142 ? 35.005 52.241 87.865 1.00 21.38 121 TRP C C 1
ATOM 6396 O O . TRP C 1 142 ? 35.861 52.806 88.596 1.00 23.46 121 TRP C O 1
ATOM 6407 N N . ALA C 1 143 ? 33.820 51.867 88.353 1.00 21.16 122 ALA C N 1
ATOM 6408 C CA . ALA C 1 143 ? 33.447 52.189 89.728 1.00 22.81 122 ALA C CA 1
ATOM 6409 C C . ALA C 1 143 ? 34.382 51.526 90.785 1.00 24.46 122 ALA C C 1
ATOM 6410 O O . ALA C 1 143 ? 34.651 52.082 91.796 1.00 21.73 122 ALA C O 1
ATOM 6412 N N . LYS C 1 144 ? 34.904 50.356 90.465 1.00 24.55 123 LYS C N 1
ATOM 6413 C CA . LYS C 1 144 ? 35.922 49.721 91.294 1.00 29.62 123 LYS C CA 1
ATOM 6414 C C . LYS C 1 144 ? 37.187 50.534 91.562 1.00 26.05 123 LYS C C 1
ATOM 6415 O O . LYS C 1 144 ? 37.850 50.247 92.542 1.00 28.08 123 LYS C O 1
ATOM 6421 N N . GLU C 1 145 ? 37.456 51.602 90.777 1.00 26.92 124 GLU C N 1
ATOM 6422 C CA . GLU C 1 145 ? 38.586 52.491 90.972 1.00 25.69 124 GLU C CA 1
ATOM 6423 C C . GLU C 1 145 ? 38.225 53.890 91.313 1.00 25.34 124 GLU C C 1
ATOM 6424 O O . GLU C 1 145 ? 39.071 54.759 91.248 1.00 25.18 124 GLU C O 1
ATOM 6430 N N . ARG C 1 146 ? 36.983 54.132 91.730 1.00 21.51 125 ARG C N 1
ATOM 6431 C CA . ARG C 1 146 ? 36.554 55.489 91.973 1.00 21.70 125 ARG C CA 1
ATOM 6432 C C . ARG C 1 146 ? 37.210 56.196 93.128 1.00 21.41 125 ARG C C 1
ATOM 6433 O O . ARG C 1 146 ? 37.616 55.545 94.074 1.00 22.29 125 ARG C O 1
ATOM 6441 N N . PRO C 1 147 ? 37.197 57.545 93.116 1.00 21.62 126 PRO C N 1
ATOM 6442 C CA . PRO C 1 147 ? 37.686 58.320 94.233 1.00 22.48 126 PRO C CA 1
ATOM 6443 C C . PRO C 1 147 ? 36.832 58.126 95.471 1.00 24.52 126 PRO C C 1
ATOM 6444 O O . PRO C 1 147 ? 35.637 58.162 95.370 1.00 21.83 126 PRO C O 1
ATOM 6448 N N . GLU C 1 148 ? 37.452 57.911 96.624 1.00 21.95 127 GLU C N 1
ATOM 6449 C CA . GLU C 1 148 ? 36.704 57.692 97.835 1.00 24.71 127 GLU C CA 1
ATOM 6450 C C . GLU C 1 148 ? 36.025 58.968 98.250 1.00 22.71 127 GLU C C 1
ATOM 6451 O O . GLU C 1 148 ? 36.486 60.082 97.914 1.00 21.71 127 GLU C O 1
ATOM 6457 N N . ALA C 1 149 ? 34.886 58.814 98.909 1.00 19.37 128 ALA C N 1
ATOM 6458 C CA . ALA C 1 149 ? 34.136 59.968 99.349 1.00 19.58 128 ALA C CA 1
ATOM 6459 C C . ALA C 1 149 ? 34.832 60.679 100.495 1.00 20.62 128 ALA C C 1
ATOM 6460 O O . ALA C 1 149 ? 35.100 60.036 101.499 1.00 25.57 128 ALA C O 1
ATOM 6462 N N . ILE C 1 150 ? 35.054 61.997 100.373 1.00 20.63 129 ILE C N 1
ATOM 6463 C CA . ILE C 1 150 ? 35.682 62.761 101.446 1.00 20.23 129 ILE C CA 1
ATOM 6464 C C . ILE C 1 150 ? 34.809 63.842 102.045 1.00 21.17 129 ILE C C 1
ATOM 6465 O O . ILE C 1 150 ? 33.958 64.451 101.384 1.00 21.64 129 ILE C O 1
ATOM 6470 N N . GLN C 1 151 ? 35.050 64.092 103.347 1.00 21.38 130 GLN C N 1
ATOM 6471 C CA . GLN C 1 151 ? 34.263 65.044 104.079 1.00 22.76 130 GLN C CA 1
ATOM 6472 C C . GLN C 1 151 ? 34.400 66.513 103.550 1.00 23.36 130 GLN C C 1
ATOM 6473 O O . GLN C 1 151 ? 33.480 67.287 103.687 1.00 21.89 130 GLN C O 1
ATOM 6479 N N . ASP C 1 152 ? 35.536 66.847 102.941 1.00 24.52 131 ASP C N 1
ATOM 6480 C CA . ASP C 1 152 ? 35.771 68.233 102.467 1.00 29.58 131 ASP C CA 1
ATOM 6481 C C . ASP C 1 152 ? 34.640 68.795 101.570 1.00 27.62 131 ASP C C 1
ATOM 6482 O O . ASP C 1 152 ? 34.352 69.978 101.556 1.00 28.04 131 ASP C O 1
ATOM 6487 N N . PHE C 1 153 ? 34.059 67.913 100.776 1.00 22.81 132 PHE C N 1
ATOM 6488 C CA . PHE C 1 153 ? 33.024 68.278 99.823 1.00 23.62 132 PHE C CA 1
ATOM 6489 C C . PHE C 1 153 ? 31.649 67.598 100.130 1.00 24.20 132 PHE C C 1
ATOM 6490 O O . PHE C 1 153 ? 30.756 67.490 99.243 1.00 21.66 132 PHE C O 1
ATOM 6498 N N . ASP C 1 154 ? 31.467 67.143 101.368 1.00 22.73 133 ASP C N 1
ATOM 6499 C CA . ASP C 1 154 ? 30.216 66.484 101.787 1.00 25.89 133 ASP C CA 1
ATOM 6500 C C . ASP C 1 154 ? 29.835 65.295 100.881 1.00 22.21 133 ASP C C 1
ATOM 6501 O O . ASP C 1 154 ? 28.656 65.027 100.620 1.00 23.55 133 ASP C O 1
ATOM 6506 N N . GLN C 1 155 ? 30.830 64.557 100.447 1.00 20.50 134 GLN C N 1
ATOM 6507 C CA . GLN C 1 155 ? 30.641 63.435 99.509 1.00 21.11 134 GLN C CA 1
ATOM 6508 C C . GLN C 1 155 ? 30.026 62.197 100.135 1.00 20.91 134 GLN C C 1
ATOM 6509 O O . GLN C 1 155 ? 30.247 61.921 101.284 1.00 20.45 134 GLN C O 1
ATOM 6515 N N . GLY C 1 156 ? 29.312 61.451 99.319 1.00 20.54 135 GLY C N 1
ATOM 6516 C CA . GLY C 1 156 ? 28.755 60.159 99.683 1.00 19.75 135 GLY C CA 1
ATOM 6517 C C . GLY C 1 156 ? 28.130 59.641 98.435 1.00 21.57 135 GLY C C 1
ATOM 6518 O O . GLY C 1 156 ? 27.047 60.111 98.093 1.00 23.08 135 GLY C O 1
ATOM 6519 N N . TYR C 1 157 ? 28.766 58.674 97.766 1.00 18.93 136 TYR C N 1
ATOM 6520 C CA . TYR C 1 157 ? 28.201 58.154 96.513 1.00 20.63 136 TYR C CA 1
ATOM 6521 C C . TYR C 1 157 ? 27.147 57.068 96.675 1.00 19.33 136 TYR C C 1
ATOM 6522 O O . TYR C 1 157 ? 27.129 56.260 97.631 1.00 18.50 136 TYR C O 1
ATOM 6531 N N . VAL C 1 158 ? 26.224 57.080 95.716 1.00 18.54 137 VAL C N 1
ATOM 6532 C CA . VAL C 1 158 ? 25.203 56.011 95.654 1.00 18.50 137 VAL C CA 1
ATOM 6533 C C . VAL C 1 158 ? 25.821 54.719 95.177 1.00 19.46 137 VAL C C 1
ATOM 6534 O O . VAL C 1 158 ? 26.913 54.708 94.593 1.00 19.47 137 VAL C O 1
ATOM 6538 N N . THR C 1 159 ? 25.140 53.592 95.400 1.00 17.86 138 THR C N 1
ATOM 6539 C CA . THR C 1 159 ? 25.649 52.353 94.865 1.00 18.85 138 THR C CA 1
ATOM 6540 C C . THR C 1 159 ? 25.708 52.403 93.328 1.00 22.04 138 THR C C 1
ATOM 6541 O O . THR C 1 159 ? 24.968 53.192 92.670 1.00 18.75 138 THR C O 1
ATOM 6545 N N . PRO C 1 160 ? 26.568 51.541 92.727 1.00 20.14 139 PRO C N 1
ATOM 6546 C CA . PRO C 1 160 ? 26.602 51.537 91.275 1.00 20.91 139 PRO C CA 1
ATOM 6547 C C . PRO C 1 160 ? 25.269 51.304 90.633 1.00 19.54 139 PRO C C 1
ATOM 6548 O O . PRO C 1 160 ? 24.945 51.944 89.633 1.00 20.15 139 PRO C O 1
ATOM 6552 N N . GLU C 1 161 ? 24.468 50.408 91.187 1.00 18.64 140 GLU C N 1
ATOM 6553 C CA . GLU C 1 161 ? 23.187 50.140 90.578 1.00 21.09 140 GLU C CA 1
ATOM 6554 C C . GLU C 1 161 ? 22.283 51.360 90.684 1.00 20.14 140 GLU C C 1
ATOM 6555 O O . GLU C 1 161 ? 21.423 51.530 89.790 1.00 21.14 140 GLU C O 1
ATOM 6561 N N . SER C 1 162 ? 22.422 52.152 91.754 1.00 16.15 141 SER C N 1
ATOM 6562 C CA . SER C 1 162 ? 21.681 53.399 91.885 1.00 16.57 141 SER C CA 1
ATOM 6563 C C . SER C 1 162 ? 22.024 54.387 90.776 1.00 17.63 141 SER C C 1
ATOM 6564 O O . SER C 1 162 ? 21.130 55.088 90.270 1.00 17.28 141 SER C O 1
ATOM 6567 N N . THR C 1 163 ? 23.306 54.529 90.474 1.00 17.03 142 THR C N 1
ATOM 6568 C CA . THR C 1 163 ? 23.709 55.453 89.410 1.00 17.80 142 THR C CA 1
ATOM 6569 C C . THR C 1 163 ? 23.147 54.997 88.106 1.00 17.45 142 THR C C 1
ATOM 6570 O O . THR C 1 163 ? 22.638 55.797 87.287 1.00 16.76 142 THR C O 1
ATOM 6574 N N . LEU C 1 164 ? 23.316 53.713 87.836 1.00 17.93 143 LEU C N 1
ATOM 6575 C CA . LEU C 1 164 ? 22.854 53.217 86.576 1.00 19.32 143 LEU C CA 1
ATOM 6576 C C . LEU C 1 164 ? 21.328 53.313 86.459 1.00 19.48 143 LEU C C 1
ATOM 6577 O O . LEU C 1 164 ? 20.799 53.606 85.396 1.00 19.83 143 LEU C O 1
ATOM 6582 N N . ALA C 1 165 ? 20.612 53.052 87.549 1.00 19.15 144 ALA C N 1
ATOM 6583 C CA . ALA C 1 165 ? 19.142 53.201 87.502 1.00 18.92 144 ALA C CA 1
ATOM 6584 C C . ALA C 1 165 ? 18.696 54.663 87.246 1.00 18.34 144 ALA C C 1
ATOM 6585 O O . ALA C 1 165 ? 17.699 54.888 86.569 1.00 18.02 144 ALA C O 1
ATOM 6587 N N . ARG C 1 166 ? 19.416 55.638 87.838 1.00 17.48 145 ARG C N 1
ATOM 6588 C CA . ARG C 1 166 ? 19.178 57.080 87.615 1.00 16.85 145 ARG C CA 1
ATOM 6589 C C . ARG C 1 166 ? 19.331 57.404 86.121 1.00 20.50 145 ARG C C 1
ATOM 6590 O O . ARG C 1 166 ? 18.461 58.074 85.517 1.00 18.05 145 ARG C O 1
ATOM 6598 N N . VAL C 1 167 ? 20.424 56.916 85.546 1.00 18.43 146 VAL C N 1
ATOM 6599 C CA . VAL C 1 167 ? 20.663 57.108 84.105 1.00 20.45 146 VAL C CA 1
ATOM 6600 C C . VAL C 1 167 ? 19.553 56.395 83.300 1.00 20.79 146 VAL C C 1
ATOM 6601 O O . VAL C 1 167 ? 19.113 56.907 82.312 1.00 19.85 146 VAL C O 1
ATOM 6605 N N . ALA C 1 168 ? 19.126 55.200 83.752 1.00 18.14 147 ALA C N 1
ATOM 6606 C CA . ALA C 1 168 ? 18.039 54.458 83.100 1.00 20.15 147 ALA C CA 1
ATOM 6607 C C . ALA C 1 168 ? 16.686 55.225 83.070 1.00 19.66 147 ALA C C 1
ATOM 6608 O O . ALA C 1 168 ? 15.998 55.138 82.089 1.00 19.16 147 ALA C O 1
ATOM 6610 N N . LEU C 1 169 ? 16.384 55.987 84.104 1.00 17.70 148 LEU C N 1
ATOM 6611 C CA . LEU C 1 169 ? 15.188 56.775 84.178 1.00 19.07 148 LEU C CA 1
ATOM 6612 C C . LEU C 1 169 ? 15.248 57.840 83.088 1.00 19.15 148 LEU C C 1
ATOM 6613 O O . LEU C 1 169 ? 14.306 57.967 82.278 1.00 17.44 148 LEU C O 1
ATOM 6618 N N . ALA C 1 170 ? 16.410 58.433 82.950 1.00 17.30 149 ALA C N 1
ATOM 6619 C CA . ALA C 1 170 ? 16.643 59.434 81.900 1.00 17.80 149 ALA C CA 1
ATOM 6620 C C . ALA C 1 170 ? 16.562 58.837 80.482 1.00 17.44 149 ALA C C 1
ATOM 6621 O O . ALA C 1 170 ? 15.914 59.440 79.550 1.00 19.90 149 ALA C O 1
ATOM 6623 N N . TRP C 1 171 ? 17.056 57.608 80.317 1.00 16.28 150 TRP C N 1
ATOM 6624 C CA . TRP C 1 171 ? 16.903 56.907 79.061 1.00 18.01 150 TRP C CA 1
ATOM 6625 C C . TRP C 1 171 ? 15.441 56.726 78.740 1.00 19.89 150 TRP C C 1
ATOM 6626 O O . TRP C 1 171 ? 14.979 57.071 77.612 1.00 19.57 150 TRP C O 1
ATOM 6637 N N . ASN C 1 172 ? 14.712 56.163 79.688 1.00 19.84 151 ASN C N 1
ATOM 6638 C CA . ASN C 1 172 ? 13.240 55.964 79.504 1.00 21.07 151 ASN C CA 1
ATOM 6639 C C . ASN C 1 172 ? 12.467 57.214 79.137 1.00 22.68 151 ASN C C 1
ATOM 6640 O O . ASN C 1 172 ? 11.457 57.144 78.400 1.00 22.58 151 ASN C O 1
ATOM 6645 N N . TRP C 1 173 ? 12.885 58.358 79.646 1.00 19.02 152 TRP C N 1
ATOM 6646 C CA . TRP C 1 173 ? 12.248 59.630 79.366 1.00 20.29 152 TRP C CA 1
ATOM 6647 C C . TRP C 1 173 ? 12.775 60.416 78.162 1.00 20.76 152 TRP C C 1
ATOM 6648 O O . TRP C 1 173 ? 12.337 61.571 77.906 1.00 21.56 152 TRP C O 1
ATOM 6659 N N . GLY C 1 174 ? 13.655 59.807 77.391 1.00 19.68 153 GLY C N 1
ATOM 6660 C CA . GLY C 1 174 ? 14.171 60.455 76.190 1.00 18.75 153 GLY C CA 1
ATOM 6661 C C . GLY C 1 174 ? 15.059 61.628 76.453 1.00 20.70 153 GLY C C 1
ATOM 6662 O O . GLY C 1 174 ? 15.170 62.513 75.622 1.00 20.65 153 GLY C O 1
ATOM 6663 N N . ASP C 1 175 ? 15.742 61.614 77.608 1.00 17.81 154 ASP C N 1
ATOM 6664 C CA . ASP C 1 175 ? 16.574 62.743 78.006 1.00 21.36 154 ASP C CA 1
ATOM 6665 C C . ASP C 1 175 ? 18.051 62.553 77.780 1.00 19.92 154 ASP C C 1
ATOM 6666 O O . ASP C 1 175 ? 18.857 63.435 78.163 1.00 19.82 154 ASP C O 1
ATOM 6671 N N . LEU C 1 176 ? 18.438 61.480 77.078 1.00 20.18 155 LEU C N 1
ATOM 6672 C CA . LEU C 1 176 ? 19.850 61.225 76.778 1.00 21.59 155 LEU C CA 1
ATOM 6673 C C . LEU C 1 176 ? 20.188 61.241 75.306 1.00 22.97 155 LEU C C 1
ATOM 6674 O O . LEU C 1 176 ? 21.159 61.878 74.888 1.00 20.90 155 LEU C O 1
ATOM 6679 N N . GLU C 1 177 ? 19.405 60.528 74.517 1.00 22.24 156 GLU C N 1
ATOM 6680 C CA . GLU C 1 177 ? 19.782 60.268 73.136 1.00 23.02 156 GLU C CA 1
ATOM 6681 C C . GLU C 1 177 ? 19.887 61.556 72.319 1.00 22.82 156 GLU C C 1
ATOM 6682 O O . GLU C 1 177 ? 18.922 62.323 72.161 1.00 22.97 156 GLU C O 1
ATOM 6688 N N . GLY C 1 178 ? 21.083 61.808 71.815 1.00 22.10 157 GLY C N 1
ATOM 6689 C CA . GLY C 1 178 ? 21.348 63.059 71.126 1.00 20.67 157 GLY C CA 1
ATOM 6690 C C . GLY C 1 178 ? 21.317 64.307 71.929 1.00 24.02 157 GLY C C 1
ATOM 6691 O O . GLY C 1 178 ? 21.371 65.355 71.318 1.00 26.55 157 GLY C O 1
ATOM 6692 N N . LYS C 1 179 ? 21.244 64.243 73.278 1.00 20.64 158 LYS C N 1
ATOM 6693 C CA . LYS C 1 179 ? 21.096 65.425 74.081 1.00 23.07 158 LYS C CA 1
ATOM 6694 C C . LYS C 1 179 ? 22.434 65.905 74.727 1.00 23.33 158 LYS C C 1
ATOM 6695 O O . LYS C 1 179 ? 23.375 65.150 74.884 1.00 22.79 158 LYS C O 1
ATOM 6701 N N . GLU C 1 180 ? 22.470 67.162 75.129 1.00 21.29 159 GLU C N 1
ATOM 6702 C CA . GLU C 1 180 ? 23.580 67.762 75.781 1.00 23.06 159 GLU C CA 1
ATOM 6703 C C . GLU C 1 180 ? 23.224 67.638 77.272 1.00 21.07 159 GLU C C 1
ATOM 6704 O O . GLU C 1 180 ? 22.199 68.190 77.718 1.00 20.12 159 GLU C O 1
ATOM 6710 N N . VAL C 1 181 ? 24.113 66.995 78.052 1.00 20.59 160 VAL C N 1
ATOM 6711 C CA . VAL C 1 181 ? 23.826 66.628 79.446 1.00 19.79 160 VAL C CA 1
ATOM 6712 C C . VAL C 1 181 ? 24.836 67.324 80.368 1.00 20.94 160 VAL C C 1
ATOM 6713 O O . VAL C 1 181 ? 26.032 67.227 80.084 1.00 20.65 160 VAL C O 1
ATOM 6717 N N . LEU C 1 182 ? 24.373 68.034 81.390 1.00 19.10 161 LEU C N 1
ATOM 6718 C CA . LEU C 1 182 ? 25.193 68.585 82.429 1.00 17.71 161 LEU C CA 1
ATOM 6719 C C . LEU C 1 182 ? 25.006 67.783 83.716 1.00 19.82 161 LEU C C 1
ATOM 6720 O O . LEU C 1 182 ? 23.874 67.484 84.105 1.00 19.77 161 LEU C O 1
ATOM 6725 N N . VAL C 1 183 ? 26.105 67.558 84.429 1.00 18.65 162 VAL C N 1
ATOM 6726 C CA . VAL C 1 183 ? 26.051 66.928 85.789 1.00 18.22 162 VAL C CA 1
ATOM 6727 C C . VAL C 1 183 ? 26.659 67.921 86.720 1.00 19.88 162 VAL C C 1
ATOM 6728 O O . VAL C 1 183 ? 27.846 68.335 86.529 1.00 18.64 162 VAL C O 1
ATOM 6732 N N . LEU C 1 184 ? 25.895 68.338 87.724 1.00 18.35 163 LEU C N 1
ATOM 6733 C CA . LEU C 1 184 ? 26.374 69.284 88.699 1.00 19.65 163 LEU C CA 1
ATOM 6734 C C . LEU C 1 184 ? 26.748 68.554 90.014 1.00 20.43 163 LEU C C 1
ATOM 6735 O O . LEU C 1 184 ? 25.858 68.219 90.841 1.00 20.06 163 LEU C O 1
ATOM 6740 N N . GLY C 1 185 ? 28.060 68.329 90.201 1.00 20.11 164 GLY C N 1
ATOM 6741 C CA . GLY C 1 185 ? 28.584 67.500 91.297 1.00 21.30 164 GLY C CA 1
ATOM 6742 C C . GLY C 1 185 ? 28.523 66.040 90.832 1.00 24.11 164 GLY C C 1
ATOM 6743 O O . GLY C 1 185 ? 27.441 65.581 90.342 1.00 26.20 164 GLY C O 1
ATOM 6744 N N . ASP C 1 186 ? 29.635 65.288 90.966 1.00 22.93 165 ASP C N 1
ATOM 6745 C CA . ASP C 1 186 ? 29.672 63.928 90.419 1.00 23.34 165 ASP C CA 1
ATOM 6746 C C . ASP C 1 186 ? 30.406 62.804 91.104 1.00 19.95 165 ASP C C 1
ATOM 6747 O O . ASP C 1 186 ? 30.825 61.843 90.438 1.00 20.31 165 ASP C O 1
ATOM 6752 N N . ASP C 1 187 ? 30.349 62.805 92.414 1.00 19.51 166 ASP C N 1
ATOM 6753 C CA . ASP C 1 187 ? 30.853 61.630 93.155 1.00 21.91 166 ASP C CA 1
ATOM 6754 C C . ASP C 1 187 ? 30.133 60.366 92.749 1.00 20.43 166 ASP C C 1
ATOM 6755 O O . ASP C 1 187 ? 30.740 59.304 92.727 1.00 20.59 166 ASP C O 1
ATOM 6760 N N . ASP C 1 188 ? 28.859 60.482 92.322 1.00 19.06 167 ASP C N 1
ATOM 6761 C CA . ASP C 1 188 ? 28.090 59.310 91.864 1.00 18.75 167 ASP C CA 1
ATOM 6762 C C . ASP C 1 188 ? 28.500 58.734 90.489 1.00 20.28 167 ASP C C 1
ATOM 6763 O O . ASP C 1 188 ? 28.045 57.667 90.103 1.00 17.91 167 ASP C O 1
ATOM 6768 N N . LEU C 1 189 ? 29.258 59.522 89.708 1.00 19.73 168 LEU C N 1
ATOM 6769 C CA . LEU C 1 189 ? 29.772 59.154 88.408 1.00 19.93 168 LEU C CA 1
ATOM 6770 C C . LEU C 1 189 ? 28.659 59.009 87.405 1.00 19.71 168 LEU C C 1
ATOM 6771 O O . LEU C 1 189 ? 28.772 58.237 86.434 1.00 18.31 168 LEU C O 1
ATOM 6776 N N . THR C 1 190 ? 27.597 59.789 87.613 1.00 20.55 169 THR C N 1
ATOM 6777 C CA . THR C 1 190 ? 26.440 59.831 86.682 1.00 17.91 169 THR C CA 1
ATOM 6778 C C . THR C 1 190 ? 26.850 60.197 85.279 1.00 20.13 169 THR C C 1
ATOM 6779 O O . THR C 1 190 ? 26.383 59.595 84.309 1.00 18.74 169 THR C O 1
ATOM 6783 N N . GLY C 1 191 ? 27.808 61.113 85.165 1.00 18.78 170 GLY C N 1
ATOM 6784 C CA . GLY C 1 191 ? 28.262 61.575 83.843 1.00 19.34 170 GLY C CA 1
ATOM 6785 C C . GLY C 1 191 ? 28.911 60.449 83.062 1.00 20.17 170 GLY C C 1
ATOM 6786 O O . GLY C 1 191 ? 28.755 60.294 81.838 1.00 20.27 170 GLY C O 1
ATOM 6787 N N . LEU C 1 192 ? 29.645 59.620 83.788 1.00 20.64 171 LEU C N 1
ATOM 6788 C CA . LEU C 1 192 ? 30.303 58.456 83.213 1.00 20.59 171 LEU C CA 1
ATOM 6789 C C . LEU C 1 192 ? 29.318 57.369 82.809 1.00 23.23 171 LEU C C 1
ATOM 6790 O O . LEU C 1 192 ? 29.338 56.881 81.680 1.00 22.00 171 LEU C O 1
ATOM 6795 N N . ALA C 1 193 ? 28.372 57.012 83.686 1.00 20.80 172 ALA C N 1
ATOM 6796 C CA . ALA C 1 193 ? 27.300 56.093 83.271 1.00 21.00 172 ALA C CA 1
ATOM 6797 C C . ALA C 1 193 ? 26.501 56.569 82.064 1.00 20.57 172 ALA C C 1
ATOM 6798 O O . ALA C 1 193 ? 26.266 55.823 81.112 1.00 22.41 172 ALA C O 1
ATOM 6800 N N . ALA C 1 194 ? 26.158 57.845 82.038 1.00 19.68 173 ALA C N 1
ATOM 6801 C CA . ALA C 1 194 ? 25.436 58.408 80.896 1.00 20.30 173 ALA C CA 1
ATOM 6802 C C . ALA C 1 194 ? 26.273 58.332 79.636 1.00 20.74 173 ALA C C 1
ATOM 6803 O O . ALA C 1 194 ? 25.801 57.915 78.560 1.00 23.80 173 ALA C O 1
ATOM 6805 N N . ALA C 1 195 ? 27.538 58.734 79.725 1.00 23.06 174 ALA C N 1
ATOM 6806 C CA . ALA C 1 195 ? 28.395 58.689 78.513 1.00 22.92 174 ALA C CA 1
ATOM 6807 C C . ALA C 1 195 ? 28.574 57.268 77.958 1.00 24.86 174 ALA C C 1
ATOM 6808 O O . ALA C 1 195 ? 28.479 57.019 76.728 1.00 23.69 174 ALA C O 1
ATOM 6810 N N . LEU C 1 196 ? 28.703 56.299 78.863 1.00 22.64 175 LEU C N 1
ATOM 6811 C CA . LEU C 1 196 ? 28.901 54.929 78.469 1.00 23.97 175 LEU C CA 1
ATOM 6812 C C . LEU C 1 196 ? 27.715 54.320 77.713 1.00 27.08 175 LEU C C 1
ATOM 6813 O O . LEU C 1 196 ? 27.887 53.341 76.972 1.00 26.34 175 LEU C O 1
ATOM 6818 N N . THR C 1 197 ? 26.490 54.860 77.866 1.00 23.88 176 THR C N 1
ATOM 6819 C CA . THR C 1 197 ? 25.357 54.332 77.109 1.00 24.98 176 THR C CA 1
ATOM 6820 C C . THR C 1 197 ? 25.534 54.539 75.631 1.00 26.63 176 THR C C 1
ATOM 6821 O O . THR C 1 197 ? 24.807 53.930 74.856 1.00 25.94 176 THR C O 1
ATOM 6825 N N . GLY C 1 198 ? 26.419 55.458 75.275 1.00 24.08 177 GLY C N 1
ATOM 6826 C CA . GLY C 1 198 ? 26.586 55.904 73.887 1.00 29.85 177 GLY C CA 1
ATOM 6827 C C . GLY C 1 198 ? 25.473 56.770 73.374 1.00 28.50 177 GLY C C 1
ATOM 6828 O O . GLY C 1 198 ? 25.459 57.097 72.188 1.00 26.16 177 GLY C O 1
ATOM 6829 N N . LEU C 1 199 ? 24.524 57.164 74.236 1.00 26.41 178 LEU C N 1
ATOM 6830 C CA . LEU C 1 199 ? 23.378 57.952 73.778 1.00 25.07 178 LEU C CA 1
ATOM 6831 C C . LEU C 1 199 ? 23.622 59.453 73.674 1.00 22.96 178 LEU C C 1
ATOM 6832 O O . LEU C 1 199 ? 23.224 60.027 72.697 1.00 24.39 178 LEU C O 1
ATOM 6837 N N . PRO C 1 200 ? 24.184 60.107 74.694 1.00 22.23 179 PRO C N 1
ATOM 6838 C CA . PRO C 1 200 ? 24.285 61.578 74.642 1.00 21.65 179 PRO C CA 1
ATOM 6839 C C . PRO C 1 200 ? 25.188 62.172 73.534 1.00 22.08 179 PRO C C 1
ATOM 6840 O O . PRO C 1 200 ? 26.126 61.582 73.131 1.00 22.79 179 PRO C O 1
ATOM 6844 N N . LYS C 1 201 ? 24.865 63.369 73.109 1.00 26.70 180 LYS C N 1
ATOM 6845 C CA . LYS C 1 201 ? 25.723 64.073 72.191 1.00 27.96 180 LYS C CA 1
ATOM 6846 C C . LYS C 1 201 ? 26.978 64.502 72.942 1.00 25.69 180 LYS C C 1
ATOM 6847 O O . LYS C 1 201 ? 28.080 64.302 72.443 1.00 25.97 180 LYS C O 1
ATOM 6853 N N . ARG C 1 202 ? 26.821 65.088 74.130 1.00 26.55 181 ARG C N 1
ATOM 6854 C CA . ARG C 1 202 ? 27.974 65.471 74.960 1.00 26.63 181 ARG C CA 1
ATOM 6855 C C . ARG C 1 202 ? 27.530 65.407 76.401 1.00 24.93 181 ARG C C 1
ATOM 6856 O O . ARG C 1 202 ? 26.347 65.661 76.664 1.00 23.51 181 ARG C O 1
ATOM 6864 N N . VAL C 1 203 ? 28.445 65.051 77.305 1.00 22.52 182 VAL C N 1
ATOM 6865 C CA . VAL C 1 203 ? 28.249 65.132 78.735 1.00 22.82 182 VAL C CA 1
ATOM 6866 C C . VAL C 1 203 ? 29.317 66.072 79.339 1.00 21.62 182 VAL C C 1
ATOM 6867 O O . VAL C 1 203 ? 30.489 65.902 79.050 1.00 22.68 182 VAL C O 1
ATOM 6871 N N . VAL C 1 204 ? 28.889 67.091 80.064 1.00 21.06 183 VAL C N 1
ATOM 6872 C CA . VAL C 1 204 ? 29.775 67.980 80.745 1.00 21.56 183 VAL C CA 1
ATOM 6873 C C . VAL C 1 204 ? 29.530 67.800 82.239 1.00 21.20 183 VAL C C 1
ATOM 6874 O O . VAL C 1 204 ? 28.391 67.885 82.681 1.00 20.06 183 VAL C O 1
ATOM 6878 N N . VAL C 1 205 ? 30.603 67.624 83.014 1.00 19.73 184 VAL C N 1
ATOM 6879 C CA . VAL C 1 205 ? 30.453 67.522 84.477 1.00 19.46 184 VAL C CA 1
ATOM 6880 C C . VAL C 1 205 ? 31.150 68.656 85.123 1.00 18.95 184 VAL C C 1
ATOM 6881 O O . VAL C 1 205 ? 32.352 68.949 84.762 1.00 21.92 184 VAL C O 1
ATOM 6885 N N . LEU C 1 206 ? 30.548 69.244 86.147 1.00 19.54 185 LEU C N 1
ATOM 6886 C CA . LEU C 1 206 ? 31.171 70.199 87.029 1.00 21.13 185 LEU C CA 1
ATOM 6887 C C . LEU C 1 206 ? 31.302 69.695 88.454 1.00 22.68 185 LEU C C 1
ATOM 6888 O O . LEU C 1 206 ? 30.312 69.187 89.010 1.00 22.57 185 LEU C O 1
ATOM 6893 N N . ASP C 1 207 ? 32.480 69.892 89.103 1.00 20.82 186 ASP C N 1
ATOM 6894 C CA . ASP C 1 207 ? 32.603 69.513 90.483 1.00 19.93 186 ASP C CA 1
ATOM 6895 C C . ASP C 1 207 ? 33.711 70.346 91.121 1.00 24.03 186 ASP C C 1
ATOM 6896 O O . ASP C 1 207 ? 34.675 70.691 90.421 1.00 24.16 186 ASP C O 1
ATOM 6901 N N . ALA C 1 208 ? 33.578 70.626 92.413 1.00 21.71 187 ALA C N 1
ATOM 6902 C CA . ALA C 1 208 ? 34.608 71.356 93.162 1.00 23.61 187 ALA C CA 1
ATOM 6903 C C . ALA C 1 208 ? 35.874 70.535 93.450 1.00 24.36 187 ALA C C 1
ATOM 6904 O O . ALA C 1 208 ? 36.945 71.126 93.674 1.00 23.82 187 ALA C O 1
ATOM 6906 N N . ASP C 1 209 ? 35.747 69.199 93.467 1.00 22.03 188 ASP C N 1
ATOM 6907 C CA . ASP C 1 209 ? 36.828 68.291 93.792 1.00 22.62 188 ASP C CA 1
ATOM 6908 C C . ASP C 1 209 ? 37.606 67.851 92.580 1.00 22.43 188 ASP C C 1
ATOM 6909 O O . ASP C 1 209 ? 37.132 67.100 91.742 1.00 23.46 188 ASP C O 1
ATOM 6914 N N . PRO C 1 210 ? 38.901 68.273 92.483 1.00 23.82 189 PRO C N 1
ATOM 6915 C CA . PRO C 1 210 ? 39.722 67.883 91.373 1.00 22.09 189 PRO C CA 1
ATOM 6916 C C . PRO C 1 210 ? 39.931 66.429 91.205 1.00 20.67 189 PRO C C 1
ATOM 6917 O O . PRO C 1 210 ? 40.101 65.983 90.076 1.00 21.65 189 PRO C O 1
ATOM 6921 N N . ARG C 1 211 ? 39.753 65.651 92.246 1.00 21.82 190 ARG C N 1
ATOM 6922 C CA . ARG C 1 211 ? 39.833 64.190 92.075 1.00 22.20 190 ARG C CA 1
ATOM 6923 C C . ARG C 1 211 ? 38.775 63.612 91.201 1.00 21.27 190 ARG C C 1
ATOM 6924 O O . ARG C 1 211 ? 39.010 62.701 90.387 1.00 22.78 190 ARG C O 1
ATOM 6932 N N . ILE C 1 212 ? 37.552 64.097 91.408 1.00 22.96 191 ILE C N 1
ATOM 6933 C CA . ILE C 1 212 ? 36.423 63.664 90.591 1.00 22.31 191 ILE C CA 1
ATOM 6934 C C . ILE C 1 212 ? 36.599 64.075 89.128 1.00 21.23 191 ILE C C 1
ATOM 6935 O O . ILE C 1 212 ? 36.459 63.260 88.186 1.00 18.93 191 ILE C O 1
ATOM 6940 N N . VAL C 1 213 ? 36.994 65.321 88.938 1.00 20.13 192 VAL C N 1
ATOM 6941 C CA . VAL C 1 213 ? 37.206 65.812 87.563 1.00 21.77 192 VAL C CA 1
ATOM 6942 C C . VAL C 1 213 ? 38.291 64.983 86.857 1.00 22.88 192 VAL C C 1
ATOM 6943 O O . VAL C 1 213 ? 38.089 64.498 85.736 1.00 23.71 192 VAL C O 1
ATOM 6947 N N . ARG C 1 214 ? 39.418 64.738 87.533 1.00 22.96 193 ARG C N 1
ATOM 6948 C CA A ARG C 1 214 ? 40.536 64.016 86.891 0.50 25.31 193 ARG C CA 1
ATOM 6949 C CA B ARG C 1 214 ? 40.525 64.002 86.901 0.50 24.98 193 ARG C CA 1
ATOM 6950 C C . ARG C 1 214 ? 40.156 62.570 86.570 1.00 23.57 193 ARG C C 1
ATOM 6951 O O . ARG C 1 214 ? 40.463 62.035 85.463 1.00 23.85 193 ARG C O 1
ATOM 6966 N N . PHE C 1 215 ? 39.438 61.915 87.504 1.00 22.32 194 PHE C N 1
ATOM 6967 C CA . PHE C 1 215 ? 38.980 60.574 87.236 1.00 20.56 194 PHE C CA 1
ATOM 6968 C C . PHE C 1 215 ? 38.049 60.528 85.966 1.00 19.73 194 PHE C C 1
ATOM 6969 O O . PHE C 1 215 ? 38.172 59.684 85.085 1.00 19.63 194 PHE C O 1
ATOM 6977 N N . LEU C 1 216 ? 37.120 61.462 85.900 1.00 21.63 195 LEU C N 1
ATOM 6978 C CA . LEU C 1 216 ? 36.226 61.545 84.753 1.00 21.50 195 LEU C CA 1
ATOM 6979 C C . LEU C 1 216 ? 36.960 61.811 83.439 1.00 22.79 195 LEU C C 1
ATOM 6980 O O . LEU C 1 216 ? 36.654 61.170 82.426 1.00 22.04 195 LEU C O 1
ATOM 6985 N N . GLU C 1 217 ? 37.895 62.735 83.476 1.00 23.26 196 GLU C N 1
ATOM 6986 C CA . GLU C 1 217 ? 38.752 62.972 82.309 1.00 25.99 196 GLU C CA 1
ATOM 6987 C C . GLU C 1 217 ? 39.510 61.719 81.902 1.00 25.28 196 GLU C C 1
ATOM 6988 O O . GLU C 1 217 ? 39.607 61.406 80.704 1.00 26.96 196 GLU C O 1
ATOM 6994 N N . ARG C 1 218 ? 40.016 60.992 82.894 1.00 26.78 197 ARG C N 1
ATOM 6995 C CA . ARG C 1 218 ? 40.770 59.767 82.650 1.00 27.55 197 ARG C CA 1
ATOM 6996 C C . ARG C 1 218 ? 39.881 58.739 81.929 1.00 26.09 197 ARG C C 1
ATOM 6997 O O . ARG C 1 218 ? 40.311 58.148 80.962 1.00 25.93 197 ARG C O 1
ATOM 7005 N N . ALA C 1 219 ? 38.670 58.471 82.451 1.00 22.68 198 ALA C N 1
ATOM 7006 C CA . ALA C 1 219 ? 37.748 57.540 81.842 1.00 22.57 198 ALA C CA 1
ATOM 7007 C C . ALA C 1 219 ? 37.284 57.960 80.454 1.00 23.59 198 ALA C C 1
ATOM 7008 O O . ALA C 1 219 ? 37.170 57.138 79.602 1.00 26.18 198 ALA C O 1
ATOM 7010 N N . ALA C 1 220 ? 37.103 59.257 80.246 1.00 23.28 199 ALA C N 1
ATOM 7011 C CA . ALA C 1 220 ? 36.684 59.744 78.939 1.00 23.84 199 ALA C CA 1
ATOM 7012 C C . ALA C 1 220 ? 37.761 59.482 77.916 1.00 25.91 199 ALA C C 1
ATOM 7013 O O . ALA C 1 220 ? 37.447 59.075 76.848 1.00 27.29 199 ALA C O 1
ATOM 7015 N N . LYS C 1 221 ? 39.026 59.749 78.265 1.00 27.92 200 LYS C N 1
ATOM 7016 C CA . LYS C 1 221 ? 40.090 59.559 77.282 1.00 29.53 200 LYS C CA 1
ATOM 7017 C C . LYS C 1 221 ? 40.221 58.092 77.018 1.00 31.04 200 LYS C C 1
ATOM 7018 O O . LYS C 1 221 ? 40.256 57.662 75.875 1.00 34.39 200 LYS C O 1
ATOM 7024 N N . ALA C 1 222 ? 40.225 57.300 78.091 1.00 32.05 201 ALA C N 1
ATOM 7025 C CA . ALA C 1 222 ? 40.419 55.861 77.959 1.00 33.61 201 ALA C CA 1
ATOM 7026 C C . ALA C 1 222 ? 39.328 55.171 77.182 1.00 35.53 201 ALA C C 1
ATOM 7027 O O . ALA C 1 222 ? 39.601 54.239 76.392 1.00 38.46 201 ALA C O 1
ATOM 7029 N N . GLU C 1 223 ? 38.087 55.617 77.355 1.00 33.75 202 GLU C N 1
ATOM 7030 C CA . GLU C 1 223 ? 36.997 54.999 76.650 1.00 33.66 202 GLU C CA 1
ATOM 7031 C C . GLU C 1 223 ? 36.590 55.731 75.353 1.00 32.93 202 GLU C C 1
ATOM 7032 O O . GLU C 1 223 ? 35.696 55.272 74.698 1.00 36.94 202 GLU C O 1
ATOM 7038 N N . GLY C 1 224 ? 37.175 56.883 75.041 1.00 33.44 203 GLY C N 1
ATOM 7039 C CA . GLY C 1 224 ? 36.835 57.648 73.854 1.00 34.95 203 GLY C CA 1
ATOM 7040 C C . GLY C 1 224 ? 35.406 58.198 73.872 1.00 35.92 203 GLY C C 1
ATOM 7041 O O . GLY C 1 224 ? 34.663 58.061 72.917 1.00 35.79 203 GLY C O 1
ATOM 7042 N N . LEU C 1 225 ? 35.003 58.813 74.969 1.00 31.10 204 LEU C N 1
ATOM 7043 C CA . LEU C 1 225 ? 33.646 59.275 75.128 1.00 27.15 204 LEU C CA 1
ATOM 7044 C C . LEU C 1 225 ? 33.592 60.782 75.001 1.00 26.63 204 LEU C C 1
ATOM 7045 O O . LEU C 1 225 ? 34.547 61.469 75.356 1.00 25.75 204 LEU C O 1
ATOM 7050 N N . PRO C 1 226 ? 32.440 61.324 74.580 1.00 25.76 205 PRO C N 1
ATOM 7051 C CA . PRO C 1 226 ? 32.232 62.752 74.519 1.00 28.23 205 PRO C CA 1
ATOM 7052 C C . PRO C 1 226 ? 31.841 63.245 75.903 1.00 26.66 205 PRO C C 1
ATOM 7053 O O . PRO C 1 226 ? 30.707 63.685 76.145 1.00 29.17 205 PRO C O 1
ATOM 7057 N N . LEU C 1 227 ? 32.795 63.162 76.816 1.00 24.49 206 LEU C N 1
ATOM 7058 C CA . LEU C 1 227 ? 32.609 63.499 78.198 1.00 22.58 206 LEU C CA 1
ATOM 7059 C C . LEU C 1 227 ? 33.747 64.417 78.614 1.00 25.17 206 LEU C C 1
ATOM 7060 O O . LEU C 1 227 ? 34.936 64.159 78.342 1.00 26.45 206 LEU C O 1
ATOM 7065 N N . GLU C 1 228 ? 33.415 65.499 79.281 1.00 25.33 207 GLU C N 1
ATOM 7066 C CA . GLU C 1 228 ? 34.421 66.377 79.820 1.00 28.22 207 GLU C CA 1
ATOM 7067 C C . GLU C 1 228 ? 34.046 66.816 81.212 1.00 24.71 207 GLU C C 1
ATOM 7068 O O . GLU C 1 228 ? 32.844 66.936 81.537 1.00 23.33 207 GLU C O 1
ATOM 7074 N N . ALA C 1 229 ? 35.058 67.140 82.000 1.00 22.70 208 ALA C N 1
ATOM 7075 C CA . ALA C 1 229 ? 34.832 67.639 83.368 1.00 21.19 208 ALA C CA 1
ATOM 7076 C C . ALA C 1 229 ? 35.661 68.828 83.665 1.00 23.74 208 ALA C C 1
ATOM 7077 O O . ALA C 1 229 ? 36.778 68.948 83.097 1.00 25.32 208 ALA C O 1
ATOM 7079 N N . HIS C 1 230 ? 35.156 69.697 84.541 1.00 24.35 209 HIS C N 1
ATOM 7080 C CA . HIS C 1 230 ? 35.813 70.941 84.894 1.00 24.83 209 HIS C CA 1
ATOM 7081 C C . HIS C 1 230 ? 35.663 71.208 86.381 1.00 24.78 209 HIS C C 1
ATOM 7082 O O . HIS C 1 230 ? 34.601 71.026 86.960 1.00 22.56 209 HIS C O 1
ATOM 7089 N N . VAL C 1 231 ? 36.744 71.676 86.988 1.00 25.50 210 VAL C N 1
ATOM 7090 C CA . VAL C 1 231 ? 36.737 72.111 88.360 1.00 22.65 210 VAL C CA 1
ATOM 7091 C C . VAL C 1 231 ? 36.024 73.418 88.444 1.00 24.58 210 VAL C C 1
ATOM 7092 O O . VAL C 1 231 ? 36.399 74.410 87.801 1.00 25.39 210 VAL C O 1
ATOM 7096 N N . HIS C 1 232 ? 34.958 73.422 89.227 1.00 23.24 211 HIS C N 1
ATOM 7097 C CA . HIS C 1 232 ? 34.103 74.607 89.387 1.00 24.47 211 HIS C CA 1
ATOM 7098 C C . HIS C 1 232 ? 33.402 74.569 90.710 1.00 24.04 211 HIS C C 1
ATOM 7099 O O . HIS C 1 232 ? 32.774 73.554 91.047 1.00 24.25 211 HIS C O 1
ATOM 7106 N N . ASP C 1 233 ? 33.471 75.649 91.474 1.00 23.82 212 ASP C N 1
ATOM 7107 C CA . ASP C 1 233 ? 32.748 75.774 92.725 1.00 27.07 212 ASP C CA 1
ATOM 7108 C C . ASP C 1 233 ? 31.380 76.380 92.430 1.00 25.61 212 ASP C C 1
ATOM 7109 O O . ASP C 1 233 ? 31.276 77.493 91.908 1.00 25.00 212 ASP C O 1
ATOM 7114 N N . LEU C 1 234 ? 30.315 75.652 92.776 1.00 25.40 213 LEU C N 1
ATOM 7115 C CA . LEU C 1 234 ? 28.954 76.027 92.319 1.00 23.71 213 LEU C CA 1
ATOM 7116 C C . LEU C 1 234 ? 28.423 77.237 93.075 1.00 25.66 213 LEU C C 1
ATOM 7117 O O . LEU C 1 234 ? 27.401 77.776 92.736 1.00 29.41 213 LEU C O 1
ATOM 7122 N N . ARG C 1 235 ? 29.126 77.675 94.089 1.00 26.30 214 ARG C N 1
ATOM 7123 C CA . ARG C 1 235 ? 28.781 78.953 94.711 1.00 29.93 214 ARG C CA 1
ATOM 7124 C C . ARG C 1 235 ? 29.088 80.142 93.801 1.00 29.37 214 ARG C C 1
ATOM 7125 O O . ARG C 1 235 ? 28.464 81.197 93.947 1.00 26.68 214 ARG C O 1
ATOM 7133 N N . GLU C 1 236 ? 30.060 79.970 92.931 1.00 29.73 215 GLU C N 1
ATOM 7134 C CA . GLU C 1 236 ? 30.402 81.016 91.994 1.00 31.70 215 GLU C CA 1
ATOM 7135 C C . GLU C 1 236 ? 29.395 80.959 90.828 1.00 32.11 215 GLU C C 1
ATOM 7136 O O . GLU C 1 236 ? 28.848 79.889 90.539 1.00 29.45 215 GLU C O 1
ATOM 7142 N N . PRO C 1 237 ? 29.191 82.096 90.146 1.00 31.92 216 PRO C N 1
ATOM 7143 C CA . PRO C 1 237 ? 28.414 82.126 88.895 1.00 32.22 216 PRO C CA 1
ATOM 7144 C C . PRO C 1 237 ? 28.750 81.035 87.928 1.00 29.16 216 PRO C C 1
ATOM 7145 O O . PRO C 1 237 ? 29.918 80.672 87.760 1.00 28.88 216 PRO C O 1
ATOM 7149 N N . LEU C 1 238 ? 27.722 80.515 87.279 1.00 29.11 217 LEU C N 1
ATOM 7150 C CA . LEU C 1 238 ? 27.890 79.585 86.198 1.00 28.97 217 LEU C CA 1
ATOM 7151 C C . LEU C 1 238 ? 28.500 80.369 85.036 1.00 32.41 217 LEU C C 1
ATOM 7152 O O . LEU C 1 238 ? 27.993 81.396 84.710 1.00 30.42 217 LEU C O 1
ATOM 7157 N N . PRO C 1 239 ? 29.638 79.919 84.481 1.00 37.94 218 PRO C N 1
ATOM 7158 C CA . PRO C 1 239 ? 30.229 80.515 83.287 1.00 39.39 218 PRO C CA 1
ATOM 7159 C C . PRO C 1 239 ? 29.220 80.529 82.129 1.00 40.55 218 PRO C C 1
ATOM 7160 O O . PRO C 1 239 ? 28.408 79.563 81.968 1.00 33.85 218 PRO C O 1
ATOM 7164 N N . GLU C 1 240 ? 29.237 81.637 81.393 1.00 35.73 219 GLU C N 1
ATOM 7165 C CA . GLU C 1 240 ? 28.289 81.868 80.312 1.00 38.25 219 GLU C CA 1
ATOM 7166 C C . GLU C 1 240 ? 28.146 80.754 79.337 1.00 34.98 219 GLU C C 1
ATOM 7167 O O . GLU C 1 240 ? 27.065 80.540 78.834 1.00 37.52 219 GLU C O 1
ATOM 7173 N N . ALA C 1 241 ? 29.208 80.047 79.021 1.00 34.86 220 ALA C N 1
ATOM 7174 C CA . ALA C 1 241 ? 29.095 79.019 78.032 1.00 34.57 220 ALA C CA 1
ATOM 7175 C C . ALA C 1 241 ? 28.090 77.957 78.449 1.00 34.71 220 ALA C C 1
ATOM 7176 O O . ALA C 1 241 ? 27.520 77.310 77.606 1.00 32.80 220 ALA C O 1
ATOM 7178 N N . TRP C 1 242 ? 27.910 77.777 79.743 1.00 29.46 221 TRP C N 1
ATOM 7179 C CA . TRP C 1 242 ? 27.016 76.733 80.203 1.00 31.34 221 TRP C CA 1
ATOM 7180 C C . TRP C 1 242 ? 25.610 77.211 80.520 1.00 30.55 221 TRP C C 1
ATOM 7181 O O . TRP C 1 242 ? 24.752 76.403 80.887 1.00 27.71 221 TRP C O 1
ATOM 7192 N N . VAL C 1 243 ? 25.362 78.518 80.409 1.00 27.09 222 VAL C N 1
ATOM 7193 C CA . VAL C 1 243 ? 24.077 79.071 80.701 1.00 26.96 222 VAL C CA 1
ATOM 7194 C C . VAL C 1 243 ? 23.144 78.799 79.524 1.00 26.01 222 VAL C C 1
ATOM 7195 O O . VAL C 1 243 ? 23.513 79.006 78.371 1.00 24.18 222 VAL C O 1
ATOM 7199 N N . HIS C 1 244 ? 21.945 78.270 79.823 1.00 24.07 223 HIS C N 1
ATOM 7200 C CA . HIS C 1 244 ? 21.017 77.866 78.766 1.00 23.85 223 HIS C CA 1
ATOM 7201 C C . HIS C 1 244 ? 21.613 77.108 77.584 1.00 25.55 223 HIS C C 1
ATOM 7202 O O . HIS C 1 244 ? 21.312 77.401 76.399 1.00 28.40 223 HIS C O 1
ATOM 7209 N N . ALA C 1 245 ? 22.431 76.109 77.861 1.00 21.78 224 ALA C N 1
ATOM 7210 C CA . ALA C 1 245 ? 23.131 75.358 76.907 1.00 22.11 224 ALA C CA 1
ATOM 7211 C C . ALA C 1 245 ? 22.870 73.887 76.892 1.00 22.00 224 ALA C C 1
ATOM 7212 O O . ALA C 1 245 ? 23.454 73.200 76.056 1.00 22.69 224 ALA C O 1
ATOM 7214 N N . PHE C 1 246 ? 22.074 73.378 77.832 1.00 20.36 225 PHE C N 1
ATOM 7215 C CA . PHE C 1 246 ? 21.915 71.929 77.926 1.00 20.47 225 PHE C CA 1
ATOM 7216 C C . PHE C 1 246 ? 20.447 71.507 77.821 1.00 19.90 225 PHE C C 1
ATOM 7217 O O . PHE C 1 246 ? 19.534 72.280 78.085 1.00 22.34 225 PHE C O 1
ATOM 7225 N N . HIS C 1 247 ? 20.234 70.245 77.475 1.00 19.73 226 HIS C N 1
ATOM 7226 C CA . HIS C 1 247 ? 18.922 69.681 77.474 1.00 20.37 226 HIS C CA 1
ATOM 7227 C C . HIS C 1 247 ? 18.527 68.921 78.736 1.00 17.72 226 HIS C C 1
ATOM 7228 O O . HIS C 1 247 ? 17.330 68.762 78.947 1.00 19.03 226 HIS C O 1
ATOM 7235 N N . THR C 1 248 ? 19.491 68.497 79.514 1.00 15.66 227 THR C N 1
ATOM 7236 C CA . THR C 1 248 ? 19.258 67.601 80.650 1.00 16.86 227 THR C CA 1
ATOM 7237 C C . THR C 1 248 ? 20.291 67.908 81.695 1.00 16.52 227 THR C C 1
ATOM 7238 O O . THR C 1 248 ? 21.502 68.076 81.345 1.00 17.54 227 THR C O 1
ATOM 7242 N N . PHE C 1 249 ? 19.906 68.029 82.961 1.00 18.28 228 PHE C N 1
ATOM 7243 C CA . PHE C 1 249 ? 20.912 68.037 84.011 1.00 16.65 228 PHE C CA 1
ATOM 7244 C C . PHE C 1 249 ? 20.654 66.911 85.035 1.00 18.81 228 PHE C C 1
ATOM 7245 O O . PHE C 1 249 ? 19.494 66.536 85.245 1.00 16.55 228 PHE C O 1
ATOM 7253 N N . PHE C 1 250 ? 21.729 66.516 85.719 1.00 17.38 229 PHE C N 1
ATOM 7254 C CA . PHE C 1 250 ? 21.611 65.646 86.871 1.00 17.03 229 PHE C CA 1
ATOM 7255 C C . PHE C 1 250 ? 22.323 66.289 88.036 1.00 17.56 229 PHE C C 1
ATOM 7256 O O . PHE C 1 250 ? 23.437 66.856 87.891 1.00 17.23 229 PHE C O 1
ATOM 7264 N N . THR C 1 251 ? 21.734 66.255 89.218 1.00 17.49 230 THR C N 1
ATOM 7265 C CA . THR C 1 251 ? 22.479 66.684 90.439 1.00 17.06 230 THR C CA 1
ATOM 7266 C C . THR C 1 251 ? 21.981 65.940 91.675 1.00 17.99 230 THR C C 1
ATOM 7267 O O . THR C 1 251 ? 20.837 65.511 91.760 1.00 18.03 230 THR C O 1
ATOM 7271 N N . ASP C 1 252 ? 22.826 65.850 92.679 1.00 18.92 231 ASP C N 1
ATOM 7272 C CA . ASP C 1 252 ? 22.488 65.137 93.967 1.00 19.10 231 ASP C CA 1
ATOM 7273 C C . ASP C 1 252 ? 22.977 66.019 95.052 1.00 18.57 231 ASP C C 1
ATOM 7274 O O . ASP C 1 252 ? 24.072 65.866 95.550 1.00 20.98 231 ASP C O 1
ATOM 7279 N N . PRO C 1 253 ? 22.207 67.068 95.344 1.00 18.98 232 PRO C N 1
ATOM 7280 C CA . PRO C 1 253 ? 22.787 68.265 95.987 1.00 21.17 232 PRO C CA 1
ATOM 7281 C C . PRO C 1 253 ? 22.817 68.331 97.487 1.00 23.72 232 PRO C C 1
ATOM 7282 O O . PRO C 1 253 ? 22.101 67.583 98.168 1.00 22.37 232 PRO C O 1
ATOM 7286 N N . VAL C 1 254 ? 23.655 69.255 98.005 1.00 22.67 233 VAL C N 1
ATOM 7287 C CA . VAL C 1 254 ? 23.501 69.671 99.396 1.00 23.47 233 VAL C CA 1
ATOM 7288 C C . VAL C 1 254 ? 22.077 70.272 99.593 1.00 21.73 233 VAL C C 1
ATOM 7289 O O . VAL C 1 254 ? 21.577 70.992 98.752 1.00 22.01 233 VAL C O 1
ATOM 7293 N N . GLU C 1 255 ? 21.420 69.973 100.695 1.00 21.12 234 GLU C N 1
ATOM 7294 C CA . GLU C 1 255 ? 19.943 70.151 100.842 1.00 22.39 234 GLU C CA 1
ATOM 7295 C C . GLU C 1 255 ? 19.506 71.281 101.734 1.00 22.52 234 GLU C C 1
ATOM 7296 O O . GLU C 1 255 ? 18.351 71.439 101.969 1.00 25.03 234 GLU C O 1
ATOM 7302 N N . GLY C 1 256 ? 20.430 72.114 102.199 1.00 23.51 235 GLY C N 1
ATOM 7303 C CA . GLY C 1 256 ? 20.020 73.430 102.736 1.00 24.54 235 GLY C CA 1
ATOM 7304 C C . GLY C 1 256 ? 19.513 74.289 101.566 1.00 23.77 235 GLY C C 1
ATOM 7305 O O . GLY C 1 256 ? 19.851 74.027 100.401 1.00 23.89 235 GLY C O 1
ATOM 7306 N N . PRO C 1 257 ? 18.722 75.313 101.851 1.00 27.36 236 PRO C N 1
ATOM 7307 C CA . PRO C 1 257 ? 18.158 76.126 100.747 1.00 27.08 236 PRO C CA 1
ATOM 7308 C C . PRO C 1 257 ? 19.190 76.732 99.841 1.00 24.97 236 PRO C C 1
ATOM 7309 O O . PRO C 1 257 ? 18.929 76.846 98.632 1.00 25.79 236 PRO C O 1
ATOM 7313 N N . LEU C 1 258 ? 20.314 77.151 100.407 1.00 25.62 237 LEU C N 1
ATOM 7314 C CA . LEU C 1 258 ? 21.396 77.738 99.611 1.00 27.32 237 LEU C CA 1
ATOM 7315 C C . LEU C 1 258 ? 22.074 76.678 98.806 1.00 23.01 237 LEU C C 1
ATOM 7316 O O . LEU C 1 258 ? 22.508 76.932 97.688 1.00 22.67 237 LEU C O 1
ATOM 7321 N N . GLY C 1 259 ? 22.123 75.447 99.341 1.00 21.61 238 GLY C N 1
ATOM 7322 C CA . GLY C 1 259 ? 22.684 74.351 98.571 1.00 20.99 238 GLY C CA 1
ATOM 7323 C C . GLY C 1 259 ? 21.766 73.994 97.415 1.00 22.26 238 GLY C C 1
ATOM 7324 O O . GLY C 1 259 ? 22.241 73.708 96.325 1.00 21.11 238 GLY C O 1
ATOM 7325 N N . LEU C 1 260 ? 20.460 74.080 97.628 1.00 21.49 239 LEU C N 1
ATOM 7326 C CA . LEU C 1 260 ? 19.530 73.789 96.521 1.00 21.67 239 LEU C CA 1
ATOM 7327 C C . LEU C 1 260 ? 19.639 74.886 95.452 1.00 20.65 239 LEU C C 1
ATOM 7328 O O . LEU C 1 260 ? 19.635 74.644 94.221 1.00 20.12 239 LEU C O 1
ATOM 7333 N N . GLN C 1 261 ? 19.809 76.107 95.902 1.00 24.85 240 GLN C N 1
ATOM 7334 C CA . GLN C 1 261 ? 20.022 77.195 94.925 1.00 26.52 240 GLN C CA 1
ATOM 7335 C C . GLN C 1 261 ? 21.310 77.028 94.122 1.00 25.37 240 GLN C C 1
ATOM 7336 O O . GLN C 1 261 ? 21.296 77.127 92.886 1.00 24.17 240 GLN C O 1
ATOM 7342 N N . ALA C 1 262 ? 22.399 76.688 94.803 1.00 24.77 241 ALA C N 1
ATOM 7343 C CA . ALA C 1 262 ? 23.668 76.503 94.175 1.00 23.24 241 ALA C CA 1
ATOM 7344 C C . ALA C 1 262 ? 23.735 75.310 93.208 1.00 22.71 241 ALA C C 1
ATOM 7345 O O . ALA C 1 262 ? 24.407 75.397 92.183 1.00 24.60 241 ALA C O 1
ATOM 7347 N N . PHE C 1 263 ? 23.011 74.237 93.498 1.00 19.74 242 PHE C N 1
ATOM 7348 C CA . PHE C 1 263 ? 23.087 73.054 92.675 1.00 20.11 242 PHE C CA 1
ATOM 7349 C C . PHE C 1 263 ? 21.893 73.036 91.687 1.00 20.75 242 PHE C C 1
ATOM 7350 O O . PHE C 1 263 ? 22.112 73.058 90.474 1.00 21.74 242 PHE C O 1
ATOM 7358 N N . VAL C 1 264 ? 20.650 73.040 92.208 1.00 20.94 243 VAL C N 1
ATOM 7359 C CA . VAL C 1 264 ? 19.435 72.944 91.413 1.00 19.81 243 VAL C CA 1
ATOM 7360 C C . VAL C 1 264 ? 19.129 74.249 90.648 1.00 19.77 243 VAL C C 1
ATOM 7361 O O . VAL C 1 264 ? 18.781 74.166 89.464 1.00 21.27 243 VAL C O 1
ATOM 7365 N N . GLY C 1 265 ? 19.187 75.403 91.313 1.00 23.05 244 GLY C N 1
ATOM 7366 C CA . GLY C 1 265 ? 19.082 76.716 90.581 1.00 23.33 244 GLY C CA 1
ATOM 7367 C C . GLY C 1 265 ? 20.049 76.870 89.415 1.00 23.02 244 GLY C C 1
ATOM 7368 O O . GLY C 1 265 ? 19.649 77.299 88.321 1.00 24.45 244 GLY C O 1
ATOM 7369 N N . ARG C 1 266 ? 21.310 76.462 89.589 1.00 22.12 245 ARG C N 1
ATOM 7370 C CA . ARG C 1 266 ? 22.285 76.478 88.481 1.00 23.04 245 ARG C CA 1
ATOM 7371 C C . ARG C 1 266 ? 21.925 75.465 87.426 1.00 20.82 245 ARG C C 1
ATOM 7372 O O . ARG C 1 266 ? 21.991 75.729 86.238 1.00 20.21 245 ARG C O 1
ATOM 7380 N N . GLY C 1 267 ? 21.432 74.300 87.832 1.00 18.69 246 GLY C N 1
ATOM 7381 C CA . GLY C 1 267 ? 20.911 73.370 86.827 1.00 19.66 246 GLY C CA 1
ATOM 7382 C C . GLY C 1 267 ? 19.776 73.956 85.975 1.00 18.00 246 GLY C C 1
ATOM 7383 O O . GLY C 1 267 ? 19.796 73.753 84.761 1.00 20.44 246 GLY C O 1
ATOM 7384 N N . LEU C 1 268 ? 18.826 74.660 86.618 1.00 19.06 247 LEU C N 1
ATOM 7385 C CA . LEU C 1 268 ? 17.636 75.208 85.928 1.00 20.30 247 LEU C CA 1
ATOM 7386 C C . LEU C 1 268 ? 18.145 76.310 84.921 1.00 19.29 247 LEU C C 1
ATOM 7387 O O . LEU C 1 268 ? 17.694 76.365 83.774 1.00 19.30 247 LEU C O 1
ATOM 7392 N N . LEU C 1 269 ? 19.138 77.078 85.370 1.00 22.94 248 LEU C N 1
ATOM 7393 C CA . LEU C 1 269 ? 19.770 78.109 84.511 1.00 23.99 248 LEU C CA 1
ATOM 7394 C C . LEU C 1 269 ? 20.470 77.489 83.350 1.00 24.15 248 LEU C C 1
ATOM 7395 O O . LEU C 1 269 ? 20.545 78.071 82.246 1.00 23.62 248 LEU C O 1
ATOM 7400 N N . ALA C 1 270 ? 21.042 76.330 83.556 1.00 21.39 249 ALA C N 1
ATOM 7401 C CA . ALA C 1 270 ? 21.812 75.676 82.534 1.00 21.00 249 ALA C CA 1
ATOM 7402 C C . ALA C 1 270 ? 20.944 75.099 81.416 1.00 19.37 249 ALA C C 1
ATOM 7403 O O . ALA C 1 270 ? 21.484 74.851 80.341 1.00 20.24 249 ALA C O 1
ATOM 7405 N N . LEU C 1 271 ? 19.643 74.846 81.672 1.00 18.20 250 LEU C N 1
ATOM 7406 C CA . LEU C 1 271 ? 18.799 74.232 80.665 1.00 19.17 250 LEU C CA 1
ATOM 7407 C C . LEU C 1 271 ? 18.413 75.297 79.615 1.00 20.60 250 LEU C C 1
ATOM 7408 O O . LEU C 1 271 ? 18.166 76.419 79.956 1.00 21.50 250 LEU C O 1
ATOM 7413 N N . GLU C 1 272 ? 18.309 74.862 78.384 1.00 23.60 251 GLU C N 1
ATOM 7414 C CA . GLU C 1 272 ? 17.923 75.788 77.268 1.00 26.88 251 GLU C CA 1
ATOM 7415 C C . GLU C 1 272 ? 16.589 76.409 77.508 1.00 26.92 251 GLU C C 1
ATOM 7416 O O . GLU C 1 272 ? 16.388 77.644 77.398 1.00 25.72 251 GLU C O 1
ATOM 7422 N N . GLY C 1 273 ? 15.641 75.599 77.943 1.00 22.01 252 GLY C N 1
ATOM 7423 C CA . GLY C 1 273 ? 14.327 76.123 78.202 1.00 27.28 252 GLY C CA 1
ATOM 7424 C C . GLY C 1 273 ? 13.223 75.123 78.118 1.00 23.78 252 GLY C C 1
ATOM 7425 O O . GLY C 1 273 ? 13.391 74.012 78.602 1.00 22.50 252 GLY C O 1
ATOM 7426 N N . GLU C 1 274 ? 12.105 75.473 77.497 1.00 22.81 253 GLU C N 1
ATOM 7427 C CA . GLU C 1 274 ? 10.950 74.555 77.420 1.00 23.00 253 GLU C CA 1
ATOM 7428 C C . GLU C 1 274 ? 11.333 73.180 76.911 1.00 21.69 253 GLU C C 1
ATOM 7429 O O . GLU C 1 274 ? 12.113 73.075 75.990 1.00 21.63 253 GLU C O 1
ATOM 7435 N N . GLY C 1 275 ? 10.876 72.106 77.579 1.00 19.09 254 GLY C N 1
ATOM 7436 C CA . GLY C 1 275 ? 11.168 70.785 77.104 1.00 22.80 254 GLY C CA 1
ATOM 7437 C C . GLY C 1 275 ? 12.448 70.113 77.644 1.00 21.61 254 GLY C C 1
ATOM 7438 O O . GLY C 1 275 ? 12.679 68.940 77.313 1.00 24.76 254 GLY C O 1
ATOM 7439 N N . CYS C 1 276 ? 13.285 70.875 78.340 1.00 20.11 255 CYS C N 1
ATOM 7440 C CA . CYS C 1 276 ? 14.542 70.375 78.997 1.00 19.64 255 CYS C CA 1
ATOM 7441 C C . CYS C 1 276 ? 14.196 69.775 80.366 1.00 18.70 255 CYS C C 1
ATOM 7442 O O . CYS C 1 276 ? 13.141 70.093 80.954 1.00 18.62 255 CYS C O 1
ATOM 7445 N N . ALA C 1 277 ? 15.044 68.876 80.862 1.00 17.08 256 ALA C N 1
ATOM 7446 C CA . ALA C 1 277 ? 14.723 68.077 82.003 1.00 16.47 256 ALA C CA 1
ATOM 7447 C C . ALA C 1 277 ? 15.802 68.187 83.025 1.00 17.97 256 ALA C C 1
ATOM 7448 O O . ALA C 1 277 ? 17.012 68.390 82.690 1.00 17.86 256 ALA C O 1
ATOM 7450 N N . GLY C 1 278 ? 15.414 67.989 84.283 1.00 18.28 257 GLY C N 1
ATOM 7451 C CA . GLY C 1 278 ? 16.403 67.894 85.362 1.00 16.02 257 GLY C CA 1
ATOM 7452 C C . GLY C 1 278 ? 16.082 66.692 86.295 1.00 16.01 257 GLY C C 1
ATOM 7453 O O . GLY C 1 278 ? 14.900 66.298 86.413 1.00 17.16 257 GLY C O 1
ATOM 7454 N N . TYR C 1 279 ? 17.137 66.097 86.836 1.00 16.13 258 TYR C N 1
ATOM 7455 C CA . TYR C 1 279 ? 17.037 64.928 87.722 1.00 16.71 258 TYR C CA 1
ATOM 7456 C C . TYR C 1 279 ? 17.742 65.302 88.999 1.00 18.21 258 TYR C C 1
ATOM 7457 O O . TYR C 1 279 ? 18.948 65.699 88.956 1.00 18.65 258 TYR C O 1
ATOM 7466 N N . VAL C 1 280 ? 17.039 65.154 90.130 1.00 17.16 259 VAL C N 1
ATOM 7467 C CA . VAL C 1 280 ? 17.502 65.657 91.402 1.00 16.33 259 VAL C CA 1
ATOM 7468 C C . VAL C 1 280 ? 17.314 64.616 92.476 1.00 16.81 259 VAL C C 1
ATOM 7469 O O . VAL C 1 280 ? 16.257 64.020 92.553 1.00 16.64 259 VAL C O 1
ATOM 7473 N N . GLY C 1 281 ? 18.372 64.371 93.247 1.00 17.57 260 GLY C N 1
ATOM 7474 C CA . GLY C 1 281 ? 18.256 63.480 94.450 1.00 17.64 260 GLY C CA 1
ATOM 7475 C C . GLY C 1 281 ? 17.847 64.234 95.684 1.00 18.61 260 GLY C C 1
ATOM 7476 O O . GLY C 1 281 ? 18.313 65.367 95.936 1.00 19.83 260 GLY C O 1
ATOM 7477 N N . LEU C 1 282 ? 16.934 63.667 96.468 1.00 17.90 261 LEU C N 1
ATOM 7478 C CA . LEU C 1 282 ? 16.395 64.412 97.613 1.00 18.79 261 LEU C CA 1
ATOM 7479 C C . LEU C 1 282 ? 16.102 63.448 98.743 1.00 17.49 261 LEU C C 1
ATOM 7480 O O . LEU C 1 282 ? 15.299 62.529 98.569 1.00 16.95 261 LEU C O 1
ATOM 7485 N N . THR C 1 283 ? 16.674 63.707 99.896 1.00 19.05 262 THR C N 1
ATOM 7486 C CA . THR C 1 283 ? 16.531 62.740 101.036 1.00 19.35 262 THR C CA 1
ATOM 7487 C C . THR C 1 283 ? 15.408 63.129 101.952 1.00 18.06 262 THR C C 1
ATOM 7488 O O . THR C 1 283 ? 14.886 64.270 101.887 1.00 20.05 262 THR C O 1
ATOM 7492 N N . HIS C 1 284 ? 14.996 62.209 102.841 1.00 15.53 263 HIS C N 1
ATOM 7493 C CA . HIS C 1 284 ? 14.275 62.596 104.064 1.00 17.75 263 HIS C CA 1
ATOM 7494 C C . HIS C 1 284 ? 15.287 62.813 105.193 1.00 17.53 263 HIS C C 1
ATOM 7495 O O . HIS C 1 284 ? 15.058 63.638 106.091 1.00 18.33 263 HIS C O 1
ATOM 7502 N N . VAL C 1 285 ? 16.352 62.038 105.169 1.00 18.53 264 VAL C N 1
ATOM 7503 C CA . VAL C 1 285 ? 17.399 62.093 106.252 1.00 19.54 264 VAL C CA 1
ATOM 7504 C C . VAL C 1 285 ? 17.817 63.570 106.584 1.00 20.67 264 VAL C C 1
ATOM 7505 O O . VAL C 1 285 ? 18.000 63.914 107.723 1.00 19.24 264 VAL C O 1
ATOM 7509 N N . GLU C 1 286 ? 17.955 64.400 105.560 1.00 19.04 265 GLU C N 1
ATOM 7510 C CA . GLU C 1 286 ? 18.348 65.752 105.767 1.00 19.07 265 GLU C CA 1
ATOM 7511 C C . GLU C 1 286 ? 17.414 66.812 105.204 1.00 19.76 265 GLU C C 1
ATOM 7512 O O . GLU C 1 286 ? 17.827 67.989 104.985 1.00 19.62 265 GLU C O 1
ATOM 7518 N N . ALA C 1 287 ? 16.152 66.467 105.035 1.00 20.21 266 ALA C N 1
ATOM 7519 C CA . ALA C 1 287 ? 15.151 67.375 104.492 1.00 20.31 266 ALA C CA 1
ATOM 7520 C C . ALA C 1 287 ? 13.753 66.998 104.969 1.00 19.79 266 ALA C C 1
ATOM 7521 O O . ALA C 1 287 ? 13.266 65.936 104.666 1.00 19.55 266 ALA C O 1
ATOM 7523 N N . SER C 1 288 ? 13.111 67.885 105.710 1.00 18.39 267 SER C N 1
ATOM 7524 C CA . SER C 1 288 ? 11.725 67.707 106.231 1.00 19.01 267 SER C CA 1
ATOM 7525 C C . SER C 1 288 ? 10.697 67.838 105.144 1.00 20.25 267 SER C C 1
ATOM 7526 O O . SER C 1 288 ? 10.974 68.439 104.120 1.00 19.88 267 SER C O 1
ATOM 7529 N N . LEU C 1 289 ? 9.505 67.338 105.362 1.00 19.49 268 LEU C N 1
ATOM 7530 C CA . LEU C 1 289 ? 8.441 67.542 104.352 1.00 19.75 268 LEU C CA 1
ATOM 7531 C C . LEU C 1 289 ? 8.121 69.020 104.125 1.00 21.87 268 LEU C C 1
ATOM 7532 O O . LEU C 1 289 ? 7.777 69.400 103.000 1.00 21.16 268 LEU C O 1
ATOM 7537 N N . ALA C 1 290 ? 8.278 69.860 105.175 1.00 22.08 269 ALA C N 1
ATOM 7538 C CA . ALA C 1 290 ? 8.129 71.302 104.976 1.00 22.80 269 ALA C CA 1
ATOM 7539 C C . ALA C 1 290 ? 9.120 71.837 103.952 1.00 21.48 269 ALA C C 1
ATOM 7540 O O . ALA C 1 290 ? 8.748 72.597 103.056 1.00 20.68 269 ALA C O 1
ATOM 7542 N N . LYS C 1 291 ? 10.381 71.435 104.081 1.00 19.27 270 LYS C N 1
ATOM 7543 C CA . LYS C 1 291 ? 11.380 71.827 103.113 1.00 20.43 270 LYS C CA 1
ATOM 7544 C C . LYS C 1 291 ? 11.080 71.160 101.722 1.00 18.63 270 LYS C C 1
ATOM 7545 O O . LYS C 1 291 ? 11.218 71.797 100.654 1.00 18.79 270 LYS C O 1
ATOM 7551 N N . TRP C 1 292 ? 10.641 69.911 101.692 1.00 16.79 271 TRP C N 1
ATOM 7552 C CA . TRP C 1 292 ? 10.211 69.361 100.378 1.00 17.27 271 TRP C CA 1
ATOM 7553 C C . TRP C 1 292 ? 9.151 70.246 99.686 1.00 19.11 271 TRP C C 1
ATOM 7554 O O . TRP C 1 292 ? 9.233 70.487 98.467 1.00 19.62 271 TRP C O 1
ATOM 7565 N N . ALA C 1 293 ? 8.163 70.744 100.429 1.00 18.95 272 ALA C N 1
ATOM 7566 C CA . ALA C 1 293 ? 7.133 71.588 99.835 1.00 18.68 272 ALA C CA 1
ATOM 7567 C C . ALA C 1 293 ? 7.716 72.907 99.368 1.00 19.42 272 ALA C C 1
ATOM 7568 O O . ALA C 1 293 ? 7.358 73.387 98.269 1.00 19.80 272 ALA C O 1
ATOM 7570 N N . ASP C 1 294 ? 8.630 73.474 100.161 1.00 20.31 273 ASP C N 1
ATOM 7571 C CA . ASP C 1 294 ? 9.288 74.727 99.743 1.00 23.44 273 ASP C CA 1
ATOM 7572 C C . ASP C 1 294 ? 10.079 74.523 98.455 1.00 21.24 273 ASP C C 1
ATOM 7573 O O . ASP C 1 294 ? 10.090 75.388 97.510 1.00 21.21 273 ASP C O 1
ATOM 7578 N N . PHE C 1 295 ? 10.756 73.387 98.337 1.00 18.89 274 PHE C N 1
ATOM 7579 C CA . PHE C 1 295 ? 11.499 73.074 97.141 1.00 20.64 274 PHE C CA 1
ATOM 7580 C C . PHE C 1 295 ? 10.556 72.851 95.902 1.00 20.01 274 PHE C C 1
ATOM 7581 O O . PHE C 1 295 ? 10.814 73.328 94.824 1.00 21.07 274 PHE C O 1
ATOM 7589 N N . GLN C 1 296 ? 9.455 72.157 96.111 1.00 19.48 275 GLN C N 1
ATOM 7590 C CA . GLN C 1 296 ? 8.467 71.947 95.059 1.00 19.82 275 GLN C CA 1
ATOM 7591 C C . GLN C 1 296 ? 7.882 73.302 94.601 1.00 21.35 275 GLN C C 1
ATOM 7592 O O . GLN C 1 296 ? 7.726 73.526 93.390 1.00 21.56 275 GLN C O 1
ATOM 7598 N N . ARG C 1 297 ? 7.658 74.214 95.555 1.00 20.88 276 ARG C N 1
ATOM 7599 C CA . ARG C 1 297 ? 7.130 75.527 95.232 1.00 25.31 276 ARG C CA 1
ATOM 7600 C C . ARG C 1 297 ? 8.183 76.327 94.462 1.00 23.55 276 ARG C C 1
ATOM 7601 O O . ARG C 1 297 ? 7.841 76.988 93.466 1.00 23.06 276 ARG C O 1
ATOM 7609 N N . PHE C 1 298 ? 9.445 76.219 94.849 1.00 23.32 277 PHE C N 1
ATOM 7610 C CA . PHE C 1 298 ? 10.561 76.809 94.099 1.00 20.99 277 PHE C CA 1
ATOM 7611 C C . PHE C 1 298 ? 10.607 76.307 92.658 1.00 23.54 277 PHE C C 1
ATOM 7612 O O . PHE C 1 298 ? 10.721 77.103 91.703 1.00 23.35 277 PHE C O 1
ATOM 7620 N N . LEU C 1 299 ? 10.463 75.001 92.465 1.00 20.36 278 LEU C N 1
ATOM 7621 C CA . LEU C 1 299 ? 10.408 74.502 91.123 1.00 19.83 278 LEU C CA 1
ATOM 7622 C C . LEU C 1 299 ? 9.207 75.020 90.330 1.00 20.59 278 LEU C C 1
ATOM 7623 O O . LEU C 1 299 ? 9.383 75.447 89.156 1.00 22.44 278 LEU C O 1
ATOM 7628 N N . LEU C 1 300 ? 8.013 74.984 90.909 1.00 19.75 279 LEU C N 1
ATOM 7629 C CA . LEU C 1 300 ? 6.836 75.412 90.092 1.00 22.87 279 LEU C CA 1
ATOM 7630 C C . LEU C 1 300 ? 6.923 76.894 89.751 1.00 27.20 279 LEU C C 1
ATOM 7631 O O . LEU C 1 300 ? 6.601 77.286 88.643 1.00 28.97 279 LEU C O 1
ATOM 7636 N N . GLU C 1 301 ? 7.401 77.712 90.690 1.00 25.72 280 GLU C N 1
ATOM 7637 C CA . GLU C 1 301 ? 7.483 79.156 90.433 1.00 28.36 280 GLU C CA 1
ATOM 7638 C C . GLU C 1 301 ? 8.472 79.533 89.397 1.00 26.75 280 GLU C C 1
ATOM 7639 O O . GLU C 1 301 ? 8.406 80.655 88.850 1.00 32.41 280 GLU C O 1
ATOM 7645 N N . ASN C 1 302 ? 9.406 78.655 89.092 1.00 25.59 281 ASN C N 1
ATOM 7646 C CA . ASN C 1 302 ? 10.455 78.935 88.128 1.00 27.47 281 ASN C CA 1
ATOM 7647 C C . ASN C 1 302 ? 10.312 78.177 86.804 1.00 26.54 281 ASN C C 1
ATOM 7648 O O . ASN C 1 302 ? 11.246 78.071 86.066 1.00 29.14 281 ASN C O 1
ATOM 7653 N N . GLY C 1 303 ? 9.114 77.686 86.546 1.00 24.64 282 GLY C N 1
ATOM 7654 C CA . GLY C 1 303 ? 8.733 77.140 85.265 1.00 27.14 282 GLY C CA 1
ATOM 7655 C C . GLY C 1 303 ? 8.793 75.647 85.085 1.00 23.20 282 GLY C C 1
ATOM 7656 O O . GLY C 1 303 ? 8.594 75.182 84.002 1.00 23.74 282 GLY C O 1
ATOM 7657 N N . ALA C 1 304 ? 9.083 74.892 86.143 1.00 21.44 283 ALA C N 1
ATOM 7658 C CA . ALA C 1 304 ? 9.190 73.419 86.055 1.00 21.04 283 ALA C CA 1
ATOM 7659 C C . ALA C 1 304 ? 7.925 72.735 86.542 1.00 22.72 283 ALA C C 1
ATOM 7660 O O . ALA C 1 304 ? 7.071 73.366 87.186 1.00 23.34 283 ALA C O 1
ATOM 7662 N N . VAL C 1 305 ? 7.798 71.458 86.166 1.00 19.69 284 VAL C N 1
ATOM 7663 C CA . VAL C 1 305 ? 6.764 70.601 86.652 1.00 21.23 284 VAL C CA 1
ATOM 7664 C C . VAL C 1 305 ? 7.464 69.309 87.029 1.00 20.23 284 VAL C C 1
ATOM 7665 O O . VAL C 1 305 ? 8.384 68.902 86.346 1.00 18.16 284 VAL C O 1
ATOM 7669 N N . ILE C 1 306 ? 7.001 68.629 88.069 1.00 19.25 285 ILE C N 1
ATOM 7670 C CA . ILE C 1 306 ? 7.536 67.341 88.432 1.00 18.69 285 ILE C CA 1
ATOM 7671 C C . ILE C 1 306 ? 6.816 66.225 87.682 1.00 18.26 285 ILE C C 1
ATOM 7672 O O . ILE C 1 306 ? 5.603 66.141 87.684 1.00 19.86 285 ILE C O 1
ATOM 7677 N N . THR C 1 307 ? 7.562 65.361 87.027 1.00 18.16 286 THR C N 1
ATOM 7678 C CA . THR C 1 307 ? 6.979 64.255 86.320 1.00 16.77 286 THR C CA 1
ATOM 7679 C C . THR C 1 307 ? 7.287 62.895 86.935 1.00 17.77 286 THR C C 1
ATOM 7680 O O . THR C 1 307 ? 6.699 61.939 86.526 1.00 19.05 286 THR C O 1
ATOM 7684 N N . GLU C 1 308 ? 8.279 62.758 87.794 1.00 16.92 287 GLU C N 1
ATOM 7685 C CA . GLU C 1 308 ? 8.555 61.522 88.517 1.00 19.25 287 GLU C CA 1
ATOM 7686 C C . GLU C 1 308 ? 9.068 61.939 89.880 1.00 17.22 287 GLU C C 1
ATOM 7687 O O . GLU C 1 308 ? 9.855 62.888 89.994 1.00 18.72 287 GLU C O 1
ATOM 7693 N N . LEU C 1 309 ? 8.636 61.250 90.932 1.00 14.89 288 LEU C N 1
ATOM 7694 C CA . LEU C 1 309 ? 9.240 61.358 92.256 1.00 15.87 288 LEU C CA 1
ATOM 7695 C C . LEU C 1 309 ? 9.231 59.986 92.872 1.00 17.10 288 LEU C C 1
ATOM 7696 O O . LEU C 1 309 ? 8.219 59.515 93.391 1.00 18.15 288 LEU C O 1
ATOM 7701 N N . ARG C 1 310 ? 10.338 59.281 92.699 1.00 17.48 289 ARG C N 1
ATOM 7702 C CA . ARG C 1 310 ? 10.466 57.910 93.206 1.00 18.72 289 ARG C CA 1
ATOM 7703 C C . ARG C 1 310 ? 11.207 57.903 94.512 1.00 16.81 289 ARG C C 1
ATOM 7704 O O . ARG C 1 310 ? 12.428 58.059 94.550 1.00 17.25 289 ARG C O 1
ATOM 7712 N N . ASP C 1 311 ? 10.487 57.708 95.612 1.00 17.00 290 ASP C N 1
ATOM 7713 C CA . ASP C 1 311 ? 11.118 57.806 96.936 1.00 18.13 290 ASP C CA 1
ATOM 7714 C C . ASP C 1 311 ? 11.951 56.569 97.210 1.00 17.88 290 ASP C C 1
ATOM 7715 O O . ASP C 1 311 ? 11.635 55.527 96.668 1.00 22.16 290 ASP C O 1
ATOM 7720 N N . GLY C 1 312 ? 13.078 56.740 97.902 1.00 19.58 291 GLY C N 1
ATOM 7721 C CA . GLY C 1 312 ? 14.042 55.672 98.204 1.00 21.82 291 GLY C CA 1
ATOM 7722 C C . GLY C 1 312 ? 14.659 55.009 97.001 1.00 20.05 291 GLY C C 1
ATOM 7723 O O . GLY C 1 312 ? 15.018 53.842 97.043 1.00 22.21 291 GLY C O 1
ATOM 7724 N N . PHE C 1 313 ? 14.819 55.758 95.915 1.00 17.10 292 PHE C N 1
ATOM 7725 C CA . PHE C 1 313 ? 15.323 55.197 94.706 1.00 17.21 292 PHE C CA 1
ATOM 7726 C C . PHE C 1 313 ? 16.848 54.955 94.841 1.00 18.23 292 PHE C C 1
ATOM 7727 O O . PHE C 1 313 ? 17.382 53.995 94.324 1.00 20.38 292 PHE C O 1
ATOM 7735 N N . HIS C 1 314 ? 17.547 55.916 95.400 1.00 16.35 293 HIS C N 1
ATOM 7736 C CA . HIS C 1 314 ? 19.008 55.784 95.542 1.00 18.03 293 HIS C CA 1
ATOM 7737 C C . HIS C 1 314 ? 19.354 55.192 96.915 1.00 17.38 293 HIS C C 1
ATOM 7738 O O . HIS C 1 314 ? 18.783 55.634 97.929 1.00 17.11 293 HIS C O 1
ATOM 7745 N N . VAL C 1 315 ? 20.281 54.241 96.914 1.00 19.74 294 VAL C N 1
ATOM 7746 C CA . VAL C 1 315 ? 20.903 53.707 98.131 1.00 18.93 294 VAL C CA 1
ATOM 7747 C C . VAL C 1 315 ? 22.341 54.178 98.141 1.00 20.77 294 VAL C C 1
ATOM 7748 O O . VAL C 1 315 ? 22.982 54.066 97.118 1.00 20.38 294 VAL C O 1
ATOM 7752 N N . TYR C 1 316 ? 22.871 54.633 99.290 1.00 18.93 295 TYR C N 1
ATOM 7753 C CA . TYR C 1 316 ? 24.177 55.228 99.357 1.00 18.54 295 TYR C CA 1
ATOM 7754 C C . TYR C 1 316 ? 25.143 54.274 100.042 1.00 20.93 295 TYR C C 1
ATOM 7755 O O . TYR C 1 316 ? 24.784 53.565 101.015 1.00 18.97 295 TYR C O 1
ATOM 7764 N N . GLU C 1 317 ? 26.365 54.239 99.528 1.00 19.44 296 GLU C N 1
ATOM 7765 C CA . GLU C 1 317 ? 27.393 53.459 100.222 1.00 22.85 296 GLU C CA 1
ATOM 7766 C C . GLU C 1 317 ? 27.849 54.239 101.408 1.00 23.01 296 GLU C C 1
ATOM 7767 O O . GLU C 1 317 ? 27.945 55.465 101.369 1.00 23.53 296 GLU C O 1
ATOM 7773 N N . ASN C 1 318 ? 28.120 53.521 102.489 1.00 21.79 297 ASN C N 1
ATOM 7774 C CA . ASN C 1 318 ? 28.648 54.137 103.685 1.00 21.71 297 ASN C CA 1
ATOM 7775 C C . ASN C 1 318 ? 30.013 54.822 103.443 1.00 21.92 297 ASN C C 1
ATOM 7776 O O . ASN C 1 318 ? 30.862 54.313 102.763 1.00 24.50 297 ASN C O 1
ATOM 7781 N N . TRP C 1 319 ? 30.194 55.991 104.020 1.00 21.21 298 TRP C N 1
ATOM 7782 C CA . TRP C 1 319 ? 31.331 56.842 103.787 1.00 21.33 298 TRP C CA 1
ATOM 7783 C C . TRP C 1 319 ? 32.264 56.661 104.979 1.00 21.69 298 TRP C C 1
ATOM 7784 O O . TRP C 1 319 ? 31.805 56.411 106.123 1.00 22.59 298 TRP C O 1
ATOM 7795 N N . GLY C 1 320 ? 33.569 56.766 104.748 1.00 21.82 299 GLY C N 1
ATOM 7796 C CA . GLY C 1 320 ? 34.519 56.565 105.843 1.00 21.52 299 GLY C CA 1
ATOM 7797 C C . GLY C 1 320 ? 34.547 57.554 106.995 1.00 24.04 299 GLY C C 1
ATOM 7798 O O . GLY C 1 320 ? 34.958 57.207 108.076 1.00 25.32 299 GLY C O 1
ATOM 7799 N N . TYR C 1 321 ? 34.048 58.750 106.819 1.00 22.93 300 TYR C N 1
ATOM 7800 C CA . TYR C 1 321 ? 34.113 59.760 107.826 1.00 22.12 300 TYR C CA 1
ATOM 7801 C C . TYR C 1 321 ? 32.866 59.845 108.684 1.00 22.82 300 TYR C C 1
ATOM 7802 O O . TYR C 1 321 ? 32.613 60.880 109.325 1.00 24.46 300 TYR C O 1
ATOM 7811 N N . ILE C 1 322 ? 32.061 58.792 108.712 1.00 21.84 301 ILE C N 1
ATOM 7812 C CA . ILE C 1 322 ? 30.848 58.789 109.516 1.00 26.74 301 ILE C CA 1
ATOM 7813 C C . ILE C 1 322 ? 31.033 59.231 110.986 1.00 24.88 301 ILE C C 1
ATOM 7814 O O . ILE C 1 322 ? 30.236 60.039 111.540 1.00 24.27 301 ILE C O 1
ATOM 7819 N N . GLU C 1 323 ? 32.155 58.849 111.599 1.00 25.44 302 GLU C N 1
ATOM 7820 C CA . GLU C 1 323 ? 32.400 59.248 113.008 1.00 25.54 302 GLU C CA 1
ATOM 7821 C C . GLU C 1 323 ? 32.767 60.716 113.199 1.00 30.81 302 GLU C C 1
ATOM 7822 O O . GLU C 1 323 ? 32.766 61.260 114.304 1.00 27.21 302 GLU C O 1
ATOM 7828 N N . GLN C 1 324 ? 33.065 61.393 112.105 1.00 27.18 303 GLN C N 1
ATOM 7829 C CA . GLN C 1 324 ? 33.335 62.796 112.183 1.00 28.14 303 GLN C CA 1
ATOM 7830 C C . GLN C 1 324 ? 32.201 63.615 111.698 1.00 29.03 303 GLN C C 1
ATOM 7831 O O . GLN C 1 324 ? 32.385 64.816 111.499 1.00 25.33 303 GLN C O 1
ATOM 7837 N N . MET C 1 325 ? 31.039 63.011 111.420 1.00 23.96 304 MET C N 1
ATOM 7838 C CA . MET C 1 325 ? 29.937 63.828 110.893 1.00 26.52 304 MET C CA 1
ATOM 7839 C C . MET C 1 325 ? 29.209 64.546 111.969 1.00 23.96 304 MET C C 1
ATOM 7840 O O . MET C 1 325 ? 29.343 64.240 113.138 1.00 23.59 304 MET C O 1
ATOM 7845 N N . ARG C 1 326 ? 28.511 65.596 111.603 1.00 22.72 305 ARG C N 1
ATOM 7846 C CA . ARG C 1 326 ? 27.872 66.434 112.613 1.00 24.17 305 ARG C CA 1
ATOM 7847 C C . ARG C 1 326 ? 27.062 65.683 113.678 1.00 24.92 305 ARG C C 1
ATOM 7848 O O . ARG C 1 326 ? 27.202 65.910 114.909 1.00 25.73 305 ARG C O 1
ATOM 7856 N N . ALA C 1 327 ? 26.198 64.785 113.230 1.00 22.92 306 ALA C N 1
ATOM 7857 C CA . ALA C 1 327 ? 25.319 64.107 114.163 1.00 25.07 306 ALA C CA 1
ATOM 7858 C C . ALA C 1 327 ? 25.943 63.037 115.028 1.00 23.72 306 ALA C C 1
ATOM 7859 O O . ALA C 1 327 ? 25.300 62.643 115.971 1.00 25.65 306 ALA C O 1
ATOM 7861 N N . TRP C 1 328 ? 27.106 62.529 114.679 1.00 24.10 307 TRP C N 1
ATOM 7862 C CA . TRP C 1 328 ? 27.693 61.435 115.403 1.00 23.83 307 TRP C CA 1
ATOM 7863 C C . TRP C 1 328 ? 27.703 61.549 116.960 1.00 22.46 307 TRP C C 1
ATOM 7864 O O . TRP C 1 328 ? 27.218 60.599 117.642 1.00 23.40 307 TRP C O 1
ATOM 7875 N N . PRO C 1 329 ? 28.178 62.684 117.511 1.00 26.65 308 PRO C N 1
ATOM 7876 C CA . PRO C 1 329 ? 28.198 62.838 119.003 1.00 26.57 308 PRO C CA 1
ATOM 7877 C C . PRO C 1 329 ? 26.794 62.765 119.643 1.00 28.87 308 PRO C C 1
ATOM 7878 O O . PRO C 1 329 ? 26.668 62.423 120.816 1.00 27.56 308 PRO C O 1
ATOM 7882 N N . TRP C 1 330 ? 25.765 63.068 118.859 1.00 27.14 309 TRP C N 1
ATOM 7883 C CA . TRP C 1 330 ? 24.386 63.065 119.312 1.00 27.66 309 TRP C CA 1
ATOM 7884 C C . TRP C 1 330 ? 23.675 61.766 119.279 1.00 22.87 309 TRP C C 1
ATOM 7885 O O . TRP C 1 330 ? 22.636 61.701 119.880 1.00 27.03 309 TRP C O 1
ATOM 7896 N N . LEU C 1 331 ? 24.172 60.774 118.567 1.00 22.96 310 LEU C N 1
ATOM 7897 C CA . LEU C 1 331 ? 23.474 59.531 118.364 1.00 26.78 310 LEU C CA 1
ATOM 7898 C C . LEU C 1 331 ? 23.335 58.783 119.695 1.00 27.29 310 LEU C C 1
ATOM 7899 O O . LEU C 1 331 ? 24.299 58.714 120.433 1.00 25.95 310 LEU C O 1
ATOM 7904 N N . PRO C 1 332 ? 22.171 58.227 119.995 1.00 27.15 311 PRO C N 1
ATOM 7905 C CA . PRO C 1 332 ? 22.020 57.553 121.298 1.00 26.69 311 PRO C CA 1
ATOM 7906 C C . PRO C 1 332 ? 22.732 56.249 121.369 1.00 27.05 311 PRO C C 1
ATOM 7907 O O . PRO C 1 332 ? 23.114 55.828 122.441 1.00 30.44 311 PRO C O 1
ATOM 7911 N N . VAL C 1 333 ? 22.940 55.609 120.246 1.00 24.15 312 VAL C N 1
ATOM 7912 C CA . VAL C 1 333 ? 23.794 54.439 120.091 1.00 27.27 312 VAL C CA 1
ATOM 7913 C C . VAL C 1 333 ? 24.828 54.761 119.013 1.00 26.71 312 VAL C C 1
ATOM 7914 O O . VAL C 1 333 ? 24.485 55.267 117.972 1.00 28.02 312 VAL C O 1
ATOM 7918 N N . LYS C 1 334 ? 26.100 54.462 119.245 1.00 26.26 313 LYS C N 1
ATOM 7919 C CA . LYS C 1 334 ? 27.150 54.787 118.283 1.00 25.10 313 LYS C CA 1
ATOM 7920 C C . LYS C 1 334 ? 27.867 53.532 117.901 1.00 24.71 313 LYS C C 1
ATOM 7921 O O . LYS C 1 334 ? 28.756 53.043 118.660 1.00 30.55 313 LYS C O 1
ATOM 7927 N N . ARG C 1 335 ? 27.562 53.031 116.707 1.00 26.20 314 ARG C N 1
ATOM 7928 C CA . ARG C 1 335 ? 28.208 51.888 116.128 1.00 26.37 314 ARG C CA 1
ATOM 7929 C C . ARG C 1 335 ? 28.299 52.078 114.628 1.00 27.17 314 ARG C C 1
ATOM 7930 O O . ARG C 1 335 ? 27.320 52.467 114.013 1.00 27.11 314 ARG C O 1
ATOM 7938 N N . ARG C 1 336 ? 29.459 51.828 114.045 1.00 24.79 315 ARG C N 1
ATOM 7939 C CA . ARG C 1 336 ? 29.632 52.025 112.598 1.00 29.68 315 ARG C CA 1
ATOM 7940 C C . ARG C 1 336 ? 28.595 51.171 111.850 1.00 27.94 315 ARG C C 1
ATOM 7941 O O . ARG C 1 336 ? 28.421 50.001 112.179 1.00 27.30 315 ARG C O 1
ATOM 7949 N N . PRO C 1 337 ? 27.928 51.737 110.816 1.00 24.97 316 PRO C N 1
ATOM 7950 C CA . PRO C 1 337 ? 26.979 50.915 110.049 1.00 27.54 316 PRO C CA 1
ATOM 7951 C C . PRO C 1 337 ? 27.666 49.849 109.263 1.00 25.89 316 PRO C C 1
ATOM 7952 O O . PRO C 1 337 ? 28.735 50.098 108.724 1.00 28.39 316 PRO C O 1
ATOM 7956 N N . GLU C 1 338 ? 27.057 48.686 109.145 1.00 27.16 317 GLU C N 1
ATOM 7957 C CA . GLU C 1 338 ? 27.637 47.578 108.356 1.00 30.49 317 GLU C CA 1
ATOM 7958 C C . GLU C 1 338 ? 26.853 47.353 107.064 1.00 31.81 317 GLU C C 1
ATOM 7959 O O . GLU C 1 338 ? 27.200 46.486 106.267 1.00 29.98 317 GLU C O 1
ATOM 7965 N N . LYS C 1 339 ? 25.742 48.044 106.898 1.00 30.38 318 LYS C N 1
ATOM 7966 C CA . LYS C 1 339 ? 25.011 47.934 105.632 1.00 30.11 318 LYS C CA 1
ATOM 7967 C C . LYS C 1 339 ? 24.433 49.264 105.284 1.00 25.44 318 LYS C C 1
ATOM 7968 O O . LYS C 1 339 ? 24.475 50.202 106.125 1.00 22.65 318 LYS C O 1
ATOM 7974 N N . PRO C 1 340 ? 23.917 49.387 104.041 1.00 25.94 319 PRO C N 1
ATOM 7975 C CA . PRO C 1 340 ? 23.356 50.725 103.714 1.00 25.84 319 PRO C CA 1
ATOM 7976 C C . PRO C 1 340 ? 22.136 51.160 104.518 1.00 22.63 319 PRO C C 1
ATOM 7977 O O . PRO C 1 340 ? 21.349 50.348 104.958 1.00 24.11 319 PRO C O 1
ATOM 7981 N N . TRP C 1 341 ? 22.052 52.460 104.765 1.00 20.19 320 TRP C N 1
ATOM 7982 C CA . TRP C 1 341 ? 20.979 53.036 105.519 1.00 20.43 320 TRP C CA 1
ATOM 7983 C C . TRP C 1 341 ? 20.466 54.371 104.950 1.00 22.93 320 TRP C C 1
ATOM 7984 O O . TRP C 1 341 ? 19.333 54.743 105.230 1.00 20.53 320 TRP C O 1
ATOM 7995 N N . TYR C 1 342 ? 21.341 55.106 104.256 1.00 19.36 321 TYR C N 1
ATOM 7996 C CA . TYR C 1 342 ? 21.048 56.437 103.814 1.00 17.10 321 TYR C CA 1
ATOM 7997 C C . TYR C 1 342 ? 20.544 56.295 102.387 1.00 15.66 321 TYR C C 1
ATOM 7998 O O . TYR C 1 342 ? 21.194 55.614 101.579 1.00 16.60 321 TYR C O 1
ATOM 8007 N N . THR C 1 343 ? 19.380 56.860 102.134 1.00 14.69 322 THR C N 1
ATOM 8008 C CA . THR C 1 343 ? 18.685 56.708 100.842 1.00 16.72 322 THR C CA 1
ATOM 8009 C C . THR C 1 343 ? 18.104 58.035 100.384 1.00 16.20 322 THR C C 1
ATOM 8010 O O . THR C 1 343 ? 18.028 58.980 101.167 1.00 16.33 322 THR C O 1
ATOM 8014 N N . SER C 1 344 ? 17.809 58.148 99.110 1.00 17.29 323 SER C N 1
ATOM 8015 C CA . SER C 1 344 ? 17.218 59.412 98.611 1.00 17.51 323 SER C CA 1
ATOM 8016 C C . SER C 1 344 ? 16.254 59.128 97.474 1.00 16.60 323 SER C C 1
ATOM 8017 O O . SER C 1 344 ? 16.391 58.146 96.757 1.00 16.60 323 SER C O 1
ATOM 8020 N N . ALA C 1 345 ? 15.337 60.066 97.264 1.00 16.81 324 ALA C N 1
ATOM 8021 C CA . ALA C 1 345 ? 14.345 60.035 96.172 1.00 14.81 324 ALA C CA 1
ATOM 8022 C C . ALA C 1 345 ? 15.009 60.512 94.893 1.00 15.82 324 ALA C C 1
ATOM 8023 O O . ALA C 1 345 ? 16.028 61.220 94.941 1.00 18.11 324 ALA C O 1
ATOM 8025 N N . LEU C 1 346 ? 14.535 60.051 93.764 1.00 17.48 325 LEU C N 1
ATOM 8026 C CA . LEU C 1 346 ? 14.913 60.650 92.445 1.00 16.27 325 LEU C CA 1
ATOM 8027 C C . LEU C 1 346 ? 13.707 61.409 91.880 1.00 17.15 325 LEU C C 1
ATOM 8028 O O . LEU C 1 346 ? 12.572 60.861 91.727 1.00 18.04 325 LEU C O 1
ATOM 8033 N N . ILE C 1 347 ? 13.914 62.705 91.602 1.00 17.06 326 ILE C N 1
ATOM 8034 C CA . ILE C 1 347 ? 12.909 63.563 91.073 1.00 18.40 326 ILE C CA 1
ATOM 8035 C C . ILE C 1 347 ? 13.245 63.839 89.622 1.00 19.42 326 ILE C C 1
ATOM 8036 O O . ILE C 1 347 ? 14.416 64.191 89.322 1.00 18.47 326 ILE C O 1
ATOM 8041 N N . ARG C 1 348 ? 12.267 63.758 88.726 1.00 16.03 327 ARG C N 1
ATOM 8042 C CA . ARG C 1 348 ? 12.449 64.297 87.386 1.00 15.57 327 ARG C CA 1
ATOM 8043 C C . ARG C 1 348 ? 11.556 65.511 87.246 1.00 15.85 327 ARG C C 1
ATOM 8044 O O . ARG C 1 348 ? 10.332 65.447 87.545 1.00 16.71 327 ARG C O 1
ATOM 8052 N N . LEU C 1 349 ? 12.154 66.592 86.784 1.00 17.21 328 LEU C N 1
ATOM 8053 C CA . LEU C 1 349 ? 11.400 67.794 86.442 1.00 19.57 328 LEU C CA 1
ATOM 8054 C C . LEU C 1 349 ? 11.570 68.100 84.980 1.00 20.61 328 LEU C C 1
ATOM 8055 O O . LEU C 1 349 ? 12.564 67.680 84.350 1.00 18.53 328 LEU C O 1
ATOM 8060 N N . GLU C 1 350 ? 10.553 68.776 84.445 1.00 17.29 329 GLU C N 1
ATOM 8061 C CA . GLU C 1 350 ? 10.626 69.243 83.031 1.00 18.74 329 GLU C CA 1
ATOM 8062 C C . GLU C 1 350 ? 10.275 70.703 83.041 1.00 19.60 329 GLU C C 1
ATOM 8063 O O . GLU C 1 350 ? 9.411 71.104 83.782 1.00 19.15 329 GLU C O 1
ATOM 8069 N N . LEU C 1 351 ? 10.945 71.486 82.198 1.00 19.65 330 LEU C N 1
ATOM 8070 C CA . LEU C 1 351 ? 10.583 72.912 82.080 1.00 18.47 330 LEU C CA 1
ATOM 8071 C C . LEU C 1 351 ? 9.445 73.119 81.132 1.00 17.13 330 LEU C C 1
ATOM 8072 O O . LEU C 1 351 ? 9.446 72.556 80.059 1.00 19.47 330 LEU C O 1
ATOM 8077 N N . LEU C 1 352 ? 8.500 73.966 81.527 1.00 20.00 331 LEU C N 1
ATOM 8078 C CA . LEU C 1 352 ? 7.395 74.365 80.639 1.00 20.58 331 LEU C CA 1
ATOM 8079 C C . LEU C 1 352 ? 7.800 75.682 79.925 1.00 23.29 331 LEU C C 1
ATOM 8080 O O . LEU C 1 352 ? 7.207 76.053 78.928 1.00 24.01 331 LEU C O 1
ATOM 8085 N N . ARG C 1 353 ? 8.767 76.357 80.478 1.00 21.43 332 ARG C N 1
ATOM 8086 C CA . ARG C 1 353 ? 9.367 77.562 79.888 1.00 24.50 332 ARG C CA 1
ATOM 8087 C C . ARG C 1 353 ? 10.762 77.773 80.413 1.00 25.80 332 ARG C C 1
ATOM 8088 O O . ARG C 1 353 ? 11.142 77.154 81.382 1.00 23.47 332 ARG C O 1
ATOM 8096 N N A ARG C 1 354 ? 11.509 78.663 79.783 0.50 24.49 333 ARG C N 1
ATOM 8097 N N B ARG C 1 354 ? 11.527 78.653 79.761 0.50 25.84 333 ARG C N 1
ATOM 8098 C CA A ARG C 1 354 ? 12.877 78.911 80.207 0.50 24.25 333 ARG C CA 1
ATOM 8099 C CA B ARG C 1 354 ? 12.915 78.967 80.172 0.50 26.85 333 ARG C CA 1
ATOM 8100 C C A ARG C 1 354 ? 12.939 79.476 81.618 0.50 24.58 333 ARG C C 1
ATOM 8101 C C B ARG C 1 354 ? 12.948 79.490 81.605 0.50 25.88 333 ARG C C 1
ATOM 8102 O O A ARG C 1 354 ? 12.112 80.280 81.996 0.50 23.82 333 ARG C O 1
ATOM 8103 O O B ARG C 1 354 ? 12.092 80.270 81.989 0.50 25.07 333 ARG C O 1
ATOM 8118 N N . ALA C 1 355 ? 13.891 79.008 82.423 1.00 23.11 334 ALA C N 1
ATOM 8119 C CA . ALA C 1 355 ? 14.051 79.514 83.782 1.00 27.14 334 ALA C CA 1
ATOM 8120 C C . ALA C 1 355 ? 15.078 80.663 83.750 1.00 27.63 334 ALA C C 1
ATOM 8121 O O . ALA C 1 355 ? 16.247 80.420 83.527 1.00 27.85 334 ALA C O 1
ATOM 8123 N N . ASP C 1 356 ? 14.677 81.885 84.025 1.00 27.41 335 ASP C N 1
ATOM 8124 C CA . ASP C 1 356 ? 15.628 83.009 83.855 1.00 31.38 335 ASP C CA 1
ATOM 8125 C C . ASP C 1 356 ? 16.197 83.481 85.168 1.00 34.49 335 ASP C C 1
ATOM 8126 O O . ASP C 1 356 ? 16.171 84.683 85.494 1.00 38.88 335 ASP C O 1
ATOM 8131 N N . LEU C 1 357 ? 16.718 82.538 85.940 1.00 36.73 336 LEU C N 1
ATOM 8132 C CA . LEU C 1 357 ? 17.153 82.793 87.299 1.00 35.64 336 LEU C CA 1
ATOM 8133 C C . LEU C 1 357 ? 18.407 83.624 87.234 1.00 35.25 336 LEU C C 1
ATOM 8134 O O . LEU C 1 357 ? 19.152 83.530 86.294 1.00 36.17 336 LEU C O 1
ATOM 8139 N N . GLU C 1 358 ? 18.691 84.338 88.303 1.00 35.21 337 GLU C N 1
ATOM 8140 C CA . GLU C 1 358 ? 19.927 85.107 88.338 1.00 40.50 337 GLU C CA 1
ATOM 8141 C C . GLU C 1 358 ? 21.131 84.173 88.528 1.00 38.79 337 GLU C C 1
ATOM 8142 O O . GLU C 1 358 ? 21.023 83.095 89.131 1.00 40.20 337 GLU C O 1
ATOM 8148 N N . ASN C 1 359 ? 22.250 84.595 87.983 1.00 34.95 338 ASN C N 1
ATOM 8149 C CA . ASN C 1 359 ? 23.481 83.840 88.026 1.00 36.43 338 ASN C CA 1
ATOM 8150 C C . ASN C 1 359 ? 24.480 84.510 88.997 1.00 35.50 338 ASN C C 1
ATOM 8151 O O . ASN C 1 359 ? 25.560 84.900 88.631 1.00 37.39 338 ASN C O 1
ATOM 8156 N N . ALA C 1 360 ? 24.093 84.585 90.244 1.00 36.08 339 ALA C N 1
ATOM 8157 C CA . ALA C 1 360 ? 24.812 85.360 91.232 1.00 37.22 339 ALA C CA 1
ATOM 8158 C C . ALA C 1 360 ? 25.598 84.427 92.169 1.00 38.14 339 ALA C C 1
ATOM 8159 O O . ALA C 1 360 ? 25.251 83.235 92.353 1.00 35.41 339 ALA C O 1
ATOM 8161 N N . ARG C 1 361 ? 26.633 84.988 92.782 1.00 37.31 340 ARG C N 1
ATOM 8162 C CA . ARG C 1 361 ? 27.380 84.276 93.838 1.00 37.03 340 ARG C CA 1
ATOM 8163 C C . ARG C 1 361 ? 26.436 83.858 94.984 1.00 36.08 340 ARG C C 1
ATOM 8164 O O . ARG C 1 361 ? 25.575 84.591 95.375 1.00 33.81 340 ARG C O 1
ATOM 8172 N N . VAL C 1 362 ? 26.601 82.653 95.496 1.00 32.03 341 VAL C N 1
ATOM 8173 C CA . VAL C 1 362 ? 25.821 82.207 96.637 1.00 33.69 341 VAL C CA 1
ATOM 8174 C C . VAL C 1 362 ? 26.748 82.308 97.821 1.00 33.80 341 VAL C C 1
ATOM 8175 O O . VAL C 1 362 ? 27.785 81.711 97.855 1.00 35.55 341 VAL C O 1
ATOM 8179 N N . GLU C 1 363 ? 26.386 83.136 98.778 1.00 37.92 342 GLU C N 1
ATOM 8180 C CA . GLU C 1 363 ? 27.201 83.348 99.944 1.00 43.80 342 GLU C CA 1
ATOM 8181 C C . GLU C 1 363 ? 26.497 82.709 101.112 1.00 42.27 342 GLU C C 1
ATOM 8182 O O . GLU C 1 363 ? 25.283 82.739 101.214 1.00 47.98 342 GLU C O 1
ATOM 8188 N N . GLY C 1 364 ? 27.260 82.150 102.008 1.00 42.12 343 GLY C N 1
ATOM 8189 C CA . GLY C 1 364 ? 26.673 81.518 103.170 1.00 46.46 343 GLY C CA 1
ATOM 8190 C C . GLY C 1 364 ? 26.622 80.008 103.033 1.00 44.10 343 GLY C C 1
ATOM 8191 O O . GLY C 1 364 ? 26.878 79.401 101.975 1.00 47.21 343 GLY C O 1
ATOM 8192 N N . ASP C 1 365 ? 26.207 79.413 104.126 1.00 38.21 344 ASP C N 1
ATOM 8193 C CA . ASP C 1 365 ? 26.381 78.016 104.352 1.00 37.19 344 ASP C CA 1
ATOM 8194 C C . ASP C 1 365 ? 25.418 77.245 103.450 1.00 30.71 344 ASP C C 1
ATOM 8195 O O . ASP C 1 365 ? 24.257 77.512 103.476 1.00 29.91 344 ASP C O 1
ATOM 8200 N N . LEU C 1 366 ? 25.890 76.273 102.700 1.00 30.86 345 LEU C N 1
ATOM 8201 C CA . LEU C 1 366 ? 24.988 75.462 101.856 1.00 27.07 345 LEU C CA 1
ATOM 8202 C C . LEU C 1 366 ? 24.148 74.516 102.700 1.00 29.20 345 LEU C C 1
ATOM 8203 O O . LEU C 1 366 ? 23.044 74.215 102.311 1.00 28.84 345 LEU C O 1
ATOM 8208 N N . GLN C 1 367 ? 24.641 74.126 103.878 1.00 29.98 346 GLN C N 1
ATOM 8209 C CA . GLN C 1 367 ? 23.899 73.263 104.809 1.00 29.18 346 GLN C CA 1
ATOM 8210 C C . GLN C 1 367 ? 23.090 74.133 105.695 1.00 30.70 346 GLN C C 1
ATOM 8211 O O . GLN C 1 367 ? 23.462 75.293 105.979 1.00 31.14 346 GLN C O 1
ATOM 8217 N N . ASP C 1 368 ? 22.045 73.537 106.245 1.00 28.33 347 ASP C N 1
ATOM 8218 C CA . ASP C 1 368 ? 21.166 74.231 107.160 1.00 29.19 347 ASP C CA 1
ATOM 8219 C C . ASP C 1 368 ? 21.079 73.453 108.475 1.00 26.36 347 ASP C C 1
ATOM 8220 O O . ASP C 1 368 ? 21.784 72.471 108.651 1.00 26.33 347 ASP C O 1
ATOM 8225 N N . GLU C 1 369 ? 20.150 73.851 109.324 1.00 26.37 348 GLU C N 1
ATOM 8226 C CA . GLU C 1 369 ? 19.971 73.207 110.622 1.00 29.16 348 GLU C CA 1
ATOM 8227 C C . GLU C 1 369 ? 19.574 71.719 110.501 1.00 26.60 348 GLU C C 1
ATOM 8228 O O . GLU C 1 369 ? 19.940 70.915 111.332 1.00 25.53 348 GLU C O 1
ATOM 8234 N N . GLU C 1 370 ? 18.871 71.360 109.438 1.00 24.88 349 GLU C N 1
ATOM 8235 C CA . GLU C 1 370 ? 18.474 69.983 109.203 1.00 22.59 349 GLU C CA 1
ATOM 8236 C C . GLU C 1 370 ? 19.549 69.092 108.697 1.00 21.91 349 GLU C C 1
ATOM 8237 O O . GLU C 1 370 ? 19.382 67.862 108.649 1.00 25.59 349 GLU C O 1
ATOM 8243 N N . ALA C 1 371 ? 20.681 69.643 108.284 1.00 21.77 350 ALA C N 1
ATOM 8244 C CA . ALA C 1 371 ? 21.756 68.833 107.774 1.00 22.33 350 ALA C CA 1
ATOM 8245 C C . ALA C 1 371 ? 22.504 68.220 108.943 1.00 24.76 350 ALA C C 1
ATOM 8246 O O . ALA C 1 371 ? 22.788 68.907 109.901 1.00 24.41 350 ALA C O 1
ATOM 8248 N N . THR C 1 372 ? 22.869 66.950 108.812 1.00 24.83 351 THR C N 1
ATOM 8249 C CA . THR C 1 372 ? 23.504 66.166 109.904 1.00 23.38 351 THR C CA 1
ATOM 8250 C C . THR C 1 372 ? 24.636 65.288 109.464 1.00 23.02 351 THR C C 1
ATOM 8251 O O . THR C 1 372 ? 25.341 64.729 110.323 1.00 24.14 351 THR C O 1
ATOM 8255 N N . THR C 1 373 ? 24.863 65.087 108.169 1.00 22.60 352 THR C N 1
ATOM 8256 C CA . THR C 1 373 ? 25.901 64.165 107.752 1.00 25.05 352 THR C CA 1
ATOM 8257 C C . THR C 1 373 ? 27.220 64.744 107.194 1.00 23.47 352 THR C C 1
ATOM 8258 O O . THR C 1 373 ? 28.080 64.022 106.695 1.00 25.40 352 THR C O 1
ATOM 8262 N N . TYR C 1 374 ? 27.404 66.035 107.363 1.00 28.33 353 TYR C N 1
ATOM 8263 C CA . TYR C 1 374 ? 28.554 66.736 106.849 1.00 28.31 353 TYR C CA 1
ATOM 8264 C C . TYR C 1 374 ? 29.674 66.820 107.900 1.00 31.57 353 TYR C C 1
ATOM 8265 O O . TYR C 1 374 ? 30.765 67.229 107.448 1.00 29.26 353 TYR C O 1
ATOM 8275 N N . VAL D 1 31 ? 14.953 65.485 58.615 1.00 63.61 10 VAL D N 1
ATOM 8276 C CA . VAL D 1 31 ? 14.045 66.290 59.491 1.00 57.64 10 VAL D CA 1
ATOM 8277 C C . VAL D 1 31 ? 14.803 67.021 60.594 1.00 54.90 10 VAL D C 1
ATOM 8278 O O . VAL D 1 31 ? 15.588 66.422 61.309 1.00 47.11 10 VAL D O 1
ATOM 8282 N N . ASN D 1 32 ? 14.489 68.305 60.767 1.00 50.03 11 ASN D N 1
ATOM 8283 C CA . ASN D 1 32 ? 15.188 69.149 61.719 1.00 46.44 11 ASN D CA 1
ATOM 8284 C C . ASN D 1 32 ? 14.322 69.578 62.905 1.00 36.30 11 ASN D C 1
ATOM 8285 O O . ASN D 1 32 ? 13.103 69.459 62.900 1.00 34.54 11 ASN D O 1
ATOM 8290 N N . LYS D 1 33 ? 14.975 70.069 63.952 1.00 33.47 12 LYS D N 1
ATOM 8291 C CA . LYS D 1 33 ? 14.297 70.474 65.169 1.00 32.65 12 LYS D CA 1
ATOM 8292 C C . LYS D 1 33 ? 13.255 71.565 64.914 1.00 30.78 12 LYS D C 1
ATOM 8293 O O . LYS D 1 33 ? 12.195 71.586 65.548 1.00 26.80 12 LYS D O 1
ATOM 8299 N N . GLU D 1 34 ? 13.532 72.480 63.965 1.00 29.56 13 GLU D N 1
ATOM 8300 C CA . GLU D 1 34 ? 12.557 73.525 63.682 1.00 28.11 13 GLU D CA 1
ATOM 8301 C C . GLU D 1 34 ? 11.194 72.967 63.176 1.00 27.21 13 GLU D C 1
ATOM 8302 O O . GLU D 1 34 ? 10.167 73.542 63.444 1.00 28.48 13 GLU D O 1
ATOM 8308 N N . ALA D 1 35 ? 11.185 71.845 62.479 1.00 26.44 14 ALA D N 1
ATOM 8309 C CA . ALA D 1 35 ? 9.919 71.232 62.029 1.00 30.32 14 ALA D CA 1
ATOM 8310 C C . ALA D 1 35 ? 9.078 70.768 63.223 1.00 31.69 14 ALA D C 1
ATOM 8311 O O . ALA D 1 35 ? 7.840 70.824 63.179 1.00 30.28 14 ALA D O 1
ATOM 8313 N N . LEU D 1 36 ? 9.734 70.339 64.310 1.00 25.22 15 LEU D N 1
ATOM 8314 C CA . LEU D 1 36 ? 8.973 69.937 65.513 1.00 24.84 15 LEU D CA 1
ATOM 8315 C C . LEU D 1 36 ? 8.309 71.154 66.114 1.00 25.93 15 LEU D C 1
ATOM 8316 O O . LEU D 1 36 ? 7.164 71.088 66.564 1.00 25.03 15 LEU D O 1
ATOM 8321 N N . VAL D 1 37 ? 9.037 72.286 66.157 1.00 23.66 16 VAL D N 1
ATOM 8322 C CA . VAL D 1 37 ? 8.485 73.502 66.685 1.00 25.69 16 VAL D CA 1
ATOM 8323 C C . VAL D 1 37 ? 7.304 74.032 65.817 1.00 24.67 16 VAL D C 1
ATOM 8324 O O . VAL D 1 37 ? 6.321 74.580 66.353 1.00 25.49 16 VAL D O 1
ATOM 8328 N N . GLN D 1 38 ? 7.441 73.910 64.501 1.00 25.57 17 GLN D N 1
ATOM 8329 C CA . GLN D 1 38 ? 6.421 74.389 63.596 1.00 26.21 17 GLN D CA 1
ATOM 8330 C C . GLN D 1 38 ? 5.148 73.551 63.704 1.00 25.61 17 GLN D C 1
ATOM 8331 O O . GLN D 1 38 ? 4.046 74.089 63.693 1.00 24.07 17 GLN D O 1
ATOM 8337 N N . VAL D 1 39 ? 5.326 72.242 63.838 1.00 24.02 18 VAL D N 1
ATOM 8338 C CA . VAL D 1 39 ? 4.192 71.348 64.022 1.00 25.32 18 VAL D CA 1
ATOM 8339 C C . VAL D 1 39 ? 3.440 71.706 65.284 1.00 23.83 18 VAL D C 1
ATOM 8340 O O . VAL D 1 39 ? 2.201 71.860 65.282 1.00 23.27 18 VAL D O 1
ATOM 8344 N N . ALA D 1 40 ? 4.152 71.858 66.394 1.00 23.45 19 ALA D N 1
ATOM 8345 C CA . ALA D 1 40 ? 3.541 72.315 67.598 1.00 23.87 19 ALA D CA 1
ATOM 8346 C C . ALA D 1 40 ? 2.768 73.611 67.484 1.00 25.41 19 ALA D C 1
ATOM 8347 O O . ALA D 1 40 ? 1.593 73.711 67.972 1.00 22.55 19 ALA D O 1
ATOM 8349 N N . GLU D 1 41 ? 3.414 74.605 66.854 1.00 25.68 20 GLU D N 1
ATOM 8350 C CA . GLU D 1 41 ? 2.876 75.939 66.816 1.00 28.87 20 GLU D CA 1
ATOM 8351 C C . GLU D 1 41 ? 1.545 75.863 65.986 1.00 26.59 20 GLU D C 1
ATOM 8352 O O . GLU D 1 41 ? 0.580 76.521 66.311 1.00 29.39 20 GLU D O 1
ATOM 8358 N N . GLU D 1 42 ? 1.525 75.029 64.949 1.00 26.97 21 GLU D N 1
ATOM 8359 C CA . GLU D 1 42 ? 0.321 74.837 64.104 1.00 31.16 21 GLU D CA 1
ATOM 8360 C C . GLU D 1 42 ? -0.889 74.328 64.900 1.00 29.65 21 GLU D C 1
ATOM 8361 O O . GLU D 1 42 ? -2.012 74.811 64.766 1.00 30.34 21 GLU D O 1
ATOM 8367 N N . VAL D 1 43 ? -0.630 73.369 65.791 1.00 29.32 22 VAL D N 1
ATOM 8368 C CA . VAL D 1 43 ? -1.646 72.760 66.632 1.00 27.25 22 VAL D CA 1
ATOM 8369 C C . VAL D 1 43 ? -2.095 73.789 67.640 1.00 28.47 22 VAL D C 1
ATOM 8370 O O . VAL D 1 43 ? -3.252 73.897 67.958 1.00 30.40 22 VAL D O 1
ATOM 8374 N N A ARG D 1 44 ? -1.133 74.541 68.183 0.50 32.19 23 ARG D N 1
ATOM 8375 N N B ARG D 1 44 ? -1.141 74.552 68.170 0.50 33.54 23 ARG D N 1
ATOM 8376 C CA A ARG D 1 44 ? -1.414 75.601 69.148 0.50 31.76 23 ARG D CA 1
ATOM 8377 C CA B ARG D 1 44 ? -1.449 75.597 69.128 0.50 33.95 23 ARG D CA 1
ATOM 8378 C C A ARG D 1 44 ? -2.323 76.669 68.518 0.50 33.47 23 ARG D C 1
ATOM 8379 C C B ARG D 1 44 ? -2.344 76.659 68.500 0.50 34.78 23 ARG D C 1
ATOM 8380 O O A ARG D 1 44 ? -3.327 77.040 69.106 0.50 34.41 23 ARG D O 1
ATOM 8381 O O B ARG D 1 44 ? -3.345 77.036 69.069 0.50 35.36 23 ARG D O 1
ATOM 8396 N N . ARG D 1 45 ? -2.018 77.098 67.299 1.00 35.15 24 ARG D N 1
ATOM 8397 C CA . ARG D 1 45 ? -2.826 78.152 66.659 1.00 39.32 24 ARG D CA 1
ATOM 8398 C C . ARG D 1 45 ? -4.247 77.682 66.285 1.00 41.41 24 ARG D C 1
ATOM 8399 O O . ARG D 1 45 ? -5.167 78.480 66.303 1.00 45.95 24 ARG D O 1
ATOM 8407 N N . ALA D 1 46 ? -4.397 76.396 65.978 1.00 40.40 25 ALA D N 1
ATOM 8408 C CA . ALA D 1 46 ? -5.682 75.795 65.630 1.00 37.75 25 ALA D CA 1
ATOM 8409 C C . ALA D 1 46 ? -6.521 75.413 66.829 1.00 41.12 25 ALA D C 1
ATOM 8410 O O . ALA D 1 46 ? -7.738 75.271 66.686 1.00 40.83 25 ALA D O 1
ATOM 8412 N N . THR D 1 47 ? -5.918 75.197 67.996 1.00 36.30 26 THR D N 1
ATOM 8413 C CA . THR D 1 47 ? -6.691 74.726 69.126 1.00 34.68 26 THR D CA 1
ATOM 8414 C C . THR D 1 47 ? -6.703 75.554 70.374 1.00 34.53 26 THR D C 1
ATOM 8415 O O . THR D 1 47 ? -7.591 75.372 71.179 1.00 37.38 26 THR D O 1
ATOM 8419 N N . GLY D 1 48 ? -5.732 76.421 70.585 1.00 30.66 27 GLY D N 1
ATOM 8420 C CA . GLY D 1 48 ? -5.660 77.155 71.820 1.00 31.86 27 GLY D CA 1
ATOM 8421 C C . GLY D 1 48 ? -5.078 76.326 72.972 1.00 30.48 27 GLY D C 1
ATOM 8422 O O . GLY D 1 48 ? -5.010 76.818 74.081 1.00 32.55 27 GLY D O 1
ATOM 8423 N N . LEU D 1 49 ? -4.598 75.112 72.683 1.00 29.14 28 LEU D N 1
ATOM 8424 C CA . LEU D 1 49 ? -4.115 74.197 73.725 1.00 27.56 28 LEU D CA 1
ATOM 8425 C C . LEU D 1 49 ? -2.595 74.306 73.928 1.00 27.98 28 LEU D C 1
ATOM 8426 O O . LEU D 1 49 ? -1.882 74.565 72.972 1.00 29.08 28 LEU D O 1
ATOM 8431 N N . PRO D 1 50 ? -2.098 73.995 75.147 1.00 27.72 29 PRO D N 1
ATOM 8432 C CA . PRO D 1 50 ? -0.650 74.101 75.392 1.00 28.91 29 PRO D CA 1
ATOM 8433 C C . PRO D 1 50 ? 0.194 72.973 74.808 1.00 29.52 29 PRO D C 1
ATOM 8434 O O . PRO D 1 50 ? 0.724 72.148 75.571 1.00 31.14 29 PRO D O 1
ATOM 8438 N N . VAL D 1 51 ? 0.274 72.910 73.486 1.00 23.53 30 VAL D N 1
ATOM 8439 C CA . VAL D 1 51 ? 1.054 71.956 72.744 1.00 25.78 30 VAL D CA 1
ATOM 8440 C C . VAL D 1 51 ? 2.481 72.529 72.468 1.00 27.93 30 VAL D C 1
ATOM 8441 O O . VAL D 1 51 ? 2.669 73.583 71.806 1.00 28.30 30 VAL D O 1
ATOM 8445 N N . GLY D 1 52 ? 3.474 71.797 72.922 1.00 27.02 31 GLY D N 1
ATOM 8446 C CA . GLY D 1 52 ? 4.915 72.211 72.811 1.00 27.19 31 GLY D CA 1
ATOM 8447 C C . GLY D 1 52 ? 5.714 71.391 71.881 1.00 25.52 31 GLY D C 1
ATOM 8448 O O . GLY D 1 52 ? 5.312 70.290 71.521 1.00 23.75 31 GLY D O 1
ATOM 8449 N N . TRP D 1 53 ? 6.910 71.855 71.526 1.00 22.83 32 TRP D N 1
ATOM 8450 C CA . TRP D 1 53 ? 7.753 71.064 70.637 1.00 21.80 32 TRP D CA 1
ATOM 8451 C C . TRP D 1 53 ? 8.123 69.718 71.264 1.00 21.93 32 TRP D C 1
ATOM 8452 O O . TRP D 1 53 ? 8.314 68.745 70.558 1.00 20.66 32 TRP D O 1
ATOM 8463 N N . ARG D 1 54 ? 8.259 69.675 72.583 1.00 20.86 33 ARG D N 1
ATOM 8464 C CA . ARG D 1 54 ? 8.605 68.418 73.183 1.00 24.17 33 ARG D CA 1
ATOM 8465 C C . ARG D 1 54 ? 7.496 67.347 73.048 1.00 23.40 33 ARG D C 1
ATOM 8466 O O . ARG D 1 54 ? 7.811 66.150 72.960 1.00 22.26 33 ARG D O 1
ATOM 8474 N N . ASP D 1 55 ? 6.240 67.774 72.929 1.00 25.90 34 ASP D N 1
ATOM 8475 C CA . ASP D 1 55 ? 5.162 66.826 72.671 1.00 24.97 34 ASP D CA 1
ATOM 8476 C C . ASP D 1 55 ? 5.308 66.228 71.291 1.00 23.53 34 ASP D C 1
ATOM 8477 O O . ASP D 1 55 ? 5.125 65.038 71.114 1.00 19.97 34 ASP D O 1
ATOM 8482 N N . VAL D 1 56 ? 5.768 67.010 70.333 1.00 21.81 35 VAL D N 1
ATOM 8483 C CA . VAL D 1 56 ? 6.000 66.472 68.999 1.00 21.57 35 VAL D CA 1
ATOM 8484 C C . VAL D 1 56 ? 7.180 65.532 68.990 1.00 19.93 35 VAL D C 1
ATOM 8485 O O . VAL D 1 56 ? 7.187 64.503 68.341 1.00 20.38 35 VAL D O 1
ATOM 8489 N N . GLU D 1 57 ? 8.232 65.868 69.735 1.00 21.67 36 GLU D N 1
ATOM 8490 C CA . GLU D 1 57 ? 9.384 64.986 69.834 1.00 21.97 36 GLU D CA 1
ATOM 8491 C C . GLU D 1 57 ? 8.961 63.672 70.435 1.00 20.40 36 GLU D C 1
ATOM 8492 O O . GLU D 1 57 ? 9.316 62.593 69.959 1.00 18.48 36 GLU D O 1
ATOM 8498 N N . ARG D 1 58 ? 8.221 63.742 71.496 1.00 21.61 37 ARG D N 1
ATOM 8499 C CA A ARG D 1 58 ? 7.715 62.462 72.092 0.50 22.44 37 ARG D CA 1
ATOM 8500 C CA B ARG D 1 58 ? 7.741 62.470 72.075 0.50 21.81 37 ARG D CA 1
ATOM 8501 C C . ARG D 1 58 ? 6.846 61.624 71.132 1.00 21.88 37 ARG D C 1
ATOM 8502 O O . ARG D 1 58 ? 6.926 60.361 71.078 1.00 23.22 37 ARG D O 1
ATOM 8517 N N . THR D 1 59 ? 5.966 62.313 70.433 1.00 22.99 38 THR D N 1
ATOM 8518 C CA . THR D 1 59 ? 5.128 61.637 69.434 1.00 20.58 38 THR D CA 1
ATOM 8519 C C . THR D 1 59 ? 5.994 60.915 68.442 1.00 20.45 38 THR D C 1
ATOM 8520 O O . THR D 1 59 ? 5.790 59.753 68.129 1.00 21.18 38 THR D O 1
ATOM 8524 N N . LEU D 1 60 ? 6.960 61.610 67.826 1.00 20.40 39 LEU D N 1
ATOM 8525 C CA . LEU D 1 60 ? 7.866 60.936 66.863 1.00 23.96 39 LEU D CA 1
ATOM 8526 C C . LEU D 1 60 ? 8.702 59.808 67.445 1.00 23.04 39 LEU D C 1
ATOM 8527 O O . LEU D 1 60 ? 8.898 58.749 66.823 1.00 21.77 39 LEU D O 1
ATOM 8532 N N . GLY D 1 61 ? 9.177 60.034 68.661 1.00 24.13 40 GLY D N 1
ATOM 8533 C CA . GLY D 1 61 ? 9.966 59.029 69.363 1.00 24.22 40 GLY D CA 1
ATOM 8534 C C . GLY D 1 61 ? 9.241 57.724 69.506 1.00 22.97 40 GLY D C 1
ATOM 8535 O O . GLY D 1 61 ? 9.795 56.660 69.225 1.00 23.26 40 GLY D O 1
ATOM 8536 N N . ALA D 1 62 ? 7.973 57.799 69.907 1.00 22.27 41 ALA D N 1
ATOM 8537 C CA . ALA D 1 62 ? 7.177 56.597 70.043 1.00 18.81 41 ALA D CA 1
ATOM 8538 C C . ALA D 1 62 ? 7.081 55.795 68.711 1.00 19.65 41 ALA D C 1
ATOM 8539 O O . ALA D 1 62 ? 7.138 54.590 68.677 1.00 20.66 41 ALA D O 1
ATOM 8541 N N . LEU D 1 63 ? 6.978 56.527 67.624 1.00 21.39 42 LEU D N 1
ATOM 8542 C CA . LEU D 1 63 ? 6.795 55.958 66.304 1.00 22.26 42 LEU D CA 1
ATOM 8543 C C . LEU D 1 63 ? 8.087 55.303 65.797 1.00 24.03 42 LEU D C 1
ATOM 8544 O O . LEU D 1 63 ? 8.036 54.522 64.874 1.00 24.65 42 LEU D O 1
ATOM 8549 N N . ARG D 1 64 ? 9.239 55.561 66.414 1.00 23.15 43 ARG D N 1
ATOM 8550 C CA . ARG D 1 64 ? 10.411 54.780 66.131 1.00 25.63 43 ARG D CA 1
ATOM 8551 C C . ARG D 1 64 ? 10.316 53.399 66.684 1.00 29.02 43 ARG D C 1
ATOM 8552 O O . ARG D 1 64 ? 10.990 52.495 66.160 1.00 30.13 43 ARG D O 1
ATOM 8560 N N . ALA D 1 65 ? 9.482 53.202 67.716 1.00 26.68 44 ALA D N 1
ATOM 8561 C CA . ALA D 1 65 ? 9.357 51.860 68.339 1.00 28.28 44 ALA D CA 1
ATOM 8562 C C . ALA D 1 65 ? 8.110 51.049 67.896 1.00 28.39 44 ALA D C 1
ATOM 8563 O O . ALA D 1 65 ? 8.072 49.837 68.054 1.00 30.76 44 ALA D O 1
ATOM 8565 N N . THR D 1 66 ? 7.118 51.716 67.347 1.00 26.30 45 THR D N 1
ATOM 8566 C CA . THR D 1 66 ? 5.909 51.036 66.975 1.00 26.93 45 THR D CA 1
ATOM 8567 C C . THR D 1 66 ? 5.233 51.695 65.811 1.00 26.67 45 THR D C 1
ATOM 8568 O O . THR D 1 66 ? 5.404 52.896 65.587 1.00 24.55 45 THR D O 1
ATOM 8572 N N . ARG D 1 67 ? 4.419 50.908 65.092 1.00 28.31 46 ARG D N 1
ATOM 8573 C CA . ARG D 1 67 ? 3.476 51.429 64.151 1.00 27.96 46 ARG D CA 1
ATOM 8574 C C . ARG D 1 67 ? 2.051 51.260 64.635 1.00 30.15 46 ARG D C 1
ATOM 8575 O O . ARG D 1 67 ? 1.127 51.692 63.954 1.00 26.76 46 ARG D O 1
ATOM 8583 N N . ASP D 1 68 ? 1.854 50.640 65.806 1.00 26.43 47 ASP D N 1
ATOM 8584 C CA . ASP D 1 68 ? 0.521 50.474 66.343 1.00 27.20 47 ASP D CA 1
ATOM 8585 C C . ASP D 1 68 ? 0.067 51.761 67.022 1.00 25.20 47 ASP D C 1
ATOM 8586 O O . ASP D 1 68 ? 0.732 52.226 67.928 1.00 25.49 47 ASP D O 1
ATOM 8591 N N . LEU D 1 69 ? -1.108 52.249 66.678 1.00 21.80 48 LEU D N 1
ATOM 8592 C CA . LEU D 1 69 ? -1.659 53.464 67.219 1.00 22.72 48 LEU D CA 1
ATOM 8593 C C . LEU D 1 69 ? -1.763 53.430 68.746 1.00 20.44 48 LEU D C 1
ATOM 8594 O O . LEU D 1 69 ? -1.403 54.336 69.428 1.00 22.32 48 LEU D O 1
ATOM 8599 N N . TRP D 1 70 ? -2.289 52.359 69.292 1.00 22.92 49 TRP D N 1
ATOM 8600 C CA . TRP D 1 70 ? -2.557 52.369 70.710 1.00 21.89 49 TRP D CA 1
ATOM 8601 C C . TRP D 1 70 ? -1.242 52.302 71.483 1.00 21.82 49 TRP D C 1
ATOM 8602 O O . TRP D 1 70 ? -1.069 52.995 72.509 1.00 22.30 49 TRP D O 1
ATOM 8613 N N . GLU D 1 71 ? -0.338 51.482 71.004 1.00 20.89 50 GLU D N 1
ATOM 8614 C CA . GLU D 1 71 ? 1.019 51.440 71.550 1.00 24.25 50 GLU D CA 1
ATOM 8615 C C . GLU D 1 71 ? 1.708 52.804 71.459 1.00 21.26 50 GLU D C 1
ATOM 8616 O O . GLU D 1 71 ? 2.398 53.193 72.386 1.00 22.12 50 GLU D O 1
ATOM 8622 N N . ALA D 1 72 ? 1.485 53.509 70.351 1.00 19.59 51 ALA D N 1
ATOM 8623 C CA . ALA D 1 72 ? 2.059 54.815 70.183 1.00 20.43 51 ALA D CA 1
ATOM 8624 C C . ALA D 1 72 ? 1.530 55.803 71.263 1.00 21.04 51 ALA D C 1
ATOM 8625 O O . ALA D 1 72 ? 2.347 56.597 71.876 1.00 21.86 51 ALA D O 1
ATOM 8627 N N . VAL D 1 73 ? 0.226 55.690 71.592 1.00 19.62 52 VAL D N 1
ATOM 8628 C CA . VAL D 1 73 ? -0.313 56.513 72.667 1.00 19.45 52 VAL D CA 1
ATOM 8629 C C . VAL D 1 73 ? 0.377 56.181 73.955 1.00 20.86 52 VAL D C 1
ATOM 8630 O O . VAL D 1 73 ? 0.866 57.056 74.631 1.00 20.82 52 VAL D O 1
ATOM 8634 N N . ARG D 1 74 ? 0.500 54.894 74.263 1.00 20.96 53 ARG D N 1
ATOM 8635 C CA A ARG D 1 74 ? 1.096 54.490 75.530 0.50 20.97 53 ARG D CA 1
ATOM 8636 C CA B ARG D 1 74 ? 1.096 54.501 75.536 0.50 20.87 53 ARG D CA 1
ATOM 8637 C C . ARG D 1 74 ? 2.551 54.983 75.625 1.00 21.99 53 ARG D C 1
ATOM 8638 O O . ARG D 1 74 ? 3.001 55.475 76.681 1.00 23.41 53 ARG D O 1
ATOM 8653 N N . LEU D 1 75 ? 3.324 54.843 74.546 1.00 20.89 54 LEU D N 1
ATOM 8654 C CA . LEU D 1 75 ? 4.732 55.231 74.565 1.00 21.68 54 LEU D CA 1
ATOM 8655 C C . LEU D 1 75 ? 5.013 56.717 74.588 1.00 23.60 54 LEU D C 1
ATOM 8656 O O . LEU D 1 75 ? 6.086 57.112 75.072 1.00 24.38 54 LEU D O 1
ATOM 8661 N N . SER D 1 76 ? 4.057 57.515 74.156 1.00 21.15 55 SER D N 1
ATOM 8662 C CA . SER D 1 76 ? 4.270 58.912 73.895 1.00 22.21 55 SER D CA 1
ATOM 8663 C C . SER D 1 76 ? 4.261 59.802 75.112 1.00 20.04 55 SER D C 1
ATOM 8664 O O . SER D 1 76 ? 4.934 60.803 75.094 1.00 21.73 55 SER D O 1
ATOM 8667 N N . ARG D 1 77 ? 3.496 59.469 76.140 1.00 19.10 56 ARG D N 1
ATOM 8668 C CA . ARG D 1 77 ? 3.269 60.357 77.283 1.00 20.10 56 ARG D CA 1
ATOM 8669 C C . ARG D 1 77 ? 2.704 61.730 76.829 1.00 21.74 56 ARG D C 1
ATOM 8670 O O . ARG D 1 77 ? 3.087 62.765 77.385 1.00 21.26 56 ARG D O 1
ATOM 8678 N N . VAL D 1 78 ? 1.852 61.739 75.784 1.00 19.02 57 VAL D N 1
ATOM 8679 C CA . VAL D 1 78 ? 1.306 62.992 75.248 1.00 18.63 57 VAL D CA 1
ATOM 8680 C C . VAL D 1 78 ? -0.222 62.821 75.311 1.00 18.19 57 VAL D C 1
ATOM 8681 O O . VAL D 1 78 ? -0.691 61.740 75.010 1.00 18.97 57 VAL D O 1
ATOM 8685 N N . PRO D 1 79 ? -0.988 63.866 75.636 1.00 17.40 58 PRO D N 1
ATOM 8686 C CA . PRO D 1 79 ? -2.448 63.741 75.621 1.00 18.52 58 PRO D CA 1
ATOM 8687 C C . PRO D 1 79 ? -2.948 63.295 74.232 1.00 21.61 58 PRO D C 1
ATOM 8688 O O . PRO D 1 79 ? -2.459 63.783 73.203 1.00 20.12 58 PRO D O 1
ATOM 8692 N N . LEU D 1 80 ? -3.953 62.391 74.200 1.00 18.61 59 LEU D N 1
ATOM 8693 C CA . LEU D 1 80 ? -4.533 61.920 72.925 1.00 19.63 59 LEU D CA 1
ATOM 8694 C C . LEU D 1 80 ? -5.120 63.125 72.163 1.00 19.37 59 LEU D C 1
ATOM 8695 O O . LEU D 1 80 ? -5.028 63.194 70.949 1.00 20.06 59 LEU D O 1
ATOM 8700 N N . ARG D 1 81 ? -5.607 64.147 72.880 1.00 20.15 60 ARG D N 1
ATOM 8701 C CA . ARG D 1 81 ? -6.184 65.320 72.233 1.00 20.84 60 ARG D CA 1
ATOM 8702 C C . ARG D 1 81 ? -5.114 66.036 71.389 1.00 20.10 60 ARG D C 1
ATOM 8703 O O . ARG D 1 81 ? -5.466 66.750 70.467 1.00 20.76 60 ARG D O 1
ATOM 8711 N N . PHE D 1 82 ? -3.853 65.983 71.829 1.00 20.22 61 PHE D N 1
ATOM 8712 C CA . PHE D 1 82 ? -2.705 66.595 71.123 1.00 20.16 61 PHE D CA 1
ATOM 8713 C C . PHE D 1 82 ? -2.223 65.628 70.074 1.00 19.52 61 PHE D C 1
ATOM 8714 O O . PHE D 1 82 ? -1.841 66.056 69.008 1.00 20.83 61 PHE D O 1
ATOM 8722 N N . LEU D 1 83 ? -2.182 64.338 70.360 1.00 17.08 62 LEU D N 1
ATOM 8723 C CA . LEU D 1 83 ? -1.672 63.381 69.440 1.00 17.43 62 LEU D CA 1
ATOM 8724 C C . LEU D 1 83 ? -2.364 63.369 68.090 1.00 19.10 62 LEU D C 1
ATOM 8725 O O . LEU D 1 83 ? -1.672 63.260 67.103 1.00 21.71 62 LEU D O 1
ATOM 8730 N N . VAL D 1 84 ? -3.701 63.541 68.079 1.00 20.10 63 VAL D N 1
ATOM 8731 C CA . VAL D 1 84 ? -4.439 63.435 66.833 1.00 19.62 63 VAL D CA 1
ATOM 8732 C C . VAL D 1 84 ? -3.954 64.566 65.894 1.00 19.56 63 VAL D C 1
ATOM 8733 O O . VAL D 1 84 ? -3.567 64.255 64.801 1.00 20.80 63 VAL D O 1
ATOM 8737 N N . PRO D 1 85 ? -4.017 65.820 66.323 1.00 20.61 64 PRO D N 1
ATOM 8738 C CA . PRO D 1 85 ? -3.527 66.883 65.372 1.00 21.82 64 PRO D CA 1
ATOM 8739 C C . PRO D 1 85 ? -2.028 66.866 65.128 1.00 22.21 64 PRO D C 1
ATOM 8740 O O . PRO D 1 85 ? -1.593 67.303 64.044 1.00 21.28 64 PRO D O 1
ATOM 8744 N N . ILE D 1 86 ? -1.187 66.429 66.102 1.00 19.65 65 ILE D N 1
ATOM 8745 C CA . ILE D 1 86 ? 0.217 66.239 65.823 1.00 19.32 65 ILE D CA 1
ATOM 8746 C C . ILE D 1 86 ? 0.478 65.186 64.765 1.00 20.89 65 ILE D C 1
ATOM 8747 O O . ILE D 1 86 ? 1.149 65.433 63.739 1.00 21.79 65 ILE D O 1
ATOM 8752 N N . TRP D 1 87 ? -0.133 64.028 64.910 1.00 22.67 66 TRP D N 1
ATOM 8753 C CA . TRP D 1 87 ? -0.034 63.032 63.819 1.00 21.22 66 TRP D CA 1
ATOM 8754 C C . TRP D 1 87 ? -0.506 63.607 62.454 1.00 20.86 66 TRP D C 1
ATOM 8755 O O . TRP D 1 87 ? 0.112 63.299 61.442 1.00 23.01 66 TRP D O 1
ATOM 8766 N N . GLU D 1 88 ? -1.570 64.367 62.471 1.00 19.42 67 GLU D N 1
ATOM 8767 C CA . GLU D 1 88 ? -2.084 64.956 61.195 1.00 23.10 67 GLU D CA 1
ATOM 8768 C C . GLU D 1 88 ? -1.075 65.917 60.597 1.00 27.42 67 GLU D C 1
ATOM 8769 O O . GLU D 1 88 ? -0.894 65.909 59.352 1.00 25.61 67 GLU D O 1
ATOM 8775 N N . GLY D 1 89 ? -0.451 66.720 61.456 1.00 25.73 68 GLY D N 1
ATOM 8776 C CA . GLY D 1 89 ? 0.545 67.739 61.028 1.00 24.41 68 GLY D CA 1
ATOM 8777 C C . GLY D 1 89 ? 1.776 67.087 60.463 1.00 27.92 68 GLY D C 1
ATOM 8778 O O . GLY D 1 89 ? 2.359 67.607 59.521 1.00 26.11 68 GLY D O 1
ATOM 8779 N N . LEU D 1 90 ? 2.183 65.950 61.046 1.00 24.42 69 LEU D N 1
ATOM 8780 C CA . LEU D 1 90 ? 3.273 65.161 60.566 1.00 25.18 69 LEU D CA 1
ATOM 8781 C C . LEU D 1 90 ? 2.999 64.536 59.234 1.00 29.38 69 LEU D C 1
ATOM 8782 O O . LEU D 1 90 ? 3.921 64.403 58.380 1.00 31.48 69 LEU D O 1
ATOM 8787 N N . ALA D 1 91 ? 1.769 64.088 59.055 1.00 25.39 70 ALA D N 1
ATOM 8788 C CA . ALA D 1 91 ? 1.427 63.445 57.768 1.00 27.66 70 ALA D CA 1
ATOM 8789 C C . ALA D 1 91 ? 1.419 64.460 56.628 1.00 31.21 70 ALA D C 1
ATOM 8790 O O . ALA D 1 91 ? 1.790 64.136 55.489 1.00 33.34 70 ALA D O 1
ATOM 8792 N N . ARG D 1 92 ? 0.970 65.669 56.938 1.00 31.95 71 ARG D N 1
ATOM 8793 C CA . ARG D 1 92 ? 0.913 66.744 55.946 1.00 36.74 71 ARG D CA 1
ATOM 8794 C C . ARG D 1 92 ? 2.266 67.081 55.477 1.00 38.65 71 ARG D C 1
ATOM 8795 O O . ARG D 1 92 ? 2.390 67.642 54.389 1.00 41.04 71 ARG D O 1
ATOM 8803 N N . ARG D 1 93 ? 3.297 66.767 56.258 1.00 36.32 72 ARG D N 1
ATOM 8804 C CA . ARG D 1 93 ? 4.658 67.126 55.883 1.00 38.23 72 ARG D CA 1
ATOM 8805 C C . ARG D 1 93 ? 5.386 65.971 55.246 1.00 38.67 72 ARG D C 1
ATOM 8806 O O . ARG D 1 93 ? 6.591 66.050 55.034 1.00 41.63 72 ARG D O 1
ATOM 8814 N N . GLY D 1 94 ? 4.676 64.888 54.964 1.00 35.41 73 GLY D N 1
ATOM 8815 C CA . GLY D 1 94 ? 5.296 63.652 54.464 1.00 34.81 73 GLY D CA 1
ATOM 8816 C C . GLY D 1 94 ? 6.187 62.900 55.422 1.00 35.28 73 GLY D C 1
ATOM 8817 O O . GLY D 1 94 ? 6.901 62.037 55.014 1.00 39.21 73 GLY D O 1
ATOM 8818 N N . LEU D 1 95 ? 6.118 63.190 56.721 1.00 33.91 74 LEU D N 1
ATOM 8819 C CA . LEU D 1 95 ? 6.972 62.498 57.722 1.00 35.71 74 LEU D CA 1
ATOM 8820 C C . LEU D 1 95 ? 6.326 61.232 58.255 1.00 34.13 74 LEU D C 1
ATOM 8821 O O . LEU D 1 95 ? 7.005 60.396 58.816 1.00 32.03 74 LEU D O 1
ATOM 8826 N N . LEU D 1 96 ? 5.019 61.098 58.048 1.00 31.17 75 LEU D N 1
ATOM 8827 C CA . LEU D 1 96 ? 4.249 59.991 58.582 1.00 32.29 75 LEU D CA 1
ATOM 8828 C C . LEU D 1 96 ? 3.222 59.520 57.544 1.00 27.46 75 LEU D C 1
ATOM 8829 O O . LEU D 1 96 ? 2.545 60.313 56.995 1.00 27.97 75 LEU D O 1
ATOM 8834 N N . ARG D 1 97 ? 3.108 58.217 57.368 1.00 28.13 76 ARG D N 1
ATOM 8835 C CA . ARG D 1 97 ? 2.111 57.617 56.505 1.00 34.21 76 ARG D CA 1
ATOM 8836 C C . ARG D 1 97 ? 1.041 57.025 57.400 1.00 35.02 76 ARG D C 1
ATOM 8837 O O . ARG D 1 97 ? 1.326 56.286 58.326 1.00 32.76 76 ARG D O 1
ATOM 8845 N N . VAL D 1 98 ? -0.200 57.348 57.101 1.00 32.21 77 VAL D N 1
ATOM 8846 C CA . VAL D 1 98 ? -1.308 56.896 57.911 1.00 38.04 77 VAL D CA 1
ATOM 8847 C C . VAL D 1 98 ? -2.094 55.941 57.061 1.00 37.72 77 VAL D C 1
ATOM 8848 O O . VAL D 1 98 ? -2.764 56.365 56.109 1.00 39.21 77 VAL D O 1
ATOM 8852 N N . GLU D 1 99 ? -1.929 54.655 57.308 1.00 39.87 78 GLU D N 1
ATOM 8853 C CA . GLU D 1 99 ? -2.679 53.672 56.549 1.00 42.95 78 GLU D CA 1
ATOM 8854 C C . GLU D 1 99 ? -3.293 52.626 57.545 1.00 42.97 78 GLU D C 1
ATOM 8855 O O . GLU D 1 99 ? -4.231 53.002 58.271 1.00 51.10 78 GLU D O 1
ATOM 8861 N N . GLU D 1 100 ? -2.800 51.391 57.657 1.00 44.04 79 GLU D N 1
ATOM 8862 C CA . GLU D 1 100 ? -3.347 50.444 58.656 1.00 46.56 79 GLU D CA 1
ATOM 8863 C C . GLU D 1 100 ? -2.556 50.512 59.978 1.00 44.19 79 GLU D C 1
ATOM 8864 O O . GLU D 1 100 ? -2.474 49.569 60.708 1.00 43.74 79 GLU D O 1
ATOM 8870 N N . GLY D 1 101 ? -1.973 51.671 60.241 1.00 45.23 80 GLY D N 1
ATOM 8871 C CA . GLY D 1 101 ? -0.889 51.869 61.221 1.00 37.43 80 GLY D CA 1
ATOM 8872 C C . GLY D 1 101 ? -0.300 53.239 60.984 1.00 33.68 80 GLY D C 1
ATOM 8873 O O . GLY D 1 101 ? -0.743 53.995 60.090 1.00 36.95 80 GLY D O 1
ATOM 8874 N N . LEU D 1 102 ? 0.668 53.604 61.813 1.00 31.12 81 LEU D N 1
ATOM 8875 C CA . LEU D 1 102 ? 1.333 54.900 61.711 1.00 28.08 81 LEU D CA 1
ATOM 8876 C C . LEU D 1 102 ? 2.822 54.574 61.456 1.00 26.83 81 LEU D C 1
ATOM 8877 O O . LEU D 1 102 ? 3.523 53.990 62.312 1.00 25.91 81 LEU D O 1
ATOM 8882 N N . ASP D 1 103 ? 3.262 54.818 60.220 1.00 27.89 82 ASP D N 1
ATOM 8883 C CA . ASP D 1 103 ? 4.632 54.493 59.777 1.00 29.70 82 ASP D CA 1
ATOM 8884 C C . ASP D 1 103 ? 5.426 55.750 59.524 1.00 29.35 82 ASP D C 1
ATOM 8885 O O . ASP D 1 103 ? 5.089 56.560 58.646 1.00 28.82 82 ASP D O 1
ATOM 8890 N N . LEU D 1 104 ? 6.505 55.930 60.292 1.00 29.84 83 LEU D N 1
ATOM 8891 C CA . LEU D 1 104 ? 7.444 57.026 60.052 1.00 28.72 83 LEU D CA 1
ATOM 8892 C C . LEU D 1 104 ? 8.054 56.892 58.699 1.00 32.63 83 LEU D C 1
ATOM 8893 O O . LEU D 1 104 ? 8.488 55.806 58.343 1.00 33.95 83 LEU D O 1
ATOM 8898 N N . LEU D 1 105 ? 8.107 57.985 57.965 1.00 33.25 84 LEU D N 1
ATOM 8899 C CA . LEU D 1 105 ? 8.734 57.979 56.625 1.00 39.31 84 LEU D CA 1
ATOM 8900 C C . LEU D 1 105 ? 10.157 58.516 56.581 1.00 43.28 84 LEU D C 1
ATOM 8901 O O . LEU D 1 105 ? 10.837 58.342 55.560 1.00 47.02 84 LEU D O 1
ATOM 8906 N N . ALA D 1 106 ? 10.584 59.212 57.625 1.00 40.20 85 ALA D N 1
ATOM 8907 C CA . ALA D 1 106 ? 11.894 59.814 57.634 1.00 38.47 85 ALA D CA 1
ATOM 8908 C C . ALA D 1 106 ? 12.657 59.539 58.932 1.00 43.12 85 ALA D C 1
ATOM 8909 O O . ALA D 1 106 ? 12.068 59.136 59.962 1.00 39.47 85 ALA D O 1
ATOM 8911 N N . GLU D 1 107 ? 13.971 59.778 58.884 1.00 40.68 86 GLU D N 1
ATOM 8912 C CA . GLU D 1 107 ? 14.795 59.823 60.117 1.00 42.61 86 GLU D CA 1
ATOM 8913 C C . GLU D 1 107 ? 14.467 61.086 60.864 1.00 40.88 86 GLU D C 1
ATOM 8914 O O . GLU D 1 107 ? 14.491 62.176 60.305 1.00 43.04 86 GLU D O 1
ATOM 8920 N N . VAL D 1 108 ? 14.179 60.959 62.156 1.00 36.92 87 VAL D N 1
ATOM 8921 C CA . VAL D 1 108 ? 13.694 62.098 62.914 1.00 36.90 87 VAL D CA 1
ATOM 8922 C C . VAL D 1 108 ? 14.600 62.339 64.107 1.00 37.38 87 VAL D C 1
ATOM 8923 O O . VAL D 1 108 ? 15.186 61.380 64.606 1.00 31.50 87 VAL D O 1
ATOM 8927 N N . PRO D 1 109 ? 14.696 63.607 64.545 1.00 37.42 88 PRO D N 1
ATOM 8928 C CA . PRO D 1 109 ? 15.483 63.973 65.704 1.00 39.14 88 PRO D CA 1
ATOM 8929 C C . PRO D 1 109 ? 14.670 63.732 66.964 1.00 35.92 88 PRO D C 1
ATOM 8930 O O . PRO D 1 109 ? 14.237 64.688 67.658 1.00 36.59 88 PRO D O 1
ATOM 8934 N N . ALA D 1 110 ? 14.458 62.448 67.258 1.00 30.48 89 ALA D N 1
ATOM 8935 C CA . ALA D 1 110 ? 13.664 62.103 68.419 1.00 26.95 89 ALA D CA 1
ATOM 8936 C C . ALA D 1 110 ? 14.128 60.852 69.093 1.00 24.23 89 ALA D C 1
ATOM 8937 O O . ALA D 1 110 ? 14.328 59.820 68.467 1.00 27.58 89 ALA D O 1
ATOM 8939 N N . PRO D 1 111 ? 14.353 60.916 70.418 1.00 23.33 90 PRO D N 1
ATOM 8940 C CA . PRO D 1 111 ? 14.809 59.744 71.129 1.00 23.42 90 PRO D CA 1
ATOM 8941 C C . PRO D 1 111 ? 13.815 58.612 71.124 1.00 24.98 90 PRO D C 1
ATOM 8942 O O . PRO D 1 111 ? 12.633 58.857 71.263 1.00 23.60 90 PRO D O 1
ATOM 8946 N N . ARG D 1 112 ? 14.284 57.419 70.888 1.00 27.01 91 ARG D N 1
ATOM 8947 C CA A ARG D 1 112 ? 13.490 56.208 71.072 0.50 30.57 91 ARG D CA 1
ATOM 8948 C CA B ARG D 1 112 ? 13.486 56.213 71.070 0.50 30.69 91 ARG D CA 1
ATOM 8949 C C . ARG D 1 112 ? 13.240 56.002 72.593 1.00 32.34 91 ARG D C 1
ATOM 8950 O O . ARG D 1 112 ? 14.160 56.109 73.401 1.00 30.81 91 ARG D O 1
ATOM 8965 N N . PRO D 1 113 ? 11.991 55.715 73.007 1.00 39.63 92 PRO D N 1
ATOM 8966 C CA . PRO D 1 113 ? 11.855 55.646 74.481 1.00 40.46 92 PRO D CA 1
ATOM 8967 C C . PRO D 1 113 ? 12.593 54.434 75.010 1.00 35.47 92 PRO D C 1
ATOM 8968 O O . PRO D 1 113 ? 12.687 53.429 74.355 1.00 31.99 92 PRO D O 1
ATOM 8972 N N . GLY D 1 114 ? 13.255 54.589 76.151 1.00 30.88 93 GLY D N 1
ATOM 8973 C CA . GLY D 1 114 ? 14.101 53.519 76.664 1.00 29.33 93 GLY D CA 1
ATOM 8974 C C . GLY D 1 114 ? 13.274 52.377 77.236 1.00 30.02 93 GLY D C 1
ATOM 8975 O O . GLY D 1 114 ? 12.093 52.546 77.526 1.00 36.39 93 GLY D O 1
ATOM 8976 N N . GLU D 1 115 ? 13.892 51.228 77.345 1.00 29.95 94 GLU D N 1
ATOM 8977 C CA . GLU D 1 115 ? 13.254 50.014 77.819 1.00 33.11 94 GLU D CA 1
ATOM 8978 C C . GLU D 1 115 ? 13.850 49.575 79.135 1.00 30.94 94 GLU D C 1
ATOM 8979 O O . GLU D 1 115 ? 14.105 48.390 79.336 1.00 27.90 94 GLU D O 1
ATOM 8985 N N . ALA D 1 116 ? 14.006 50.510 80.093 1.00 26.51 95 ALA D N 1
ATOM 8986 C CA . ALA D 1 116 ? 14.584 50.107 81.388 1.00 26.74 95 ALA D CA 1
ATOM 8987 C C . ALA D 1 116 ? 13.627 49.726 82.482 1.00 27.34 95 ALA D C 1
ATOM 8988 O O . ALA D 1 116 ? 14.104 49.424 83.592 1.00 24.59 95 ALA D O 1
ATOM 8990 N N . ALA D 1 117 ? 12.333 49.748 82.233 1.00 23.96 96 ALA D N 1
ATOM 8991 C CA . ALA D 1 117 ? 11.375 49.346 83.292 1.00 26.82 96 ALA D CA 1
ATOM 8992 C C . ALA D 1 117 ? 11.599 47.916 83.797 1.00 26.45 96 ALA D C 1
ATOM 8993 O O . ALA D 1 117 ? 11.827 46.985 83.024 1.00 25.12 96 ALA D O 1
ATOM 8995 N N . CYS D 1 118 ? 11.567 47.735 85.101 1.00 24.97 97 CYS D N 1
ATOM 8996 C CA . CYS D 1 118 ? 11.636 46.370 85.658 1.00 25.55 97 CYS D CA 1
ATOM 8997 C C . CYS D 1 118 ? 10.390 45.548 85.237 1.00 30.33 97 CYS D C 1
ATOM 8998 O O . CYS D 1 118 ? 9.237 45.903 85.585 1.00 28.36 97 CYS D O 1
ATOM 9001 N N . PRO D 1 119 ? 10.587 44.457 84.465 1.00 31.96 98 PRO D N 1
ATOM 9002 C CA . PRO D 1 119 ? 9.365 43.711 84.104 1.00 32.79 98 PRO D CA 1
ATOM 9003 C C . PRO D 1 119 ? 8.698 42.998 85.274 1.00 30.42 98 PRO D C 1
ATOM 9004 O O . PRO D 1 119 ? 7.516 42.748 85.165 1.00 35.97 98 PRO D O 1
ATOM 9008 N N . ALA D 1 120 ? 9.386 42.653 86.367 1.00 32.79 99 ALA D N 1
ATOM 9009 C CA . ALA D 1 120 ? 8.757 41.894 87.473 1.00 34.06 99 ALA D CA 1
ATOM 9010 C C . ALA D 1 120 ? 7.624 42.688 88.117 1.00 34.71 99 ALA D C 1
ATOM 9011 O O . ALA D 1 120 ? 6.656 42.093 88.599 1.00 31.26 99 ALA D O 1
ATOM 9013 N N . CYS D 1 121 ? 7.746 44.022 88.146 1.00 29.98 100 CYS D N 1
ATOM 9014 C CA . CYS D 1 121 ? 6.706 44.869 88.775 1.00 27.60 100 CYS D CA 1
ATOM 9015 C C . CYS D 1 121 ? 6.124 45.820 87.762 1.00 27.06 100 CYS D C 1
ATOM 9016 O O . CYS D 1 121 ? 5.463 46.799 88.115 1.00 25.51 100 CYS D O 1
ATOM 9019 N N . GLU D 1 122 ? 6.341 45.514 86.482 1.00 31.90 101 GLU D N 1
ATOM 9020 C CA . GLU D 1 122 ? 5.932 46.398 85.369 1.00 33.09 101 GLU D CA 1
ATOM 9021 C C . GLU D 1 122 ? 6.333 47.858 85.627 1.00 30.15 101 GLU D C 1
ATOM 9022 O O . GLU D 1 122 ? 5.583 48.773 85.367 1.00 27.47 101 GLU D O 1
ATOM 9028 N N . GLY D 1 123 ? 7.543 48.049 86.129 1.00 25.94 102 GLY D N 1
ATOM 9029 C CA . GLY D 1 123 ? 8.051 49.400 86.337 1.00 25.23 102 GLY D CA 1
ATOM 9030 C C . GLY D 1 123 ? 7.519 50.140 87.571 1.00 24.56 102 GLY D C 1
ATOM 9031 O O . GLY D 1 123 ? 7.814 51.310 87.752 1.00 24.64 102 GLY D O 1
ATOM 9032 N N . ARG D 1 124 ? 6.762 49.465 88.441 1.00 23.17 103 ARG D N 1
ATOM 9033 C CA . ARG D 1 124 ? 6.112 50.174 89.572 1.00 21.66 103 ARG D CA 1
ATOM 9034 C C . ARG D 1 124 ? 7.040 50.334 90.727 1.00 21.84 103 ARG D C 1
ATOM 9035 O O . ARG D 1 124 ? 6.928 51.299 91.495 1.00 23.72 103 ARG D O 1
ATOM 9043 N N . GLY D 1 125 ? 7.897 49.332 90.941 1.00 22.83 104 GLY D N 1
ATOM 9044 C CA . GLY D 1 125 ? 8.690 49.279 92.125 1.00 23.56 104 GLY D CA 1
ATOM 9045 C C . GLY D 1 125 ? 8.030 48.543 93.279 1.00 27.03 104 GLY D C 1
ATOM 9046 O O . GLY D 1 125 ? 8.688 48.246 94.295 1.00 26.56 104 GLY D O 1
ATOM 9047 N N . LEU D 1 126 ? 6.731 48.261 93.123 1.00 28.67 105 LEU D N 1
ATOM 9048 C CA . LEU D 1 126 ? 5.891 47.671 94.151 1.00 30.63 105 LEU D CA 1
ATOM 9049 C C . LEU D 1 126 ? 5.150 46.490 93.578 1.00 28.43 105 LEU D C 1
ATOM 9050 O O . LEU D 1 126 ? 4.826 46.452 92.389 1.00 26.20 105 LEU D O 1
ATOM 9055 N N . VAL D 1 127 ? 4.877 45.534 94.441 1.00 28.32 106 VAL D N 1
ATOM 9056 C CA . VAL D 1 127 ? 4.118 44.396 94.077 1.00 26.46 106 VAL D CA 1
ATOM 9057 C C . VAL D 1 127 ? 3.069 44.090 95.147 1.00 27.82 106 VAL D C 1
ATOM 9058 O O . VAL D 1 127 ? 3.297 44.165 96.331 1.00 31.20 106 VAL D O 1
ATOM 9062 N N . GLY D 1 128 ? 1.917 43.689 94.676 1.00 27.25 107 GLY D N 1
ATOM 9063 C CA . GLY D 1 128 ? 0.783 43.438 95.538 1.00 31.42 107 GLY D CA 1
ATOM 9064 C C . GLY D 1 128 ? 0.817 42.124 96.298 1.00 34.28 107 GLY D C 1
ATOM 9065 O O . GLY D 1 128 ? 0.128 41.975 97.311 1.00 27.77 107 GLY D O 1
ATOM 9066 N N . GLU D 1 129 ? 1.639 41.185 95.837 1.00 34.08 108 GLU D N 1
ATOM 9067 C CA . GLU D 1 129 ? 1.591 39.833 96.347 1.00 39.41 108 GLU D CA 1
ATOM 9068 C C . GLU D 1 129 ? 1.839 39.742 97.837 1.00 36.64 108 GLU D C 1
ATOM 9069 O O . GLU D 1 129 ? 1.323 38.852 98.477 1.00 34.16 108 GLU D O 1
ATOM 9075 N N . ARG D 1 130 ? 2.650 40.626 98.419 1.00 34.13 109 ARG D N 1
ATOM 9076 C CA . ARG D 1 130 ? 3.011 40.456 99.791 1.00 36.81 109 ARG D CA 1
ATOM 9077 C C . ARG D 1 130 ? 2.012 41.115 100.740 1.00 33.61 109 ARG D C 1
ATOM 9078 O O . ARG D 1 130 ? 2.247 41.110 101.983 1.00 30.90 109 ARG D O 1
ATOM 9086 N N . LEU D 1 131 ? 0.898 41.667 100.213 1.00 25.54 110 LEU D N 1
ATOM 9087 C CA . LEU D 1 131 ? -0.054 42.365 101.127 1.00 24.26 110 LEU D CA 1
ATOM 9088 C C . LEU D 1 131 ? -0.548 41.387 102.159 1.00 24.40 110 LEU D C 1
ATOM 9089 O O . LEU D 1 131 ? -0.712 40.203 101.860 1.00 23.51 110 LEU D O 1
ATOM 9094 N N . PRO D 1 132 ? -0.761 41.853 103.390 1.00 22.72 111 PRO D N 1
ATOM 9095 C CA . PRO D 1 132 ? -1.283 40.957 104.435 1.00 24.03 111 PRO D CA 1
ATOM 9096 C C . PRO D 1 132 ? -2.735 40.531 104.161 1.00 23.26 111 PRO D C 1
ATOM 9097 O O . PRO D 1 132 ? -3.372 40.988 103.193 1.00 21.78 111 PRO D O 1
ATOM 9101 N N . GLY D 1 133 ? -3.248 39.608 104.939 1.00 23.29 112 GLY D N 1
ATOM 9102 C CA . GLY D 1 133 ? -4.655 39.238 104.818 1.00 21.21 112 GLY D CA 1
ATOM 9103 C C . GLY D 1 133 ? -4.956 38.343 103.581 1.00 21.75 112 GLY D C 1
ATOM 9104 O O . GLY D 1 133 ? -6.104 38.121 103.255 1.00 22.32 112 GLY D O 1
ATOM 9105 N N . ARG D 1 134 ? -3.942 37.779 102.946 1.00 22.65 113 ARG D N 1
ATOM 9106 C CA . ARG D 1 134 ? -4.067 37.180 101.631 1.00 21.97 113 ARG D CA 1
ATOM 9107 C C . ARG D 1 134 ? -4.814 38.089 100.633 1.00 20.58 113 ARG D C 1
ATOM 9108 O O . ARG D 1 134 ? -5.633 37.644 99.783 1.00 19.33 113 ARG D O 1
ATOM 9116 N N . ALA D 1 135 ? -4.601 39.410 100.767 1.00 21.05 114 ALA D N 1
ATOM 9117 C CA . ALA D 1 135 ? -5.393 40.295 99.960 1.00 19.74 114 ALA D CA 1
ATOM 9118 C C . ALA D 1 135 ? -5.312 40.053 98.470 1.00 19.65 114 ALA D C 1
ATOM 9119 O O . ALA D 1 135 ? -6.329 40.224 97.801 1.00 19.91 114 ALA D O 1
ATOM 9121 N N . ALA D 1 136 ? -4.146 39.779 97.941 1.00 19.11 115 ALA D N 1
ATOM 9122 C CA . ALA D 1 136 ? -3.980 39.675 96.534 1.00 22.00 115 ALA D CA 1
ATOM 9123 C C . ALA D 1 136 ? -4.793 38.527 96.017 1.00 22.15 115 ALA D C 1
ATOM 9124 O O . ALA D 1 136 ? -5.583 38.648 95.055 1.00 21.70 115 ALA D O 1
ATOM 9126 N N . GLU D 1 137 ? -4.603 37.375 96.661 1.00 24.05 116 GLU D N 1
ATOM 9127 C CA . GLU D 1 137 ? -5.394 36.193 96.221 1.00 27.13 116 GLU D CA 1
ATOM 9128 C C . GLU D 1 137 ? -6.914 36.357 96.340 1.00 25.44 116 GLU D C 1
ATOM 9129 O O . GLU D 1 137 ? -7.648 36.046 95.407 1.00 26.17 116 GLU D O 1
ATOM 9135 N N . ARG D 1 138 ? -7.389 36.920 97.440 1.00 21.51 117 ARG D N 1
ATOM 9136 C CA . ARG D 1 138 ? -8.819 37.116 97.635 1.00 20.90 117 ARG D CA 1
ATOM 9137 C C . ARG D 1 138 ? -9.444 38.117 96.701 1.00 20.29 117 ARG D C 1
ATOM 9138 O O . ARG D 1 138 ? -10.551 37.927 96.165 1.00 21.64 117 ARG D O 1
ATOM 9146 N N . PHE D 1 139 ? -8.707 39.181 96.441 1.00 21.07 118 PHE D N 1
ATOM 9147 C CA . PHE D 1 139 ? -9.121 40.203 95.505 1.00 19.14 118 PHE D CA 1
ATOM 9148 C C . PHE D 1 139 ? -9.269 39.682 94.116 1.00 19.37 118 PHE D C 1
ATOM 9149 O O . PHE D 1 139 ? -10.290 39.983 93.481 1.00 22.72 118 PHE D O 1
ATOM 9157 N N . LEU D 1 140 ? -8.330 38.871 93.651 1.00 19.96 119 LEU D N 1
ATOM 9158 C CA . LEU D 1 140 ? -8.400 38.329 92.303 1.00 22.57 119 LEU D CA 1
ATOM 9159 C C . LEU D 1 140 ? -9.681 37.582 92.060 1.00 24.22 119 LEU D C 1
ATOM 9160 O O . LEU D 1 140 ? -10.273 37.709 91.008 1.00 26.60 119 LEU D O 1
ATOM 9165 N N . ALA D 1 141 ? -10.090 36.747 93.003 1.00 23.34 120 ALA D N 1
ATOM 9166 C CA . ALA D 1 141 ? -11.314 36.011 92.840 1.00 25.36 120 ALA D CA 1
ATOM 9167 C C . ALA D 1 141 ? -12.549 36.907 92.758 1.00 24.84 120 ALA D C 1
ATOM 9168 O O . ALA D 1 141 ? -13.430 36.670 91.956 1.00 25.63 120 ALA D O 1
ATOM 9170 N N . TRP D 1 142 ? -12.604 37.943 93.616 1.00 22.22 121 TRP D N 1
ATOM 9171 C CA . TRP D 1 142 ? -13.724 38.846 93.641 1.00 22.29 121 TRP D CA 1
ATOM 9172 C C . TRP D 1 142 ? -13.778 39.662 92.333 1.00 23.07 121 TRP D C 1
ATOM 9173 O O . TRP D 1 142 ? -14.841 39.986 91.862 1.00 23.31 121 TRP D O 1
ATOM 9184 N N . ALA D 1 143 ? -12.632 40.014 91.789 1.00 23.59 122 ALA D N 1
ATOM 9185 C CA . ALA D 1 143 ? -12.594 40.923 90.586 1.00 24.26 122 ALA D CA 1
ATOM 9186 C C . ALA D 1 143 ? -13.233 40.331 89.339 1.00 27.70 122 ALA D C 1
ATOM 9187 O O . ALA D 1 143 ? -13.645 41.062 88.465 1.00 22.04 122 ALA D O 1
ATOM 9189 N N . LYS D 1 144 ? -13.240 38.999 89.212 1.00 25.22 123 LYS D N 1
ATOM 9190 C CA . LYS D 1 144 ? -13.907 38.364 88.103 1.00 28.65 123 LYS D CA 1
ATOM 9191 C C . LYS D 1 144 ? -15.399 38.707 87.983 1.00 28.42 123 LYS D C 1
ATOM 9192 O O . LYS D 1 144 ? -15.972 38.750 86.860 1.00 31.42 123 LYS D O 1
ATOM 9198 N N . GLU D 1 145 ? -16.046 39.005 89.091 1.00 25.38 124 GLU D N 1
ATOM 9199 C CA A GLU D 1 145 ? -17.472 39.344 89.068 0.50 24.78 124 GLU D CA 1
ATOM 9200 C CA B GLU D 1 145 ? -17.458 39.361 89.083 0.50 24.32 124 GLU D CA 1
ATOM 9201 C C . GLU D 1 145 ? -17.724 40.852 89.190 1.00 24.36 124 GLU D C 1
ATOM 9202 O O . GLU D 1 145 ? -18.842 41.281 89.413 1.00 25.41 124 GLU D O 1
ATOM 9213 N N . ARG D 1 146 ? -16.700 41.684 88.963 1.00 22.14 125 ARG D N 1
ATOM 9214 C CA . ARG D 1 146 ? -16.874 43.132 89.191 1.00 23.01 125 ARG D CA 1
ATOM 9215 C C . ARG D 1 146 ? -17.821 43.743 88.167 1.00 20.44 125 ARG D C 1
ATOM 9216 O O . ARG D 1 146 ? -17.926 43.194 87.053 1.00 22.32 125 ARG D O 1
ATOM 9224 N N . PRO D 1 147 ? -18.462 44.876 88.488 1.00 21.07 126 PRO D N 1
ATOM 9225 C CA . PRO D 1 147 ? -19.311 45.655 87.545 1.00 23.89 126 PRO D CA 1
ATOM 9226 C C . PRO D 1 147 ? -18.495 46.154 86.350 1.00 23.25 126 PRO D C 1
ATOM 9227 O O . PRO D 1 147 ? -17.395 46.738 86.569 1.00 22.90 126 PRO D O 1
ATOM 9231 N N . GLU D 1 148 ? -18.983 45.921 85.134 1.00 22.64 127 GLU D N 1
ATOM 9232 C CA . GLU D 1 148 ? -18.251 46.364 83.964 1.00 25.81 127 GLU D CA 1
ATOM 9233 C C . GLU D 1 148 ? -18.284 47.861 83.908 1.00 22.85 127 GLU D C 1
ATOM 9234 O O . GLU D 1 148 ? -19.215 48.490 84.430 1.00 22.68 127 GLU D O 1
ATOM 9240 N N . ALA D 1 149 ? -17.235 48.427 83.313 1.00 20.70 128 ALA D N 1
ATOM 9241 C CA . ALA D 1 149 ? -17.144 49.880 83.126 1.00 20.44 128 ALA D CA 1
ATOM 9242 C C . ALA D 1 149 ? -18.199 50.382 82.161 1.00 18.77 128 ALA D C 1
ATOM 9243 O O . ALA D 1 149 ? -18.305 49.844 81.053 1.00 19.66 128 ALA D O 1
ATOM 9245 N N . ILE D 1 150 ? -18.969 51.376 82.585 1.00 19.36 129 ILE D N 1
ATOM 9246 C CA . ILE D 1 150 ? -19.987 52.006 81.737 1.00 21.20 129 ILE D CA 1
ATOM 9247 C C . ILE D 1 150 ? -19.654 53.471 81.520 1.00 19.80 129 ILE D C 1
ATOM 9248 O O . ILE D 1 150 ? -19.040 54.152 82.349 1.00 21.52 129 ILE D O 1
ATOM 9253 N N . GLN D 1 151 ? -20.083 53.952 80.376 1.00 20.03 130 GLN D N 1
ATOM 9254 C CA . GLN D 1 151 ? -19.798 55.325 79.950 1.00 18.71 130 GLN D CA 1
ATOM 9255 C C . GLN D 1 151 ? -20.550 56.376 80.737 1.00 20.19 130 GLN D C 1
ATOM 9256 O O . GLN D 1 151 ? -20.116 57.512 80.832 1.00 19.95 130 GLN D O 1
ATOM 9262 N N . ASP D 1 152 ? -21.717 56.016 81.287 1.00 20.87 131 ASP D N 1
ATOM 9263 C CA . ASP D 1 152 ? -22.495 56.938 82.156 1.00 25.37 131 ASP D CA 1
ATOM 9264 C C . ASP D 1 152 ? -21.663 57.663 83.207 1.00 22.26 131 ASP D C 1
ATOM 9265 O O . ASP D 1 152 ? -21.971 58.807 83.539 1.00 21.26 131 ASP D O 1
ATOM 9270 N N . PHE D 1 153 ? -20.599 57.026 83.699 1.00 21.97 132 PHE D N 1
ATOM 9271 C CA . PHE D 1 153 ? -19.772 57.619 84.753 1.00 22.36 132 PHE D CA 1
ATOM 9272 C C . PHE D 1 153 ? -18.292 57.689 84.393 1.00 23.16 132 PHE D C 1
ATOM 9273 O O . PHE D 1 153 ? -17.451 57.828 85.290 1.00 23.10 132 PHE D O 1
ATOM 9281 N N . ASP D 1 154 ? -17.988 57.623 83.103 1.00 21.41 133 ASP D N 1
ATOM 9282 C CA . ASP D 1 154 ? -16.600 57.720 82.595 1.00 22.14 133 ASP D CA 1
ATOM 9283 C C . ASP D 1 154 ? -15.752 56.625 83.174 1.00 22.83 133 ASP D C 1
ATOM 9284 O O . ASP D 1 154 ? -14.572 56.802 83.455 1.00 20.70 133 ASP D O 1
ATOM 9289 N N . GLN D 1 155 ? -16.336 55.436 83.377 1.00 19.77 134 GLN D N 1
ATOM 9290 C CA . GLN D 1 155 ? -15.589 54.390 84.084 1.00 19.14 134 GLN D CA 1
ATOM 9291 C C . GLN D 1 155 ? -14.506 53.672 83.243 1.00 18.95 134 GLN D C 1
ATOM 9292 O O . GLN D 1 155 ? -14.601 53.539 82.049 1.00 20.92 134 GLN D O 1
ATOM 9298 N N . GLY D 1 156 ? -13.473 53.196 83.909 1.00 20.27 135 GLY D N 1
ATOM 9299 C CA . GLY D 1 156 ? -12.464 52.321 83.283 1.00 17.68 135 GLY D CA 1
ATOM 9300 C C . GLY D 1 156 ? -11.545 51.951 84.399 1.00 19.26 135 GLY D C 1
ATOM 9301 O O . GLY D 1 156 ? -10.827 52.754 84.868 1.00 20.44 135 GLY D O 1
ATOM 9302 N N . TYR D 1 157 ? -11.614 50.712 84.843 1.00 18.80 136 TYR D N 1
ATOM 9303 C CA . TYR D 1 157 ? -10.856 50.278 85.951 1.00 18.81 136 TYR D CA 1
ATOM 9304 C C . TYR D 1 157 ? -9.451 49.771 85.553 1.00 19.56 136 TYR D C 1
ATOM 9305 O O . TYR D 1 157 ? -9.192 49.254 84.458 1.00 19.27 136 TYR D O 1
ATOM 9314 N N . VAL D 1 158 ? -8.568 49.871 86.507 1.00 17.38 137 VAL D N 1
ATOM 9315 C CA . VAL D 1 158 ? -7.203 49.452 86.343 1.00 17.20 137 VAL D CA 1
ATOM 9316 C C . VAL D 1 158 ? -7.126 47.935 86.497 1.00 19.39 137 VAL D C 1
ATOM 9317 O O . VAL D 1 158 ? -8.062 47.287 86.988 1.00 20.80 137 VAL D O 1
ATOM 9321 N N . THR D 1 159 ? -6.016 47.351 86.078 1.00 18.36 138 THR D N 1
ATOM 9322 C CA . THR D 1 159 ? -5.854 45.892 86.229 1.00 19.61 138 THR D CA 1
ATOM 9323 C C . THR D 1 159 ? -5.856 45.538 87.681 1.00 18.99 138 THR D C 1
ATOM 9324 O O . THR D 1 159 ? -5.514 46.348 88.501 1.00 17.54 138 THR D O 1
ATOM 9328 N N . PRO D 1 160 ? -6.145 44.271 88.012 1.00 19.46 139 PRO D N 1
ATOM 9329 C CA . PRO D 1 160 ? -6.128 43.950 89.450 1.00 18.76 139 PRO D CA 1
ATOM 9330 C C . PRO D 1 160 ? -4.773 44.154 90.093 1.00 18.27 139 PRO D C 1
ATOM 9331 O O . PRO D 1 160 ? -4.682 44.650 91.208 1.00 18.26 139 PRO D O 1
ATOM 9335 N N . GLU D 1 161 ? -3.707 43.871 89.392 1.00 18.41 140 GLU D N 1
ATOM 9336 C CA A GLU D 1 161 ? -2.359 44.090 90.006 0.50 19.11 140 GLU D CA 1
ATOM 9337 C CA B GLU D 1 161 ? -2.319 44.077 89.852 0.50 20.24 140 GLU D CA 1
ATOM 9338 C C . GLU D 1 161 ? -2.096 45.567 90.240 1.00 17.79 140 GLU D C 1
ATOM 9339 O O . GLU D 1 161 ? -1.430 45.919 91.242 1.00 19.48 140 GLU D O 1
ATOM 9350 N N . SER D 1 162 ? -2.597 46.434 89.368 1.00 17.42 141 SER D N 1
ATOM 9351 C CA . SER D 1 162 ? -2.512 47.890 89.580 1.00 16.28 141 SER D CA 1
ATOM 9352 C C . SER D 1 162 ? -3.263 48.312 90.860 1.00 16.09 141 SER D C 1
ATOM 9353 O O . SER D 1 162 ? -2.734 49.147 91.627 1.00 17.54 141 SER D O 1
ATOM 9356 N N . THR D 1 163 ? -4.488 47.822 91.115 1.00 15.90 142 THR D N 1
ATOM 9357 C CA . THR D 1 163 ? -5.200 48.167 92.374 1.00 17.56 142 THR D CA 1
ATOM 9358 C C . THR D 1 163 ? -4.434 47.656 93.557 1.00 17.48 142 THR D C 1
ATOM 9359 O O . THR D 1 163 ? -4.207 48.395 94.550 1.00 16.20 142 THR D O 1
ATOM 9363 N N . LEU D 1 164 ? -3.980 46.406 93.467 1.00 16.10 143 LEU D N 1
ATOM 9364 C CA . LEU D 1 164 ? -3.155 45.847 94.556 1.00 17.83 143 LEU D CA 1
ATOM 9365 C C . LEU D 1 164 ? -1.820 46.575 94.837 1.00 16.23 143 LEU D C 1
ATOM 9366 O O . LEU D 1 164 ? -1.489 46.813 96.010 1.00 17.61 143 LEU D O 1
ATOM 9371 N N . ALA D 1 165 ? -1.167 47.056 93.784 1.00 16.20 144 ALA D N 1
ATOM 9372 C CA . ALA D 1 165 ? 0.114 47.783 93.949 1.00 17.38 144 ALA D CA 1
ATOM 9373 C C . ALA D 1 165 ? -0.151 49.190 94.556 1.00 16.61 144 ALA D C 1
ATOM 9374 O O . ALA D 1 165 ? 0.626 49.712 95.294 1.00 18.43 144 ALA D O 1
ATOM 9376 N N . ARG D 1 166 ? -1.260 49.773 94.202 1.00 16.36 145 ARG D N 1
ATOM 9377 C CA . ARG D 1 166 ? -1.716 51.087 94.711 1.00 17.75 145 ARG D CA 1
ATOM 9378 C C . ARG D 1 166 ? -1.945 50.981 96.237 1.00 16.07 145 ARG D C 1
ATOM 9379 O O . ARG D 1 166 ? -1.460 51.818 97.057 1.00 17.66 145 ARG D O 1
ATOM 9387 N N . VAL D 1 167 ? -2.690 49.941 96.652 1.00 16.11 146 VAL D N 1
ATOM 9388 C CA . VAL D 1 167 ? -2.844 49.664 98.047 1.00 17.39 146 VAL D CA 1
ATOM 9389 C C . VAL D 1 167 ? -1.477 49.371 98.713 1.00 16.96 146 VAL D C 1
ATOM 9390 O O . VAL D 1 167 ? -1.265 49.726 99.892 1.00 16.04 146 VAL D O 1
ATOM 9394 N N . ALA D 1 168 ? -0.611 48.623 98.039 1.00 15.46 147 ALA D N 1
ATOM 9395 C CA . ALA D 1 168 ? 0.703 48.309 98.602 1.00 17.71 147 ALA D CA 1
ATOM 9396 C C . ALA D 1 168 ? 1.571 49.555 98.856 1.00 16.52 147 ALA D C 1
ATOM 9397 O O . ALA D 1 168 ? 2.243 49.613 99.841 1.00 18.92 147 ALA D O 1
ATOM 9399 N N . LEU D 1 169 ? 1.483 50.564 97.984 1.00 17.47 148 LEU D N 1
ATOM 9400 C CA . LEU D 1 169 ? 2.167 51.815 98.251 1.00 18.20 148 LEU D CA 1
ATOM 9401 C C . LEU D 1 169 ? 1.686 52.397 99.554 1.00 16.73 148 LEU D C 1
ATOM 9402 O O . LEU D 1 169 ? 2.511 52.759 100.374 1.00 17.46 148 LEU D O 1
ATOM 9407 N N . ALA D 1 170 ? 0.360 52.343 99.806 1.00 15.51 149 ALA D N 1
ATOM 9408 C CA . ALA D 1 170 ? -0.192 52.917 100.995 1.00 17.61 149 ALA D CA 1
ATOM 9409 C C . ALA D 1 170 ? 0.224 52.129 102.213 1.00 17.49 149 ALA D C 1
ATOM 9410 O O . ALA D 1 170 ? 0.492 52.676 103.260 1.00 16.58 149 ALA D O 1
ATOM 9412 N N . TRP D 1 171 ? 0.349 50.817 102.052 1.00 16.29 150 TRP D N 1
ATOM 9413 C CA . TRP D 1 171 ? 0.836 49.969 103.129 1.00 17.72 150 TRP D CA 1
ATOM 9414 C C . TRP D 1 171 ? 2.267 50.386 103.498 1.00 18.97 150 TRP D C 1
ATOM 9415 O O . TRP D 1 171 ? 2.575 50.584 104.694 1.00 18.36 150 TRP D O 1
ATOM 9426 N N . ASN D 1 172 ? 3.136 50.490 102.487 1.00 19.15 151 ASN D N 1
ATOM 9427 C CA . ASN D 1 172 ? 4.536 50.881 102.685 1.00 18.43 151 ASN D CA 1
ATOM 9428 C C . ASN D 1 172 ? 4.675 52.219 103.363 1.00 19.85 151 ASN D C 1
ATOM 9429 O O . ASN D 1 172 ? 5.578 52.380 104.186 1.00 23.43 151 ASN D O 1
ATOM 9434 N N . TRP D 1 173 ? 3.778 53.148 103.101 1.00 17.03 152 TRP D N 1
ATOM 9435 C CA . TRP D 1 173 ? 3.803 54.454 103.731 1.00 17.53 152 TRP D CA 1
ATOM 9436 C C . TRP D 1 173 ? 3.048 54.583 105.072 1.00 19.77 152 TRP D C 1
ATOM 9437 O O . TRP D 1 173 ? 2.936 55.688 105.607 1.00 20.76 152 TRP D O 1
ATOM 9448 N N . GLY D 1 174 ? 2.568 53.471 105.636 1.00 20.06 153 GLY D N 1
ATOM 9449 C CA . GLY D 1 174 ? 1.858 53.501 106.871 1.00 18.53 153 GLY D CA 1
ATOM 9450 C C . GLY D 1 174 ? 0.521 54.182 106.830 1.00 18.06 153 GLY D C 1
ATOM 9451 O O . GLY D 1 174 ? 0.064 54.698 107.849 1.00 17.53 153 GLY D O 1
ATOM 9452 N N . ASP D 1 175 ? -0.118 54.215 105.641 1.00 19.78 154 ASP D N 1
ATOM 9453 C CA . ASP D 1 175 ? -1.392 54.871 105.496 1.00 18.37 154 ASP D CA 1
ATOM 9454 C C . ASP D 1 175 ? -2.610 54.008 105.619 1.00 19.50 154 ASP D C 1
ATOM 9455 O O . ASP D 1 175 ? -3.711 54.526 105.519 1.00 20.54 154 ASP D O 1
ATOM 9460 N N . LEU D 1 176 ? -2.448 52.707 105.889 1.00 20.59 155 LEU D N 1
ATOM 9461 C CA . LEU D 1 176 ? -3.605 51.829 106.093 1.00 19.20 155 LEU D CA 1
ATOM 9462 C C . LEU D 1 176 ? -3.825 51.390 107.556 1.00 19.95 155 LEU D C 1
ATOM 9463 O O . LEU D 1 176 ? -4.985 51.427 108.035 1.00 20.11 155 LEU D O 1
ATOM 9468 N N . GLU D 1 177 ? -2.740 51.009 108.243 1.00 19.46 156 GLU D N 1
ATOM 9469 C CA . GLU D 1 177 ? -2.884 50.254 109.506 1.00 21.39 156 GLU D CA 1
ATOM 9470 C C . GLU D 1 177 ? -3.518 51.138 110.602 1.00 21.68 156 GLU D C 1
ATOM 9471 O O . GLU D 1 177 ? -2.948 52.200 110.971 1.00 24.02 156 GLU D O 1
ATOM 9477 N N . GLY D 1 178 ? -4.737 50.727 111.017 1.00 22.27 157 GLY D N 1
ATOM 9478 C CA . GLY D 1 178 ? -5.582 51.389 112.047 1.00 22.48 157 GLY D CA 1
ATOM 9479 C C . GLY D 1 178 ? -6.040 52.751 111.618 1.00 22.68 157 GLY D C 1
ATOM 9480 O O . GLY D 1 178 ? -6.401 53.562 112.481 1.00 24.41 157 GLY D O 1
ATOM 9481 N N . LYS D 1 179 ? -6.086 53.004 110.288 1.00 22.62 158 LYS D N 1
ATOM 9482 C CA . LYS D 1 179 ? -6.425 54.305 109.754 1.00 21.86 158 LYS D CA 1
ATOM 9483 C C . LYS D 1 179 ? -7.879 54.298 109.230 1.00 22.47 158 LYS D C 1
ATOM 9484 O O . LYS D 1 179 ? -8.419 53.244 108.876 1.00 21.28 158 LYS D O 1
ATOM 9490 N N . GLU D 1 180 ? -8.474 55.474 109.106 1.00 21.04 159 GLU D N 1
ATOM 9491 C CA . GLU D 1 180 ? -9.811 55.642 108.546 1.00 20.95 159 GLU D CA 1
ATOM 9492 C C . GLU D 1 180 ? -9.541 56.016 107.092 1.00 19.94 159 GLU D C 1
ATOM 9493 O O . GLU D 1 180 ? -8.924 57.059 106.830 1.00 19.10 159 GLU D O 1
ATOM 9499 N N . VAL D 1 181 ? -9.995 55.187 106.176 1.00 20.05 160 VAL D N 1
ATOM 9500 C CA . VAL D 1 181 ? -9.735 55.347 104.772 1.00 20.01 160 VAL D CA 1
ATOM 9501 C C . VAL D 1 181 ? -10.987 55.717 103.981 1.00 19.71 160 VAL D C 1
ATOM 9502 O O . VAL D 1 181 ? -12.039 55.111 104.103 1.00 20.58 160 VAL D O 1
ATOM 9506 N N . LEU D 1 182 ? -10.871 56.717 103.109 1.00 18.72 161 LEU D N 1
ATOM 9507 C CA . LEU D 1 182 ? -11.952 57.143 102.215 1.00 18.35 161 LEU D CA 1
ATOM 9508 C C . LEU D 1 182 ? -11.543 56.905 100.748 1.00 19.32 161 LEU D C 1
ATOM 9509 O O . LEU D 1 182 ? -10.403 57.228 100.339 1.00 17.66 161 LEU D O 1
ATOM 9514 N N . VAL D 1 183 ? -12.455 56.377 99.952 1.00 18.62 162 VAL D N 1
ATOM 9515 C CA . VAL D 1 183 ? -12.213 56.133 98.539 1.00 18.46 162 VAL D CA 1
ATOM 9516 C C . VAL D 1 183 ? -13.292 56.917 97.811 1.00 21.76 162 VAL D C 1
ATOM 9517 O O . VAL D 1 183 ? -14.492 56.684 98.057 1.00 18.17 162 VAL D O 1
ATOM 9521 N N . LEU D 1 184 ? -12.851 57.854 96.948 1.00 19.39 163 LEU D N 1
ATOM 9522 C CA . LEU D 1 184 ? -13.710 58.728 96.161 1.00 20.70 163 LEU D CA 1
ATOM 9523 C C . LEU D 1 184 ? -13.778 58.277 94.712 1.00 22.87 163 LEU D C 1
ATOM 9524 O O . LEU D 1 184 ? -12.899 58.602 93.926 1.00 20.20 163 LEU D O 1
ATOM 9529 N N . GLY D 1 185 ? -14.819 57.514 94.408 1.00 19.63 164 GLY D N 1
ATOM 9530 C CA . GLY D 1 185 ? -14.902 56.750 93.192 1.00 21.65 164 GLY D CA 1
ATOM 9531 C C . GLY D 1 185 ? -14.191 55.440 93.318 1.00 21.64 164 GLY D C 1
ATOM 9532 O O . GLY D 1 185 ? -13.045 55.384 93.790 1.00 21.98 164 GLY D O 1
ATOM 9533 N N . ASP D 1 186 ? -14.846 54.351 92.945 1.00 21.71 165 ASP D N 1
ATOM 9534 C CA . ASP D 1 186 ? -14.246 53.055 93.196 1.00 20.33 165 ASP D CA 1
ATOM 9535 C C . ASP D 1 186 ? -14.444 51.905 92.223 1.00 21.96 165 ASP D C 1
ATOM 9536 O O . ASP D 1 186 ? -14.479 50.748 92.604 1.00 19.54 165 ASP D O 1
ATOM 9541 N N . ASP D 1 187 ? -14.483 52.235 90.939 1.00 19.63 166 ASP D N 1
ATOM 9542 C CA . ASP D 1 187 ? -14.472 51.168 89.907 1.00 20.15 166 ASP D CA 1
ATOM 9543 C C . ASP D 1 187 ? -13.257 50.284 89.959 1.00 18.63 166 ASP D C 1
ATOM 9544 O O . ASP D 1 187 ? -13.348 49.059 89.604 1.00 19.97 166 ASP D O 1
ATOM 9549 N N . ASP D 1 188 ? -12.154 50.819 90.473 1.00 18.25 167 ASP D N 1
ATOM 9550 C CA . ASP D 1 188 ? -10.934 50.094 90.688 1.00 18.90 167 ASP D CA 1
ATOM 9551 C C . ASP D 1 188 ? -10.986 49.094 91.851 1.00 20.02 167 ASP D C 1
ATOM 9552 O O . ASP D 1 188 ? -10.061 48.267 91.989 1.00 17.21 167 ASP D O 1
ATOM 9557 N N . LEU D 1 189 ? -12.024 49.228 92.698 1.00 18.08 168 LEU D N 1
ATOM 9558 C CA . LEU D 1 189 ? -12.179 48.388 93.900 1.00 19.70 168 LEU D CA 1
ATOM 9559 C C . LEU D 1 189 ? -10.985 48.486 94.853 1.00 18.67 168 LEU D C 1
ATOM 9560 O O . LEU D 1 189 ? -10.678 47.587 95.615 1.00 18.74 168 LEU D O 1
ATOM 9565 N N . THR D 1 190 ? -10.378 49.659 94.883 1.00 17.16 169 THR D N 1
ATOM 9566 C CA . THR D 1 190 ? -9.377 50.000 95.896 1.00 17.11 169 THR D CA 1
ATOM 9567 C C . THR D 1 190 ? -9.885 49.809 97.325 1.00 18.70 169 THR D C 1
ATOM 9568 O O . THR D 1 190 ? -9.137 49.302 98.173 1.00 19.19 169 THR D O 1
ATOM 9572 N N . GLY D 1 191 ? -11.166 50.086 97.551 1.00 17.43 170 GLY D N 1
ATOM 9573 C CA . GLY D 1 191 ? -11.711 49.964 98.875 1.00 19.74 170 GLY D CA 1
ATOM 9574 C C . GLY D 1 191 ? -11.770 48.526 99.306 1.00 17.95 170 GLY D C 1
ATOM 9575 O O . GLY D 1 191 ? -11.485 48.193 100.471 1.00 20.02 170 GLY D O 1
ATOM 9576 N N . LEU D 1 192 ? -12.055 47.671 98.369 1.00 18.86 171 LEU D N 1
ATOM 9577 C CA . LEU D 1 192 ? -12.101 46.268 98.657 1.00 18.20 171 LEU D CA 1
ATOM 9578 C C . LEU D 1 192 ? -10.708 45.715 98.874 1.00 18.99 171 LEU D C 1
ATOM 9579 O O . LEU D 1 192 ? -10.487 44.959 99.852 1.00 18.12 171 LEU D O 1
ATOM 9584 N N . ALA D 1 193 ? -9.762 46.018 98.006 1.00 17.45 172 ALA D N 1
ATOM 9585 C CA . ALA D 1 193 ? -8.394 45.567 98.239 1.00 17.06 172 ALA D CA 1
ATOM 9586 C C . ALA D 1 193 ? -7.851 46.066 99.550 1.00 16.69 172 ALA D C 1
ATOM 9587 O O . ALA D 1 193 ? -7.257 45.317 100.274 1.00 19.49 172 ALA D O 1
ATOM 9589 N N . ALA D 1 194 ? -8.103 47.317 99.914 1.00 17.42 173 ALA D N 1
ATOM 9590 C CA . ALA D 1 194 ? -7.631 47.837 101.170 1.00 17.04 173 ALA D CA 1
ATOM 9591 C C . ALA D 1 194 ? -8.246 47.140 102.376 1.00 18.92 173 ALA D C 1
ATOM 9592 O O . ALA D 1 194 ? -7.538 46.818 103.333 1.00 17.95 173 ALA D O 1
ATOM 9594 N N . ALA D 1 195 ? -9.537 46.902 102.336 1.00 19.11 174 ALA D N 1
ATOM 9595 C CA . ALA D 1 195 ? -10.210 46.235 103.463 1.00 19.71 174 ALA D CA 1
ATOM 9596 C C . ALA D 1 195 ? -9.789 44.797 103.591 1.00 19.00 174 ALA D C 1
ATOM 9597 O O . ALA D 1 195 ? -9.629 44.308 104.671 1.00 19.43 174 ALA D O 1
ATOM 9599 N N . LEU D 1 196 ? -9.504 44.145 102.495 1.00 19.63 175 LEU D N 1
ATOM 9600 C CA . LEU D 1 196 ? -9.063 42.765 102.528 1.00 17.79 175 LEU D CA 1
ATOM 9601 C C . LEU D 1 196 ? -7.677 42.566 103.208 1.00 23.60 175 LEU D C 1
ATOM 9602 O O . LEU D 1 196 ? -7.358 41.451 103.670 1.00 22.27 175 LEU D O 1
ATOM 9607 N N . THR D 1 197 ? -6.845 43.631 103.256 1.00 19.64 176 THR D N 1
ATOM 9608 C CA . THR D 1 197 ? -5.572 43.505 103.985 1.00 20.22 176 THR D CA 1
ATOM 9609 C C . THR D 1 197 ? -5.758 43.260 105.495 1.00 22.19 176 THR D C 1
ATOM 9610 O O . THR D 1 197 ? -4.839 42.824 106.139 1.00 23.37 176 THR D O 1
ATOM 9614 N N . GLY D 1 198 ? -6.924 43.611 106.050 1.00 23.29 177 GLY D N 1
ATOM 9615 C CA . GLY D 1 198 ? -7.129 43.568 107.487 1.00 25.05 177 GLY D CA 1
ATOM 9616 C C . GLY D 1 198 ? -6.510 44.739 108.207 1.00 24.41 177 GLY D C 1
ATOM 9617 O O . GLY D 1 198 ? -6.533 44.793 109.457 1.00 25.37 177 GLY D O 1
ATOM 9618 N N . LEU D 1 199 ? -5.978 45.714 107.460 1.00 20.77 178 LEU D N 1
ATOM 9619 C CA . LEU D 1 199 ? -5.224 46.794 108.109 1.00 21.66 178 LEU D CA 1
ATOM 9620 C C . LEU D 1 199 ? -6.047 47.981 108.535 1.00 20.56 178 LEU D C 1
ATOM 9621 O O . LEU D 1 199 ? -5.873 48.453 109.686 1.00 20.84 178 LEU D O 1
ATOM 9626 N N . PRO D 1 200 ? -6.957 48.493 107.650 1.00 19.91 179 PRO D N 1
ATOM 9627 C CA . PRO D 1 200 ? -7.666 49.697 108.082 1.00 20.19 179 PRO D CA 1
ATOM 9628 C C . PRO D 1 200 ? -8.601 49.525 109.252 1.00 21.35 179 PRO D C 1
ATOM 9629 O O . PRO D 1 200 ? -9.176 48.442 109.447 1.00 21.93 179 PRO D O 1
ATOM 9633 N N . LYS D 1 201 ? -8.786 50.595 110.028 1.00 22.76 180 LYS D N 1
ATOM 9634 C CA . LYS D 1 201 ? -9.902 50.619 111.016 1.00 24.19 180 LYS D CA 1
ATOM 9635 C C . LYS D 1 201 ? -11.258 50.574 110.308 1.00 24.28 180 LYS D C 1
ATOM 9636 O O . LYS D 1 201 ? -12.147 49.840 110.679 1.00 22.88 180 LYS D O 1
ATOM 9642 N N . ARG D 1 202 ? -11.392 51.336 109.231 1.00 21.33 181 ARG D N 1
ATOM 9643 C CA . ARG D 1 202 ? -12.612 51.384 108.491 1.00 20.69 181 ARG D CA 1
ATOM 9644 C C . ARG D 1 202 ? -12.251 51.930 107.083 1.00 21.48 181 ARG D C 1
ATOM 9645 O O . ARG D 1 202 ? -11.358 52.764 106.948 1.00 19.28 181 ARG D O 1
ATOM 9653 N N . VAL D 1 203 ? -12.972 51.435 106.096 1.00 20.12 182 VAL D N 1
ATOM 9654 C CA . VAL D 1 203 ? -12.917 51.936 104.731 1.00 19.98 182 VAL D CA 1
ATOM 9655 C C . VAL D 1 203 ? -14.342 52.394 104.322 1.00 19.94 182 VAL D C 1
ATOM 9656 O O . VAL D 1 203 ? -15.313 51.629 104.423 1.00 19.80 182 VAL D O 1
ATOM 9660 N N . VAL D 1 204 ? -14.447 53.651 103.879 1.00 18.97 183 VAL D N 1
ATOM 9661 C CA . VAL D 1 204 ? -15.670 54.230 103.418 1.00 18.28 183 VAL D CA 1
ATOM 9662 C C . VAL D 1 204 ? -15.496 54.525 101.947 1.00 19.69 183 VAL D C 1
ATOM 9663 O O . VAL D 1 204 ? -14.461 55.170 101.539 1.00 19.25 183 VAL D O 1
ATOM 9667 N N . VAL D 1 205 ? -16.435 54.075 101.131 1.00 19.31 184 VAL D N 1
ATOM 9668 C CA . VAL D 1 205 ? -16.318 54.254 99.673 1.00 20.24 184 VAL D CA 1
ATOM 9669 C C . VAL D 1 205 ? -17.518 55.069 99.232 1.00 22.38 184 VAL D C 1
ATOM 9670 O O . VAL D 1 205 ? -18.645 54.783 99.635 1.00 20.52 184 VAL D O 1
ATOM 9674 N N . LEU D 1 206 ? -17.273 56.117 98.446 1.00 20.19 185 LEU D N 1
ATOM 9675 C CA . LEU D 1 206 ? -18.337 56.901 97.789 1.00 21.37 185 LEU D CA 1
ATOM 9676 C C . LEU D 1 206 ? -18.277 56.682 96.289 1.00 21.54 185 LEU D C 1
ATOM 9677 O O . LEU D 1 206 ? -17.193 56.732 95.689 1.00 21.34 185 LEU D O 1
ATOM 9682 N N . ASP D 1 207 ? -19.420 56.523 95.628 1.00 18.37 186 ASP D N 1
ATOM 9683 C CA . ASP D 1 207 ? -19.438 56.414 94.185 1.00 18.78 186 ASP D CA 1
ATOM 9684 C C . ASP D 1 207 ? -20.815 56.865 93.689 1.00 22.14 186 ASP D C 1
ATOM 9685 O O . ASP D 1 207 ? -21.791 56.623 94.375 1.00 22.29 186 ASP D O 1
ATOM 9690 N N . ALA D 1 208 ? -20.866 57.522 92.522 1.00 22.47 187 ALA D N 1
ATOM 9691 C CA . ALA D 1 208 ? -22.140 57.808 91.898 1.00 23.65 187 ALA D CA 1
ATOM 9692 C C . ALA D 1 208 ? -22.914 56.608 91.345 1.00 22.16 187 ALA D C 1
ATOM 9693 O O . ALA D 1 208 ? -24.134 56.732 91.151 1.00 23.00 187 ALA D O 1
ATOM 9695 N N . ASP D 1 209 ? -22.271 55.481 91.104 1.00 20.84 188 ASP D N 1
ATOM 9696 C CA . ASP D 1 209 ? -22.874 54.348 90.489 1.00 21.54 188 ASP D CA 1
ATOM 9697 C C . ASP D 1 209 ? -23.326 53.334 91.554 1.00 22.09 188 ASP D C 1
ATOM 9698 O O . ASP D 1 209 ? -22.504 52.732 92.184 1.00 20.35 188 ASP D O 1
ATOM 9703 N N . PRO D 1 210 ? -24.634 53.113 91.683 1.00 21.33 189 PRO D N 1
ATOM 9704 C CA . PRO D 1 210 ? -25.080 52.118 92.679 1.00 21.70 189 PRO D CA 1
ATOM 9705 C C . PRO D 1 210 ? -24.562 50.714 92.446 1.00 21.30 189 PRO D C 1
ATOM 9706 O O . PRO D 1 210 ? -24.513 49.942 93.416 1.00 21.91 189 PRO D O 1
ATOM 9710 N N . ARG D 1 211 ? -24.236 50.335 91.196 1.00 20.66 190 ARG D N 1
ATOM 9711 C CA . ARG D 1 211 ? -23.631 49.016 90.907 1.00 21.40 190 ARG D CA 1
ATOM 9712 C C . ARG D 1 211 ? -22.333 48.775 91.708 1.00 22.33 190 ARG D C 1
ATOM 9713 O O . ARG D 1 211 ? -22.140 47.696 92.258 1.00 22.03 190 ARG D O 1
ATOM 9721 N N . ILE D 1 212 ? -21.523 49.820 91.819 1.00 20.91 191 ILE D N 1
ATOM 9722 C CA . ILE D 1 212 ? -20.253 49.764 92.535 1.00 21.49 191 ILE D CA 1
ATOM 9723 C C . ILE D 1 212 ? -20.541 49.673 94.012 1.00 19.85 191 ILE D C 1
ATOM 9724 O O . ILE D 1 212 ? -19.935 48.850 94.717 1.00 21.33 191 ILE D O 1
ATOM 9729 N N . VAL D 1 213 ? -21.498 50.481 94.477 1.00 19.86 192 VAL D N 1
ATOM 9730 C CA . VAL D 1 213 ? -21.839 50.520 95.855 1.00 21.91 192 VAL D CA 1
ATOM 9731 C C . VAL D 1 213 ? -22.361 49.154 96.355 1.00 22.15 192 VAL D C 1
ATOM 9732 O O . VAL D 1 213 ? -21.965 48.626 97.419 1.00 21.17 192 VAL D O 1
ATOM 9736 N N . ARG D 1 214 ? -23.219 48.555 95.562 1.00 24.38 193 ARG D N 1
ATOM 9737 C CA . ARG D 1 214 ? -23.864 47.267 95.974 1.00 24.81 193 ARG D CA 1
ATOM 9738 C C . ARG D 1 214 ? -22.897 46.155 95.922 1.00 22.97 193 ARG D C 1
ATOM 9739 O O . ARG D 1 214 ? -22.925 45.256 96.805 1.00 22.22 193 ARG D O 1
ATOM 9747 N N . PHE D 1 215 ? -21.986 46.218 94.943 1.00 21.15 194 PHE D N 1
ATOM 9748 C CA . PHE D 1 215 ? -20.957 45.186 94.849 1.00 21.76 194 PHE D CA 1
ATOM 9749 C C . PHE D 1 215 ? -20.077 45.232 96.095 1.00 19.65 194 PHE D C 1
ATOM 9750 O O . PHE D 1 215 ? -19.806 44.233 96.701 1.00 20.98 194 PHE D O 1
ATOM 9758 N N . LEU D 1 216 ? -19.663 46.434 96.492 1.00 19.73 195 LEU D N 1
ATOM 9759 C CA . LEU D 1 216 ? -18.806 46.551 97.658 1.00 21.62 195 LEU D CA 1
ATOM 9760 C C . LEU D 1 216 ? -19.542 46.085 98.911 1.00 23.26 195 LEU D C 1
ATOM 9761 O O . LEU D 1 216 ? -18.946 45.395 99.734 1.00 23.88 195 LEU D O 1
ATOM 9766 N N . GLU D 1 217 ? -20.813 46.445 99.042 1.00 24.72 196 GLU D N 1
ATOM 9767 C CA . GLU D 1 217 ? -21.600 46.027 100.228 1.00 24.14 196 GLU D CA 1
ATOM 9768 C C . GLU D 1 217 ? -21.707 44.517 100.288 1.00 24.11 196 GLU D C 1
ATOM 9769 O O . GLU D 1 217 ? -21.634 43.922 101.365 1.00 25.26 196 GLU D O 1
ATOM 9775 N N . ARG D 1 218 ? -21.848 43.890 99.148 1.00 22.60 197 ARG D N 1
ATOM 9776 C CA . ARG D 1 218 ? -21.912 42.445 99.081 1.00 24.87 197 ARG D CA 1
ATOM 9777 C C . ARG D 1 218 ? -20.613 41.786 99.536 1.00 22.82 197 ARG D C 1
ATOM 9778 O O . ARG D 1 218 ? -20.606 40.815 100.289 1.00 22.07 197 ARG D O 1
ATOM 9786 N N . ALA D 1 219 ? -19.516 42.272 98.997 1.00 19.07 198 ALA D N 1
ATOM 9787 C CA . ALA D 1 219 ? -18.238 41.700 99.312 1.00 20.08 198 ALA D CA 1
ATOM 9788 C C . ALA D 1 219 ? -17.952 41.973 100.789 1.00 19.61 198 ALA D C 1
ATOM 9789 O O . ALA D 1 219 ? -17.386 41.126 101.497 1.00 23.22 198 ALA D O 1
ATOM 9791 N N . ALA D 1 220 ? -18.291 43.165 101.298 1.00 19.73 199 ALA D N 1
ATOM 9792 C CA . ALA D 1 220 ? -18.072 43.447 102.733 1.00 20.09 199 ALA D CA 1
ATOM 9793 C C . ALA D 1 220 ? -18.789 42.440 103.648 1.00 23.26 199 ALA D C 1
ATOM 9794 O O . ALA D 1 220 ? -18.237 41.957 104.635 1.00 24.61 199 ALA D O 1
ATOM 9796 N N . LYS D 1 221 ? -20.028 42.134 103.309 1.00 23.77 200 LYS D N 1
ATOM 9797 C CA . LYS D 1 221 ? -20.835 41.234 104.141 1.00 25.25 200 LYS D CA 1
ATOM 9798 C C . LYS D 1 221 ? -20.320 39.800 103.973 1.00 24.53 200 LYS D C 1
ATOM 9799 O O . LYS D 1 221 ? -20.228 39.089 104.956 1.00 26.15 200 LYS D O 1
ATOM 9805 N N . ALA D 1 222 ? -19.930 39.388 102.786 1.00 23.33 201 ALA D N 1
ATOM 9806 C CA . ALA D 1 222 ? -19.463 38.047 102.571 1.00 24.57 201 ALA D CA 1
ATOM 9807 C C . ALA D 1 222 ? -18.119 37.776 103.286 1.00 27.84 201 ALA D C 1
ATOM 9808 O O . ALA D 1 222 ? -17.865 36.676 103.814 1.00 27.07 201 ALA D O 1
ATOM 9810 N N . GLU D 1 223 ? -17.255 38.788 103.303 1.00 25.38 202 GLU D N 1
ATOM 9811 C CA . GLU D 1 223 ? -15.935 38.662 103.894 1.00 26.03 202 GLU D CA 1
ATOM 9812 C C . GLU D 1 223 ? -15.771 39.216 105.331 1.00 23.80 202 GLU D C 1
ATOM 9813 O O . GLU D 1 223 ? -14.661 39.206 105.857 1.00 27.81 202 GLU D O 1
ATOM 9819 N N . GLY D 1 224 ? -16.832 39.723 105.936 1.00 22.01 203 GLY D N 1
ATOM 9820 C CA . GLY D 1 224 ? -16.800 40.333 107.265 1.00 25.84 203 GLY D CA 1
ATOM 9821 C C . GLY D 1 224 ? -15.891 41.534 107.415 1.00 29.33 203 GLY D C 1
ATOM 9822 O O . GLY D 1 224 ? -15.190 41.639 108.405 1.00 30.45 203 GLY D O 1
ATOM 9823 N N . LEU D 1 225 ? -15.958 42.482 106.469 1.00 28.00 204 LEU D N 1
ATOM 9824 C CA . LEU D 1 225 ? -14.979 43.567 106.387 1.00 24.14 204 LEU D CA 1
ATOM 9825 C C . LEU D 1 225 ? -15.543 44.844 106.932 1.00 22.82 204 LEU D C 1
ATOM 9826 O O . LEU D 1 225 ? -16.718 45.125 106.761 1.00 23.61 204 LEU D O 1
ATOM 9831 N N . PRO D 1 226 ? -14.707 45.673 107.570 1.00 24.71 205 PRO D N 1
ATOM 9832 C CA . PRO D 1 226 ? -15.201 47.004 107.976 1.00 25.82 205 PRO D CA 1
ATOM 9833 C C . PRO D 1 226 ? -15.165 47.986 106.792 1.00 26.86 205 PRO D C 1
ATOM 9834 O O . PRO D 1 226 ? -14.395 48.966 106.761 1.00 27.43 205 PRO D O 1
ATOM 9838 N N . LEU D 1 227 ? -16.011 47.694 105.842 1.00 22.74 206 LEU D N 1
ATOM 9839 C CA . LEU D 1 227 ? -16.062 48.387 104.533 1.00 21.98 206 LEU D CA 1
ATOM 9840 C C . LEU D 1 227 ? -17.508 48.805 104.375 1.00 23.53 206 LEU D C 1
ATOM 9841 O O . LEU D 1 227 ? -18.407 47.970 104.522 1.00 23.28 206 LEU D O 1
ATOM 9846 N N . GLU D 1 228 ? -17.752 50.078 104.099 1.00 22.05 207 GLU D N 1
ATOM 9847 C CA . GLU D 1 228 ? -19.068 50.558 103.807 1.00 26.53 207 GLU D CA 1
ATOM 9848 C C . GLU D 1 228 ? -18.995 51.422 102.533 1.00 24.99 207 GLU D C 1
ATOM 9849 O O . GLU D 1 228 ? -17.946 52.070 102.261 1.00 24.45 207 GLU D O 1
ATOM 9855 N N . ALA D 1 229 ? -20.101 51.438 101.817 1.00 21.16 208 ALA D N 1
ATOM 9856 C CA . ALA D 1 229 ? -20.188 52.198 100.552 1.00 20.77 208 ALA D CA 1
ATOM 9857 C C . ALA D 1 229 ? -21.500 52.950 100.434 1.00 23.61 208 ALA D C 1
ATOM 9858 O O . ALA D 1 229 ? -22.535 52.529 100.955 1.00 21.91 208 ALA D O 1
ATOM 9860 N N . HIS D 1 230 ? -21.475 54.058 99.711 1.00 21.59 209 HIS D N 1
ATOM 9861 C CA . HIS D 1 230 ? -22.583 54.994 99.685 1.00 23.08 209 HIS D CA 1
ATOM 9862 C C . HIS D 1 230 ? -22.671 55.640 98.324 1.00 24.71 209 HIS D C 1
ATOM 9863 O O . HIS D 1 230 ? -21.664 56.118 97.762 1.00 22.82 209 HIS D O 1
ATOM 9870 N N . VAL D 1 231 ? -23.876 55.715 97.793 1.00 20.33 210 VAL D N 1
ATOM 9871 C CA . VAL D 1 231 ? -24.076 56.467 96.541 1.00 22.40 210 VAL D CA 1
ATOM 9872 C C . VAL D 1 231 ? -23.982 57.944 96.872 1.00 24.09 210 VAL D C 1
ATOM 9873 O O . VAL D 1 231 ? -24.670 58.450 97.776 1.00 26.43 210 VAL D O 1
ATOM 9877 N N . HIS D 1 232 ? -23.140 58.644 96.175 1.00 22.19 211 HIS D N 1
ATOM 9878 C CA . HIS D 1 232 ? -22.927 60.036 96.380 1.00 24.21 211 HIS D CA 1
ATOM 9879 C C . HIS D 1 232 ? -22.300 60.612 95.118 1.00 25.88 211 HIS D C 1
ATOM 9880 O O . HIS D 1 232 ? -21.293 60.068 94.614 1.00 24.66 211 HIS D O 1
ATOM 9887 N N . ASP D 1 233 ? -22.809 61.751 94.667 1.00 25.92 212 ASP D N 1
ATOM 9888 C CA . ASP D 1 233 ? -22.248 62.437 93.480 1.00 25.25 212 ASP D CA 1
ATOM 9889 C C . ASP D 1 233 ? -21.348 63.531 93.979 1.00 25.11 212 ASP D C 1
ATOM 9890 O O . ASP D 1 233 ? -21.777 64.394 94.745 1.00 27.22 212 ASP D O 1
ATOM 9895 N N . LEU D 1 234 ? -20.084 63.509 93.553 1.00 21.46 213 LEU D N 1
ATOM 9896 C CA . LEU D 1 234 ? -19.100 64.423 94.069 1.00 23.70 213 LEU D CA 1
ATOM 9897 C C . LEU D 1 234 ? -19.294 65.848 93.656 1.00 25.46 213 LEU D C 1
ATOM 9898 O O . LEU D 1 234 ? -18.635 66.728 94.230 1.00 26.24 213 LEU D O 1
ATOM 9903 N N . ARG D 1 235 ? -20.237 66.097 92.740 1.00 24.82 214 ARG D N 1
ATOM 9904 C CA . ARG D 1 235 ? -20.661 67.444 92.446 1.00 26.78 214 ARG D CA 1
ATOM 9905 C C . ARG D 1 235 ? -21.462 68.051 93.607 1.00 28.54 214 ARG D C 1
ATOM 9906 O O . ARG D 1 235 ? -21.471 69.258 93.713 1.00 33.18 214 ARG D O 1
ATOM 9914 N N . GLU D 1 236 ? -22.054 67.235 94.485 1.00 29.78 215 GLU D N 1
ATOM 9915 C CA . GLU D 1 236 ? -22.719 67.744 95.710 1.00 31.08 215 GLU D CA 1
ATOM 9916 C C . GLU D 1 236 ? -21.629 68.036 96.736 1.00 31.90 215 GLU D C 1
ATOM 9917 O O . GLU D 1 236 ? -20.610 67.361 96.737 1.00 30.70 215 GLU D O 1
ATOM 9923 N N . PRO D 1 237 ? -21.866 68.955 97.665 1.00 29.00 216 PRO D N 1
ATOM 9924 C CA . PRO D 1 237 ? -20.985 69.084 98.819 1.00 30.48 216 PRO D CA 1
ATOM 9925 C C . PRO D 1 237 ? -20.808 67.771 99.550 1.00 34.65 216 PRO D C 1
ATOM 9926 O O . PRO D 1 237 ? -21.715 66.908 99.599 1.00 32.18 216 PRO D O 1
ATOM 9930 N N . LEU D 1 238 ? -19.616 67.620 100.106 1.00 32.87 217 LEU D N 1
ATOM 9931 C CA . LEU D 1 238 ? -19.352 66.499 100.983 1.00 32.33 217 LEU D CA 1
ATOM 9932 C C . LEU D 1 238 ? -20.191 66.614 102.282 1.00 33.55 217 LEU D C 1
ATOM 9933 O O . LEU D 1 238 ? -20.212 67.666 102.908 1.00 31.98 217 LEU D O 1
ATOM 9938 N N . PRO D 1 239 ? -20.889 65.545 102.683 1.00 34.08 218 PRO D N 1
ATOM 9939 C CA . PRO D 1 239 ? -21.671 65.518 103.923 1.00 35.78 218 PRO D CA 1
ATOM 9940 C C . PRO D 1 239 ? -20.847 65.832 105.099 1.00 36.10 218 PRO D C 1
ATOM 9941 O O . PRO D 1 239 ? -19.668 65.478 105.107 1.00 30.17 218 PRO D O 1
ATOM 9945 N N . GLU D 1 240 ? -21.430 66.460 106.098 1.00 33.52 219 GLU D N 1
ATOM 9946 C CA . GLU D 1 240 ? -20.628 66.917 107.237 1.00 39.92 219 GLU D CA 1
ATOM 9947 C C . GLU D 1 240 ? -19.886 65.808 107.978 1.00 33.94 219 GLU D C 1
ATOM 9948 O O . GLU D 1 240 ? -18.748 66.021 108.454 1.00 31.76 219 GLU D O 1
ATOM 9954 N N . ALA D 1 241 ? -20.486 64.618 108.023 1.00 34.22 220 ALA D N 1
ATOM 9955 C CA . ALA D 1 241 ? -19.882 63.519 108.710 1.00 36.76 220 ALA D CA 1
ATOM 9956 C C . ALA D 1 241 ? -18.523 63.133 108.128 1.00 34.02 220 ALA D C 1
ATOM 9957 O O . ALA D 1 241 ? -17.763 62.511 108.841 1.00 33.78 220 ALA D O 1
ATOM 9959 N N . TRP D 1 242 ? -18.282 63.464 106.854 1.00 31.35 221 TRP D N 1
ATOM 9960 C CA . TRP D 1 242 ? -17.036 63.074 106.166 1.00 28.26 221 TRP D CA 1
ATOM 9961 C C . TRP D 1 242 ? -16.007 64.166 106.076 1.00 25.93 221 TRP D C 1
ATOM 9962 O O . TRP D 1 242 ? -14.885 63.911 105.688 1.00 23.83 221 TRP D O 1
ATOM 9973 N N . VAL D 1 243 ? -16.339 65.355 106.535 1.00 23.19 222 VAL D N 1
ATOM 9974 C CA . VAL D 1 243 ? -15.395 66.492 106.461 1.00 25.59 222 VAL D CA 1
ATOM 9975 C C . VAL D 1 243 ? -14.416 66.363 107.620 1.00 26.62 222 VAL D C 1
ATOM 9976 O O . VAL D 1 243 ? -14.835 66.123 108.784 1.00 24.70 222 VAL D O 1
ATOM 9980 N N . HIS D 1 244 ? -13.114 66.401 107.301 1.00 24.60 223 HIS D N 1
ATOM 9981 C CA . HIS D 1 244 ? -12.101 66.306 108.326 1.00 23.96 223 HIS D CA 1
ATOM 9982 C C . HIS D 1 244 ? -12.226 65.117 109.191 1.00 23.45 223 HIS D C 1
ATOM 9983 O O . HIS D 1 244 ? -11.950 65.200 110.390 1.00 27.37 223 HIS D O 1
ATOM 9990 N N . ALA D 1 245 ? -12.542 63.980 108.578 1.00 21.57 224 ALA D N 1
ATOM 9991 C CA . ALA D 1 245 ? -12.822 62.745 109.302 1.00 21.03 224 ALA D CA 1
ATOM 9992 C C . ALA D 1 245 ? -11.963 61.556 108.953 1.00 21.30 224 ALA D C 1
ATOM 9993 O O . ALA D 1 245 ? -12.153 60.464 109.540 1.00 22.22 224 ALA D O 1
ATOM 9995 N N . PHE D 1 246 ? -11.064 61.710 108.010 1.00 20.44 225 PHE D N 1
ATOM 9996 C CA . PHE D 1 246 ? -10.252 60.566 107.525 1.00 19.84 225 PHE D CA 1
ATOM 9997 C C . PHE D 1 246 ? -8.765 60.783 107.643 1.00 20.92 225 PHE D C 1
ATOM 9998 O O . PHE D 1 246 ? -8.261 61.918 107.656 1.00 21.54 225 PHE D O 1
ATOM 10006 N N . HIS D 1 247 ? -8.036 59.686 107.613 1.00 18.13 226 HIS D N 1
ATOM 10007 C CA . HIS D 1 247 ? -6.597 59.780 107.577 1.00 18.74 226 HIS D CA 1
ATOM 10008 C C . HIS D 1 247 ? -5.994 59.624 106.213 1.00 18.57 226 HIS D C 1
ATOM 10009 O O . HIS D 1 247 ? -4.871 60.097 105.993 1.00 18.68 226 HIS D O 1
ATOM 10016 N N . THR D 1 248 ? -6.691 58.906 105.347 1.00 16.97 227 THR D N 1
ATOM 10017 C CA . THR D 1 248 ? -6.150 58.520 104.041 1.00 19.88 227 THR D CA 1
ATOM 10018 C C . THR D 1 248 ? -7.267 58.564 103.022 1.00 17.06 227 THR D C 1
ATOM 10019 O O . THR D 1 248 ? -8.370 58.112 103.289 1.00 17.40 227 THR D O 1
ATOM 10023 N N . PHE D 1 249 ? -6.994 59.109 101.848 1.00 17.25 228 PHE D N 1
ATOM 10024 C CA . PHE D 1 249 ? -7.958 58.950 100.706 1.00 16.00 228 PHE D CA 1
ATOM 10025 C C . PHE D 1 249 ? -7.302 58.432 99.480 1.00 16.62 228 PHE D C 1
ATOM 10026 O O . PHE D 1 249 ? -6.091 58.647 99.329 1.00 16.85 228 PHE D O 1
ATOM 10034 N N . PHE D 1 250 ? -8.086 57.740 98.654 1.00 16.54 229 PHE D N 1
ATOM 10035 C CA . PHE D 1 250 ? -7.688 57.240 97.352 1.00 16.71 229 PHE D CA 1
ATOM 10036 C C . PHE D 1 250 ? -8.699 57.780 96.323 1.00 17.86 229 PHE D C 1
ATOM 10037 O O . PHE D 1 250 ? -9.912 57.759 96.528 1.00 17.07 229 PHE D O 1
ATOM 10045 N N . THR D 1 251 ? -8.206 58.206 95.180 1.00 17.76 230 THR D N 1
ATOM 10046 C CA . THR D 1 251 ? -9.120 58.635 94.065 1.00 18.83 230 THR D CA 1
ATOM 10047 C C . THR D 1 251 ? -8.444 58.521 92.709 1.00 18.50 230 THR D C 1
ATOM 10048 O O . THR D 1 251 ? -7.205 58.763 92.616 1.00 17.27 230 THR D O 1
ATOM 10052 N N . ASP D 1 252 ? -9.229 58.235 91.663 1.00 18.72 231 ASP D N 1
ATOM 10053 C CA . ASP D 1 252 ? -8.707 58.140 90.288 1.00 20.65 231 ASP D CA 1
ATOM 10054 C C . ASP D 1 252 ? -9.607 58.978 89.445 1.00 20.63 231 ASP D C 1
ATOM 10055 O O . ASP D 1 252 ? -10.550 58.474 88.835 1.00 23.69 231 ASP D O 1
ATOM 10060 N N . PRO D 1 253 ? -9.390 60.319 89.510 1.00 20.72 232 PRO D N 1
ATOM 10061 C CA . PRO D 1 253 ? -10.445 61.263 89.178 1.00 20.78 232 PRO D CA 1
ATOM 10062 C C . PRO D 1 253 ? -10.592 61.579 87.697 1.00 20.19 232 PRO D C 1
ATOM 10063 O O . PRO D 1 253 ? -9.654 61.316 86.890 1.00 21.26 232 PRO D O 1
ATOM 10067 N N . VAL D 1 254 ? -11.736 62.178 87.382 1.00 22.59 233 VAL D N 1
ATOM 10068 C CA . VAL D 1 254 ? -11.941 62.897 86.114 1.00 21.63 233 VAL D CA 1
ATOM 10069 C C . VAL D 1 254 ? -10.930 64.096 86.157 1.00 19.41 233 VAL D C 1
ATOM 10070 O O . VAL D 1 254 ? -10.721 64.701 87.180 1.00 19.02 233 VAL D O 1
ATOM 10074 N N . GLU D 1 255 ? -10.333 64.399 85.027 1.00 21.11 234 GLU D N 1
ATOM 10075 C CA . GLU D 1 255 ? -9.150 65.235 84.992 1.00 22.08 234 GLU D CA 1
ATOM 10076 C C . GLU D 1 255 ? -9.320 66.628 84.430 1.00 22.41 234 GLU D C 1
ATOM 10077 O O . GLU D 1 255 ? -8.335 67.303 84.258 1.00 21.81 234 GLU D O 1
ATOM 10083 N N . GLY D 1 256 ? -10.535 67.079 84.157 1.00 21.05 235 GLY D N 1
ATOM 10084 C CA . GLY D 1 256 ? -10.735 68.510 83.936 1.00 23.32 235 GLY D CA 1
ATOM 10085 C C . GLY D 1 256 ? -10.505 69.210 85.269 1.00 23.11 235 GLY D C 1
ATOM 10086 O O . GLY D 1 256 ? -10.633 68.605 86.350 1.00 19.72 235 GLY D O 1
ATOM 10087 N N . PRO D 1 257 ? -10.201 70.509 85.236 1.00 25.68 236 PRO D N 1
ATOM 10088 C CA . PRO D 1 257 ? -10.092 71.257 86.510 1.00 24.52 236 PRO D CA 1
ATOM 10089 C C . PRO D 1 257 ? -11.249 71.067 87.507 1.00 25.88 236 PRO D C 1
ATOM 10090 O O . PRO D 1 257 ? -11.040 70.945 88.759 1.00 23.47 236 PRO D O 1
ATOM 10094 N N . LEU D 1 258 ? -12.476 71.028 86.990 1.00 22.89 237 LEU D N 1
ATOM 10095 C CA . LEU D 1 258 ? -13.635 70.831 87.836 1.00 25.05 237 LEU D CA 1
ATOM 10096 C C . LEU D 1 258 ? -13.703 69.414 88.389 1.00 21.39 237 LEU D C 1
ATOM 10097 O O . LEU D 1 258 ? -14.191 69.218 89.504 1.00 22.27 237 LEU D O 1
ATOM 10102 N N . GLY D 1 259 ? -13.237 68.447 87.610 1.00 22.97 238 GLY D N 1
ATOM 10103 C CA . GLY D 1 259 ? -13.206 67.047 88.082 1.00 20.97 238 GLY D CA 1
ATOM 10104 C C . GLY D 1 259 ? -12.195 66.931 89.196 1.00 21.73 238 GLY D C 1
ATOM 10105 O O . GLY D 1 259 ? -12.431 66.212 90.165 1.00 22.76 238 GLY D O 1
ATOM 10106 N N . LEU D 1 260 ? -11.022 67.567 89.039 1.00 21.38 239 LEU D N 1
ATOM 10107 C CA . LEU D 1 260 ? -9.976 67.501 90.101 1.00 21.44 239 LEU D CA 1
ATOM 10108 C C . LEU D 1 260 ? -10.493 68.161 91.351 1.00 22.54 239 LEU D C 1
ATOM 10109 O O . LEU D 1 260 ? -10.284 67.665 92.468 1.00 19.80 239 LEU D O 1
ATOM 10114 N N . GLN D 1 261 ? -11.242 69.255 91.182 1.00 23.19 240 GLN D N 1
ATOM 10115 C CA . GLN D 1 261 ? -11.927 69.889 92.349 1.00 25.50 240 GLN D CA 1
ATOM 10116 C C . GLN D 1 261 ? -12.910 68.972 93.047 1.00 22.86 240 GLN D C 1
ATOM 10117 O O . GLN D 1 261 ? -12.864 68.798 94.296 1.00 23.57 240 GLN D O 1
ATOM 10123 N N . ALA D 1 262 ? -13.752 68.318 92.238 1.00 21.56 241 ALA D N 1
ATOM 10124 C CA . ALA D 1 262 ? -14.834 67.458 92.759 1.00 22.00 241 ALA D CA 1
ATOM 10125 C C . ALA D 1 262 ? -14.296 66.209 93.435 1.00 24.30 241 ALA D C 1
ATOM 10126 O O . ALA D 1 262 ? -14.889 65.758 94.416 1.00 24.48 241 ALA D O 1
ATOM 10128 N N . PHE D 1 263 ? -13.199 65.642 92.899 1.00 23.17 242 PHE D N 1
ATOM 10129 C CA . PHE D 1 263 ? -12.688 64.417 93.432 1.00 19.63 242 PHE D CA 1
ATOM 10130 C C . PHE D 1 263 ? -11.559 64.732 94.390 1.00 19.02 242 PHE D C 1
ATOM 10131 O O . PHE D 1 263 ? -11.572 64.293 95.576 1.00 21.51 242 PHE D O 1
ATOM 10139 N N . VAL D 1 264 ? -10.520 65.458 93.933 1.00 17.26 243 VAL D N 1
ATOM 10140 C CA . VAL D 1 264 ? -9.343 65.651 94.800 1.00 20.32 243 VAL D CA 1
ATOM 10141 C C . VAL D 1 264 ? -9.581 66.676 95.894 1.00 20.61 243 VAL D C 1
ATOM 10142 O O . VAL D 1 264 ? -9.182 66.475 97.029 1.00 21.24 243 VAL D O 1
ATOM 10146 N N . GLY D 1 265 ? -10.184 67.775 95.526 1.00 21.59 244 GLY D N 1
ATOM 10147 C CA . GLY D 1 265 ? -10.631 68.815 96.484 1.00 23.04 244 GLY D CA 1
ATOM 10148 C C . GLY D 1 265 ? -11.444 68.220 97.619 1.00 24.59 244 GLY D C 1
ATOM 10149 O O . GLY D 1 265 ? -11.160 68.549 98.836 1.00 23.94 244 GLY D O 1
ATOM 10150 N N . ARG D 1 266 ? -12.406 67.346 97.278 1.00 22.61 245 ARG D N 1
ATOM 10151 C CA . ARG D 1 266 ? -13.151 66.715 98.307 1.00 22.46 245 ARG D CA 1
ATOM 10152 C C . ARG D 1 266 ? -12.336 65.781 99.157 1.00 22.51 245 ARG D C 1
ATOM 10153 O O . ARG D 1 266 ? -12.575 65.695 100.363 1.00 20.35 245 ARG D O 1
ATOM 10161 N N . GLY D 1 267 ? -11.416 65.027 98.539 1.00 20.60 246 GLY D N 1
ATOM 10162 C CA . GLY D 1 267 ? -10.478 64.236 99.323 1.00 21.09 246 GLY D CA 1
ATOM 10163 C C . GLY D 1 267 ? -9.773 65.084 100.342 1.00 19.98 246 GLY D C 1
ATOM 10164 O O . GLY D 1 267 ? -9.664 64.694 101.487 1.00 22.90 246 GLY D O 1
ATOM 10165 N N . LEU D 1 268 ? -9.190 66.194 99.916 1.00 18.90 247 LEU D N 1
ATOM 10166 C CA . LEU D 1 268 ? -8.427 67.070 100.821 1.00 20.83 247 LEU D CA 1
ATOM 10167 C C . LEU D 1 268 ? -9.263 67.585 101.971 1.00 23.95 247 LEU D C 1
ATOM 10168 O O . LEU D 1 268 ? -8.802 67.595 103.108 1.00 22.45 247 LEU D O 1
ATOM 10173 N N . LEU D 1 269 ? -10.500 67.970 101.666 1.00 21.35 248 LEU D N 1
ATOM 10174 C CA . LEU D 1 269 ? -11.469 68.398 102.699 1.00 22.16 248 LEU D CA 1
ATOM 10175 C C . LEU D 1 269 ? -11.798 67.267 103.654 1.00 21.51 248 LEU D C 1
ATOM 10176 O O . LEU D 1 269 ? -12.049 67.486 104.865 1.00 21.22 248 LEU D O 1
ATOM 10181 N N . ALA D 1 270 ? -11.794 66.053 103.141 1.00 17.99 249 ALA D N 1
ATOM 10182 C CA . ALA D 1 270 ? -12.106 64.903 103.991 1.00 19.08 249 ALA D CA 1
ATOM 10183 C C . ALA D 1 270 ? -11.017 64.519 104.992 1.00 19.62 249 ALA D C 1
ATOM 10184 O O . ALA D 1 270 ? -11.297 63.818 105.958 1.00 21.13 249 ALA D O 1
ATOM 10186 N N . LEU D 1 271 ? -9.780 64.857 104.692 1.00 20.21 250 LEU D N 1
ATOM 10187 C CA . LEU D 1 271 ? -8.681 64.538 105.590 1.00 21.57 250 LEU D CA 1
ATOM 10188 C C . LEU D 1 271 ? -8.766 65.411 106.837 1.00 21.65 250 LEU D C 1
ATOM 10189 O O . LEU D 1 271 ? -9.012 66.629 106.735 1.00 23.19 250 LEU D O 1
ATOM 10194 N N . GLU D 1 272 ? -8.489 64.800 107.977 1.00 24.56 251 GLU D N 1
ATOM 10195 C CA . GLU D 1 272 ? -8.433 65.509 109.266 1.00 25.28 251 GLU D CA 1
ATOM 10196 C C . GLU D 1 272 ? -7.481 66.711 109.243 1.00 27.01 251 GLU D C 1
ATOM 10197 O O . GLU D 1 272 ? -7.815 67.782 109.724 1.00 26.43 251 GLU D O 1
ATOM 10203 N N . GLY D 1 273 ? -6.262 66.523 108.724 1.00 25.33 252 GLY D N 1
ATOM 10204 C CA . GLY D 1 273 ? -5.342 67.621 108.546 1.00 26.25 252 GLY D CA 1
ATOM 10205 C C . GLY D 1 273 ? -3.897 67.184 108.473 1.00 26.65 252 GLY D C 1
ATOM 10206 O O . GLY D 1 273 ? -3.579 66.227 107.787 1.00 22.97 252 GLY D O 1
ATOM 10207 N N . GLU D 1 274 ? -3.025 67.880 109.171 1.00 24.40 253 GLU D N 1
ATOM 10208 C CA . GLU D 1 274 ? -1.593 67.612 109.144 1.00 24.50 253 GLU D CA 1
ATOM 10209 C C . GLU D 1 274 ? -1.288 66.127 109.331 1.00 23.32 253 GLU D C 1
ATOM 10210 O O . GLU D 1 274 ? -1.857 65.516 110.214 1.00 22.54 253 GLU D O 1
ATOM 10216 N N . GLY D 1 275 ? -0.444 65.564 108.451 1.00 21.41 254 GLY D N 1
ATOM 10217 C CA . GLY D 1 275 ? -0.059 64.171 108.537 1.00 21.58 254 GLY D CA 1
ATOM 10218 C C . GLY D 1 275 ? -0.935 63.141 107.858 1.00 22.58 254 GLY D C 1
ATOM 10219 O O . GLY D 1 275 ? -0.617 61.876 107.941 1.00 25.82 254 GLY D O 1
ATOM 10220 N N . CYS D 1 276 ? -2.041 63.597 107.273 1.00 20.50 255 CYS D N 1
ATOM 10221 C CA . CYS D 1 276 ? -2.951 62.727 106.555 1.00 18.80 255 CYS D CA 1
ATOM 10222 C C . CYS D 1 276 ? -2.497 62.650 105.132 1.00 20.46 255 CYS D C 1
ATOM 10223 O O . CYS D 1 276 ? -1.894 63.602 104.616 1.00 22.27 255 CYS D O 1
ATOM 10226 N N . ALA D 1 277 ? -2.923 61.612 104.413 1.00 19.92 256 ALA D N 1
ATOM 10227 C CA . ALA D 1 277 ? -2.351 61.328 103.094 1.00 20.04 256 ALA D CA 1
ATOM 10228 C C . ALA D 1 277 ? -3.460 61.104 102.018 1.00 19.75 256 ALA D C 1
ATOM 10229 O O . ALA D 1 277 ? -4.542 60.626 102.312 1.00 18.16 256 ALA D O 1
ATOM 10231 N N . GLY D 1 278 ? -3.136 61.453 100.781 1.00 18.20 257 GLY D N 1
ATOM 10232 C CA . GLY D 1 278 ? -3.989 61.241 99.617 1.00 17.36 257 GLY D CA 1
ATOM 10233 C C . GLY D 1 278 ? -3.186 60.473 98.541 1.00 17.55 257 GLY D C 1
ATOM 10234 O O . GLY D 1 278 ? -1.930 60.662 98.439 1.00 17.93 257 GLY D O 1
ATOM 10235 N N . TYR D 1 279 ? -3.884 59.637 97.759 1.00 16.28 258 TYR D N 1
ATOM 10236 C CA . TYR D 1 279 ? -3.407 58.876 96.644 1.00 15.97 258 TYR D CA 1
ATOM 10237 C C . TYR D 1 279 ? -4.265 59.177 95.429 1.00 17.11 258 TYR D C 1
ATOM 10238 O O . TYR D 1 279 ? -5.505 59.079 95.520 1.00 16.34 258 TYR D O 1
ATOM 10247 N N . VAL D 1 280 ? -3.651 59.727 94.379 1.00 16.37 259 VAL D N 1
ATOM 10248 C CA . VAL D 1 280 ? -4.387 60.209 93.186 1.00 15.53 259 VAL D CA 1
ATOM 10249 C C . VAL D 1 280 ? -3.755 59.602 91.919 1.00 16.81 259 VAL D C 1
ATOM 10250 O O . VAL D 1 280 ? -2.565 59.670 91.740 1.00 16.72 259 VAL D O 1
ATOM 10254 N N . GLY D 1 281 ? -4.574 59.087 91.018 1.00 16.03 260 GLY D N 1
ATOM 10255 C CA . GLY D 1 281 ? -4.178 58.690 89.689 1.00 16.96 260 GLY D CA 1
ATOM 10256 C C . GLY D 1 281 ? -4.197 59.877 88.730 1.00 18.30 260 GLY D C 1
ATOM 10257 O O . GLY D 1 281 ? -5.142 60.642 88.738 1.00 18.17 260 GLY D O 1
ATOM 10258 N N . LEU D 1 282 ? -3.169 60.010 87.933 1.00 16.64 261 LEU D N 1
ATOM 10259 C CA . LEU D 1 282 ? -3.101 61.153 86.989 1.00 19.65 261 LEU D CA 1
ATOM 10260 C C . LEU D 1 282 ? -2.486 60.723 85.667 1.00 18.42 261 LEU D C 1
ATOM 10261 O O . LEU D 1 282 ? -1.329 60.213 85.644 1.00 17.88 261 LEU D O 1
ATOM 10266 N N . THR D 1 283 ? -3.228 60.868 84.565 1.00 15.66 262 THR D N 1
ATOM 10267 C CA . THR D 1 283 ? -2.756 60.394 83.295 1.00 18.72 262 THR D CA 1
ATOM 10268 C C . THR D 1 283 ? -1.938 61.486 82.526 1.00 19.51 262 THR D C 1
ATOM 10269 O O . THR D 1 283 ? -1.991 62.674 82.874 1.00 20.18 262 THR D O 1
ATOM 10273 N N . HIS D 1 284 ? -1.211 61.064 81.508 1.00 17.34 263 HIS D N 1
ATOM 10274 C CA . HIS D 1 284 ? -0.834 61.970 80.414 1.00 17.86 263 HIS D CA 1
ATOM 10275 C C . HIS D 1 284 ? -1.920 61.955 79.332 1.00 19.46 263 HIS D C 1
ATOM 10276 O O . HIS D 1 284 ? -2.113 62.962 78.646 1.00 20.06 263 HIS D O 1
ATOM 10283 N N . VAL D 1 285 ? -2.594 60.811 79.153 1.00 17.85 264 VAL D N 1
ATOM 10284 C CA . VAL D 1 285 ? -3.555 60.683 78.041 1.00 19.00 264 VAL D CA 1
ATOM 10285 C C . VAL D 1 285 ? -4.571 61.795 77.990 1.00 18.41 264 VAL D C 1
ATOM 10286 O O . VAL D 1 285 ? -4.983 62.187 76.896 1.00 18.69 264 VAL D O 1
ATOM 10290 N N . GLU D 1 286 ? -5.013 62.252 79.153 1.00 17.06 265 GLU D N 1
ATOM 10291 C CA . GLU D 1 286 ? -6.054 63.303 79.292 1.00 17.98 265 GLU D CA 1
ATOM 10292 C C . GLU D 1 286 ? -5.618 64.509 80.077 1.00 18.39 265 GLU D C 1
ATOM 10293 O O . GLU D 1 286 ? -6.446 65.309 80.528 1.00 18.42 265 GLU D O 1
ATOM 10299 N N . ALA D 1 287 ? -4.308 64.708 80.211 1.00 18.20 266 ALA D N 1
ATOM 10300 C CA . ALA D 1 287 ? -3.809 65.849 81.033 1.00 19.62 266 ALA D CA 1
ATOM 10301 C C . ALA D 1 287 ? -2.420 66.227 80.539 1.00 17.72 266 ALA D C 1
ATOM 10302 O O . ALA D 1 287 ? -1.448 65.452 80.702 1.00 18.74 266 ALA D O 1
ATOM 10304 N N . SER D 1 288 ? -2.270 67.427 79.982 1.00 18.73 267 SER D N 1
ATOM 10305 C CA . SER D 1 288 ? -1.012 67.965 79.559 1.00 19.78 267 SER D CA 1
ATOM 10306 C C . SER D 1 288 ? -0.082 68.309 80.732 1.00 20.02 267 SER D C 1
ATOM 10307 O O . SER D 1 288 ? -0.534 68.485 81.871 1.00 18.92 267 SER D O 1
ATOM 10310 N N . LEU D 1 289 ? 1.199 68.542 80.436 1.00 20.26 268 LEU D N 1
ATOM 10311 C CA . LEU D 1 289 ? 2.118 68.880 81.501 1.00 20.59 268 LEU D CA 1
ATOM 10312 C C . LEU D 1 289 ? 1.758 70.241 82.088 1.00 19.70 268 LEU D C 1
ATOM 10313 O O . LEU D 1 289 ? 1.982 70.495 83.255 1.00 19.94 268 LEU D O 1
ATOM 10318 N N . ALA D 1 290 ? 1.200 71.134 81.286 1.00 20.59 269 ALA D N 1
ATOM 10319 C CA . ALA D 1 290 ? 0.757 72.404 81.875 1.00 21.35 269 ALA D CA 1
ATOM 10320 C C . ALA D 1 290 ? -0.323 72.214 82.920 1.00 21.16 269 ALA D C 1
ATOM 10321 O O . ALA D 1 290 ? -0.255 72.850 83.991 1.00 22.96 269 ALA D O 1
ATOM 10323 N N . LYS D 1 291 ? -1.260 71.284 82.658 1.00 17.92 270 LYS D N 1
ATOM 10324 C CA . LYS D 1 291 ? -2.276 70.886 83.621 1.00 19.65 270 LYS D CA 1
ATOM 10325 C C . LYS D 1 291 ? -1.640 70.195 84.854 1.00 19.73 270 LYS D C 1
ATOM 10326 O O . LYS D 1 291 ? -2.068 70.449 86.004 1.00 18.74 270 LYS D O 1
ATOM 10332 N N . TRP D 1 292 ? -0.654 69.347 84.614 1.00 18.60 271 TRP D N 1
ATOM 10333 C CA . TRP D 1 292 ? 0.093 68.726 85.756 1.00 18.71 271 TRP D CA 1
ATOM 10334 C C . TRP D 1 292 ? 0.655 69.810 86.678 1.00 19.61 271 TRP D C 1
ATOM 10335 O O . TRP D 1 292 ? 0.564 69.714 87.901 1.00 18.44 271 TRP D O 1
ATOM 10346 N N . ALA D 1 293 ? 1.240 70.859 86.090 1.00 18.16 272 ALA D N 1
ATOM 10347 C CA . ALA D 1 293 ? 1.705 71.944 86.899 1.00 19.67 272 ALA D CA 1
ATOM 10348 C C . ALA D 1 293 ? 0.629 72.715 87.651 1.00 21.76 272 ALA D C 1
ATOM 10349 O O . ALA D 1 293 ? 0.826 73.095 88.806 1.00 19.07 272 ALA D O 1
ATOM 10351 N N . ASP D 1 294 ? -0.488 73.025 86.982 1.00 20.20 273 ASP D N 1
ATOM 10352 C CA . ASP D 1 294 ? -1.598 73.645 87.691 1.00 21.31 273 ASP D CA 1
ATOM 10353 C C . ASP D 1 294 ? -2.165 72.781 88.841 1.00 20.30 273 ASP D C 1
ATOM 10354 O O . ASP D 1 294 ? -2.535 73.285 89.903 1.00 18.70 273 ASP D O 1
ATOM 10359 N N . PHE D 1 295 ? -2.163 71.492 88.632 1.00 18.37 274 PHE D N 1
ATOM 10360 C CA . PHE D 1 295 ? -2.581 70.588 89.727 1.00 18.99 274 PHE D CA 1
ATOM 10361 C C . PHE D 1 295 ? -1.599 70.533 90.873 1.00 18.22 274 PHE D C 1
ATOM 10362 O O . PHE D 1 295 ? -2.018 70.550 92.038 1.00 19.07 274 PHE D O 1
ATOM 10370 N N . GLN D 1 296 ? -0.306 70.502 90.574 1.00 18.83 275 GLN D N 1
ATOM 10371 C CA . GLN D 1 296 ? 0.722 70.572 91.599 1.00 20.21 275 GLN D CA 1
ATOM 10372 C C . GLN D 1 296 ? 0.635 71.906 92.395 1.00 20.01 275 GLN D C 1
ATOM 10373 O O . GLN D 1 296 ? 0.763 71.920 93.600 1.00 19.06 275 GLN D O 1
ATOM 10379 N N A ARG D 1 297 ? 0.384 73.014 91.706 0.50 21.32 276 ARG D N 1
ATOM 10380 N N B ARG D 1 297 ? 0.414 73.023 91.705 0.50 22.45 276 ARG D N 1
ATOM 10381 C CA A ARG D 1 297 ? 0.214 74.291 92.399 0.50 22.45 276 ARG D CA 1
ATOM 10382 C CA B ARG D 1 297 ? 0.246 74.292 92.424 0.50 24.26 276 ARG D CA 1
ATOM 10383 C C A ARG D 1 297 ? -1.005 74.272 93.306 0.50 24.06 276 ARG D C 1
ATOM 10384 C C B ARG D 1 297 ? -1.003 74.278 93.320 0.50 25.10 276 ARG D C 1
ATOM 10385 O O A ARG D 1 297 ? -0.993 74.838 94.398 0.50 23.63 276 ARG D O 1
ATOM 10386 O O B ARG D 1 297 ? -0.995 74.836 94.437 0.50 24.21 276 ARG D O 1
ATOM 10401 N N . PHE D 1 298 ? -2.066 73.600 92.854 1.00 21.08 277 PHE D N 1
ATOM 10402 C CA . PHE D 1 298 ? -3.313 73.516 93.603 1.00 20.84 277 PHE D CA 1
ATOM 10403 C C . PHE D 1 298 ? -3.090 72.689 94.868 1.00 20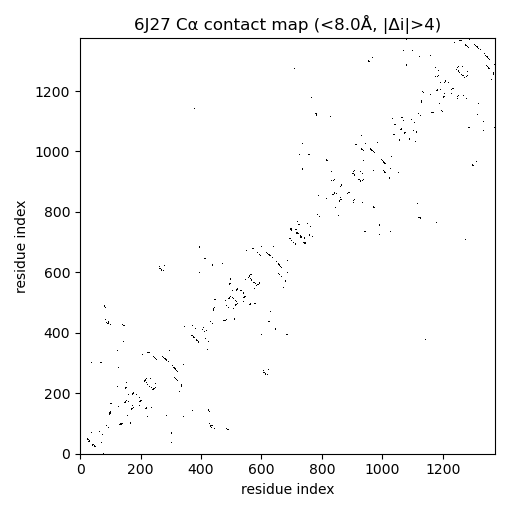.32 277 PHE D C 1
ATOM 10404 O O . PHE D 1 298 ? -3.561 73.050 95.956 1.00 20.62 277 PHE D O 1
ATOM 10412 N N . LEU D 1 299 ? -2.272 71.635 94.742 1.00 18.89 278 LEU D N 1
ATOM 10413 C CA . LEU D 1 299 ? -1.929 70.850 95.970 1.00 20.24 278 LEU D CA 1
ATOM 10414 C C . LEU D 1 299 ? -1.120 71.655 96.941 1.00 21.04 278 LEU D C 1
ATOM 10415 O O . LEU D 1 299 ? -1.459 71.750 98.142 1.00 22.88 278 LEU D O 1
ATOM 10420 N N . LEU D 1 300 ? -0.111 72.342 96.450 1.00 21.89 279 LEU D N 1
ATOM 10421 C CA . LEU D 1 300 ? 0.784 73.069 97.353 1.00 24.93 279 LEU D CA 1
ATOM 10422 C C . LEU D 1 300 ? 0.065 74.252 98.011 1.00 26.93 279 LEU D C 1
ATOM 10423 O O . LEU D 1 300 ? 0.288 74.560 99.189 1.00 25.16 279 LEU D O 1
ATOM 10428 N N . GLU D 1 301 ? -0.786 74.916 97.272 1.00 26.27 280 GLU D N 1
ATOM 10429 C CA . GLU D 1 301 ? -1.572 76.039 97.879 1.00 28.97 280 GLU D CA 1
ATOM 10430 C C . GLU D 1 301 ? -2.550 75.605 98.922 1.00 28.16 280 GLU D C 1
ATOM 10431 O O . GLU D 1 301 ? -2.930 76.415 99.786 1.00 29.81 280 GLU D O 1
ATOM 10437 N N . ASN D 1 302 ? -2.950 74.333 98.905 1.00 24.73 281 ASN D N 1
ATOM 10438 C CA . ASN D 1 302 ? -3.856 73.776 99.882 1.00 26.63 281 ASN D CA 1
ATOM 10439 C C . ASN D 1 302 ? -3.196 72.989 100.979 1.00 28.18 281 ASN D C 1
ATOM 10440 O O . ASN D 1 302 ? -3.872 72.232 101.648 1.00 31.88 281 ASN D O 1
ATOM 10445 N N . GLY D 1 303 ? -1.883 73.162 101.128 1.00 25.84 282 GLY D N 1
ATOM 10446 C CA . GLY D 1 303 ? -1.129 72.658 102.255 1.00 27.52 282 GLY D CA 1
ATOM 10447 C C . GLY D 1 303 ? -0.587 71.262 102.135 1.00 25.28 282 GLY D C 1
ATOM 10448 O O . GLY D 1 303 ? -0.149 70.728 103.129 1.00 24.46 282 GLY D O 1
ATOM 10449 N N . ALA D 1 304 ? -0.596 70.705 100.930 1.00 23.86 283 ALA D N 1
ATOM 10450 C CA . ALA D 1 304 ? -0.067 69.359 100.650 1.00 21.75 283 ALA D CA 1
ATOM 10451 C C . ALA D 1 304 ? 1.323 69.412 100.066 1.00 22.88 283 ALA D C 1
ATOM 10452 O O . ALA D 1 304 ? 1.829 70.442 99.634 1.00 24.38 283 ALA D O 1
ATOM 10454 N N . VAL D 1 305 ? 1.973 68.278 100.072 1.00 20.01 284 VAL D N 1
ATOM 10455 C CA . VAL D 1 305 ? 3.261 68.097 99.495 1.00 20.77 284 VAL D CA 1
ATOM 10456 C C . VAL D 1 305 ? 3.224 66.739 98.810 1.00 20.75 284 VAL D C 1
ATOM 10457 O O . VAL D 1 305 ? 2.646 65.797 99.345 1.00 20.89 284 VAL D O 1
ATOM 10461 N N . ILE D 1 306 ? 3.935 66.664 97.705 1.00 21.42 285 ILE D N 1
ATOM 10462 C CA . ILE D 1 306 ? 4.063 65.425 96.951 1.00 19.34 285 ILE D CA 1
ATOM 10463 C C . ILE D 1 306 ? 5.210 64.639 97.500 1.00 19.34 285 ILE D C 1
ATOM 10464 O O . ILE D 1 306 ? 6.318 65.157 97.621 1.00 20.75 285 ILE D O 1
ATOM 10469 N N . THR D 1 307 ? 4.930 63.382 97.904 1.00 17.43 286 THR D N 1
ATOM 10470 C CA . THR D 1 307 ? 5.974 62.503 98.395 1.00 18.34 286 THR D CA 1
ATOM 10471 C C . THR D 1 307 ? 6.268 61.310 97.513 1.00 19.27 286 THR D C 1
ATOM 10472 O O . THR D 1 307 ? 7.302 60.669 97.700 1.00 19.77 286 THR D O 1
ATOM 10476 N N . GLU D 1 308 ? 5.429 61.040 96.521 1.00 18.50 287 GLU D N 1
ATOM 10477 C CA . GLU D 1 308 ? 5.699 59.975 95.502 1.00 17.40 287 GLU D CA 1
ATOM 10478 C C . GLU D 1 308 ? 4.933 60.387 94.234 1.00 17.24 287 GLU D C 1
ATOM 10479 O O . GLU D 1 308 ? 3.828 60.887 94.319 1.00 17.26 287 GLU D O 1
ATOM 10485 N N . LEU D 1 309 ? 5.528 60.184 93.074 1.00 15.84 288 LEU D N 1
ATOM 10486 C CA . LEU D 1 309 ? 4.854 60.339 91.812 1.00 16.77 288 LEU D CA 1
ATOM 10487 C C . LEU D 1 309 ? 5.446 59.301 90.883 1.00 18.78 288 LEU D C 1
ATOM 10488 O O . LEU D 1 309 ? 6.567 59.482 90.384 1.00 19.02 288 LEU D O 1
ATOM 10493 N N . ARG D 1 310 ? 4.803 58.151 90.826 1.00 16.04 289 ARG D N 1
ATOM 10494 C CA . ARG D 1 310 ? 5.302 57.076 90.014 1.00 15.46 289 ARG D CA 1
ATOM 10495 C C . ARG D 1 310 ? 4.592 57.061 88.674 1.00 17.75 289 ARG D C 1
ATOM 10496 O O . ARG D 1 310 ? 3.405 56.721 88.604 1.00 18.85 289 ARG D O 1
ATOM 10504 N N . ASP D 1 311 ? 5.266 57.489 87.608 1.00 17.39 290 ASP D N 1
ATOM 10505 C CA . ASP D 1 311 ? 4.605 57.594 86.355 1.00 22.01 290 ASP D CA 1
ATOM 10506 C C . ASP D 1 311 ? 4.387 56.205 85.762 1.00 20.75 290 ASP D C 1
ATOM 10507 O O . ASP D 1 311 ? 5.170 55.294 86.020 1.00 22.15 290 ASP D O 1
ATOM 10512 N N . GLY D 1 312 ? 3.242 56.043 85.129 1.00 19.92 291 GLY D N 1
ATOM 10513 C CA . GLY D 1 312 ? 2.927 54.760 84.444 1.00 18.93 291 GLY D CA 1
ATOM 10514 C C . GLY D 1 312 ? 2.613 53.596 85.378 1.00 20.20 291 GLY D C 1
ATOM 10515 O O . GLY D 1 312 ? 2.740 52.438 85.009 1.00 21.40 291 GLY D O 1
ATOM 10516 N N . PHE D 1 313 ? 2.269 53.921 86.608 1.00 18.52 292 PHE D N 1
ATOM 10517 C CA . PHE D 1 313 ? 2.057 52.941 87.663 1.00 17.07 292 PHE D CA 1
ATOM 10518 C C . PHE D 1 313 ? 0.825 52.096 87.395 1.00 19.75 292 PHE D C 1
ATOM 10519 O O . PHE D 1 313 ? 0.876 50.873 87.610 1.00 22.09 292 PHE D O 1
ATOM 10527 N N . HIS D 1 314 ? -0.258 52.714 86.919 1.00 17.96 293 HIS D N 1
ATOM 10528 C CA . HIS D 1 314 ? -1.516 52.021 86.730 1.00 18.08 293 HIS D CA 1
ATOM 10529 C C . HIS D 1 314 ? -1.695 51.693 85.241 1.00 19.20 293 HIS D C 1
ATOM 10530 O O . HIS D 1 314 ? -1.438 52.547 84.358 1.00 18.16 293 HIS D O 1
ATOM 10537 N N . VAL D 1 315 ? -2.056 50.449 84.980 1.00 17.65 294 VAL D N 1
ATOM 10538 C CA . VAL D 1 315 ? -2.432 50.035 83.651 1.00 19.02 294 VAL D CA 1
ATOM 10539 C C . VAL D 1 315 ? -3.941 49.788 83.664 1.00 15.61 294 VAL D C 1
ATOM 10540 O O . VAL D 1 315 ? -4.478 49.168 84.565 1.00 16.26 294 VAL D O 1
ATOM 10544 N N . TYR D 1 316 ? -4.631 50.240 82.643 1.00 16.66 295 TYR D N 1
ATOM 10545 C CA . TYR D 1 316 ? -6.109 50.173 82.638 1.00 18.81 295 TYR D CA 1
ATOM 10546 C C . TYR D 1 316 ? -6.581 49.056 81.671 1.00 19.90 295 TYR D C 1
ATOM 10547 O O . TYR D 1 316 ? -6.040 48.873 80.551 1.00 18.31 295 TYR D O 1
ATOM 10556 N N . GLU D 1 317 ? -7.570 48.289 82.136 1.00 20.55 296 GLU D N 1
ATOM 10557 C CA . GLU D 1 317 ? -8.250 47.344 81.245 1.00 19.87 296 GLU D CA 1
ATOM 10558 C C . GLU D 1 317 ? -9.081 48.092 80.220 1.00 20.46 296 GLU D C 1
ATOM 10559 O O . GLU D 1 317 ? -9.642 49.121 80.504 1.00 23.43 296 GLU D O 1
ATOM 10565 N N . ASN D 1 318 ? -9.138 47.567 79.000 1.00 19.37 297 ASN D N 1
ATOM 10566 C CA . ASN D 1 318 ? -9.963 48.165 77.987 1.00 19.08 297 ASN D CA 1
ATOM 10567 C C . ASN D 1 318 ? -11.456 48.136 78.285 1.00 19.95 297 ASN D C 1
ATOM 10568 O O . ASN D 1 318 ? -11.949 47.120 78.722 1.00 23.63 297 ASN D O 1
ATOM 10573 N N . TRP D 1 319 ? -12.147 49.262 78.079 1.00 20.35 298 TRP D N 1
ATOM 10574 C CA . TRP D 1 319 ? -13.551 49.418 78.363 1.00 19.18 298 TRP D CA 1
ATOM 10575 C C . TRP D 1 319 ? -14.341 49.128 77.073 1.00 22.73 298 TRP D C 1
ATOM 10576 O O . TRP D 1 319 ? -13.840 49.300 75.941 1.00 20.65 298 TRP D O 1
ATOM 10587 N N . GLY D 1 320 ? -15.570 48.649 77.258 1.00 22.40 299 GLY D N 1
ATOM 10588 C CA . GLY D 1 320 ? -16.446 48.231 76.185 1.00 24.37 299 GLY D CA 1
ATOM 10589 C C . GLY D 1 320 ? -16.909 49.310 75.253 1.00 25.13 299 GLY D C 1
ATOM 10590 O O . GLY D 1 320 ? -17.141 49.032 74.066 1.00 27.80 299 GLY D O 1
ATOM 10591 N N . TYR D 1 321 ? -17.027 50.522 75.743 1.00 22.79 300 TYR D N 1
ATOM 10592 C CA . TYR D 1 321 ? -17.604 51.613 75.026 1.00 22.77 300 TYR D CA 1
ATOM 10593 C C . TYR D 1 321 ? -16.574 52.469 74.228 1.00 24.68 300 TYR D C 1
ATOM 10594 O O . TYR D 1 321 ? -16.885 53.576 73.899 1.00 22.73 300 TYR D O 1
ATOM 10603 N N . ILE D 1 322 ? -15.385 51.938 73.946 1.00 25.07 301 ILE D N 1
ATOM 10604 C CA . ILE D 1 322 ? -14.308 52.664 73.320 1.00 27.63 301 ILE D CA 1
ATOM 10605 C C . ILE D 1 322 ? -14.767 53.316 72.011 1.00 27.01 301 ILE D C 1
ATOM 10606 O O . ILE D 1 322 ? -14.459 54.458 71.746 1.00 25.43 301 ILE D O 1
ATOM 10611 N N . GLU D 1 323 ? -15.581 52.613 71.240 1.00 28.78 302 GLU D N 1
ATOM 10612 C CA . GLU D 1 323 ? -16.075 53.178 69.980 1.00 27.31 302 GLU D CA 1
ATOM 10613 C C . GLU D 1 323 ? -17.078 54.278 70.124 1.00 27.06 302 GLU D C 1
ATOM 10614 O O . GLU D 1 323 ? -17.355 54.977 69.145 1.00 26.07 302 GLU D O 1
ATOM 10620 N N . GLN D 1 324 ? -17.632 54.465 71.325 1.00 23.97 303 GLN D N 1
ATOM 10621 C CA . GLN D 1 324 ? -18.523 55.575 71.631 1.00 25.65 303 GLN D CA 1
ATOM 10622 C C . GLN D 1 324 ? -17.831 56.757 72.314 1.00 23.31 303 GLN D C 1
ATOM 10623 O O . GLN D 1 324 ? -18.499 57.731 72.641 1.00 25.23 303 GLN D O 1
ATOM 10629 N N . MET D 1 325 ? -16.513 56.710 72.492 1.00 22.65 304 MET D N 1
ATOM 10630 C CA . MET D 1 325 ? -15.873 57.764 73.235 1.00 23.48 304 MET D CA 1
ATOM 10631 C C . MET D 1 325 ? -15.562 58.911 72.283 1.00 22.40 304 MET D C 1
ATOM 10632 O O . MET D 1 325 ? -15.463 58.713 71.088 1.00 23.51 304 MET D O 1
ATOM 10637 N N . ARG D 1 326 ? -15.414 60.076 72.875 1.00 22.95 305 ARG D N 1
ATOM 10638 C CA . ARG D 1 326 ? -15.225 61.340 72.194 1.00 22.76 305 ARG D CA 1
ATOM 10639 C C . ARG D 1 326 ? -14.211 61.264 71.068 1.00 22.77 305 ARG D C 1
ATOM 10640 O O . ARG D 1 326 ? -14.526 61.677 69.967 1.00 26.56 305 ARG D O 1
ATOM 10648 N N . ALA D 1 327 ? -13.012 60.757 71.295 1.00 20.98 306 ALA D N 1
ATOM 10649 C CA . ALA D 1 327 ? -11.952 60.812 70.297 1.00 22.47 306 ALA D CA 1
ATOM 10650 C C . ALA D 1 327 ? -12.114 59.749 69.163 1.00 20.74 306 ALA D C 1
ATOM 10651 O O . ALA D 1 327 ? -11.446 59.850 68.182 1.00 20.81 306 ALA D O 1
ATOM 10653 N N . TRP D 1 328 ? -12.976 58.744 69.305 1.00 22.58 307 TRP D N 1
ATOM 10654 C CA . TRP D 1 328 ? -12.982 57.626 68.341 1.00 22.19 307 TRP D CA 1
ATOM 10655 C C . TRP D 1 328 ? -13.107 58.149 66.876 1.00 22.34 307 TRP D C 1
ATOM 10656 O O . TRP D 1 328 ? -12.313 57.801 66.081 1.00 22.23 307 TRP D O 1
ATOM 10667 N N . PRO D 1 329 ? -14.079 59.033 66.609 1.00 23.29 308 PRO D N 1
ATOM 10668 C CA . PRO D 1 329 ? -14.217 59.422 65.185 1.00 25.97 308 PRO D CA 1
ATOM 10669 C C . PRO D 1 329 ? -13.013 60.163 64.635 1.00 28.40 308 PRO D C 1
ATOM 10670 O O . PRO D 1 329 ? -12.859 60.213 63.402 1.00 25.87 308 PRO D O 1
ATOM 10674 N N . TRP D 1 330 ? -12.155 60.680 65.519 1.00 25.56 309 TRP D N 1
ATOM 10675 C CA . TRP D 1 330 ? -10.970 61.471 65.112 1.00 28.88 309 TRP D CA 1
ATOM 10676 C C . TRP D 1 330 ? -9.785 60.627 64.788 1.00 26.44 309 TRP D C 1
ATOM 10677 O O . TRP D 1 330 ? -8.869 61.114 64.130 1.00 26.57 309 TRP D O 1
ATOM 10688 N N . LEU D 1 331 ? -9.753 59.372 65.250 1.00 23.36 310 LEU D N 1
ATOM 10689 C CA . LEU D 1 331 ? -8.599 58.582 65.207 1.00 25.95 310 LEU D CA 1
ATOM 10690 C C . LEU D 1 331 ? -8.229 58.263 63.778 1.00 29.21 310 LEU D C 1
ATOM 10691 O O . LEU D 1 331 ? -9.070 57.827 62.988 1.00 30.68 310 LEU D O 1
ATOM 10696 N N . PRO D 1 332 ? -6.970 58.450 63.433 1.00 26.36 311 PRO D N 1
ATOM 10697 C CA . PRO D 1 332 ? -6.588 58.195 62.064 1.00 28.99 311 PRO D CA 1
ATOM 10698 C C . PRO D 1 332 ? -6.646 56.764 61.643 1.00 30.38 311 PRO D C 1
ATOM 10699 O O . PRO D 1 332 ? -6.806 56.502 60.455 1.00 34.20 311 PRO D O 1
ATOM 10703 N N . VAL D 1 333 ? -6.475 55.849 62.594 1.00 29.51 312 VAL D N 1
ATOM 10704 C CA . VAL D 1 333 ? -6.640 54.437 62.406 1.00 27.83 312 VAL D CA 1
ATOM 10705 C C . VAL D 1 333 ? -7.654 54.045 63.460 1.00 29.72 312 VAL D C 1
ATOM 10706 O O . VAL D 1 333 ? -7.544 54.470 64.608 1.00 30.26 312 VAL D O 1
ATOM 10710 N N . LYS D 1 334 ? -8.644 53.253 63.074 1.00 29.44 313 LYS D N 1
ATOM 10711 C CA . LYS D 1 334 ? -9.714 52.843 63.986 1.00 29.85 313 LYS D CA 1
ATOM 10712 C C . LYS D 1 334 ? -9.832 51.366 64.045 1.00 28.67 313 LYS D C 1
ATOM 10713 O O . LYS D 1 334 ? -10.444 50.753 63.188 1.00 34.04 313 LYS D O 1
ATOM 10719 N N . ARG D 1 335 ? -9.307 50.776 65.102 1.00 25.92 314 ARG D N 1
ATOM 10720 C CA . ARG D 1 335 ? -9.359 49.364 65.323 1.00 28.82 314 ARG D CA 1
ATOM 10721 C C . ARG D 1 335 ? -9.417 49.195 66.835 1.00 29.35 314 ARG D C 1
ATOM 10722 O O . ARG D 1 335 ? -8.744 49.913 67.568 1.00 29.22 314 ARG D O 1
ATOM 10730 N N . ARG D 1 336 ? -10.178 48.230 67.314 1.00 29.58 315 ARG D N 1
ATOM 10731 C CA . ARG D 1 336 ? -10.377 48.048 68.746 1.00 29.65 315 ARG D CA 1
ATOM 10732 C C . ARG D 1 336 ? -9.051 47.560 69.311 1.00 26.88 315 ARG D C 1
ATOM 10733 O O . ARG D 1 336 ? -8.432 46.692 68.717 1.00 24.74 315 ARG D O 1
ATOM 10741 N N . PRO D 1 337 ? -8.594 48.104 70.457 1.00 23.46 316 PRO D N 1
ATOM 10742 C CA . PRO D 1 337 ? -7.335 47.645 71.045 1.00 24.93 316 PRO D CA 1
ATOM 10743 C C . PRO D 1 337 ? -7.449 46.239 71.615 1.00 24.99 316 PRO D C 1
ATOM 10744 O O . PRO D 1 337 ? -8.511 45.872 72.092 1.00 25.70 316 PRO D O 1
ATOM 10748 N N . GLU D 1 338 ? -6.401 45.448 71.451 1.00 27.76 317 GLU D N 1
ATOM 10749 C CA . GLU D 1 338 ? -6.368 44.059 71.941 1.00 30.88 317 GLU D CA 1
ATOM 10750 C C . GLU D 1 338 ? -5.589 43.877 73.210 1.00 33.23 317 GLU D C 1
ATOM 10751 O O . GLU D 1 338 ? -5.527 42.764 73.776 1.00 32.38 317 GLU D O 1
ATOM 10757 N N . LYS D 1 339 ? -4.920 44.932 73.628 1.00 28.30 318 LYS D N 1
ATOM 10758 C CA . LYS D 1 339 ? -4.207 44.875 74.905 1.00 26.46 318 LYS D CA 1
ATOM 10759 C C . LYS D 1 339 ? -4.233 46.277 75.565 1.00 22.76 318 LYS D C 1
ATOM 10760 O O . LYS D 1 339 ? -4.608 47.235 74.915 1.00 20.53 318 LYS D O 1
ATOM 10766 N N . PRO D 1 340 ? -3.713 46.399 76.789 1.00 20.96 319 PRO D N 1
ATOM 10767 C CA . PRO D 1 340 ? -3.853 47.711 77.427 1.00 19.68 319 PRO D CA 1
ATOM 10768 C C . PRO D 1 340 ? -2.966 48.783 76.784 1.00 19.30 319 PRO D C 1
ATOM 10769 O O . PRO D 1 340 ? -1.829 48.483 76.327 1.00 20.86 319 PRO D O 1
ATOM 10773 N N . TRP D 1 341 ? -3.454 50.001 76.794 1.00 17.86 320 TRP D N 1
ATOM 10774 C CA . TRP D 1 341 ? -2.744 51.164 76.209 1.00 18.75 320 TRP D CA 1
ATOM 10775 C C . TRP D 1 341 ? -2.843 52.406 77.108 1.00 20.65 320 TRP D C 1
ATOM 10776 O O . TRP D 1 341 ? -1.969 53.287 77.041 1.00 22.03 320 TRP D O 1
ATOM 10787 N N . TYR D 1 342 ? -3.843 52.463 77.978 1.00 17.71 321 TYR D N 1
ATOM 10788 C CA . TYR D 1 342 ? -4.121 53.669 78.762 1.00 16.70 321 TYR D CA 1
ATOM 10789 C C . TYR D 1 342 ? -3.513 53.404 80.123 1.00 17.89 321 TYR D C 1
ATOM 10790 O O . TYR D 1 342 ? -3.744 52.319 80.734 1.00 17.14 321 TYR D O 1
ATOM 10799 N N . THR D 1 343 ? -2.749 54.391 80.622 1.00 16.51 322 THR D N 1
ATOM 10800 C CA . THR D 1 343 ? -1.979 54.228 81.870 1.00 15.69 322 THR D CA 1
ATOM 10801 C C . THR D 1 343 ? -2.095 55.501 82.684 1.00 16.53 322 THR D C 1
ATOM 10802 O O . THR D 1 343 ? -2.393 56.568 82.127 1.00 15.37 322 THR D O 1
ATOM 10806 N N . SER D 1 344 ? -1.730 55.434 83.954 1.00 16.62 323 SER D N 1
ATOM 10807 C CA . SER D 1 344 ? -1.699 56.652 84.765 1.00 17.60 323 SER D CA 1
ATOM 10808 C C . SER D 1 344 ? -0.625 56.592 85.833 1.00 19.14 323 SER D C 1
ATOM 10809 O O . SER D 1 344 ? -0.239 55.486 86.262 1.00 18.90 323 SER D O 1
ATOM 10812 N N . ALA D 1 345 ? -0.202 57.772 86.280 1.00 15.45 324 ALA D N 1
ATOM 10813 C CA . ALA D 1 345 ? 0.724 57.914 87.431 1.00 15.76 324 ALA D CA 1
ATOM 10814 C C . ALA D 1 345 ? -0.019 57.688 88.721 1.00 16.03 324 ALA D C 1
ATOM 10815 O O . ALA D 1 345 ? -1.216 57.865 88.751 1.00 17.14 324 ALA D O 1
ATOM 10817 N N . LEU D 1 346 ? 0.694 57.283 89.776 1.00 15.16 325 LEU D N 1
ATOM 10818 C CA . LEU D 1 346 ? 0.200 57.316 91.159 1.00 15.23 325 LEU D CA 1
ATOM 10819 C C . LEU D 1 346 ? 0.912 58.396 91.921 1.00 15.49 325 LEU D C 1
ATOM 10820 O O . LEU D 1 346 ? 2.183 58.375 91.994 1.00 15.05 325 LEU D O 1
ATOM 10825 N N . ILE D 1 347 ? 0.168 59.338 92.456 1.00 14.94 326 ILE D N 1
ATOM 10826 C CA . ILE D 1 347 ? 0.714 60.355 93.292 1.00 17.15 326 ILE D CA 1
ATOM 10827 C C . ILE D 1 347 ? 0.353 60.063 94.760 1.00 17.66 326 ILE D C 1
ATOM 10828 O O . ILE D 1 347 ? -0.819 59.773 95.087 1.00 16.73 326 ILE D O 1
ATOM 10833 N N . ARG D 1 348 ? 1.358 60.121 95.626 1.00 15.10 327 ARG D N 1
ATOM 10834 C CA . ARG D 1 348 ? 1.071 60.253 97.040 1.00 17.41 327 ARG D CA 1
ATOM 10835 C C . ARG D 1 348 ? 1.307 61.680 97.501 1.00 15.66 327 ARG D C 1
ATOM 10836 O O . ARG D 1 348 ? 2.391 62.222 97.281 1.00 19.06 327 ARG D O 1
ATOM 10844 N N . LEU D 1 349 ? 0.327 62.248 98.152 1.00 16.12 328 LEU D N 1
ATOM 10845 C CA . LEU D 1 349 ? 0.456 63.519 98.828 1.00 17.21 328 LEU D CA 1
ATOM 10846 C C . LEU D 1 349 ? 0.273 63.369 100.355 1.00 18.16 328 LEU D C 1
ATOM 10847 O O . LEU D 1 349 ? -0.341 62.442 100.822 1.00 17.22 328 LEU D O 1
ATOM 10852 N N . GLU D 1 350 ? 0.824 64.311 101.112 1.00 18.51 329 GLU D N 1
ATOM 10853 C CA . GLU D 1 350 ? 0.611 64.389 102.562 1.00 17.16 329 GLU D CA 1
ATOM 10854 C C . GLU D 1 350 ? 0.297 65.843 102.929 1.00 17.98 329 GLU D C 1
ATOM 10855 O O . GLU D 1 350 ? 0.866 66.774 102.364 1.00 19.06 329 GLU D O 1
ATOM 10861 N N . LEU D 1 351 ? -0.581 66.022 103.880 1.00 20.62 330 LEU D N 1
ATOM 10862 C CA . LEU D 1 351 ? -0.907 67.366 104.324 1.00 19.63 330 LEU D CA 1
ATOM 10863 C C . LEU D 1 351 ? 0.119 67.853 105.363 1.00 19.91 330 LEU D C 1
ATOM 10864 O O . LEU D 1 351 ? 0.470 67.166 106.307 1.00 21.76 330 LEU D O 1
ATOM 10869 N N . LEU D 1 352 ? 0.565 69.089 105.185 1.00 19.91 331 LEU D N 1
ATOM 10870 C CA . LEU D 1 352 ? 1.385 69.750 106.192 1.00 24.91 331 LEU D CA 1
ATOM 10871 C C . LEU D 1 352 ? 0.488 70.585 107.158 1.00 23.46 331 LEU D C 1
ATOM 10872 O O . LEU D 1 352 ? 0.943 71.040 108.205 1.00 23.17 331 LEU D O 1
ATOM 10877 N N . ARG D 1 353 ? -0.753 70.792 106.775 1.00 22.38 332 ARG D N 1
ATOM 10878 C CA . ARG D 1 353 ? -1.711 71.520 107.582 1.00 23.77 332 ARG D CA 1
ATOM 10879 C C . ARG D 1 353 ? -3.111 71.133 107.115 1.00 26.01 332 ARG D C 1
ATOM 10880 O O . ARG D 1 353 ? -3.273 70.459 106.082 1.00 28.36 332 ARG D O 1
ATOM 10888 N N . ARG D 1 354 ? -4.112 71.569 107.839 1.00 23.83 333 ARG D N 1
ATOM 10889 C CA . ARG D 1 354 ? -5.529 71.321 107.423 1.00 27.04 333 ARG D CA 1
ATOM 10890 C C . ARG D 1 354 ? -5.823 72.025 106.110 1.00 28.13 333 ARG D C 1
ATOM 10891 O O . ARG D 1 354 ? -5.403 73.179 105.939 1.00 26.75 333 ARG D O 1
ATOM 10899 N N . ALA D 1 355 ? -6.482 71.326 105.173 1.00 26.90 334 ALA D N 1
ATOM 10900 C CA . ALA D 1 355 ? -6.874 71.962 103.923 1.00 32.27 334 ALA D CA 1
ATOM 10901 C C . ALA D 1 355 ? -8.251 72.606 104.159 1.00 36.07 334 ALA D C 1
ATOM 10902 O O . ALA D 1 355 ? -9.209 71.919 104.448 1.00 41.12 334 ALA D O 1
ATOM 10904 N N . ASP D 1 356 ? -8.334 73.909 104.026 1.00 39.72 335 ASP D N 1
ATOM 10905 C CA . ASP D 1 356 ? -9.595 74.620 104.231 1.00 49.72 335 ASP D CA 1
ATOM 10906 C C . ASP D 1 356 ? -10.148 75.019 102.906 1.00 50.63 335 ASP D C 1
ATOM 10907 O O . ASP D 1 356 ? -10.039 76.169 102.516 1.00 55.48 335 ASP D O 1
ATOM 10912 N N . LEU D 1 357 ? -10.694 74.042 102.189 1.00 47.79 336 LEU D N 1
ATOM 10913 C CA . LEU D 1 357 ? -11.304 74.288 100.886 1.00 45.83 336 LEU D CA 1
ATOM 10914 C C . LEU D 1 357 ? -12.777 74.578 101.073 1.00 43.51 336 LEU D C 1
ATOM 10915 O O . LEU D 1 357 ? -13.402 74.090 101.999 1.00 42.42 336 LEU D O 1
ATOM 10920 N N . GLU D 1 358 ? -13.352 75.325 100.161 1.00 46.99 337 GLU D N 1
ATOM 10921 C CA . GLU D 1 358 ? -14.801 75.525 100.224 1.00 50.92 337 GLU D CA 1
ATOM 10922 C C . GLU D 1 358 ? -15.485 74.227 99.852 1.00 46.40 337 GLU D C 1
ATOM 10923 O O . GLU D 1 358 ? -14.954 73.444 99.079 1.00 47.12 337 GLU D O 1
ATOM 10929 N N . ASN D 1 359 ? -16.610 73.959 100.473 1.00 38.89 338 ASN D N 1
ATOM 10930 C CA . ASN D 1 359 ? -17.327 72.731 100.251 1.00 36.78 338 ASN D CA 1
ATOM 10931 C C . ASN D 1 359 ? -18.641 73.052 99.547 1.00 39.07 338 ASN D C 1
ATOM 10932 O O . ASN D 1 359 ? -19.723 72.849 100.078 1.00 37.98 338 ASN D O 1
ATOM 10937 N N . ALA D 1 360 ? -18.487 73.555 98.337 1.00 39.04 339 ALA D N 1
ATOM 10938 C CA . ALA D 1 360 ? -19.579 74.061 97.567 1.00 39.97 339 ALA D CA 1
ATOM 10939 C C . ALA D 1 360 ? -19.819 73.096 96.449 1.00 41.47 339 ALA D C 1
ATOM 10940 O O . ALA D 1 360 ? -18.987 72.250 96.112 1.00 39.71 339 ALA D O 1
ATOM 10942 N N . ARG D 1 361 ? -20.994 73.218 95.886 1.00 36.28 340 ARG D N 1
ATOM 10943 C CA . ARG D 1 361 ? -21.376 72.423 94.776 1.00 39.82 340 ARG D CA 1
ATOM 10944 C C . ARG D 1 361 ? -20.451 72.713 93.584 1.00 37.02 340 ARG D C 1
ATOM 10945 O O . ARG D 1 361 ? -19.941 73.823 93.409 1.00 34.34 340 ARG D O 1
ATOM 10953 N N . VAL D 1 362 ? -20.176 71.683 92.797 1.00 33.37 341 VAL D N 1
ATOM 10954 C CA . VAL D 1 362 ? -19.451 71.876 91.559 1.00 33.37 341 VAL D CA 1
ATOM 10955 C C . VAL D 1 362 ? -20.445 71.838 90.390 1.00 38.06 341 VAL D C 1
ATOM 10956 O O . VAL D 1 362 ? -21.196 70.892 90.195 1.00 36.45 341 VAL D O 1
ATOM 10960 N N . GLU D 1 363 ? -20.421 72.930 89.653 1.00 42.43 342 GLU D N 1
ATOM 10961 C CA . GLU D 1 363 ? -21.345 73.246 88.600 1.00 50.02 342 GLU D CA 1
ATOM 10962 C C . GLU D 1 363 ? -20.426 73.385 87.402 1.00 49.44 342 GLU D C 1
ATOM 10963 O O . GLU D 1 363 ? -19.380 74.077 87.451 1.00 52.05 342 GLU D O 1
ATOM 10969 N N . GLY D 1 364 ? -20.795 72.742 86.327 1.00 44.41 343 GLY D N 1
ATOM 10970 C CA . GLY D 1 364 ? -20.000 72.842 85.121 1.00 46.35 343 GLY D CA 1
ATOM 10971 C C . GLY D 1 364 ? -19.532 71.451 84.773 1.00 45.39 343 GLY D C 1
ATOM 10972 O O . GLY D 1 364 ? -19.702 70.502 85.529 1.00 42.93 343 GLY D O 1
ATOM 10973 N N . ASP D 1 365 ? -18.886 71.359 83.637 1.00 38.63 344 ASP D N 1
ATOM 10974 C CA . ASP D 1 365 ? -18.522 70.080 83.081 1.00 37.95 344 ASP D CA 1
ATOM 10975 C C . ASP D 1 365 ? -17.269 69.577 83.804 1.00 34.42 344 ASP D C 1
ATOM 10976 O O . ASP D 1 365 ? -16.292 70.332 83.877 1.00 34.73 344 ASP D O 1
ATOM 10981 N N . LEU D 1 366 ? -17.265 68.342 84.328 1.00 34.35 345 LEU D N 1
ATOM 10982 C CA . LEU D 1 366 ? -16.031 67.827 85.001 1.00 26.97 345 LEU D CA 1
ATOM 10983 C C . LEU D 1 366 ? -14.913 67.555 83.996 1.00 25.85 345 LEU D C 1
ATOM 10984 O O . LEU D 1 366 ? -13.742 67.581 84.351 1.00 25.02 345 LEU D O 1
ATOM 10989 N N . GLN D 1 367 ? -15.298 67.255 82.757 1.00 26.63 346 GLN D N 1
ATOM 10990 C CA . GLN D 1 367 ? -14.400 67.027 81.640 1.00 27.14 346 GLN D CA 1
ATOM 10991 C C . GLN D 1 367 ? -14.060 68.334 80.976 1.00 28.60 346 GLN D C 1
ATOM 10992 O O . GLN D 1 367 ? -14.870 69.231 80.925 1.00 32.33 346 GLN D O 1
ATOM 10998 N N . ASP D 1 368 ? -12.873 68.429 80.418 1.00 25.71 347 ASP D N 1
ATOM 10999 C CA . ASP D 1 368 ? -12.459 69.647 79.752 1.00 25.74 347 ASP D CA 1
ATOM 11000 C C . ASP D 1 368 ? -12.073 69.366 78.318 1.00 24.21 347 ASP D C 1
ATOM 11001 O O . ASP D 1 368 ? -12.252 68.263 77.803 1.00 23.12 347 ASP D O 1
ATOM 11006 N N . GLU D 1 369 ? -11.473 70.344 77.651 1.00 24.92 348 GLU D N 1
ATOM 11007 C CA . GLU D 1 369 ? -11.137 70.154 76.226 1.00 25.05 348 GLU D CA 1
ATOM 11008 C C . GLU D 1 369 ? -10.078 69.071 76.015 1.00 24.30 348 GLU D C 1
ATOM 11009 O O . GLU D 1 369 ? -10.021 68.391 74.969 1.00 20.78 348 GLU D O 1
ATOM 11015 N N . GLU D 1 370 ? -9.213 68.865 77.016 1.00 23.61 349 GLU D N 1
ATOM 11016 C CA . GLU D 1 370 ? -8.210 67.811 76.910 1.00 23.28 349 GLU D CA 1
ATOM 11017 C C . GLU D 1 370 ? -8.792 66.415 77.076 1.00 22.12 349 GLU D C 1
ATOM 11018 O O . GLU D 1 370 ? -8.079 65.436 76.847 1.00 24.01 349 GLU D O 1
ATOM 11024 N N . ALA D 1 371 ? -10.034 66.296 77.536 1.00 22.90 350 ALA D N 1
ATOM 11025 C CA . ALA D 1 371 ? -10.618 64.956 77.801 1.00 22.16 350 ALA D CA 1
ATOM 11026 C C . ALA D 1 371 ? -11.108 64.342 76.514 1.00 24.27 350 ALA D C 1
ATOM 11027 O O . ALA D 1 371 ? -11.739 65.046 75.701 1.00 25.52 350 ALA D O 1
ATOM 11029 N N . THR D 1 372 ? -10.798 63.058 76.327 1.00 22.96 351 THR D N 1
ATOM 11030 C CA . THR D 1 372 ? -11.137 62.381 75.072 1.00 22.32 351 THR D CA 1
ATOM 11031 C C . THR D 1 372 ? -11.739 60.991 75.178 1.00 22.53 351 THR D C 1
ATOM 11032 O O . THR D 1 372 ? -12.079 60.460 74.156 1.00 21.58 351 THR D O 1
ATOM 11036 N N . THR D 1 373 ? -11.723 60.353 76.358 1.00 21.69 352 THR D N 1
ATOM 11037 C CA . THR D 1 373 ? -12.164 58.980 76.458 1.00 23.08 352 THR D CA 1
ATOM 11038 C C . THR D 1 373 ? -13.528 58.849 77.120 1.00 23.29 352 THR D C 1
ATOM 11039 O O . THR D 1 373 ? -13.979 57.742 77.371 1.00 26.15 352 THR D O 1
ATOM 11043 N N . TYR D 1 374 ? -14.220 59.944 77.347 1.00 23.92 353 TYR D N 1
ATOM 11044 C CA . TYR D 1 374 ? -15.553 59.882 77.973 1.00 29.45 353 TYR D CA 1
ATOM 11045 C C . TYR D 1 374 ? -16.657 59.734 76.893 1.00 28.88 353 TYR D C 1
ATOM 11046 O O . TYR D 1 374 ? -17.756 59.310 77.282 1.00 28.11 353 TYR D O 1
#

Secondary structure (DSSP, 8-state):
--HHHHHHHHHHHHHHH-S---HHHHHHHHHHHTT---HHHHHHHH-S-HHHHHHHHHHHHHTTSEEESSSE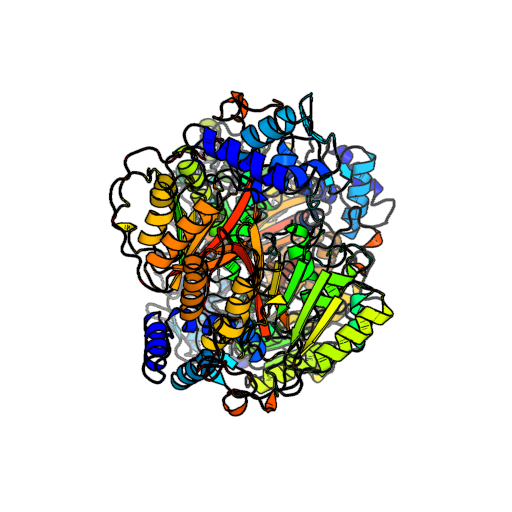EE-S--S-PPPP--B-GGGTT-SB-GGG-GGGHHHHHHHHHTTPPPP-GGGT--PBPHHHHHHHHHHHHHTT-STT-EEEEES-TT-HHHHHHHTT--SEEEEEES-HHHHHHHHHHHHHHT-SEEEEE--TTSPPPGGGTT-BSEEEE----SHHHHIIIIIHHHHHB-STT-EEEEEE-STT--HHHHHHHHHHHHHTTEEEEEEEEEEEEBPPPTTGGGSTTGGG-SS----SS---EEEEEEEEESS------PPP-S-SS-TT----/--HHHHHHHHHHHHHHH-S---HHHHHHHHHHHHH-S-HHHHHHHHTS-HHHHHHHHHHHHHTTSEEESSSEEE-S--S-PPP---B-TTTTTSSB-STT-GGGHHHHHHHHHTTPPPP-GGGT--PBPHHHHHHHHHHHHHTT-STT-EEEEES-TT-HHHHHHHTT--SEEEEEES-HHHHHHHHHHHHHHT-SEEEEE--TTSPPPGGGTT-BSEEEE----SHHHHIIIIIHHHHHB-STT-EEEEEE-STT--HHHHHHHHHHHHHTTEEEEEEEEEEEEBPPPTTGGGSTTGGG-SS----SS---EEEEEEEEESS----------S-SS-TT----/-HHHHHHHHHHHHHHH-S---HHHHHHHHHHHTT---HHHHHHHH-S-HHHHHHHHHHHHHTTSEEESSSEEE-S---PPPPP--B-TTTTTSSB-GGG-STTHHHHHHHHHTTPPPP-GGGT--PBPHHHHHHHHHHHHHTT-STT-EEEEES-TT-HHHHHHHTT--SEEEEEES-HHHHHHHHHHHHHHT-SEEEEE--TTS---GGGTT-BSEEEE----SHHHHIIIIIHHHHHB-STT-EEEEEE-STT--HHHHHHHHHHHHHTTEEEEEEEEEEEEBPPPTTGGGSTTGGG-SS----SS---EEEEEEEEESS----------S-SS-TT----/--HHHHHHHHHHHHHHH-S---HHHHHHHHHHHHH---HHHHHHHH-S-HHHHHHHHHHHHHTTSEEESSSEEE-S--S-PPPP--B-GGGTTSSB-GGG-STTHHHHHHHHHTTPPPP-GGGT--PBPHHHHHHHHHHHHHTT-STT-EEEEES-TT-HHHHHHHTT--SEEEEEES-HHHHHHHHHHHHHHT-SEEEEE--TTSPPPGGGTT-BSEEEE----SHHHHIIIIIHHHHHB-STT-EEEEEE-STT--HHHHHHHHHHHHHTTEEEEEEEEEEEEBPPPTTGGGSTTGGG-SS----SS---EEEEEEEEESS----------S-SS-TT----

Sequence (1375 aa):
VNKEALVQVAEEVRRATGLPVGWRDVERRTLGALRATRDLWEAVRLSRVPLRFLVPIWEGLARRGLLRVEEGLDLLAEVPAPRRPGEAACPACEGRGLVGEERLPGRAAEERFLAWAKERPEAIQDFDQGYVTPEESTLARVALAWNWGDLEGKEVLVLGDDDLTGLAAALTGLPKRVVVLDADPRIVRFLERAAKAEGLPLEAHVHDLREPLPEAWVHAFHTFFTDPVEGPLGLQAFVGRGLLALEGEGCAGYVGLTHVEASLAKWADFQRFLLENGAVITELRDGFHVYENWGYIEQMRAWPWLPVKRRPEKPWYTSALIRLELLRRADLENARVEGDLQQDEEATTYVNKEALVQVAEEVRRRATGLPVGWRDVERRTLGALRATRDLWEAVRLSSRVPLRFLVPIWEGLARRGLLRVEEGLDLLAEVPAPRPGEAACPACEGRGLVGERLPGRAAEERFLAWAKERPEAIQDFDQGYVTPESTLARVALAWNWGDLEGKEVLVLGDDDLTGLAAALTGLPKRVVVLDADPRIVRFLERAAKAEGLPLEAHVHDLREPLPEAWVHAFHTFFTDPVEGPLGLQAFVGRGLLALEGEGCAGYVGLTHVEASLAKWADFQRFLLENGAVITELRDGFHVYENWGYIEQMRAWPWLPVKRRPEKPWYTSALIRLELLRRADLENARVEGDLQDEEATTYNKEALVQQVAEEVRRATGLPVGWRDVERRTLGALRATRDLWEAVRLSSRVPLRFLVPIWEGLARRGLLRVEEGLDLLAEVPAPRPGEAACPACEGRGLVGERLPGRRAAERFLAWAKERPEAIQDFDQGYVTPESTLARVALAWNWGDLEGKEVLVLGDDDLTGLAAALTGLPKRVVVLDADPRIVRRFLERAAKAEGLPLEAHVHDLREPLPEAWVHAFHTFFTDPVEGPLGLQAFVGRGLLALEGEGCAGYVGLTHVEASLAKWADFQRFLLENGAVITELRDGFHVYENWGYIEQMRAWPWLPVKRRPEKPWYTSALIRLELLRRRADLENARVEGDLQDEEATTYVNKEALVQVAEEVRRRATGLPVGWRDVERRTLGALRATRDLWEAVRRLSRVPLRFLVPIWEGLARRGLLRVEEGLDLLAEVPAPRRPGEAACPACEGRGLVGERLPGRAAERFLAWAKEERPEAIQDFDQGYVTPEESTLARVALAWNWGDLEGKEVLVLGDDDLTGLAAALTGLPKRVVVLDADPRIVRFLERAAKAEGLPLEAHVHDLREPLPEAWVHAFHTFFTDPVEGPLGLQAFVGRGLLALEGEGCAGYVGLTHVEASLAKWADFQRRFLLENGAVITELRDGFHVYENWGYIEQMRAWPWLPVKRRPEKPWYTSALIRLELLRRADLENARVEGDLQDEEATTY

Organism: Thermus thermophilus (strain ATCC BAA-163 / DSM 7039 / HB27) (NCBI:txid262724)

CATH classification: 3.40.50.150

Nearest PDB structures (foldseek):
  6j28-assembly2_D  TM=1.002E+00  e=3.886E-74  Thermus thermophilus HB27
  6j27-assembly1_A  TM=1.002E+00  e=9.689E-74  Thermus thermophilus HB27
  5xnh-assembly1_H  TM=9.166E-01  e=6.911E-36  Thermococcus kodakarensis KOD1
  5xnh-assembly1_A  TM=9.002E-01  e=6.994E-35  Thermococcus kodakarensis KOD1
  2qm3-assembly1_A-2  TM=8.900E-01  e=2.093E-34  Pyrococcus furiosus DSM 3638